Protein AF-0000000068152324 (afdb_homodimer)

Sequence (1354 aa):
MNEPTRIRWGILGPGNIAKDFFAGALQSANGKVVAIGARNPAKSGLAEDFPGARIVDGYDALIDDPGIDAVYIATVHPLHAEWAIKAAEKGKHVLCEKPMGLSTAEADAMFEAARKAGTFMAEAYMYRLHPLTARIVELVKNGMVGDVRKIQSSFGFAKLPFDEGHRLFSNEMAGGGILDVGGYTTSMARLIAGIGTSSGVMEPAEVTALGHLGRTGVDEWTSALLSFPNGIIAELSCSVSLEQENVLRILGTKGRIEVDQFWFAGGKPGGTSIIRIVHADGRQEEVPLVEPRHLYSFEVEAAGDAIRAGRTEFAYPGMSRADTLGNLRVMDKWRAAIGLEYEGEKHTTRTRTVRGDKLARKTSLVRSGRIDGLQKEISHAALGLMEFSTFSSAAIVLDAFFEAGGNLVDTAFLYGNGVQDRLVGEWMRSRGVRQETVVIAKGAHSPLCYPDVIGKQLTTSLERMGTDYVDIYFMHRDNPDIPVGEFVDAMDAEVAAGRIRGPIGGSNWTRERFEEAIAYAERAGKTKPSVLSNNFSLAEMVQPVWAGCISSSDDAWMRWLEENDVTNFAWSSQARGFFTDRAGRGKLDDLELARSWYSEGNFARRDRAIALGRKLGKDPIQIALAYVLAQKGRVIPLIGPRLLAELNHSLDAFAVTLSPGDVQWLRDGDPGESSAAMNEPTRIRWGILGPGNIAKDFFAGALQSANGKVVAIGARNPAKSGLAEDFPGARIVDGYDALIDDPGIDAVYIATVHPLHAEWAIKAAEKGKHVLCEKPMGLSTAEADAMFEAARKAGTFMAEAYMYRLHPLTARIVELVKNGMVGDVRKIQSSFGFAKLPFDEGHRLFSNEMAGGGILDVGGYTTSMARLIAGIGTSSGVMEPAEVTALGHLGRTGVDEWTSALLSFPNGIIAELSCSVSLEQENVLRILGTKGRIEVDQFWFAGGKPGGTSIIRIVHADGRQEEVPLVEPRHLYSFEVEAAGDAIRAGRTEFAYPGMSRADTLGNLRVMDKWRAAIGLEYEGEKHTTRTRTVRGDKLARKTSLVRSGRIDGLQKEISHAALGLMEFSTFSSAAIVLDAFFEAGGNLVDTAFLYGNGVQDRLVGEWMRSRGVRQETVVIAKGAHSPLCYPDVIGKQLTTSLERMGTDYVDIYFMHRDNPDIPVGEFVDAMDAEVAAGRIRGPIGGSNWTRERFEEAIAYAERAGKTKPSVLSNNFSLAEMVQPVWAGCISSSDDAWMRWLEENDVTNFAWSSQARGFFTDRAGRGKLDDLELARSWYSEGNFARRDRAIALGRKLGKDPIQIALAYVLAQKGRVIPLIGPRLLAELNHSLDAFAVTLSPGDVQWLRDGDPGESSAA

Radius of gyration: 35.81 Å; Cα contacts (8 Å, |Δi|>4): 3080; chains: 2; bounding box: 88×94×96 Å

Organism: Rhizobium meliloti (strain 1021) (NCBI:txid266834)

Solvent-accessible surface area (backbone atoms only — not comparable to full-atom values): 67807 Å² total; per-residue (Å²): 127,84,70,75,82,51,43,28,26,28,37,36,32,85,44,73,67,35,45,48,45,51,57,4,24,73,70,25,92,34,31,39,66,49,31,36,14,22,92,58,66,78,51,84,60,52,62,75,68,39,71,89,32,43,78,30,74,23,58,67,58,45,53,68,35,85,83,42,49,30,35,37,43,41,57,63,48,78,50,34,36,27,51,50,29,54,28,12,71,59,57,23,25,37,43,28,39,62,44,46,29,92,36,36,48,43,38,40,45,31,51,47,34,16,57,76,49,70,28,29,47,34,51,49,56,37,51,41,50,31,68,67,43,53,50,52,54,48,43,53,70,71,41,67,22,43,60,66,43,36,36,40,27,34,35,28,36,54,61,75,74,85,45,69,83,37,59,59,39,16,25,74,42,56,25,17,9,57,59,70,36,27,53,59,41,48,43,50,50,24,33,61,69,7,57,89,48,94,78,39,48,44,74,59,76,42,76,48,39,48,57,36,62,46,97,56,50,19,40,31,39,36,39,35,42,36,35,32,85,86,58,31,37,34,43,35,35,20,15,40,58,35,62,52,82,22,33,42,34,42,31,18,70,36,17,31,41,39,26,71,46,45,81,46,51,34,32,59,69,25,29,62,28,57,40,34,36,35,37,69,85,65,53,73,45,79,47,76,46,79,44,71,57,36,45,34,14,38,43,40,33,48,50,35,52,23,51,74,69,70,36,47,42,43,60,86,72,28,43,29,68,69,51,48,41,51,38,30,44,52,49,48,49,44,32,56,53,53,69,51,68,44,54,60,46,33,47,92,60,40,50,47,44,72,70,65,39,75,85,57,72,75,45,66,65,39,47,66,44,78,54,87,61,43,91,59,70,36,26,56,40,28,43,34,41,76,76,49,89,46,51,52,48,41,44,53,40,51,50,52,40,31,21,29,34,33,32,28,39,37,44,30,46,68,33,73,78,33,47,32,28,29,44,54,21,40,47,29,61,37,65,68,40,58,90,70,44,41,38,34,40,26,32,25,41,80,90,51,41,44,45,75,39,40,59,58,47,47,52,51,38,29,59,46,23,70,46,76,56,35,38,30,42,29,38,50,32,72,46,88,91,48,65,57,54,52,45,45,51,40,53,31,51,35,37,75,70,50,38,36,65,31,40,33,29,37,17,31,60,52,71,67,59,49,50,51,32,34,52,41,16,63,73,70,74,46,64,56,58,42,38,36,38,29,31,31,28,70,51,58,74,69,33,67,89,48,93,71,60,38,76,50,62,50,68,69,44,47,50,48,28,52,75,65,64,30,36,32,42,11,42,56,17,53,46,82,47,54,46,41,89,77,37,52,92,92,49,65,90,44,54,66,55,39,57,19,44,65,46,72,57,32,49,50,30,45,52,42,24,42,55,51,11,62,74,69,74,45,53,26,45,30,43,32,40,27,48,45,64,59,45,88,44,54,46,28,37,36,44,68,54,78,39,46,59,48,40,54,52,56,54,55,15,65,74,53,83,75,48,74,66,50,50,46,35,44,72,57,43,59,96,82,53,74,69,75,120,129,82,70,75,83,51,44,28,28,28,36,34,31,85,43,72,66,36,46,47,44,51,57,4,23,74,68,26,91,33,29,39,65,48,34,36,14,23,92,58,64,80,50,83,59,51,64,74,69,38,70,89,34,45,78,29,75,22,57,68,56,45,53,68,34,85,81,42,50,28,35,36,43,41,58,62,49,78,50,35,35,26,52,50,28,54,28,12,72,59,59,24,24,37,43,27,40,62,44,47,28,91,35,37,48,43,38,40,45,30,50,46,33,16,58,76,50,69,30,28,47,35,50,49,57,36,52,42,51,32,67,67,44,54,50,52,52,50,42,52,70,71,41,67,22,43,62,66,43,36,36,42,27,34,35,28,36,55,60,75,74,83,46,70,83,37,58,58,39,16,26,72,42,56,26,20,9,57,59,70,38,28,52,59,43,48,43,50,51,24,35,63,69,7,58,90,48,94,79,38,48,43,74,59,75,43,77,47,38,48,58,35,63,46,96,55,49,19,39,31,40,36,40,36,42,35,34,32,85,87,59,30,37,34,42,35,34,20,14,42,58,34,64,52,82,22,33,42,35,43,30,16,69,38,18,31,40,39,25,70,46,46,80,47,52,35,32,59,70,25,29,63,27,58,41,36,35,37,37,68,87,64,55,73,46,79,47,76,45,79,43,69,58,37,44,36,15,38,42,40,34,48,50,34,52,22,52,75,70,69,37,48,39,43,59,87,72,29,42,28,69,69,50,49,40,51,40,29,45,52,49,48,50,44,31,56,52,53,68,50,69,43,55,60,46,34,47,91,60,40,50,48,45,71,71,65,40,76,85,56,70,74,45,65,65,39,47,64,43,78,52,86,61,42,92,58,72,36,25,54,40,29,43,34,41,77,76,50,88,47,52,54,49,40,44,53,38,50,49,52,42,30,20,31,34,32,32,27,38,36,44,31,46,70,34,74,78,34,47,32,28,28,43,53,21,40,47,28,61,37,64,69,40,58,90,69,45,41,38,35,39,27,31,24,42,80,90,51,43,46,45,74,39,40,60,57,46,47,51,51,39,28,59,48,25,71,44,76,55,36,38,29,43,30,36,50,32,72,44,88,90,48,67,56,54,51,44,44,51,40,52,31,52,36,37,75,70,49,38,34,66,31,41,35,30,38,17,31,59,51,70,68,58,49,50,50,34,35,52,42,15,64,74,71,73,45,64,55,58,42,38,35,37,29,32,31,28,71,53,58,76,70,33,66,90,49,93,70,60,38,75,50,60,51,68,68,45,47,50,49,29,52,76,65,66,31,37,32,41,10,42,58,18,54,46,81,47,55,46,40,88,76,37,51,92,90,50,65,90,43,55,67,56,39,57,18,44,64,45,72,57,33,49,51,31,45,52,44,24,42,53,50,10,62,74,70,73,44,52,27,45,30,42,32,40,28,48,45,63,60,43,86,44,52,46,26,38,37,42,68,57,77,39,44,59,48,40,54,53,55,55,54,16,65,75,53,83,75,49,74,66,50,50,47,34,42,70,58,44,59,97,81,55,71,70,77,121

Structure (mmCIF, N/CA/C/O backbone):
data_AF-0000000068152324-model_v1
#
loop_
_entity.id
_entity.type
_entity.pdbx_description
1 polymer Oxidoreductase
#
loop_
_atom_site.group_PDB
_atom_site.id
_atom_site.type_symbol
_atom_site.label_atom_id
_atom_site.label_alt_id
_atom_site.label_comp_id
_atom_site.label_asym_id
_atom_site.label_entity_id
_atom_site.label_seq_id
_atom_site.pdbx_PDB_ins_code
_atom_site.Cartn_x
_atom_site.Cartn_y
_atom_site.Cartn_z
_atom_site.occupancy
_atom_site.B_iso_or_equiv
_atom_site.auth_seq_id
_atom_site.auth_comp_id
_atom_site.auth_asym_id
_atom_site.auth_atom_id
_atom_site.pdbx_PDB_model_num
ATOM 1 N N . MET A 1 1 ? -35.188 38.156 35.625 1 27.56 1 MET A N 1
ATOM 2 C CA . MET A 1 1 ? -34.312 37.062 35.219 1 27.56 1 MET A CA 1
ATOM 3 C C . MET A 1 1 ? -33.438 37.5 34.031 1 27.56 1 MET A C 1
ATOM 5 O O . MET A 1 1 ? -33.969 38 33.031 1 27.56 1 MET A O 1
ATOM 9 N N . ASN A 1 2 ? -32.219 37.938 34.188 1 36.69 2 ASN A N 1
ATOM 10 C CA . ASN A 1 2 ? -31.266 38.438 33.188 1 36.69 2 ASN A CA 1
ATOM 11 C C . ASN A 1 2 ? -31.234 37.562 31.938 1 36.69 2 ASN A C 1
ATOM 13 O O . ASN A 1 2 ? -31.031 36.344 32.031 1 36.69 2 ASN A O 1
ATOM 17 N N . GLU A 1 3 ? -32.062 37.719 30.984 1 45.44 3 GLU A N 1
ATOM 18 C CA . GLU A 1 3 ? -32.094 36.938 29.734 1 45.44 3 GLU A CA 1
ATOM 19 C C . GLU A 1 3 ? -30.688 36.531 29.312 1 45.44 3 GLU A C 1
ATOM 21 O O . GLU A 1 3 ? -29.781 37.375 29.203 1 45.44 3 GLU A O 1
ATOM 26 N N . PRO A 1 4 ? -30.328 35.375 29.656 1 55.62 4 PRO A N 1
ATOM 27 C CA . PRO A 1 4 ? -28.969 34.969 29.281 1 55.62 4 PRO A CA 1
ATOM 28 C C . PRO A 1 4 ? -28.531 35.5 27.922 1 55.62 4 PRO A C 1
ATOM 30 O O . PRO A 1 4 ? -29.328 35.5 26.984 1 55.62 4 PRO A O 1
ATOM 33 N N . THR A 1 5 ? -27.641 36.5 27.797 1 75.69 5 THR A N 1
ATOM 34 C CA . THR A 1 5 ? -27.172 37.188 26.578 1 75.69 5 THR A CA 1
ATOM 35 C C . THR A 1 5 ? -26.844 36.156 25.484 1 75.69 5 THR A C 1
ATOM 37 O O . THR A 1 5 ? -26.016 35.281 25.672 1 75.69 5 THR A O 1
ATOM 40 N N . ARG A 1 6 ? -27.75 36 24.484 1 91.94 6 ARG A N 1
ATOM 41 C CA . ARG A 1 6 ? -27.578 35.125 23.328 1 91.94 6 ARG A CA 1
ATOM 42 C C . ARG A 1 6 ? -26.328 35.5 22.531 1 91.94 6 ARG A C 1
ATOM 44 O O . ARG A 1 6 ? -25.984 36.656 22.422 1 91.94 6 ARG A O 1
ATOM 51 N N . ILE A 1 7 ? -25.641 34.469 22.141 1 97.62 7 ILE A N 1
ATOM 52 C CA . ILE A 1 7 ? -24.531 34.688 21.234 1 97.62 7 ILE A CA 1
ATOM 53 C C . ILE A 1 7 ? -25.031 35.25 19.906 1 97.62 7 ILE A C 1
ATOM 55 O O . ILE A 1 7 ? -25.969 34.688 19.312 1 97.62 7 ILE A O 1
ATOM 59 N N . ARG A 1 8 ? -24.562 36.344 19.469 1 97.69 8 ARG A N 1
ATOM 60 C CA . ARG A 1 8 ? -24.906 36.969 18.188 1 97.69 8 ARG A CA 1
ATOM 61 C C . ARG A 1 8 ? -24.062 36.375 17.062 1 97.69 8 ARG A C 1
ATOM 63 O O . ARG A 1 8 ? -22.891 36.75 16.922 1 97.69 8 ARG A O 1
ATOM 70 N N . TRP A 1 9 ? -24.703 35.594 16.172 1 98.56 9 TRP A N 1
ATOM 71 C CA . TRP A 1 9 ? -24.016 34.875 15.117 1 98.56 9 TRP A CA 1
ATOM 72 C C . TRP A 1 9 ? -24.062 35.656 13.805 1 98.56 9 TRP A C 1
ATOM 74 O O . TRP A 1 9 ? -25.078 36.25 13.469 1 98.56 9 TRP A O 1
ATOM 84 N N . GLY A 1 10 ? -22.938 35.719 13.102 1 98.56 10 GLY A N 1
ATOM 85 C CA . GLY A 1 10 ? -22.891 36.031 11.68 1 98.56 10 GLY A CA 1
ATOM 86 C C . GLY A 1 10 ? -22.625 34.812 10.82 1 98.56 10 GLY A C 1
ATOM 87 O O . GLY A 1 10 ? -21.953 33.875 11.25 1 98.56 10 GLY A O 1
ATOM 88 N N . ILE A 1 11 ? -23.172 34.781 9.562 1 98.56 11 ILE A N 1
ATOM 89 C CA . ILE A 1 11 ? -22.922 33.656 8.641 1 98.56 11 ILE A CA 1
ATOM 90 C C . ILE A 1 11 ? -22.141 34.156 7.426 1 98.56 11 ILE A C 1
ATOM 92 O O . ILE A 1 11 ? -22.531 35.156 6.812 1 98.56 11 ILE A O 1
ATOM 96 N N . LEU A 1 12 ? -21.016 33.531 7.117 1 97.88 12 LEU A N 1
ATOM 97 C CA . LEU A 1 12 ? -20.297 33.781 5.875 1 97.88 12 LEU A CA 1
ATOM 98 C C . LEU A 1 12 ? -20.734 32.812 4.781 1 97.88 12 LEU A C 1
ATOM 100 O O . LEU A 1 12 ? -20.547 31.609 4.898 1 97.88 12 LEU A O 1
ATOM 104 N N . GLY A 1 13 ? -21.328 33.312 3.674 1 94.56 13 GLY A N 1
ATOM 105 C CA . GLY A 1 13 ? -21.75 32.5 2.559 1 94.56 13 GLY A CA 1
ATOM 106 C C . GLY A 1 13 ? -23.203 32.031 2.664 1 94.56 13 GLY A C 1
ATOM 107 O O . GLY A 1 13 ? -23.484 31.016 3.297 1 94.56 13 GLY A O 1
ATOM 108 N N . PRO A 1 14 ? -24.094 32.625 1.986 1 92.81 14 PRO A N 1
ATOM 109 C CA . PRO A 1 14 ? -25.531 32.344 2.131 1 92.81 14 PRO A CA 1
ATOM 110 C C . PRO A 1 14 ? -26 31.219 1.221 1 92.81 14 PRO A C 1
ATOM 112 O O . PRO A 1 14 ? -27 31.375 0.51 1 92.81 14 PRO A O 1
ATOM 115 N N . GLY A 1 15 ? -25.359 30.062 1.323 1 91 15 GLY A N 1
ATOM 116 C CA . GLY A 1 15 ? -25.781 28.891 0.578 1 91 15 GLY A CA 1
ATOM 117 C C . GLY A 1 15 ? -26.797 28.047 1.316 1 91 15 GLY A C 1
ATOM 118 O O . GLY A 1 15 ? -27.375 28.5 2.311 1 91 15 GLY A O 1
ATOM 119 N N . ASN A 1 16 ? -27.062 26.875 0.84 1 92.31 16 ASN A N 1
ATOM 120 C CA . ASN A 1 16 ? -28.094 26.016 1.396 1 92.31 16 ASN A CA 1
ATOM 121 C C . ASN A 1 16 ? -27.781 25.609 2.834 1 92.31 16 ASN A C 1
ATOM 123 O O . ASN A 1 16 ? -28.672 25.562 3.682 1 92.31 16 ASN A O 1
ATOM 127 N N . ILE A 1 17 ? -26.547 25.328 3.086 1 95.5 17 ILE A N 1
ATOM 128 C CA . ILE A 1 17 ? -26.188 24.906 4.43 1 95.5 17 ILE A CA 1
ATOM 129 C C . ILE A 1 17 ? -26.375 26.062 5.41 1 95.5 17 ILE A C 1
ATOM 131 O O . ILE A 1 17 ? -26.672 25.844 6.59 1 95.5 17 ILE A O 1
ATOM 135 N N . ALA A 1 18 ? -26.172 27.281 4.965 1 97 18 ALA A N 1
ATOM 136 C CA . ALA A 1 18 ? -26.422 28.453 5.777 1 97 18 ALA A CA 1
ATOM 137 C C . ALA A 1 18 ? -27.891 28.516 6.207 1 97 18 ALA A C 1
ATOM 139 O O . ALA A 1 18 ? -28.203 28.906 7.34 1 97 18 ALA A O 1
ATOM 140 N N . LYS A 1 19 ? -28.781 28.125 5.301 1 97.06 19 LYS A N 1
ATOM 141 C CA . LYS A 1 19 ? -30.203 28.094 5.617 1 97.06 19 LYS A CA 1
ATOM 142 C C . LYS A 1 19 ? -30.484 27.062 6.711 1 97.06 19 LYS A C 1
ATOM 144 O O . LYS A 1 19 ? -31.312 27.297 7.594 1 97.06 19 LYS A O 1
ATOM 149 N N . ASP A 1 20 ? -29.828 25.953 6.629 1 97.31 20 ASP A N 1
ATOM 150 C CA . ASP A 1 20 ? -30 24.922 7.645 1 97.31 20 ASP A CA 1
ATOM 151 C C . ASP A 1 20 ? -29.531 25.422 9.008 1 97.31 20 ASP A C 1
ATOM 153 O O . ASP A 1 20 ? -30.219 25.219 10.016 1 97.31 20 ASP A O 1
ATOM 157 N N . PHE A 1 21 ? -28.375 26.031 9.039 1 98 21 PHE A N 1
ATOM 158 C CA . PHE A 1 21 ? -27.844 26.594 10.281 1 98 21 PHE A CA 1
ATOM 159 C C . PHE A 1 21 ? -28.797 27.641 10.852 1 98 21 PHE A C 1
ATOM 161 O O . PHE A 1 21 ? -29.062 27.656 12.055 1 98 21 PHE A O 1
ATOM 168 N N . PHE A 1 22 ? -29.297 28.531 10 1 98.12 22 PHE A N 1
ATOM 169 C CA . PHE A 1 22 ? -30.25 29.578 10.398 1 98.12 22 PHE A CA 1
ATOM 170 C C . PHE A 1 22 ? -31.5 28.969 11.023 1 98.12 22 PHE A C 1
ATOM 172 O O . PHE A 1 22 ? -31.953 29.406 12.07 1 98.12 22 PHE A O 1
ATOM 179 N N . ALA A 1 23 ? -32 27.938 10.359 1 97.5 23 ALA A N 1
ATOM 180 C CA . ALA A 1 23 ? -33.188 27.234 10.875 1 97.5 23 ALA A CA 1
ATOM 181 C C . ALA A 1 23 ? -32.906 26.641 12.25 1 97.5 23 ALA A C 1
ATOM 183 O O . ALA A 1 23 ? -33.781 26.672 13.133 1 97.5 23 ALA A O 1
ATOM 184 N N . GLY A 1 24 ? -31.734 26.125 12.445 1 97.56 24 GLY A N 1
ATOM 185 C CA . GLY A 1 24 ? -31.344 25.609 13.742 1 97.56 24 GLY A CA 1
ATOM 186 C C . GLY A 1 24 ? -31.234 26.688 14.805 1 97.56 24 GLY A C 1
ATOM 187 O O . GLY A 1 24 ? -31.672 26.484 15.945 1 97.56 24 GLY A O 1
ATOM 188 N N . ALA A 1 25 ? -30.688 27.828 14.414 1 97.56 25 ALA A N 1
ATOM 189 C CA . ALA A 1 25 ? -30.516 28.938 15.352 1 97.56 25 ALA A CA 1
ATOM 190 C C . ALA A 1 25 ? -31.859 29.453 15.844 1 97.56 25 ALA A C 1
ATOM 192 O O . ALA A 1 25 ? -31.984 29.891 16.984 1 97.56 25 ALA A O 1
ATOM 193 N N . LEU A 1 26 ? -32.844 29.344 15 1 96.44 26 LEU A N 1
ATOM 194 C CA . LEU A 1 26 ? -34.188 29.781 15.367 1 96.44 26 LEU A CA 1
ATOM 195 C C . LEU A 1 26 ? -34.75 28.938 16.516 1 96.44 26 LEU A C 1
ATOM 197 O O . LEU A 1 26 ? -35.594 29.391 17.266 1 96.44 26 LEU A O 1
ATOM 201 N N . GLN A 1 27 ? -34.219 27.781 16.641 1 96.25 27 GLN A N 1
ATOM 202 C CA . GLN A 1 27 ? -34.719 26.875 17.672 1 96.25 27 GLN A CA 1
ATOM 203 C C . GLN A 1 27 ? -33.688 26.703 18.781 1 96.25 27 GLN A C 1
ATOM 205 O O . GLN A 1 27 ? -33.844 25.812 19.641 1 96.25 27 GLN A O 1
ATOM 210 N N . SER A 1 28 ? -32.719 27.484 18.734 1 94.81 28 SER A N 1
ATOM 211 C CA . SER A 1 28 ? -31.688 27.453 19.781 1 94.81 28 SER A CA 1
ATOM 212 C C . SER A 1 28 ? -32.062 28.406 20.922 1 94.81 28 SER A C 1
ATOM 214 O O . SER A 1 28 ? -32.562 29.5 20.672 1 94.81 28 SER A O 1
ATOM 216 N N . ALA A 1 29 ? -31.672 28.047 22.125 1 93.69 29 ALA A N 1
ATOM 217 C CA . ALA A 1 29 ? -31.969 28.859 23.297 1 93.69 29 ALA A CA 1
ATOM 218 C C . ALA A 1 29 ? -30.906 29.922 23.5 1 93.69 29 ALA A C 1
ATOM 220 O O . ALA A 1 29 ? -31.141 30.938 24.172 1 93.69 29 ALA A O 1
ATOM 221 N N . ASN A 1 30 ? -29.766 29.75 22.859 1 95.69 30 ASN A N 1
ATOM 222 C CA . ASN A 1 30 ? -28.672 30.609 23.25 1 95.69 30 ASN A CA 1
ATOM 223 C C . ASN A 1 30 ? -27.969 31.219 22.047 1 95.69 30 ASN A C 1
ATOM 225 O O . ASN A 1 30 ? -26.875 31.797 22.172 1 95.69 30 ASN A O 1
ATOM 229 N N . GLY A 1 31 ? -28.5 31.094 20.875 1 96.38 31 GLY A N 1
ATOM 230 C CA . GLY A 1 31 ? -27.906 31.672 19.688 1 96.38 31 GLY A CA 1
ATOM 231 C C . GLY A 1 31 ? -28.906 32.375 18.797 1 96.38 31 GLY A C 1
ATOM 232 O O . GLY A 1 31 ? -30.047 31.938 18.672 1 96.38 31 GLY A O 1
ATOM 233 N N . LYS A 1 32 ? -28.438 33.438 18.219 1 96.88 32 LYS A N 1
ATOM 234 C CA . LYS A 1 32 ? -29.266 34.188 17.266 1 96.88 32 LYS A CA 1
ATOM 235 C C . LYS A 1 32 ? -28.422 34.719 16.109 1 96.88 32 LYS A C 1
ATOM 237 O O . LYS A 1 32 ? -27.375 35.344 16.328 1 96.88 32 LYS A O 1
ATOM 242 N N . VAL A 1 33 ? -28.938 34.469 14.898 1 98.12 33 VAL A N 1
ATOM 243 C CA . VAL A 1 33 ? -28.25 35 13.734 1 98.12 33 VAL A CA 1
ATOM 244 C C . VAL A 1 33 ? -28.656 36.469 13.508 1 98.12 33 VAL A C 1
ATOM 246 O O . VAL A 1 33 ? -29.828 36.75 13.336 1 98.12 33 VAL A O 1
ATOM 249 N N . VAL A 1 34 ? -27.641 37.312 13.398 1 97.69 34 VAL A N 1
ATOM 250 C CA . VAL A 1 34 ? -27.984 38.719 13.352 1 97.69 34 VAL A CA 1
ATOM 251 C C . VAL A 1 34 ? -27.5 39.344 12.023 1 97.69 34 VAL A C 1
ATOM 253 O O . VAL A 1 34 ? -27.938 40.406 11.633 1 97.69 34 VAL A O 1
ATOM 256 N N . ALA A 1 35 ? -26.609 38.594 11.32 1 97.75 35 ALA A N 1
ATOM 257 C CA . ALA A 1 35 ? -26.094 39.156 10.078 1 97.75 35 ALA A CA 1
ATOM 258 C C . ALA A 1 35 ? -25.641 38.062 9.117 1 97.75 35 ALA A C 1
ATOM 260 O O . ALA A 1 35 ? -25.219 37 9.555 1 97.75 35 ALA A O 1
ATOM 261 N N . ILE A 1 36 ? -25.719 38.375 7.805 1 97.5 36 ILE A N 1
ATOM 262 C CA . ILE A 1 36 ? -25.281 37.5 6.73 1 97.5 36 ILE A CA 1
ATOM 263 C C . ILE A 1 36 ? -24.281 38.25 5.844 1 97.5 36 ILE A C 1
ATOM 265 O O . ILE A 1 36 ? -24.594 39.312 5.301 1 97.5 36 ILE A O 1
ATOM 269 N N . GLY A 1 37 ? -23.062 37.688 5.75 1 96.56 37 GLY A N 1
ATOM 270 C CA . GLY A 1 37 ? -22.094 38.219 4.805 1 96.56 37 GLY A CA 1
ATOM 271 C C . GLY A 1 37 ? -22.203 37.594 3.428 1 96.56 37 GLY A C 1
ATOM 272 O O . GLY A 1 37 ? -22.094 36.375 3.285 1 96.56 37 GLY A O 1
ATOM 273 N N . ALA A 1 38 ? -22.391 38.375 2.408 1 94.12 38 ALA A N 1
ATOM 274 C CA . ALA A 1 38 ? -22.516 37.875 1.036 1 94.12 38 ALA A CA 1
ATOM 275 C C . ALA A 1 38 ? -21.562 38.625 0.102 1 94.12 38 ALA A C 1
ATOM 277 O O . ALA A 1 38 ? -21.359 39.844 0.253 1 94.12 38 ALA A O 1
ATOM 278 N N . ARG A 1 39 ? -21.031 37.875 -0.807 1 89.5 39 ARG A N 1
ATOM 279 C CA . ARG A 1 39 ? -20.203 38.531 -1.831 1 89.5 39 ARG A CA 1
ATOM 280 C C . ARG A 1 39 ? -21.062 39.375 -2.76 1 89.5 39 ARG A C 1
ATOM 282 O O . ARG A 1 39 ? -20.594 40.406 -3.27 1 89.5 39 ARG A O 1
ATOM 289 N N . ASN A 1 40 ? -22.359 38.875 -2.945 1 89.5 40 ASN A N 1
ATOM 290 C CA . ASN A 1 40 ? -23.359 39.625 -3.697 1 89.5 40 ASN A CA 1
ATOM 291 C C . ASN A 1 40 ? -24.594 39.938 -2.852 1 89.5 40 ASN A C 1
ATOM 293 O O . ASN A 1 40 ? -25.609 39.25 -2.982 1 89.5 40 ASN A O 1
ATOM 297 N N . PRO A 1 41 ? -24.578 40.969 -2.16 1 87.88 41 PRO A N 1
ATOM 298 C CA . PRO A 1 41 ? -25.672 41.281 -1.23 1 87.88 41 PRO A CA 1
ATOM 299 C C . PRO A 1 41 ? -26.984 41.562 -1.941 1 87.88 41 PRO A C 1
ATOM 301 O O . PRO A 1 41 ? -28.062 41.531 -1.319 1 87.88 41 PRO A O 1
ATOM 304 N N . ALA A 1 42 ? -26.859 41.844 -3.258 1 86.25 42 ALA A N 1
ATOM 305 C CA . ALA A 1 42 ? -28.047 42.188 -4.016 1 86.25 42 ALA A CA 1
ATOM 306 C C . ALA A 1 42 ? -28.75 40.938 -4.555 1 86.25 42 ALA A C 1
ATOM 308 O O . ALA A 1 42 ? -29.828 41.031 -5.152 1 86.25 42 ALA A O 1
ATOM 309 N N . LYS A 1 43 ? -28.125 39.812 -4.305 1 86.5 43 LYS A N 1
ATOM 310 C CA . LYS A 1 43 ? -28.75 38.594 -4.785 1 86.5 43 LYS A CA 1
ATOM 311 C C . LYS A 1 43 ? -30.172 38.438 -4.254 1 86.5 43 LYS A C 1
ATOM 313 O O . LYS A 1 43 ? -30.438 38.719 -3.084 1 86.5 43 LYS A O 1
ATOM 318 N N . SER A 1 44 ? -31.094 38.125 -5.07 1 84.06 44 SER A N 1
ATOM 319 C CA . SER A 1 44 ? -32.5 38.031 -4.723 1 84.06 44 SER A CA 1
ATOM 320 C C . SER A 1 44 ? -32.75 36.875 -3.742 1 84.06 44 SER A C 1
ATOM 322 O O . SER A 1 44 ? -32.094 35.844 -3.811 1 84.06 44 SER A O 1
ATOM 324 N N . GLY A 1 45 ? -33.594 37.062 -2.779 1 89.75 45 GLY A N 1
ATOM 325 C CA . GLY A 1 45 ? -34.031 36 -1.927 1 89.75 45 GLY A CA 1
ATOM 326 C C . GLY A 1 45 ? -33.312 35.938 -0.591 1 89.75 45 GLY A C 1
ATOM 327 O O . GLY A 1 45 ? -33.719 35.188 0.3 1 89.75 45 GLY A O 1
ATOM 328 N N . LEU A 1 46 ? -32.312 36.781 -0.4 1 91.81 46 LEU A N 1
ATOM 329 C CA . LEU A 1 46 ? -31.531 36.719 0.829 1 91.81 46 LEU A CA 1
ATOM 330 C C . LEU A 1 46 ? -32.375 37.125 2.033 1 91.81 46 LEU A C 1
ATOM 332 O O . LEU A 1 46 ? -32.344 36.469 3.074 1 91.81 46 LEU A O 1
ATOM 336 N N . ALA A 1 47 ? -33.094 38.188 1.914 1 90.62 47 ALA A N 1
ATOM 337 C CA . ALA A 1 47 ? -33.906 38.656 3.018 1 90.62 47 ALA A CA 1
ATOM 338 C C . ALA A 1 47 ? -35 37.625 3.35 1 90.62 47 ALA A C 1
ATOM 340 O O . ALA A 1 47 ? -35.406 37.5 4.512 1 90.62 47 ALA A O 1
ATOM 341 N N . GLU A 1 48 ? -35.469 36.969 2.334 1 93.25 48 GLU A N 1
ATOM 342 C CA . GLU A 1 48 ? -36.5 35.938 2.521 1 93.25 48 GLU A CA 1
ATOM 343 C C . GLU A 1 48 ? -35.906 34.688 3.16 1 93.25 48 GLU A C 1
ATOM 345 O O . GLU A 1 48 ? -36.562 34.062 3.996 1 93.25 48 GLU A O 1
ATOM 350 N N . ASP A 1 49 ? -34.75 34.406 2.76 1 94.88 49 ASP A N 1
ATOM 351 C CA . ASP A 1 49 ? -34.094 33.188 3.232 1 94.88 49 ASP A CA 1
ATOM 352 C C . ASP A 1 49 ? -33.625 33.344 4.68 1 94.88 49 ASP A C 1
ATOM 354 O O . ASP A 1 49 ? -33.531 32.344 5.414 1 94.88 49 ASP A O 1
ATOM 358 N N . PHE A 1 50 ? -33.375 34.594 5.066 1 96.69 50 PHE A N 1
ATOM 359 C CA . PHE A 1 50 ? -32.844 34.844 6.395 1 96.69 50 PHE A CA 1
ATOM 360 C C . PHE A 1 50 ? -33.562 36.031 7.051 1 96.69 50 PHE A C 1
ATOM 362 O O . PHE A 1 50 ? -32.969 37.062 7.355 1 96.69 50 PHE A O 1
ATOM 369 N N . PRO A 1 51 ? -34.781 35.812 7.422 1 95.38 51 PRO A N 1
ATOM 370 C CA . PRO A 1 51 ? -35.562 36.938 7.977 1 95.38 51 PRO A CA 1
ATOM 371 C C . PRO A 1 51 ? -35 37.438 9.297 1 95.38 51 PRO A C 1
ATOM 373 O O . PRO A 1 51 ? -34.688 36.656 10.18 1 95.38 51 PRO A O 1
ATOM 376 N N . GLY A 1 52 ? -34.906 38.781 9.383 1 94.88 52 GLY A N 1
ATOM 377 C CA . GLY A 1 52 ? -34.469 39.406 10.625 1 94.88 52 GLY A CA 1
ATOM 378 C C . GLY A 1 52 ? -32.969 39.656 10.695 1 94.88 52 GLY A C 1
ATOM 379 O O . GLY A 1 52 ? -32.5 40.438 11.516 1 94.88 52 GLY A O 1
ATOM 380 N N . ALA A 1 53 ? -32.188 39 9.852 1 96.31 53 ALA A N 1
ATOM 381 C CA . ALA A 1 53 ? -30.734 39.188 9.836 1 96.31 53 ALA A CA 1
ATOM 382 C C . ALA A 1 53 ? -30.344 40.312 8.867 1 96.31 53 ALA A C 1
ATOM 384 O O . ALA A 1 53 ? -30.922 40.438 7.793 1 96.31 53 ALA A O 1
ATOM 385 N N . ARG A 1 54 ? -29.359 41.062 9.203 1 96.06 54 ARG A N 1
ATOM 386 C CA . ARG A 1 54 ? -28.828 42.094 8.32 1 96.06 54 ARG A CA 1
ATOM 387 C C . ARG A 1 54 ? -27.969 41.469 7.223 1 96.06 54 ARG A C 1
ATOM 389 O O . ARG A 1 54 ? -27.203 40.531 7.48 1 96.06 54 ARG A O 1
ATOM 396 N N . ILE A 1 55 ? -28.109 42 6.023 1 95.75 55 ILE A N 1
ATOM 397 C CA . ILE A 1 55 ? -27.25 41.562 4.934 1 95.75 55 ILE A CA 1
ATOM 398 C C . ILE A 1 55 ? -26.062 42.531 4.816 1 95.75 55 ILE A C 1
ATOM 400 O O . ILE A 1 55 ? -26.234 43.719 4.617 1 95.75 55 ILE A O 1
ATOM 404 N N . VAL A 1 56 ? -24.922 41.969 4.98 1 95.12 56 VAL A N 1
ATOM 405 C CA . VAL A 1 56 ? -23.703 42.75 4.988 1 95.12 56 VAL A CA 1
ATOM 406 C C . VAL A 1 56 ? -22.922 42.5 3.697 1 95.12 56 VAL A C 1
ATOM 408 O O . VAL A 1 56 ? -22.875 41.375 3.201 1 95.12 56 VAL A O 1
ATOM 411 N N . ASP A 1 57 ? -22.266 43.594 3.203 1 94.88 57 ASP A N 1
ATOM 412 C CA . ASP A 1 57 ? -21.516 43.531 1.956 1 94.88 57 ASP A CA 1
ATOM 413 C C . ASP A 1 57 ? -20.094 43 2.203 1 94.88 57 ASP A C 1
ATOM 415 O O . ASP A 1 57 ? -19.188 43.781 2.488 1 94.88 57 ASP A O 1
ATOM 419 N N . GLY A 1 58 ? -20.031 41.75 1.996 1 95.06 58 GLY A N 1
ATOM 420 C CA . GLY A 1 58 ? -18.719 41.125 2.072 1 95.06 58 GLY A CA 1
ATOM 421 C C . GLY A 1 58 ? -18.438 40.469 3.408 1 95.06 58 GLY A C 1
ATOM 422 O O . GLY A 1 58 ? -19.109 40.75 4.398 1 95.06 58 GLY A O 1
ATOM 423 N N . TYR A 1 59 ? -17.359 39.656 3.418 1 97.31 59 TYR A N 1
ATOM 424 C CA . TYR A 1 59 ? -17 38.875 4.605 1 97.31 59 TYR A CA 1
ATOM 425 C C . TYR A 1 59 ? -16.156 39.719 5.562 1 97.31 59 TYR A C 1
ATOM 427 O O . TYR A 1 59 ? -16.281 39.594 6.781 1 97.31 59 TYR A O 1
ATOM 435 N N . ASP A 1 60 ? -15.336 40.625 5.008 1 96.94 60 ASP A N 1
ATOM 436 C CA . ASP A 1 60 ? -14.539 41.5 5.844 1 96.94 60 ASP A CA 1
ATOM 437 C C . ASP A 1 60 ? -15.422 42.406 6.727 1 96.94 60 ASP A C 1
ATOM 439 O O . ASP A 1 60 ? -15.172 42.531 7.922 1 96.94 60 ASP A O 1
ATOM 443 N N . ALA A 1 61 ? -16.438 42.938 6.082 1 96.94 61 ALA A N 1
ATOM 444 C CA . ALA A 1 61 ? -17.359 43.812 6.816 1 96.94 61 ALA A CA 1
ATOM 445 C C . ALA A 1 61 ? -18.031 43.031 7.949 1 96.94 61 ALA A C 1
ATOM 447 O O . ALA A 1 61 ? -18.266 43.594 9.031 1 96.94 61 ALA A O 1
ATOM 448 N N . LEU A 1 62 ? -18.359 41.812 7.727 1 97.56 62 LEU A N 1
ATOM 449 C CA . LEU A 1 62 ? -19.031 41 8.719 1 97.56 62 LEU A CA 1
ATOM 450 C C . LEU A 1 62 ? -18.125 40.719 9.914 1 97.56 62 LEU A C 1
ATOM 452 O O . LEU A 1 62 ? -18.547 40.875 11.062 1 97.56 62 LEU A O 1
ATOM 456 N N . ILE A 1 63 ? -16.891 40.375 9.703 1 97.94 63 ILE A N 1
ATOM 457 C CA . ILE A 1 63 ? -16.016 39.969 10.805 1 97.94 63 ILE A CA 1
ATOM 458 C C . ILE A 1 63 ? -15.508 41.188 11.547 1 97.94 63 ILE A C 1
ATOM 460 O O . ILE A 1 63 ? -14.992 41.094 12.656 1 97.94 63 ILE A O 1
ATOM 464 N N . ASP A 1 64 ? -15.633 42.406 10.945 1 97.69 64 ASP A N 1
ATOM 465 C CA . ASP A 1 64 ? -15.25 43.656 11.594 1 97.69 64 ASP A CA 1
ATOM 466 C C . ASP A 1 64 ? -16.391 44.188 12.453 1 97.69 64 ASP A C 1
ATOM 468 O O . ASP A 1 64 ? -16.188 45.125 13.25 1 97.69 64 ASP A O 1
ATOM 472 N N . ASP A 1 65 ? -17.578 43.656 12.352 1 97.25 65 ASP A N 1
ATOM 473 C CA . ASP A 1 65 ? -18.781 44.156 13.016 1 97.25 65 ASP A CA 1
ATOM 474 C C . ASP A 1 65 ? -18.734 43.844 14.516 1 97.25 65 ASP A C 1
ATOM 476 O O . ASP A 1 65 ? -18.766 42.688 14.922 1 97.25 65 ASP A O 1
ATOM 480 N N . PRO A 1 66 ? -18.75 44.844 15.344 1 96.38 66 PRO A N 1
ATOM 481 C CA . PRO A 1 66 ? -18.688 44.594 16.781 1 96.38 66 PRO A CA 1
ATOM 482 C C . PRO A 1 66 ? -19.953 43.969 17.344 1 96.38 66 PRO A C 1
ATOM 484 O O . PRO A 1 66 ? -19.953 43.469 18.484 1 96.38 66 PRO A O 1
ATOM 487 N N . GLY A 1 67 ? -21.016 44 16.609 1 96.31 67 GLY A N 1
ATOM 488 C CA . GLY A 1 67 ? -22.266 43.406 17.031 1 96.31 67 GLY A CA 1
ATOM 489 C C . GLY A 1 67 ? -22.328 41.906 16.828 1 96.31 67 GLY A C 1
ATOM 490 O O . GLY A 1 67 ? -23.344 41.25 17.125 1 96.31 67 GLY A O 1
ATOM 491 N N . ILE A 1 68 ? -21.25 41.344 16.359 1 97.81 68 ILE A N 1
ATOM 492 C CA . ILE A 1 68 ? -21.172 39.906 16.094 1 97.81 68 ILE A CA 1
ATOM 493 C C . ILE A 1 68 ? -20.172 39.281 17.047 1 97.81 68 ILE A C 1
ATOM 495 O O . ILE A 1 68 ? -19.031 39.719 17.156 1 97.81 68 ILE A O 1
ATOM 499 N N . ASP A 1 69 ? -20.578 38.219 17.75 1 98.12 69 ASP A N 1
ATOM 500 C CA . ASP A 1 69 ? -19.719 37.5 18.688 1 98.12 69 ASP A CA 1
ATOM 501 C C . ASP A 1 69 ? -19.031 36.312 18.016 1 98.12 69 ASP A C 1
ATOM 503 O O . ASP A 1 69 ? -17.859 36.031 18.281 1 98.12 69 ASP A O 1
ATOM 507 N N . ALA A 1 70 ? -19.766 35.625 17.234 1 98.75 70 ALA A N 1
ATOM 508 C CA . ALA A 1 70 ? -19.328 34.375 16.609 1 98.75 70 ALA A CA 1
ATOM 509 C C . ALA A 1 70 ? -19.766 34.312 15.148 1 98.75 70 ALA A C 1
ATOM 511 O O . ALA A 1 70 ? -20.766 34.906 14.766 1 98.75 70 ALA A O 1
ATOM 512 N N . VAL A 1 71 ? -19 33.594 14.367 1 98.81 71 VAL A N 1
ATOM 513 C CA . VAL A 1 71 ? -19.359 33.469 12.953 1 98.81 71 VAL A CA 1
ATOM 514 C C . VAL A 1 71 ? -19.453 31.984 12.586 1 98.81 71 VAL A C 1
ATOM 516 O O . VAL A 1 71 ? -18.703 31.156 13.094 1 98.81 71 VAL A O 1
ATOM 519 N N . TYR A 1 72 ? -20.422 31.609 11.75 1 98.75 72 TYR A N 1
ATOM 520 C CA . TYR A 1 72 ? -20.547 30.328 11.055 1 98.75 72 TYR A CA 1
ATOM 521 C C . TYR A 1 72 ? -20.016 30.438 9.625 1 98.75 72 TYR A C 1
ATOM 523 O O . TYR A 1 72 ? -20.516 31.234 8.836 1 98.75 72 TYR A O 1
ATOM 531 N N . ILE A 1 73 ? -19.016 29.656 9.305 1 98.69 73 ILE A N 1
ATOM 532 C CA . ILE A 1 73 ? -18.438 29.688 7.973 1 98.69 73 ILE A CA 1
ATOM 533 C C . ILE A 1 73 ? -19.109 28.641 7.09 1 98.69 73 ILE A C 1
ATOM 535 O O . ILE A 1 73 ? -18.875 27.438 7.262 1 98.69 73 ILE A O 1
ATOM 539 N N . ALA A 1 74 ? -19.844 29.078 6.133 1 97.88 74 ALA A N 1
ATOM 540 C CA . ALA A 1 74 ? -20.625 28.219 5.242 1 97.88 74 ALA A CA 1
ATOM 541 C C . ALA A 1 74 ? -20.219 28.422 3.787 1 97.88 74 ALA A C 1
ATOM 543 O O . ALA A 1 74 ? -21.031 28.25 2.877 1 97.88 74 ALA A O 1
ATOM 544 N N . THR A 1 75 ? -19.016 28.859 3.541 1 96.19 75 THR A N 1
ATOM 545 C CA . THR A 1 75 ? -18.484 29.047 2.197 1 96.19 75 THR A CA 1
ATOM 546 C C . THR A 1 75 ? -18.062 27.719 1.576 1 96.19 75 THR A C 1
ATOM 548 O O . THR A 1 75 ? -18.219 26.672 2.197 1 96.19 75 THR A O 1
ATOM 551 N N . VAL A 1 76 ? -17.594 27.797 0.314 1 95.06 76 VAL A N 1
ATOM 552 C CA . VAL A 1 76 ? -17.031 26.609 -0.317 1 95.06 76 VAL A CA 1
ATOM 553 C C . VAL A 1 76 ? -15.727 26.219 0.372 1 95.06 76 VAL A C 1
ATOM 555 O O . VAL A 1 76 ? -15.086 27.062 1.015 1 95.06 76 VAL A O 1
ATOM 558 N N . HIS A 1 77 ? -15.258 25.047 0.167 1 96.94 77 HIS A N 1
ATOM 559 C CA . HIS A 1 77 ? -14.227 24.391 0.969 1 96.94 77 HIS A CA 1
ATOM 560 C C . HIS A 1 77 ? -12.922 25.188 0.943 1 96.94 77 HIS A C 1
ATOM 562 O O . HIS A 1 77 ? -12.328 25.438 1.991 1 96.94 77 HIS A O 1
ATOM 568 N N . PRO A 1 78 ? -12.477 25.703 -0.218 1 97.25 78 PRO A N 1
ATOM 569 C CA . PRO A 1 78 ? -11.148 26.328 -0.28 1 97.25 78 PRO A CA 1
ATOM 570 C C . PRO A 1 78 ? -11.078 27.656 0.482 1 97.25 78 PRO A C 1
ATOM 572 O O . PRO A 1 78 ? -9.992 28.172 0.716 1 97.25 78 PRO A O 1
ATOM 575 N N . LEU A 1 79 ? -12.25 28.172 0.934 1 97 79 LEU A N 1
ATOM 576 C CA . LEU A 1 79 ? -12.273 29.484 1.571 1 97 79 LEU A CA 1
ATOM 577 C C . LEU A 1 79 ? -12.297 29.344 3.09 1 97 79 LEU A C 1
ATOM 579 O O . LEU A 1 79 ? -12.148 30.344 3.807 1 97 79 LEU A O 1
ATOM 583 N N . HIS A 1 80 ? -12.445 28.172 3.588 1 98.5 80 HIS A N 1
ATOM 584 C CA . HIS A 1 80 ? -12.641 27.969 5.02 1 98.5 80 HIS A CA 1
ATOM 585 C C . HIS A 1 80 ? -11.453 28.5 5.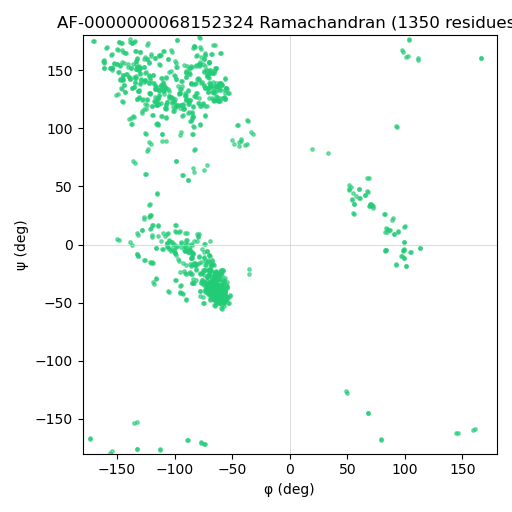816 1 98.5 80 HIS A C 1
ATOM 587 O O . HIS A 1 80 ? -11.625 29.312 6.73 1 98.5 80 HIS A O 1
ATOM 593 N N . ALA A 1 81 ? -10.258 28.125 5.441 1 98.56 81 ALA A N 1
ATOM 594 C CA . ALA A 1 81 ? -9.078 28.406 6.254 1 98.56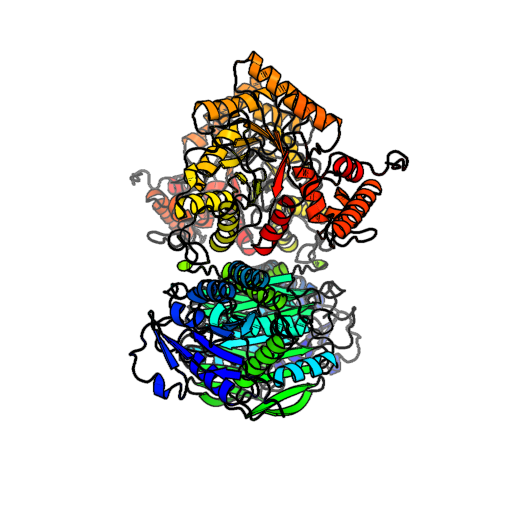 81 ALA A CA 1
ATOM 595 C C . ALA A 1 81 ? -8.82 29.906 6.336 1 98.56 81 ALA A C 1
ATOM 597 O O . ALA A 1 81 ? -8.656 30.453 7.426 1 98.56 81 ALA A O 1
ATOM 598 N N . GLU A 1 82 ? -8.859 30.562 5.199 1 98.12 82 GLU A N 1
ATOM 599 C CA . GLU A 1 82 ? -8.594 31.984 5.145 1 98.12 82 GLU A CA 1
ATOM 600 C C . GLU A 1 82 ? -9.547 32.75 6.055 1 98.12 82 GLU A C 1
ATOM 602 O O . GLU A 1 82 ? -9.109 33.562 6.887 1 98.12 82 GLU A O 1
ATOM 607 N N . TRP A 1 83 ? -10.773 32.438 5.973 1 98.44 83 TRP A N 1
ATOM 608 C CA . TRP A 1 83 ? -11.766 33.281 6.652 1 98.44 83 TRP A CA 1
ATOM 609 C C . TRP A 1 83 ? -11.883 32.875 8.117 1 98.44 83 TRP A C 1
ATOM 611 O O . TRP A 1 83 ? -12.203 33.719 8.969 1 98.44 83 TRP A O 1
ATOM 621 N N . ALA A 1 84 ? -11.641 31.641 8.406 1 98.81 84 ALA A N 1
ATOM 622 C CA . ALA A 1 84 ? -11.586 31.25 9.812 1 98.81 84 ALA A CA 1
ATOM 623 C C . ALA A 1 84 ? -10.43 31.938 10.531 1 98.81 84 ALA A C 1
ATOM 625 O O . ALA A 1 84 ? -10.586 32.438 11.648 1 98.81 84 ALA A O 1
ATOM 626 N N . ILE A 1 85 ? -9.273 32 9.898 1 98.69 85 ILE A N 1
ATOM 627 C CA . ILE A 1 85 ? -8.086 32.625 10.469 1 98.69 85 ILE A CA 1
ATOM 628 C C . ILE A 1 85 ? -8.328 34.125 10.656 1 98.69 85 ILE A C 1
ATOM 630 O O . ILE A 1 85 ? -8.117 34.656 11.742 1 98.69 85 ILE A O 1
ATOM 634 N N . LYS A 1 86 ? -8.867 34.781 9.656 1 98.62 86 LYS A N 1
ATOM 635 C CA . LYS A 1 86 ? -9.148 36.219 9.727 1 98.62 86 LYS A CA 1
ATOM 636 C C . LYS A 1 86 ? -10.172 36.531 10.828 1 98.62 86 LYS A C 1
ATOM 638 O O . LYS A 1 86 ? -10.016 37.5 11.57 1 98.62 86 LYS A O 1
ATOM 643 N N . ALA A 1 87 ? -11.195 35.688 10.922 1 98.81 87 ALA A N 1
ATOM 644 C CA . ALA A 1 87 ? -12.219 35.906 11.938 1 98.81 87 ALA A CA 1
ATOM 645 C C . ALA A 1 87 ? -11.633 35.75 13.344 1 98.81 87 ALA A C 1
ATOM 647 O O . ALA A 1 87 ? -11.914 36.594 14.219 1 98.81 87 ALA A O 1
ATOM 648 N N . ALA A 1 88 ? -10.875 34.75 13.547 1 98.62 88 ALA A N 1
ATOM 649 C CA . ALA A 1 88 ? -10.242 34.531 14.844 1 98.62 88 ALA A CA 1
ATOM 650 C C . ALA A 1 88 ? -9.359 35.719 15.211 1 98.62 88 ALA A C 1
ATOM 652 O O . ALA A 1 88 ? -9.391 36.219 16.344 1 98.62 88 ALA A O 1
ATOM 653 N N . GLU A 1 89 ? -8.602 36.219 14.273 1 97.81 89 GLU A N 1
ATOM 654 C CA . GLU A 1 89 ? -7.695 37.344 14.5 1 97.81 89 GLU A CA 1
ATOM 655 C C . GLU A 1 89 ? -8.461 38.594 14.898 1 97.81 89 GLU A C 1
ATOM 657 O O . GLU A 1 89 ? -7.918 39.469 15.578 1 97.81 89 GLU A O 1
ATOM 662 N N . LYS A 1 90 ? -9.719 38.656 14.484 1 98.25 90 LYS A N 1
ATOM 663 C CA . LYS A 1 90 ? -10.586 39.781 14.828 1 98.25 90 LYS A CA 1
ATOM 664 C C . LYS A 1 90 ? -11.328 39.531 16.141 1 98.25 90 LYS A C 1
ATOM 666 O O . LYS A 1 90 ? -12.227 40.281 16.5 1 98.25 90 LYS A O 1
ATOM 671 N N . GLY A 1 91 ? -11.008 38.406 16.766 1 98.12 91 GLY A N 1
ATOM 672 C CA . GLY A 1 91 ? -11.555 38.094 18.062 1 98.12 91 GLY A CA 1
ATOM 673 C C . GLY A 1 91 ? -12.898 37.406 18 1 98.12 91 GLY A C 1
ATOM 674 O O . GLY A 1 91 ? -13.609 37.281 19 1 98.12 91 GLY A O 1
ATOM 675 N N . LYS A 1 92 ? -13.312 36.938 16.844 1 98.75 92 LYS A N 1
ATOM 676 C CA . LYS A 1 92 ? -14.586 36.25 16.703 1 98.75 92 LYS A CA 1
ATOM 677 C C . LYS A 1 92 ? -14.445 34.75 17.031 1 98.75 92 LYS A C 1
ATOM 679 O O . LYS A 1 92 ? -13.438 34.125 16.703 1 98.75 92 LYS A O 1
ATOM 684 N N . HIS A 1 93 ? -15.461 34.219 17.75 1 98.81 93 HIS A N 1
ATOM 685 C CA . HIS A 1 93 ? -15.594 32.781 17.828 1 98.81 93 HIS A CA 1
ATOM 686 C C . HIS A 1 93 ? -16.016 32.188 16.469 1 98.81 93 HIS A C 1
ATOM 688 O O . HIS A 1 93 ? -16.703 32.844 15.695 1 98.81 93 HIS A O 1
ATOM 694 N N . VAL A 1 94 ? -15.539 30.922 16.188 1 98.88 94 VAL A N 1
ATOM 695 C CA . VAL A 1 94 ? -15.797 30.406 14.852 1 98.88 94 VAL A CA 1
ATOM 696 C C . VAL A 1 94 ? -16.375 29 14.938 1 98.88 94 VAL A C 1
ATOM 698 O O . VAL A 1 94 ? -15.82 28.141 15.641 1 98.88 94 VAL A O 1
ATOM 701 N N . LEU A 1 95 ? -17.453 28.719 14.352 1 98.88 95 LEU A N 1
ATOM 702 C CA . LEU A 1 95 ? -17.938 27.406 13.969 1 98.88 95 LEU A CA 1
ATOM 703 C C . LEU A 1 95 ? -17.844 27.203 12.461 1 98.88 95 LEU A C 1
ATOM 705 O O . LEU A 1 95 ? -18.578 27.828 11.695 1 98.88 95 LEU A O 1
ATOM 709 N N . CYS A 1 96 ? -16.922 26.344 12.016 1 98.81 96 CYS A N 1
ATOM 710 C CA . CYS A 1 96 ? -16.656 26.156 10.594 1 98.81 96 CYS A CA 1
ATOM 711 C C . CYS A 1 96 ? -17.328 24.891 10.07 1 98.81 96 CYS A C 1
ATOM 713 O O . CYS A 1 96 ? -17.141 23.812 10.625 1 98.81 96 CYS A O 1
ATOM 715 N N . GLU A 1 97 ? -18.078 25.047 9.055 1 98.38 97 GLU A N 1
ATOM 716 C CA . GLU A 1 97 ? -18.703 23.891 8.398 1 98.38 97 GLU A CA 1
ATOM 717 C C . GLU A 1 97 ? -17.641 22.875 7.961 1 98.38 97 GLU A C 1
ATOM 719 O O . GLU A 1 97 ? -16.531 23.25 7.598 1 98.38 97 GLU A O 1
ATOM 724 N N . LYS A 1 98 ? -17.953 21.641 8.07 1 98.31 98 LYS A N 1
ATOM 725 C CA . LYS A 1 98 ? -17.062 20.578 7.605 1 98.31 98 LYS A CA 1
ATOM 726 C C . LYS A 1 98 ? -16.891 20.625 6.09 1 98.31 98 LYS A C 1
ATOM 728 O O . LYS A 1 98 ? -17.797 21.031 5.371 1 98.31 98 LYS A O 1
ATOM 733 N N . PRO A 1 99 ? -15.867 20.25 5.508 1 98.19 99 PRO A N 1
ATOM 734 C CA . PRO A 1 99 ? -14.648 20.016 6.281 1 98.19 99 PRO A CA 1
ATOM 735 C C . PRO A 1 99 ? -14.008 21.312 6.77 1 98.19 99 PRO A C 1
ATOM 737 O O . PRO A 1 99 ? -14.102 22.344 6.102 1 98.19 99 PRO A O 1
ATOM 740 N N . MET A 1 100 ? -13.438 21.281 7.922 1 97.81 100 MET A N 1
ATOM 741 C CA . MET A 1 100 ? -12.891 22.5 8.508 1 97.81 100 MET A CA 1
ATOM 742 C C . MET A 1 100 ? -11.859 23.125 7.574 1 97.81 100 MET A C 1
ATOM 744 O O . MET A 1 100 ? -11.867 24.344 7.363 1 97.81 100 MET A O 1
ATOM 748 N N . GLY A 1 101 ? -10.953 22.359 7.086 1 97.38 101 GLY A N 1
ATOM 749 C CA . GLY A 1 101 ? -9.945 22.688 6.09 1 97.38 101 GLY A CA 1
ATOM 750 C C . GLY A 1 101 ? -9.758 21.609 5.047 1 97.38 101 GLY A C 1
ATOM 751 O O . GLY A 1 101 ? -10.336 20.531 5.156 1 97.38 101 GLY A O 1
ATOM 752 N N . LEU A 1 102 ? -8.953 21.953 4.074 1 97.81 102 LEU A N 1
ATOM 753 C CA . LEU A 1 102 ? -8.719 20.969 3.027 1 97.81 102 LEU A CA 1
ATOM 754 C C . LEU A 1 102 ? -7.805 19.844 3.529 1 97.81 102 LEU A C 1
ATOM 756 O O . LEU A 1 102 ? -7.754 18.766 2.936 1 97.81 102 LEU A O 1
ATOM 760 N N . SER A 1 103 ? -7.059 20.156 4.555 1 97.81 103 SER A N 1
ATOM 761 C CA . SER A 1 103 ? -6.082 19.203 5.082 1 97.81 103 SER A CA 1
ATOM 762 C C . SER A 1 103 ? -5.883 19.391 6.582 1 97.81 103 SER A C 1
ATOM 764 O O . SER A 1 103 ? -6.355 20.375 7.16 1 97.81 103 SER A O 1
ATOM 766 N N . THR A 1 104 ? -5.219 18.422 7.164 1 98.25 104 THR A N 1
ATOM 767 C CA . THR A 1 104 ? -4.832 18.5 8.562 1 98.25 104 THR A CA 1
ATOM 768 C C . THR A 1 104 ? -4.008 19.766 8.82 1 98.25 104 THR A C 1
ATOM 770 O O . THR A 1 104 ? -4.188 20.438 9.836 1 98.25 104 THR A O 1
ATOM 773 N N . ALA A 1 105 ? -3.127 20.125 7.922 1 98 105 ALA A N 1
ATOM 774 C CA . ALA A 1 105 ? -2.25 21.281 8.07 1 98 105 ALA A CA 1
ATOM 775 C C . ALA A 1 105 ? -3.055 22.578 8.094 1 98 105 ALA A C 1
ATOM 777 O O . ALA A 1 105 ? -2.785 23.469 8.906 1 98 105 ALA A O 1
ATOM 778 N N . GLU A 1 106 ? -4.059 22.672 7.254 1 98.38 106 GLU A N 1
ATOM 779 C CA . GLU A 1 106 ? -4.895 23.875 7.246 1 98.38 106 GLU A CA 1
ATOM 780 C C . GLU A 1 106 ? -5.68 24 8.547 1 98.38 106 GLU A C 1
ATOM 782 O O . GLU A 1 106 ? -5.734 25.094 9.141 1 98.38 106 GLU A O 1
ATOM 787 N N . ALA A 1 107 ? -6.273 22.891 8.922 1 98.75 107 ALA A N 1
ATOM 788 C CA . ALA A 1 107 ? -7.039 22.922 10.164 1 98.75 107 ALA A CA 1
ATOM 789 C C . ALA A 1 107 ? -6.152 23.297 11.352 1 98.75 107 ALA A C 1
ATOM 791 O O . ALA A 1 107 ? -6.574 24.031 12.242 1 98.75 107 ALA A O 1
ATOM 792 N N . ASP A 1 108 ? -4.98 22.734 11.336 1 98.44 108 ASP A N 1
ATOM 793 C CA . ASP A 1 108 ? -4.031 23.062 12.398 1 98.44 108 ASP A CA 1
ATOM 794 C C . ASP A 1 108 ? -3.725 24.547 12.422 1 98.44 108 ASP A C 1
ATOM 796 O O . ASP A 1 108 ? -3.674 25.156 13.492 1 98.44 108 ASP A O 1
ATOM 800 N N . ALA A 1 109 ? -3.518 25.156 11.297 1 98.56 109 ALA A N 1
ATOM 801 C CA . ALA A 1 109 ? -3.275 26.594 11.211 1 98.56 109 ALA A CA 1
ATOM 802 C C . ALA A 1 109 ? -4.473 27.391 11.719 1 98.56 109 ALA A C 1
ATOM 804 O O . ALA A 1 109 ? -4.309 28.406 12.391 1 98.56 109 ALA A O 1
ATOM 805 N N . MET A 1 110 ? -5.645 26.922 11.375 1 98.75 110 MET A N 1
ATOM 806 C CA . MET A 1 110 ? -6.871 27.562 11.852 1 98.75 110 MET A CA 1
ATOM 807 C C . MET A 1 110 ? -6.938 27.531 13.375 1 98.75 110 MET A C 1
ATOM 809 O O . MET A 1 110 ? -7.172 28.562 14.008 1 98.75 110 MET A O 1
ATOM 813 N N . PHE A 1 111 ? -6.719 26.391 13.938 1 98.62 111 PHE A N 1
ATOM 814 C CA . PHE A 1 111 ? -6.77 26.234 15.383 1 98.62 111 PHE A CA 1
ATOM 815 C C . PHE A 1 111 ? -5.699 27.078 16.062 1 98.62 111 PHE A C 1
ATOM 817 O O . PHE A 1 111 ? -5.91 27.594 17.156 1 98.62 111 PHE A O 1
ATOM 824 N N . GLU A 1 112 ? -4.516 27.219 15.43 1 97.75 112 GLU A N 1
ATOM 825 C CA . GLU A 1 112 ? -3.457 28.047 15.992 1 97.75 112 GLU A CA 1
ATOM 826 C C . GLU A 1 112 ? -3.875 29.516 16.047 1 97.75 112 GLU A C 1
ATOM 828 O O . GLU A 1 112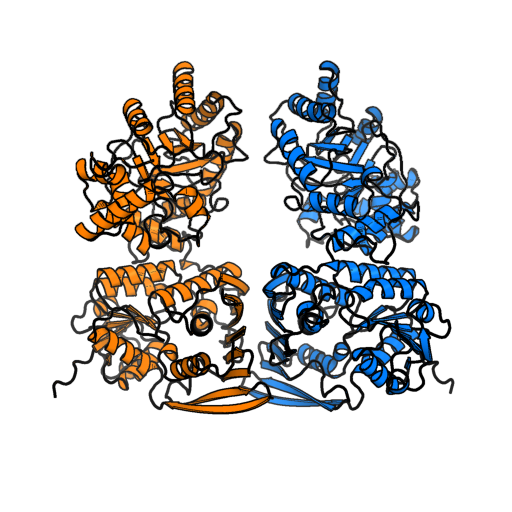 ? -3.566 30.219 17.016 1 97.75 112 GLU A O 1
ATOM 833 N N . ALA A 1 113 ? -4.578 29.984 15.031 1 98.25 113 ALA A N 1
ATOM 834 C CA . ALA A 1 113 ? -5.094 31.344 15.047 1 98.25 113 ALA A CA 1
ATOM 835 C C . ALA A 1 113 ? -6.074 31.547 16.203 1 98.25 113 ALA A C 1
ATOM 837 O O . ALA A 1 113 ? -6.02 32.562 16.891 1 98.25 113 ALA A O 1
ATOM 838 N N . ALA A 1 114 ? -6.961 30.625 16.391 1 98.56 114 ALA A N 1
ATOM 839 C CA . ALA A 1 114 ? -7.938 30.703 17.484 1 98.56 114 ALA A CA 1
ATOM 840 C C . ALA A 1 114 ? -7.25 30.672 18.844 1 98.56 114 ALA A C 1
ATOM 842 O O . ALA A 1 114 ? -7.645 31.391 19.766 1 98.56 114 ALA A O 1
ATOM 843 N N . ARG A 1 115 ? -6.312 29.797 18.953 1 97.31 115 ARG A N 1
ATOM 844 C CA . ARG A 1 115 ? -5.562 29.688 20.203 1 97.31 115 ARG A CA 1
ATOM 845 C C . ARG A 1 115 ? -4.914 31.016 20.562 1 97.31 115 ARG A C 1
ATOM 847 O O . ARG A 1 115 ? -5.016 31.484 21.703 1 97.31 115 ARG A O 1
ATOM 854 N N . LYS A 1 116 ? -4.246 31.656 19.641 1 95.69 116 LYS A N 1
ATOM 855 C CA . LYS A 1 116 ? -3.586 32.938 19.875 1 95.69 116 LYS A CA 1
ATOM 856 C C . LYS A 1 116 ? -4.598 34.031 20.25 1 95.69 116 LYS A C 1
ATOM 858 O O . LYS A 1 116 ? -4.312 34.875 21.094 1 95.69 116 LYS A O 1
ATOM 863 N N . ALA A 1 117 ? -5.785 33.906 19.625 1 97.44 117 ALA A N 1
ATOM 864 C CA . ALA A 1 117 ? -6.824 34.906 19.859 1 97.44 117 ALA A CA 1
ATOM 865 C C . ALA A 1 117 ? -7.594 34.625 21.141 1 97.44 117 ALA A C 1
ATOM 867 O O . ALA A 1 117 ? -8.297 35.5 21.672 1 97.44 117 ALA A O 1
ATOM 868 N N . GLY A 1 118 ? -7.465 33.375 21.625 1 97.25 118 GLY A N 1
ATOM 869 C CA . GLY A 1 118 ? -8.219 32.969 22.797 1 97.25 118 GLY A CA 1
ATOM 870 C C . GLY A 1 118 ? -9.695 32.781 22.516 1 97.25 118 GLY A C 1
ATOM 871 O O . GLY A 1 118 ? -10.531 33.094 23.375 1 97.25 118 GLY A O 1
ATOM 872 N N . THR A 1 119 ? -10.07 32.375 21.328 1 98.31 119 THR A N 1
ATOM 873 C CA . THR A 1 119 ? -11.469 32.219 20.938 1 98.31 119 THR A CA 1
ATOM 874 C C . THR A 1 119 ? -11.828 30.766 20.719 1 98.31 119 THR A C 1
ATOM 876 O O . THR A 1 119 ? -10.953 29.922 20.578 1 98.31 119 THR A O 1
ATOM 879 N N . PHE A 1 120 ? -13.164 30.5 20.719 1 98.44 120 PHE A N 1
ATOM 880 C CA . PHE A 1 120 ? -13.727 29.203 20.375 1 98.44 120 PHE A CA 1
ATOM 881 C C . PHE A 1 120 ? -13.594 28.938 18.875 1 98.44 120 PHE A C 1
ATOM 883 O O . PHE A 1 120 ? -13.828 29.828 18.062 1 98.44 120 PHE A O 1
ATOM 890 N N . MET A 1 121 ? -13.164 27.734 18.562 1 98.81 121 MET A N 1
ATOM 891 C CA . MET A 1 121 ? -13.227 27.281 17.188 1 98.81 121 MET A CA 1
ATOM 892 C C . MET A 1 121 ? -13.508 25.781 17.109 1 98.81 121 MET A C 1
ATOM 894 O O . MET A 1 121 ? -12.859 25 17.797 1 98.81 121 MET A O 1
ATOM 898 N N . ALA A 1 122 ? -14.422 25.391 16.25 1 98.81 122 ALA A N 1
ATOM 899 C CA . ALA A 1 122 ? -14.758 23.969 16.109 1 98.81 122 ALA A CA 1
ATOM 900 C C . ALA A 1 122 ? -15.273 23.672 14.703 1 98.81 122 ALA A C 1
ATOM 902 O O . ALA A 1 122 ? -15.664 24.578 13.969 1 98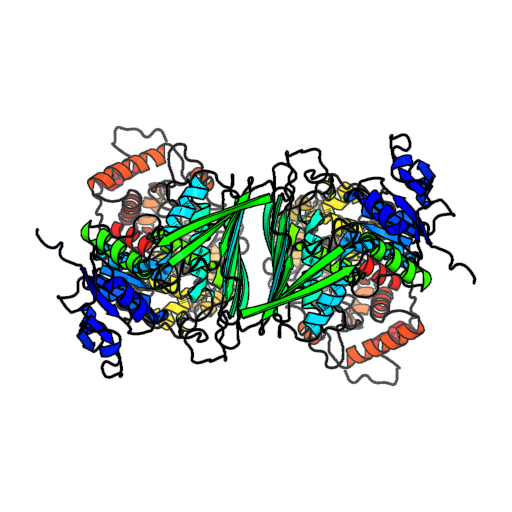.81 122 ALA A O 1
ATOM 903 N N . GLU A 1 123 ? -15.109 22.391 14.344 1 98.81 123 GLU A N 1
ATOM 904 C CA . GLU A 1 123 ? -15.664 21.875 13.102 1 98.81 123 GLU A CA 1
ATOM 905 C C . GLU A 1 123 ? -17.109 21.438 13.289 1 98.81 123 GLU A C 1
ATOM 907 O O . GLU A 1 123 ? -17.453 20.797 14.281 1 98.81 123 GLU A O 1
ATOM 912 N N . ALA A 1 124 ? -17.922 21.766 12.32 1 98.44 124 ALA A N 1
ATOM 913 C CA . ALA A 1 124 ? -19.359 21.547 12.461 1 98.44 124 ALA A CA 1
ATOM 914 C C . ALA A 1 124 ? -19.766 20.203 11.859 1 98.44 124 ALA A C 1
ATOM 916 O O . ALA A 1 124 ? -19.984 20.094 10.648 1 98.44 124 ALA A O 1
ATOM 917 N N . TYR A 1 125 ? -19.891 19.203 12.633 1 98.06 125 TYR A N 1
ATOM 918 C CA . TYR A 1 125 ? -20.594 17.953 12.391 1 98.06 125 TYR A CA 1
ATOM 919 C C . TYR A 1 125 ? -21.844 17.859 13.281 1 98.06 125 TYR A C 1
ATOM 921 O O . TYR A 1 125 ? -21.797 17.266 14.359 1 98.06 125 TYR A O 1
ATOM 929 N N . MET A 1 126 ? -22.906 18.359 12.773 1 97.44 126 MET A N 1
ATOM 930 C CA . MET A 1 126 ? -24.109 18.578 13.586 1 97.44 126 MET A CA 1
ATOM 931 C C . MET A 1 126 ? -24.578 17.266 14.203 1 97.44 126 MET A C 1
ATOM 933 O O . MET A 1 126 ? -25.062 17.266 15.344 1 97.44 126 MET A O 1
ATOM 937 N N . TYR A 1 127 ? -24.438 16.125 13.531 1 97.31 127 TYR A N 1
ATOM 938 C CA . TYR A 1 127 ? -24.984 14.844 14.008 1 97.31 127 TYR A CA 1
ATOM 939 C C . TYR A 1 127 ? -24.203 14.359 15.227 1 97.31 127 TYR A C 1
ATOM 941 O O . TYR A 1 127 ? -24.75 13.602 16.047 1 97.31 127 TYR A O 1
ATOM 949 N N . ARG A 1 128 ? -22.938 14.758 15.375 1 98.12 128 ARG A N 1
ATOM 950 C CA . ARG A 1 128 ? -22.125 14.375 16.531 1 98.12 128 ARG A CA 1
ATOM 951 C C . ARG A 1 128 ? -22.719 14.914 17.828 1 98.12 128 ARG A C 1
ATOM 953 O O . ARG A 1 128 ? -22.531 14.328 18.891 1 98.12 128 ARG A O 1
ATOM 960 N N . LEU A 1 129 ? -23.484 16.016 17.703 1 98 129 LEU A N 1
ATOM 961 C CA . LEU A 1 129 ? -24.031 16.688 18.859 1 98 129 LEU A CA 1
ATOM 962 C C . LEU A 1 129 ? -25.484 16.312 19.094 1 98 129 LEU A C 1
ATOM 964 O O . LEU A 1 129 ? -26.094 16.688 20.094 1 98 129 LEU A O 1
ATOM 968 N N . HIS A 1 130 ? -26.047 15.57 18.141 1 97.81 130 HIS A N 1
ATOM 969 C CA . HIS A 1 130 ? -27.422 15.094 18.25 1 97.81 130 HIS A CA 1
ATOM 970 C C . HIS A 1 130 ? -27.531 14.008 19.312 1 97.81 130 HIS A C 1
ATOM 972 O O . HIS A 1 130 ? -26.641 13.172 19.453 1 97.81 130 HIS A O 1
ATOM 978 N N . PRO A 1 131 ? -28.656 13.883 20.031 1 97.44 131 PRO A N 1
ATOM 979 C CA . PRO A 1 131 ? -28.844 12.859 21.062 1 97.44 131 PRO A CA 1
ATOM 980 C C . PRO A 1 131 ? -28.688 11.438 20.516 1 97.44 131 PRO A C 1
ATOM 982 O O . PRO A 1 131 ? -28.344 10.523 21.266 1 97.44 131 PRO A O 1
ATOM 985 N N . LEU A 1 132 ? -28.953 11.25 19.266 1 97.75 132 LEU A N 1
ATOM 986 C CA . LEU A 1 132 ? -28.797 9.945 18.641 1 97.75 132 LEU A CA 1
ATOM 987 C C . LEU A 1 132 ? -27.359 9.438 18.797 1 97.75 132 LEU A C 1
ATOM 989 O O . LEU A 1 132 ? -27.141 8.266 19.109 1 97.75 132 LEU A O 1
ATOM 993 N N . THR A 1 133 ? -26.375 10.281 18.594 1 98.19 133 THR A N 1
ATOM 994 C CA . THR A 1 133 ? -24.969 9.914 18.734 1 98.19 133 THR A CA 1
ATOM 995 C C . THR A 1 133 ? -24.656 9.523 20.172 1 98.19 133 THR A C 1
ATOM 997 O O . THR A 1 133 ? -24 8.508 20.422 1 98.19 133 THR A O 1
ATOM 1000 N N . ALA A 1 134 ? -25.156 10.312 21.094 1 97.5 134 ALA A N 1
ATOM 1001 C CA . ALA A 1 134 ? -24.938 10.008 22.516 1 97.5 134 ALA A CA 1
ATOM 1002 C C . ALA A 1 134 ? -25.531 8.656 22.875 1 97.5 134 ALA A C 1
ATOM 1004 O O . ALA A 1 134 ? -24.953 7.891 23.641 1 97.5 134 ALA A O 1
ATOM 1005 N N . ARG A 1 135 ? -26.703 8.414 22.359 1 97.88 135 ARG A N 1
ATOM 1006 C CA . ARG A 1 135 ? -27.375 7.152 22.641 1 97.88 135 ARG A CA 1
ATOM 1007 C C . ARG A 1 135 ? -26.578 5.969 22.109 1 97.88 135 ARG A C 1
ATOM 1009 O O . ARG A 1 135 ? -26.484 4.93 22.766 1 97.88 135 ARG A O 1
ATOM 1016 N N . ILE A 1 136 ? -26.078 6.035 20.906 1 98.12 136 ILE A N 1
ATOM 1017 C CA . ILE A 1 136 ? -25.25 4.988 20.312 1 98.12 136 ILE A CA 1
ATOM 1018 C C . ILE A 1 136 ? -24.031 4.738 21.172 1 98.12 136 ILE A C 1
ATOM 1020 O O . ILE A 1 136 ? -23.688 3.586 21.469 1 98.12 136 ILE A O 1
ATOM 1024 N N . VAL A 1 137 ? -23.344 5.828 21.609 1 98.38 137 VAL A N 1
ATOM 1025 C CA . VAL A 1 137 ? -22.156 5.715 22.453 1 98.38 137 VAL A CA 1
ATOM 1026 C C . VAL A 1 137 ? -22.516 4.961 23.734 1 98.38 137 VAL A C 1
ATOM 1028 O O . VAL A 1 137 ? -21.766 4.078 24.172 1 98.38 137 VAL A O 1
ATOM 1031 N N . GLU A 1 138 ? -23.672 5.281 24.281 1 97.94 138 GLU A N 1
ATOM 1032 C CA . GLU A 1 138 ? -24.125 4.645 25.516 1 97.94 138 GLU A CA 1
ATOM 1033 C C . GLU A 1 138 ? -24.344 3.148 25.312 1 97.94 138 GLU A C 1
ATOM 1035 O O . GLU A 1 138 ? -23.938 2.334 26.141 1 97.94 138 GLU A O 1
ATOM 1040 N N . LEU A 1 139 ? -25 2.816 24.25 1 97.94 139 LEU A N 1
ATOM 1041 C CA . LEU A 1 139 ? -25.297 1.42 23.953 1 97.94 139 LEU A CA 1
ATOM 1042 C C . LEU A 1 139 ? -24.031 0.608 23.781 1 97.94 139 LEU A C 1
ATOM 1044 O O . LEU A 1 139 ? -23.906 -0.491 24.328 1 97.94 139 LEU A O 1
ATOM 1048 N N . VAL A 1 140 ? -23.047 1.13 23.062 1 98.25 140 VAL A N 1
ATOM 1049 C CA . VAL A 1 140 ? -21.797 0.433 22.812 1 98.25 140 VAL A CA 1
ATOM 1050 C C . VAL A 1 140 ? -21 0.334 24.125 1 98.25 140 VAL A C 1
ATOM 1052 O O . VAL A 1 140 ? -20.469 -0.728 24.453 1 98.25 140 VAL A O 1
ATOM 1055 N N . LYS A 1 141 ? -20.938 1.438 24.875 1 97.56 141 LYS A N 1
ATOM 1056 C CA . LYS A 1 141 ? -20.188 1.502 26.141 1 97.56 141 LYS A CA 1
ATOM 1057 C C . LYS A 1 141 ? -20.734 0.496 27.141 1 97.56 141 LYS A C 1
ATOM 1059 O O . LYS A 1 141 ? -19.969 -0.094 27.906 1 97.56 141 LYS A O 1
ATOM 1064 N N . ASN A 1 142 ? -22.062 0.272 27.109 1 97.19 142 ASN A N 1
ATOM 1065 C CA . ASN A 1 142 ? -22.703 -0.616 28.062 1 97.19 142 ASN A CA 1
ATOM 1066 C C . ASN A 1 142 ? -22.641 -2.072 27.609 1 97.19 142 ASN A C 1
ATOM 1068 O O . ASN A 1 142 ? -23.266 -2.945 28.234 1 97.19 142 ASN A O 1
ATOM 1072 N N . GLY A 1 143 ? -22.062 -2.334 26.5 1 96.75 143 GLY A N 1
ATOM 1073 C CA . GLY A 1 143 ? -21.766 -3.697 26.094 1 96.75 143 GLY A CA 1
ATOM 1074 C C . GLY A 1 143 ? -22.891 -4.34 25.312 1 96.75 143 GLY A C 1
ATOM 1075 O O . GLY A 1 143 ? -23 -5.566 25.266 1 96.75 143 GLY A O 1
ATOM 1076 N N . MET A 1 144 ? -23.75 -3.531 24.703 1 96.06 144 MET A N 1
ATOM 1077 C CA . MET A 1 144 ? -24.922 -4.043 23.984 1 96.06 144 MET A CA 1
ATOM 1078 C C . MET A 1 144 ? -24.5 -5.023 22.906 1 96.06 144 MET A C 1
ATOM 1080 O O . MET A 1 144 ? -25.203 -6.008 22.641 1 96.06 144 MET A O 1
ATOM 1084 N N . VAL A 1 145 ? -23.328 -4.805 22.312 1 97.25 145 VAL A N 1
ATOM 1085 C CA . VAL A 1 145 ? -22.906 -5.672 21.219 1 97.25 145 VAL A CA 1
ATOM 1086 C C . VAL A 1 145 ? -21.609 -6.387 21.609 1 97.25 145 VAL A C 1
ATOM 1088 O O . VAL A 1 145 ? -20.906 -6.91 20.734 1 97.25 145 VAL A O 1
ATOM 1091 N N . GLY A 1 146 ? -21.266 -6.418 22.844 1 97.12 146 GLY A N 1
ATOM 1092 C CA . GLY A 1 146 ? -20 -7.012 23.25 1 97.12 146 GLY A CA 1
ATOM 1093 C C . GLY A 1 146 ? -18.781 -6.234 22.781 1 97.12 146 GLY A C 1
ATOM 1094 O O . GLY A 1 146 ? -18.797 -5.004 22.781 1 97.12 146 GLY A O 1
ATOM 1095 N N . ASP A 1 147 ? -17.688 -6.973 22.438 1 96.75 147 ASP A N 1
ATOM 1096 C CA . ASP A 1 147 ? -16.5 -6.328 21.891 1 96.75 147 ASP A CA 1
ATOM 1097 C C . ASP A 1 147 ? -16.688 -5.969 20.422 1 96.75 147 ASP A C 1
ATOM 1099 O O . ASP A 1 147 ? -16.922 -6.852 19.578 1 96.75 147 ASP A O 1
ATOM 1103 N N . VAL A 1 148 ? -16.609 -4.715 20.125 1 98.38 148 VAL A N 1
ATOM 1104 C CA . VAL A 1 148 ? -16.734 -4.273 18.75 1 98.38 148 VAL A CA 1
ATOM 1105 C C . VAL A 1 148 ? -15.547 -4.785 17.922 1 98.38 148 VAL A C 1
ATOM 1107 O O . VAL A 1 148 ? -14.398 -4.656 18.344 1 98.38 148 VAL A O 1
ATOM 1110 N N . ARG A 1 149 ? -15.883 -5.402 16.75 1 98.25 149 ARG A N 1
ATOM 1111 C CA . ARG A 1 149 ? -14.836 -5.934 15.883 1 98.25 149 ARG A CA 1
ATOM 1112 C C . ARG A 1 149 ? -14.812 -5.211 14.539 1 98.25 149 ARG A C 1
ATOM 1114 O O . ARG A 1 149 ? -13.758 -5.113 13.898 1 98.25 149 ARG A O 1
ATOM 1121 N N . LYS A 1 150 ? -15.945 -4.754 14.156 1 98.56 150 LYS A N 1
ATOM 1122 C CA . LYS A 1 150 ? -16.062 -4.156 12.828 1 98.56 150 LYS A CA 1
ATOM 1123 C C . LYS A 1 150 ? -17.047 -2.992 12.836 1 98.56 150 LYS A C 1
ATOM 1125 O O . LYS A 1 150 ? -18.062 -3.031 13.539 1 98.56 150 LYS A O 1
ATOM 1130 N N . ILE A 1 151 ? -16.703 -1.972 12.102 1 98.75 151 ILE A N 1
ATOM 1131 C CA . ILE A 1 151 ? -17.594 -0.845 11.82 1 98.75 151 ILE A CA 1
ATOM 1132 C C . ILE A 1 151 ? -17.766 -0.693 10.312 1 98.75 151 ILE A C 1
ATOM 1134 O O . ILE A 1 151 ? -16.797 -0.749 9.555 1 98.75 151 ILE A O 1
ATOM 1138 N N . GLN A 1 152 ? -18.969 -0.589 9.859 1 98 152 GLN A N 1
ATOM 1139 C CA . GLN A 1 152 ? -19.281 -0.345 8.453 1 98 152 GLN A CA 1
ATOM 1140 C C . GLN A 1 152 ? -20.156 0.891 8.281 1 98 152 GLN A C 1
ATOM 1142 O O . GLN A 1 152 ? -21.203 1.002 8.922 1 98 152 GLN A O 1
ATOM 1147 N N . SER A 1 153 ? -19.672 1.783 7.473 1 97.38 153 SER A N 1
ATOM 1148 C CA . SER A 1 153 ? -20.469 2.994 7.277 1 97.38 153 SER A CA 1
ATOM 1149 C C . SER A 1 153 ? -20.281 3.551 5.867 1 97.38 153 SER A C 1
ATOM 1151 O O . SER A 1 153 ? -19.234 3.348 5.242 1 97.38 153 SER A O 1
ATOM 1153 N N . SER A 1 154 ? -21.359 4.18 5.359 1 97.88 154 SER A N 1
ATOM 1154 C CA . SER A 1 154 ? -21.328 4.777 4.027 1 97.88 154 SER A CA 1
ATOM 1155 C C . SER A 1 154 ? -22.156 6.055 3.982 1 97.88 154 SER A C 1
ATOM 1157 O O . SER A 1 154 ? -23.109 6.211 4.75 1 97.88 154 SER A O 1
ATOM 1159 N N . PHE A 1 155 ? -21.766 6.98 3.242 1 98.12 155 PHE A N 1
ATOM 1160 C CA . PHE A 1 155 ? -22.484 8.188 2.863 1 98.12 155 PHE A CA 1
ATOM 1161 C C . PHE A 1 155 ? -22.297 8.484 1.381 1 98.12 155 PHE A C 1
ATOM 1163 O O . PHE A 1 155 ? -21.25 8.977 0.966 1 98.12 155 PHE A O 1
ATOM 1170 N N . GLY A 1 156 ? -23.344 8.188 0.615 1 96.5 156 GLY A N 1
ATOM 1171 C CA . GLY A 1 156 ? -23.266 8.414 -0.821 1 96.5 156 GLY A CA 1
ATOM 1172 C C . GLY A 1 156 ? -24.594 8.844 -1.428 1 96.5 156 GLY A C 1
ATOM 1173 O O . GLY A 1 156 ? -25.656 8.406 -0.988 1 96.5 156 GLY A O 1
ATOM 1174 N N . PHE A 1 157 ? -24.516 9.703 -2.373 1 95.81 157 PHE A N 1
ATOM 1175 C CA . PHE A 1 157 ? -25.641 10.164 -3.174 1 95.81 157 PHE A CA 1
ATOM 1176 C C . PHE A 1 157 ? -25.219 10.383 -4.621 1 95.81 157 PHE A C 1
ATOM 1178 O O . PHE A 1 157 ? -24.031 10.336 -4.945 1 95.81 157 PHE A O 1
ATOM 1185 N N . ALA A 1 158 ? -26.219 10.508 -5.516 1 95.25 158 ALA A N 1
ATOM 1186 C CA . ALA A 1 158 ? -25.922 10.773 -6.922 1 95.25 158 ALA A CA 1
ATOM 1187 C C . ALA A 1 158 ? -26.438 12.148 -7.336 1 95.25 158 ALA A C 1
ATOM 1189 O O . ALA A 1 158 ? -27.641 12.336 -7.523 1 95.25 158 ALA A O 1
ATOM 1190 N N . LYS A 1 159 ? -25.453 13.031 -7.426 1 94.12 159 LYS A N 1
ATOM 1191 C CA . LYS A 1 159 ? -25.797 14.32 -8.023 1 94.12 159 LYS A CA 1
ATOM 1192 C C . LYS A 1 159 ? -25.875 14.211 -9.547 1 94.12 159 LYS A C 1
ATOM 1194 O O . LYS A 1 159 ? -24.844 14.141 -10.227 1 94.12 159 LYS A O 1
ATOM 1199 N N . LEU A 1 160 ? -27.125 14.18 -10.086 1 88 160 LEU A N 1
ATOM 1200 C CA . LEU A 1 160 ? -27.359 14.031 -11.516 1 88 160 LEU A CA 1
ATOM 1201 C C . LEU A 1 160 ? -28.156 15.211 -12.062 1 88 160 LEU A C 1
ATOM 1203 O O . LEU A 1 160 ? -29.016 15.758 -11.367 1 88 160 LEU A O 1
ATOM 1207 N N . PRO A 1 161 ? -27.922 15.742 -13.289 1 90.81 161 PRO A N 1
ATOM 1208 C CA . PRO A 1 161 ? -26.859 15.219 -14.148 1 90.81 161 PRO A CA 1
ATOM 1209 C C . PRO A 1 161 ? -25.484 15.766 -13.758 1 90.81 161 PRO A C 1
ATOM 1211 O O . PRO A 1 161 ? -25.391 16.75 -13.031 1 90.81 161 PRO A O 1
ATOM 1214 N N . PHE A 1 162 ? -24.531 15.07 -14.25 1 92.5 162 PHE A N 1
ATOM 1215 C CA . PHE A 1 162 ? -23.156 15.547 -14.062 1 92.5 162 PHE A CA 1
ATOM 1216 C C . PHE A 1 162 ? -23.016 16.984 -14.547 1 92.5 162 PHE A C 1
ATOM 1218 O O . PHE A 1 162 ? -23.5 17.328 -15.625 1 92.5 162 PHE A O 1
ATOM 1225 N N . ASP A 1 163 ? -22.422 17.797 -13.656 1 94.06 163 ASP A N 1
ATOM 1226 C CA . ASP A 1 163 ? -22.141 19.188 -13.938 1 94.06 163 ASP A CA 1
ATOM 1227 C C . ASP A 1 163 ? -20.734 19.578 -13.492 1 94.06 163 ASP A C 1
ATOM 1229 O O . ASP A 1 163 ? -20.469 19.719 -12.297 1 94.06 163 ASP A O 1
ATOM 1233 N N . GLU A 1 164 ? -19.906 19.812 -14.461 1 92.06 164 GLU A N 1
ATOM 1234 C CA . GLU A 1 164 ? -18.5 20.078 -14.195 1 92.06 164 GLU A CA 1
ATOM 1235 C C . GLU A 1 164 ? -18.312 21.328 -13.359 1 92.06 164 GLU A C 1
ATOM 1237 O O . GLU A 1 164 ? -17.344 21.438 -12.602 1 92.06 164 GLU A O 1
ATOM 1242 N N . GLY A 1 165 ? -19.172 22.234 -13.477 1 92.69 165 GLY A N 1
ATOM 1243 C CA . GLY A 1 165 ? -19.062 23.5 -12.773 1 92.69 165 GLY A CA 1
ATOM 1244 C C . GLY A 1 165 ? -19.625 23.453 -11.367 1 92.69 165 GLY A C 1
ATOM 1245 O O . GLY A 1 165 ? -19.375 24.359 -10.562 1 92.69 165 GLY A O 1
ATOM 1246 N N . HIS A 1 166 ? -20.312 22.359 -11.078 1 95.12 166 HIS A N 1
ATOM 1247 C CA . HIS A 1 166 ? -20.875 22.234 -9.734 1 95.12 166 HIS A CA 1
ATOM 1248 C C . HIS A 1 166 ? -19.781 21.969 -8.703 1 95.12 166 HIS A C 1
ATOM 1250 O O . HIS A 1 166 ? -18.812 21.234 -8.984 1 95.12 166 HIS A O 1
ATOM 1256 N N . ARG A 1 167 ? -19.953 22.484 -7.48 1 95.06 167 ARG A N 1
ATOM 1257 C CA . ARG A 1 167 ? -18.938 22.438 -6.441 1 95.06 167 ARG A CA 1
ATOM 1258 C C . ARG A 1 167 ? -18.547 21 -6.105 1 95.06 167 ARG A C 1
ATOM 1260 O O . ARG A 1 167 ? -17.422 20.734 -5.711 1 95.06 167 ARG A O 1
ATOM 1267 N N . LEU A 1 168 ? -19.438 20.031 -6.367 1 96.88 168 LEU A N 1
ATOM 1268 C CA . LEU A 1 168 ? -19.203 18.641 -6.016 1 96.88 168 LEU A CA 1
ATOM 1269 C C . LEU A 1 168 ? -18.25 17.969 -7.004 1 96.88 168 LEU A C 1
ATOM 1271 O O . LEU A 1 168 ? -17.578 17 -6.668 1 96.88 168 LEU A O 1
ATOM 1275 N N . PHE A 1 169 ? -18.25 18.547 -8.195 1 97.56 169 PHE A N 1
ATOM 1276 C CA . PHE A 1 169 ? -17.469 17.906 -9.242 1 97.56 169 PHE A CA 1
ATOM 1277 C C . PHE A 1 169 ? -16.266 18.766 -9.609 1 97.56 169 PHE A C 1
ATOM 1279 O O . PHE A 1 169 ? -15.375 18.312 -10.336 1 97.56 169 PHE A O 1
ATOM 1286 N N . SER A 1 170 ? -16.141 19.938 -9.031 1 97.56 170 SER A N 1
ATOM 1287 C CA . SER A 1 170 ? -15.07 20.875 -9.375 1 97.56 170 SER A CA 1
ATOM 1288 C C . SER A 1 170 ? -13.82 20.609 -8.539 1 97.56 170 SER A C 1
ATOM 1290 O O . SER A 1 170 ? -13.852 20.719 -7.312 1 97.56 170 SER A O 1
ATOM 1292 N N . ASN A 1 171 ? -12.734 20.328 -9.219 1 98 171 ASN A N 1
ATOM 1293 C CA . ASN A 1 171 ? -11.469 20.156 -8.523 1 98 171 ASN A CA 1
ATOM 1294 C C . ASN A 1 171 ? -10.992 21.469 -7.891 1 98 171 ASN A C 1
ATOM 1296 O O . ASN A 1 171 ? -10.5 21.484 -6.766 1 98 171 ASN A O 1
ATOM 1300 N N . GLU A 1 172 ? -11.258 22.547 -8.508 1 96.56 172 GLU A N 1
ATOM 1301 C CA . GLU A 1 172 ? -10.875 23.875 -8.023 1 96.56 172 GLU A CA 1
ATOM 1302 C C . GLU A 1 172 ? -11.578 24.203 -6.715 1 96.56 172 GLU A C 1
ATOM 1304 O O . GLU A 1 172 ? -11.016 24.891 -5.859 1 96.56 172 GLU A O 1
ATOM 1309 N N . MET A 1 173 ? -12.766 23.688 -6.586 1 97.31 173 MET A N 1
ATOM 1310 C CA . MET A 1 173 ? -13.547 23.969 -5.383 1 97.31 173 MET A CA 1
ATOM 1311 C C . MET A 1 173 ? -13.398 22.859 -4.359 1 97.31 173 MET A C 1
ATOM 1313 O O . MET A 1 173 ? -14.148 22.797 -3.383 1 97.31 173 MET A O 1
ATOM 1317 N N . ALA A 1 174 ? -12.43 21.969 -4.625 1 98.12 174 ALA A N 1
ATOM 1318 C CA . ALA A 1 174 ? -12.133 20.859 -3.732 1 98.12 174 ALA A CA 1
ATOM 1319 C C . ALA A 1 174 ? -13.352 19.953 -3.555 1 98.12 174 ALA A C 1
ATOM 1321 O O . ALA A 1 174 ? -13.727 19.625 -2.428 1 98.12 174 ALA A O 1
ATOM 1322 N N . GLY A 1 175 ? -13.953 19.609 -4.684 1 98.12 175 GLY A N 1
ATOM 1323 C CA . GLY A 1 175 ? -15.109 18.734 -4.68 1 98.12 175 GLY A CA 1
ATOM 1324 C C . GLY A 1 175 ? -14.742 17.266 -4.477 1 98.12 175 GLY A C 1
ATOM 1325 O O . GLY A 1 175 ? -13.609 16.953 -4.113 1 98.12 175 GLY A O 1
ATOM 1326 N N . GLY A 1 176 ? -15.805 16.359 -4.68 1 98.12 176 GLY A N 1
ATOM 1327 C CA . GLY A 1 176 ? -15.625 14.93 -4.473 1 98.12 176 GLY A CA 1
ATOM 1328 C C . GLY A 1 176 ? -16.234 14.43 -3.174 1 98.12 176 GLY A C 1
ATOM 1329 O O . GLY A 1 176 ? -16.75 15.227 -2.383 1 98.12 176 GLY A O 1
ATOM 1330 N N . GLY A 1 177 ? -16.172 13.18 -2.992 1 98.62 177 GLY A N 1
ATOM 1331 C CA . GLY A 1 177 ? -16.875 12.539 -1.894 1 98.62 177 GLY A CA 1
ATOM 1332 C C . GLY A 1 177 ? -16.109 12.594 -0.583 1 98.62 177 GLY A C 1
ATOM 1333 O O . GLY A 1 177 ? -16.719 12.773 0.481 1 98.62 177 GLY A O 1
ATOM 1334 N N . ILE A 1 178 ? -14.828 12.555 -0.543 1 98.81 178 ILE A N 1
ATOM 1335 C CA . ILE A 1 178 ? -14.039 12.398 0.675 1 98.81 178 ILE A CA 1
ATOM 1336 C C . ILE A 1 178 ? -14.211 13.625 1.563 1 98.81 178 ILE A C 1
ATOM 1338 O O . ILE A 1 178 ? -14.586 13.508 2.732 1 98.81 178 ILE A O 1
ATOM 1342 N N . LEU A 1 179 ? -14.008 14.797 1.039 1 98.62 179 LEU A N 1
ATOM 1343 C CA . LEU A 1 179 ? -14.133 16 1.858 1 98.62 179 LEU A CA 1
ATOM 1344 C C . LEU A 1 179 ? -15.594 16.344 2.102 1 98.62 179 LEU A C 1
ATOM 1346 O O . LEU A 1 179 ? -15.945 16.875 3.16 1 98.62 179 LEU A O 1
ATOM 1350 N N . ASP A 1 180 ? -16.438 16.016 1.162 1 98.12 180 ASP A N 1
ATOM 1351 C CA . ASP A 1 180 ? -17.844 16.391 1.281 1 98.12 180 ASP A CA 1
ATOM 1352 C C . ASP A 1 180 ? -18.562 15.508 2.295 1 98.12 180 ASP A C 1
ATOM 1354 O O . ASP A 1 180 ? -19.281 16 3.162 1 98.12 180 ASP A O 1
ATOM 1358 N N . VAL A 1 181 ? -18.406 14.188 2.135 1 98.31 181 VAL A N 1
ATOM 1359 C CA . VAL A 1 181 ? -19.234 13.352 2.99 1 98.31 181 VAL A CA 1
ATOM 1360 C C . VAL A 1 181 ? -18.391 12.25 3.625 1 98.31 181 VAL A C 1
ATOM 1362 O O . VAL A 1 181 ? -18.812 11.586 4.57 1 98.31 181 VAL A O 1
ATOM 1365 N N . GLY A 1 182 ? -17.156 12.07 3.236 1 98.56 182 GLY A N 1
ATOM 1366 C CA . GLY A 1 182 ? -16.281 11.047 3.803 1 98.56 182 GLY A CA 1
ATOM 1367 C C . GLY A 1 182 ? -15.961 11.289 5.266 1 98.56 182 GLY A C 1
ATOM 1368 O O . GLY A 1 182 ? -15.75 10.336 6.02 1 98.56 182 GLY A O 1
ATOM 1369 N N . GLY A 1 183 ? -15.898 12.539 5.617 1 98.62 183 GLY A N 1
ATOM 1370 C CA . GLY A 1 183 ? -15.602 12.891 6.996 1 98.62 183 GLY A CA 1
ATOM 1371 C C . GLY A 1 183 ? -16.656 12.406 7.977 1 98.62 183 GLY A C 1
ATOM 1372 O O . GLY A 1 183 ? -16.359 12.203 9.156 1 98.62 183 GLY A O 1
ATOM 1373 N N . TYR A 1 184 ? -17.922 12.195 7.516 1 98.56 184 TYR A N 1
ATOM 1374 C CA . TYR A 1 184 ? -18.984 11.68 8.367 1 98.56 184 TYR A CA 1
ATOM 1375 C C . TYR A 1 184 ? -18.656 10.258 8.828 1 98.56 184 TYR A C 1
ATOM 1377 O O . TYR A 1 184 ? -18.625 9.984 10.031 1 98.56 184 TYR A O 1
ATOM 1385 N N . THR A 1 185 ? -18.328 9.43 7.863 1 98.62 185 THR A N 1
ATOM 1386 C CA . THR A 1 185 ? -18.062 8.031 8.156 1 98.62 185 THR A CA 1
ATOM 1387 C C . THR A 1 185 ? -16.766 7.879 8.953 1 98.62 185 THR A C 1
ATOM 1389 O O . THR A 1 185 ? -16.703 7.086 9.898 1 98.62 185 THR A O 1
ATOM 1392 N N . THR A 1 186 ? -15.797 8.703 8.633 1 98.81 186 THR A N 1
ATOM 1393 C CA . THR A 1 186 ? -14.508 8.672 9.32 1 98.81 186 THR A CA 1
ATOM 1394 C C . THR A 1 186 ? -14.672 9.055 10.789 1 98.81 186 THR A C 1
ATOM 1396 O O . THR A 1 186 ? -14.156 8.367 11.672 1 98.81 186 THR A O 1
ATOM 1399 N N . SER A 1 187 ? -15.375 10.109 11.016 1 98.62 187 SER A N 1
ATOM 1400 C CA . SER A 1 187 ? -15.531 10.625 12.375 1 98.62 187 SER A CA 1
ATOM 1401 C C . SER A 1 187 ? -16.25 9.617 13.266 1 98.62 187 SER A C 1
ATOM 1403 O O . SER A 1 187 ? -15.859 9.414 14.414 1 98.62 187 SER A O 1
ATOM 1405 N N . MET A 1 188 ? -17.25 8.961 12.773 1 98.69 188 MET A N 1
ATOM 1406 C CA . MET A 1 188 ? -17.984 7.988 13.586 1 98.69 188 MET A CA 1
ATOM 1407 C C . MET A 1 188 ? -17.141 6.742 13.836 1 98.69 188 MET A C 1
ATOM 1409 O O . MET A 1 188 ? -17.188 6.164 14.922 1 98.69 188 MET A O 1
ATOM 1413 N N . ALA A 1 189 ? -16.422 6.305 12.828 1 98.81 189 ALA A N 1
ATOM 1414 C CA . ALA A 1 189 ? -15.539 5.152 13.023 1 98.81 189 ALA A CA 1
ATOM 1415 C C . ALA A 1 189 ? -14.539 5.41 14.148 1 98.81 189 ALA A C 1
ATOM 1417 O O . ALA A 1 189 ? -14.352 4.559 15.023 1 98.81 189 ALA A O 1
ATOM 1418 N N . ARG A 1 190 ? -13.93 6.57 14.141 1 98.81 190 ARG A N 1
ATOM 1419 C CA . ARG A 1 190 ? -12.945 6.934 15.156 1 98.81 190 ARG A CA 1
ATOM 1420 C C . ARG A 1 190 ? -13.602 7.07 16.531 1 98.81 190 ARG A C 1
ATOM 1422 O O . ARG A 1 190 ? -13.023 6.668 17.547 1 98.81 190 ARG A O 1
ATOM 1429 N N . LEU A 1 191 ? -14.797 7.672 16.547 1 98.88 191 LEU A N 1
ATOM 1430 C CA . LEU A 1 191 ? -15.539 7.828 17.797 1 98.88 191 LEU A CA 1
ATOM 1431 C C . LEU A 1 191 ? -15.867 6.469 18.406 1 98.88 191 LEU A C 1
ATOM 1433 O O . LEU A 1 191 ? -15.586 6.227 19.578 1 98.88 191 LEU A O 1
ATOM 1437 N N . ILE A 1 192 ? -16.406 5.543 17.609 1 98.81 192 ILE A N 1
ATOM 1438 C CA . ILE A 1 192 ? -16.828 4.238 18.094 1 98.81 192 ILE A CA 1
ATOM 1439 C C . ILE A 1 192 ? -15.617 3.426 18.531 1 98.81 192 ILE A C 1
ATOM 1441 O O . ILE A 1 192 ? -15.641 2.797 19.594 1 98.81 192 ILE A O 1
ATOM 1445 N N . ALA A 1 193 ? -14.562 3.486 17.766 1 98.69 193 ALA A N 1
ATOM 1446 C CA . ALA A 1 193 ? -13.344 2.762 18.125 1 98.69 193 ALA A CA 1
ATOM 1447 C C . ALA A 1 193 ? -12.758 3.27 19.438 1 98.69 193 ALA A C 1
ATOM 1449 O O . ALA A 1 193 ? -12.109 2.518 20.172 1 98.69 193 ALA A O 1
ATOM 1450 N N . GLY A 1 194 ? -13.016 4.543 19.734 1 98.38 194 GLY A N 1
ATOM 1451 C CA . GLY A 1 194 ? -12.406 5.168 20.891 1 98.38 194 GLY A CA 1
ATOM 1452 C C . GLY A 1 194 ? -13.242 5.051 22.141 1 98.38 194 GLY A C 1
ATOM 1453 O O . GLY A 1 194 ? -12.812 5.465 23.234 1 98.38 194 GLY A O 1
ATOM 1454 N N . ILE A 1 195 ? -14.445 4.523 22.094 1 98.19 195 ILE A N 1
ATOM 1455 C CA . ILE A 1 195 ? -15.305 4.391 23.266 1 98.19 195 ILE A CA 1
ATOM 1456 C C . ILE A 1 195 ? -14.586 3.584 24.344 1 98.19 195 ILE A C 1
ATOM 1458 O O . ILE A 1 195 ? -14.07 2.496 24.062 1 98.19 195 ILE A O 1
ATOM 1462 N N . GLY A 1 196 ? -14.523 4.184 25.531 1 94.69 196 GLY A N 1
ATOM 1463 C CA . GLY A 1 196 ? -13.859 3.533 26.641 1 94.69 196 GLY A CA 1
ATOM 1464 C C . GLY A 1 196 ? -12.461 4.062 26.891 1 94.69 196 GLY A C 1
ATOM 1465 O O . GLY A 1 196 ? -11.867 3.809 27.938 1 94.69 196 GLY A O 1
ATOM 1466 N N . THR A 1 197 ? -11.906 4.715 25.906 1 95 197 THR A N 1
ATOM 1467 C CA . THR A 1 197 ? -10.602 5.348 26.109 1 95 197 THR A CA 1
ATOM 1468 C C . THR A 1 197 ? -10.766 6.711 26.766 1 95 197 THR A C 1
ATOM 1470 O O . THR A 1 197 ? -11.875 7.242 26.844 1 95 197 THR A O 1
ATOM 1473 N N . SER A 1 198 ? -9.695 7.324 27.188 1 93.44 198 SER A N 1
ATOM 1474 C CA . SER A 1 198 ? -9.727 8.609 27.891 1 93.44 198 SER A CA 1
ATOM 1475 C C . SER A 1 198 ? -10.133 9.734 26.938 1 93.44 198 SER A C 1
ATOM 1477 O O . SER A 1 198 ? -10.852 10.656 27.328 1 93.44 198 SER A O 1
ATOM 1479 N N . SER A 1 199 ? -9.766 9.641 25.703 1 92.88 199 SER A N 1
ATOM 1480 C CA . SER A 1 199 ? -10.039 10.703 24.75 1 92.88 199 SER A CA 1
ATOM 1481 C C . SER A 1 199 ? -11.422 10.531 24.109 1 92.88 199 SER A C 1
ATOM 1483 O O . SER A 1 199 ? -11.961 11.469 23.531 1 92.88 199 SER A O 1
ATOM 1485 N N . GLY A 1 200 ? -11.906 9.344 24.094 1 96.56 200 GLY A N 1
ATOM 1486 C CA . GLY A 1 200 ? -13.195 9.047 23.5 1 96.56 200 GLY A CA 1
ATOM 1487 C C . GLY A 1 200 ? -13.117 8.836 22 1 96.56 200 GLY A C 1
ATOM 1488 O O . GLY A 1 200 ? -14.133 8.578 21.344 1 96.56 200 GLY A O 1
ATOM 1489 N N . VAL A 1 201 ? -11.969 9.016 21.359 1 97.81 201 VAL A N 1
ATOM 1490 C CA . VAL A 1 201 ? -11.727 8.766 19.938 1 97.81 201 VAL A CA 1
ATOM 1491 C C . VAL A 1 201 ? -10.438 7.969 19.781 1 97.81 201 VAL A C 1
ATOM 1493 O O . VAL A 1 201 ? -9.602 7.922 20.688 1 97.81 201 VAL A O 1
ATOM 1496 N N . MET A 1 202 ? -10.266 7.312 18.641 1 98.06 202 MET A N 1
ATOM 1497 C CA . MET A 1 202 ? -9.062 6.523 18.406 1 98.06 202 MET A CA 1
ATOM 1498 C C . MET A 1 202 ? -8.508 6.766 17 1 98.06 202 MET A C 1
ATOM 1500 O O . MET A 1 202 ? -9.273 6.879 16.047 1 98.06 202 MET A O 1
ATOM 1504 N N . GLU A 1 203 ? -7.211 6.938 16.969 1 98.06 203 GLU A N 1
ATOM 1505 C CA . GLU A 1 203 ? -6.539 7.043 15.68 1 98.06 203 GLU A CA 1
ATOM 1506 C C . GLU A 1 203 ? -6.293 5.668 15.07 1 98.06 203 GLU A C 1
ATOM 1508 O O . GLU A 1 203 ? -5.836 4.75 15.758 1 98.06 203 GLU A O 1
ATOM 1513 N N . PRO A 1 204 ? -6.664 5.496 13.82 1 98.62 204 PRO A N 1
ATOM 1514 C CA . PRO A 1 204 ? -6.328 4.211 13.203 1 98.62 204 PRO A CA 1
ATOM 1515 C C . PRO A 1 204 ? -4.82 4.023 13.023 1 98.62 204 PRO A C 1
ATOM 1517 O O . PRO A 1 204 ? -4.098 5 12.805 1 98.62 204 PRO A O 1
ATOM 1520 N N . ALA A 1 205 ? -4.402 2.812 13.117 1 97.69 205 ALA A N 1
ATOM 1521 C CA . ALA A 1 205 ? -3.012 2.447 12.867 1 97.69 205 ALA A CA 1
ATOM 1522 C C . ALA A 1 205 ? -2.719 2.406 11.367 1 97.69 205 ALA A C 1
ATOM 1524 O O . ALA A 1 205 ? -1.599 2.691 10.938 1 97.69 205 ALA A O 1
ATOM 1525 N N . GLU A 1 206 ? -3.68 2.039 10.594 1 97.94 206 GLU A N 1
ATOM 1526 C CA . GLU A 1 206 ? -3.523 1.933 9.148 1 97.94 206 GLU A CA 1
ATOM 1527 C C . GLU A 1 206 ? -4.762 2.453 8.422 1 97.94 206 GLU A C 1
ATOM 1529 O O . GLU A 1 206 ? -5.883 2.281 8.898 1 97.94 206 GLU A O 1
ATOM 1534 N N . VAL A 1 207 ? -4.516 3.076 7.289 1 98.62 207 VAL A N 1
ATOM 1535 C CA . VAL A 1 207 ? -5.551 3.533 6.367 1 98.62 207 VAL A CA 1
ATOM 1536 C C . VAL A 1 207 ? -5.195 3.123 4.941 1 98.62 207 VAL A C 1
ATOM 1538 O O . VAL A 1 207 ? -4.082 3.387 4.473 1 98.62 207 VAL A O 1
ATOM 1541 N N . THR A 1 208 ? -6.02 2.457 4.27 1 98.5 208 THR A N 1
ATOM 1542 C CA . THR A 1 208 ? -5.875 2.176 2.846 1 98.5 208 THR A CA 1
ATOM 1543 C C . THR A 1 208 ? -7.188 2.428 2.109 1 98.5 208 THR A C 1
ATOM 1545 O O . THR A 1 208 ? -8.25 2.508 2.729 1 98.5 208 THR A O 1
ATOM 1548 N N . ALA A 1 209 ? -7.09 2.648 0.812 1 98.81 209 ALA A N 1
ATOM 1549 C CA . ALA A 1 209 ? -8.305 3.016 0.092 1 98.81 209 ALA A CA 1
ATOM 1550 C C . ALA A 1 209 ? -8.148 2.783 -1.407 1 98.81 209 ALA A C 1
ATOM 1552 O O . ALA A 1 209 ? -7.027 2.65 -1.907 1 98.81 209 ALA A O 1
ATOM 1553 N N . LEU A 1 210 ? -9.25 2.623 -2.07 1 98.69 210 LEU A N 1
ATOM 1554 C CA . LEU A 1 210 ? -9.383 2.619 -3.521 1 98.69 210 LEU A CA 1
ATOM 1555 C C . LEU A 1 210 ? -10.555 3.486 -3.963 1 98.69 210 LEU A C 1
ATOM 1557 O O . LEU A 1 210 ? -11.5 3.699 -3.195 1 98.69 210 LEU A O 1
ATOM 1561 N N . GLY A 1 211 ? -10.43 4.027 -5.133 1 98.25 211 GLY A N 1
ATOM 1562 C CA . GLY A 1 211 ? -11.516 4.887 -5.586 1 98.25 211 GLY A CA 1
ATOM 1563 C C . GLY A 1 211 ? -11.398 5.281 -7.043 1 98.25 211 GLY A C 1
ATOM 1564 O O . GLY A 1 211 ? -10.453 4.879 -7.727 1 98.25 211 GLY A O 1
ATOM 1565 N N . HIS A 1 212 ? -12.438 5.977 -7.492 1 98.06 212 HIS A N 1
ATOM 1566 C CA . HIS A 1 212 ? -12.516 6.449 -8.867 1 98.06 212 HIS A CA 1
ATOM 1567 C C . HIS A 1 212 ? -12.508 7.973 -8.93 1 98.06 212 HIS A C 1
ATOM 1569 O O . HIS A 1 212 ? -13.406 8.625 -8.383 1 98.06 212 HIS A O 1
ATOM 1575 N N . LEU A 1 213 ? -11.516 8.477 -9.602 1 98 213 LEU A N 1
ATOM 1576 C CA . LEU A 1 213 ? -11.477 9.906 -9.914 1 98 213 LEU A CA 1
ATOM 1577 C C . LEU A 1 213 ? -12.156 10.188 -11.25 1 98 213 LEU A C 1
ATOM 1579 O O . LEU A 1 213 ? -11.789 9.594 -12.273 1 98 213 LEU A O 1
ATOM 1583 N N . GLY A 1 214 ? -13.078 11.023 -11.234 1 96.94 214 GLY A N 1
ATOM 1584 C CA . GLY A 1 214 ? -13.789 11.367 -12.453 1 96.94 214 GLY A CA 1
ATOM 1585 C C . GLY A 1 214 ? -12.969 12.25 -13.383 1 96.94 214 GLY A C 1
ATOM 1586 O O . GLY A 1 214 ? -11.781 12.477 -13.148 1 96.94 214 GLY A O 1
ATOM 1587 N N . ARG A 1 215 ? -13.602 12.75 -14.422 1 95.62 215 ARG A N 1
ATOM 1588 C CA . ARG A 1 215 ? -12.914 13.469 -15.492 1 95.62 215 ARG A CA 1
ATOM 1589 C C . ARG A 1 215 ? -12.406 14.82 -14.992 1 95.62 215 ARG A C 1
ATOM 1591 O O . ARG A 1 215 ? -11.469 15.383 -15.57 1 95.62 215 ARG A O 1
ATOM 1598 N N . THR A 1 216 ? -13.031 15.328 -13.867 1 97.38 216 THR A N 1
ATOM 1599 C CA . THR A 1 216 ? -12.586 16.609 -13.336 1 97.38 216 THR A CA 1
ATOM 1600 C C . THR A 1 216 ? -11.484 16.422 -12.297 1 97.38 216 THR A C 1
ATOM 1602 O O . THR A 1 216 ? -11 17.391 -11.711 1 97.38 216 THR A O 1
ATOM 1605 N N . GLY A 1 217 ? -11.156 15.195 -12.031 1 97.5 217 GLY A N 1
ATOM 1606 C CA . GLY A 1 217 ? -10.055 14.898 -11.141 1 97.5 217 GLY A CA 1
ATOM 1607 C C . GLY A 1 217 ? -10.477 14.758 -9.688 1 97.5 217 GLY A C 1
ATOM 1608 O O . GLY A 1 217 ? -9.633 14.703 -8.789 1 97.5 217 GLY A O 1
ATOM 1609 N N . VAL A 1 218 ? -11.789 14.727 -9.406 1 98.31 218 VAL A N 1
ATOM 1610 C CA . VAL A 1 218 ? -12.234 14.547 -8.023 1 98.31 218 VAL A CA 1
ATOM 1611 C C . VAL A 1 218 ? -12.773 13.133 -7.832 1 98.31 218 VAL A C 1
ATOM 1613 O O . VAL A 1 218 ? -13.078 12.438 -8.805 1 98.31 218 VAL A O 1
ATOM 1616 N N . ASP A 1 219 ? -12.828 12.688 -6.617 1 98.5 219 ASP A N 1
ATOM 1617 C CA . ASP A 1 219 ? -13.32 11.352 -6.309 1 98.5 219 ASP A CA 1
ATOM 1618 C C . ASP A 1 219 ? -14.844 11.289 -6.414 1 98.5 219 ASP A C 1
ATOM 1620 O O . ASP A 1 219 ? -15.547 11.938 -5.645 1 98.5 219 ASP A O 1
ATOM 1624 N N . GLU A 1 220 ? -15.32 10.469 -7.219 1 98.31 220 GLU A N 1
ATOM 1625 C CA . GLU A 1 220 ? -16.766 10.328 -7.406 1 98.31 220 GLU A CA 1
ATOM 1626 C C . GLU A 1 220 ? -17.328 9.203 -6.543 1 98.31 220 GLU A C 1
ATOM 1628 O O . GLU A 1 220 ? -18.422 9.32 -6.004 1 98.31 220 GLU A O 1
ATOM 1633 N N . TRP A 1 221 ? -16.641 8.078 -6.449 1 98.38 221 TRP A N 1
ATOM 1634 C CA . TRP A 1 221 ? -16.938 7.031 -5.48 1 98.38 221 TRP A CA 1
ATOM 1635 C C . TRP A 1 221 ? -15.656 6.367 -4.984 1 98.38 221 TRP A C 1
ATOM 1637 O O . TRP A 1 221 ? -14.711 6.176 -5.75 1 98.38 221 TRP A O 1
ATOM 1647 N N . THR A 1 222 ? -15.547 6.117 -3.713 1 98.62 222 THR A N 1
ATOM 1648 C CA . THR A 1 222 ? -14.336 5.59 -3.1 1 98.62 222 THR A CA 1
ATOM 1649 C C . THR A 1 222 ? -14.656 4.867 -1.796 1 98.62 222 THR A C 1
ATOM 1651 O O . THR A 1 222 ? -15.695 5.129 -1.175 1 98.62 222 THR A O 1
ATOM 1654 N N . SER A 1 223 ? -13.812 3.885 -1.463 1 98.75 223 SER A N 1
ATOM 1655 C CA . SER A 1 223 ? -13.906 3.129 -0.219 1 98.75 223 SER A CA 1
ATOM 1656 C C . SER A 1 223 ? -12.562 3.064 0.492 1 98.75 223 SER A C 1
ATOM 1658 O O . SER A 1 223 ? -11.508 3.064 -0.156 1 98.75 223 SER A O 1
ATOM 1660 N N . ALA A 1 224 ? -12.633 3.041 1.79 1 98.88 224 ALA A N 1
ATOM 1661 C CA . ALA A 1 224 ? -11.43 2.963 2.607 1 98.88 224 ALA A CA 1
ATOM 1662 C C . ALA A 1 224 ? -11.57 1.9 3.693 1 98.88 224 ALA A C 1
ATOM 1664 O O . ALA A 1 224 ? -12.68 1.572 4.109 1 98.88 224 ALA A O 1
ATOM 1665 N N . LEU A 1 225 ? -10.453 1.373 4.082 1 98.88 225 LEU A N 1
ATOM 1666 C CA . LEU A 1 225 ? -10.344 0.494 5.242 1 98.88 225 LEU A CA 1
ATOM 1667 C C . LEU A 1 225 ? -9.445 1.108 6.309 1 98.88 225 LEU A C 1
ATOM 1669 O O . LEU A 1 225 ? -8.391 1.666 5.988 1 98.88 225 LEU A O 1
ATOM 1673 N N . LEU A 1 226 ? -9.93 1.043 7.531 1 98.88 226 LEU A N 1
ATOM 1674 C CA . LEU A 1 226 ? -9.141 1.465 8.688 1 98.88 226 LEU A CA 1
ATOM 1675 C C . LEU A 1 226 ? -8.914 0.299 9.641 1 98.88 226 LEU A C 1
ATOM 1677 O O . LEU A 1 226 ? -9.82 -0.503 9.875 1 98.88 226 LEU A O 1
ATOM 1681 N N . SER A 1 227 ? -7.715 0.193 10.172 1 98.69 227 SER A N 1
ATOM 1682 C CA . SER A 1 227 ? -7.422 -0.714 11.273 1 98.69 227 SER A CA 1
ATOM 1683 C C . SER A 1 227 ? -7.047 0.055 12.539 1 98.69 227 SER A C 1
ATOM 1685 O O . SER A 1 227 ? -6.156 0.905 12.508 1 98.69 227 SER A O 1
ATOM 1687 N N . PHE A 1 228 ? -7.742 -0.234 13.555 1 98.44 228 PHE A N 1
ATOM 1688 C CA . PHE A 1 228 ? -7.469 0.433 14.828 1 98.44 228 PHE A CA 1
ATOM 1689 C C . PHE A 1 228 ? -6.605 -0.444 15.727 1 98.44 228 PHE A C 1
ATOM 1691 O O . PHE A 1 228 ? -6.645 -1.672 15.625 1 98.44 228 PHE A O 1
ATOM 1698 N N . PRO A 1 229 ? -5.789 0.119 16.672 1 96.5 229 PRO A N 1
ATOM 1699 C CA . PRO A 1 229 ? -4.871 -0.631 17.531 1 96.5 229 PRO A CA 1
ATOM 1700 C C . PRO A 1 229 ? -5.594 -1.661 18.406 1 96.5 229 PRO A C 1
ATOM 1702 O O . PRO A 1 229 ? -4.992 -2.656 18.812 1 96.5 229 PRO A O 1
ATOM 1705 N N . ASN A 1 230 ? -6.855 -1.399 18.625 1 96.69 230 ASN A N 1
ATOM 1706 C CA . ASN A 1 230 ? -7.59 -2.32 19.5 1 96.69 230 ASN A CA 1
ATOM 1707 C C . ASN A 1 230 ? -8.242 -3.443 18.688 1 96.69 230 ASN A C 1
ATOM 1709 O O . ASN A 1 230 ? -9.117 -4.148 19.203 1 96.69 230 ASN A O 1
ATOM 1713 N N . GLY A 1 231 ? -7.926 -3.574 17.438 1 96.56 231 GLY A N 1
ATOM 1714 C CA . GLY A 1 231 ? -8.336 -4.723 16.641 1 96.56 231 GLY A CA 1
ATOM 1715 C C . GLY A 1 231 ? -9.562 -4.457 15.797 1 96.56 231 GLY A C 1
ATOM 1716 O O . GLY A 1 231 ? -9.945 -5.289 14.977 1 96.56 231 GLY A O 1
ATOM 1717 N N . ILE A 1 232 ? -10.219 -3.336 15.891 1 98.44 232 ILE A N 1
ATOM 1718 C CA . ILE A 1 232 ? -11.414 -2.99 15.125 1 98.44 232 ILE A CA 1
ATOM 1719 C C . ILE A 1 232 ? -11.023 -2.686 13.68 1 98.44 232 ILE A C 1
ATOM 1721 O O . ILE A 1 232 ? -10.023 -2.012 13.43 1 98.44 232 ILE A O 1
ATOM 1725 N N . ILE A 1 233 ? -11.758 -3.213 12.742 1 98.62 233 ILE A N 1
ATOM 1726 C CA . ILE A 1 233 ? -11.633 -2.869 11.328 1 98.62 233 ILE A CA 1
ATOM 1727 C C . ILE A 1 233 ? -12.844 -2.062 10.883 1 98.62 233 ILE A C 1
ATOM 1729 O O . ILE A 1 233 ? -13.984 -2.436 11.172 1 98.62 233 ILE A O 1
ATOM 1733 N N . ALA A 1 234 ? -12.586 -0.971 10.195 1 98.81 234 ALA A N 1
ATOM 1734 C CA . ALA A 1 234 ? -13.688 -0.163 9.695 1 98.81 234 ALA A CA 1
ATOM 1735 C C . ALA A 1 234 ? -13.695 -0.136 8.164 1 98.81 234 ALA A C 1
ATOM 1737 O O . ALA A 1 234 ? -12.641 -0.045 7.535 1 98.81 234 ALA A O 1
ATOM 1738 N N . GLU A 1 235 ? -14.883 -0.288 7.602 1 98.62 235 GLU A N 1
ATOM 1739 C CA . GLU A 1 235 ? -15.148 -0.109 6.176 1 98.62 235 GLU A CA 1
ATOM 1740 C C . GLU A 1 235 ? -15.922 1.177 5.914 1 98.62 235 GLU A C 1
ATOM 1742 O O . GLU A 1 235 ? -17.078 1.312 6.344 1 98.62 235 GLU A O 1
ATOM 1747 N N . LEU A 1 236 ? -15.266 2.027 5.195 1 98.75 236 LEU A N 1
ATOM 1748 C CA . LEU A 1 236 ? -15.891 3.312 4.91 1 98.75 236 LEU A CA 1
ATOM 1749 C C . LEU A 1 236 ? -16.094 3.5 3.408 1 98.75 236 LEU A C 1
ATOM 1751 O O . LEU A 1 236 ? -15.273 3.043 2.607 1 98.75 236 LEU A O 1
ATOM 1755 N N . SER A 1 237 ? -17.219 4.199 3.047 1 98.56 237 SER A N 1
ATOM 1756 C CA . SER A 1 237 ? -17.469 4.492 1.638 1 98.56 237 SER A CA 1
ATOM 1757 C C . SER A 1 237 ? -18.188 5.824 1.467 1 98.56 237 SER A C 1
ATOM 1759 O O . SER A 1 237 ? -19 6.203 2.303 1 98.56 237 SER A O 1
ATOM 1761 N N . CYS A 1 238 ? -17.797 6.539 0.441 1 98.56 238 CYS A N 1
ATOM 1762 C CA . CYS A 1 238 ? -18.5 7.77 0.099 1 98.56 238 CYS A CA 1
ATOM 1763 C C . CYS A 1 238 ? -18.562 7.965 -1.412 1 98.56 238 CYS A C 1
ATOM 1765 O O . CYS A 1 238 ? -17.766 7.367 -2.146 1 98.56 238 CYS A O 1
ATOM 1767 N N . SER A 1 239 ? -19.547 8.742 -1.877 1 98.31 239 SER A N 1
ATOM 1768 C CA . SER A 1 239 ? -19.703 9.008 -3.303 1 98.31 239 SER A CA 1
ATOM 1769 C C . SER A 1 239 ? -20.562 10.242 -3.545 1 98.31 239 SER A C 1
ATOM 1771 O O . SER A 1 239 ? -21.422 10.578 -2.729 1 98.31 239 SER A O 1
ATOM 1773 N N . VAL A 1 240 ? -20.297 10.891 -4.668 1 97.88 240 VAL A N 1
ATOM 1774 C CA . VAL A 1 240 ? -21.125 12.031 -5.055 1 97.88 240 VAL A CA 1
ATOM 1775 C C . VAL A 1 240 ? -21.859 11.711 -6.355 1 97.88 240 VAL A C 1
ATOM 1777 O O . VAL A 1 240 ? -22.688 12.508 -6.816 1 97.88 240 VAL A O 1
ATOM 1780 N N . SER A 1 241 ? -21.594 10.539 -6.945 1 96.31 241 SER A N 1
ATOM 1781 C CA . SER A 1 241 ? -22.203 10.164 -8.219 1 96.31 241 SER A CA 1
ATOM 1782 C C . SER A 1 241 ? -22.844 8.789 -8.141 1 96.31 241 SER A C 1
ATOM 1784 O O . SER A 1 241 ? -23.141 8.172 -9.164 1 96.31 241 SER A O 1
ATOM 1786 N N . LEU A 1 242 ? -22.984 8.289 -6.953 1 96.38 242 LEU A N 1
ATOM 1787 C CA . LEU A 1 242 ? -23.531 6.961 -6.73 1 96.38 242 LEU A CA 1
ATOM 1788 C C . LEU A 1 242 ? -24.359 6.918 -5.445 1 96.38 242 LEU A C 1
ATOM 1790 O O . LEU A 1 242 ? -23.828 7.203 -4.363 1 96.38 242 LEU A O 1
ATOM 1794 N N . GLU A 1 243 ? -25.594 6.535 -5.586 1 95.69 243 GLU A N 1
ATOM 1795 C CA . GLU A 1 243 ? -26.438 6.367 -4.402 1 95.69 243 GLU A CA 1
ATOM 1796 C C . GLU A 1 243 ? -26 5.148 -3.592 1 95.69 243 GLU A C 1
ATOM 1798 O O . GLU A 1 243 ? -25.812 4.062 -4.145 1 95.69 243 GLU A O 1
ATOM 1803 N N . GLN A 1 244 ? -25.859 5.371 -2.293 1 94.44 244 GLN A N 1
ATOM 1804 C CA . GLN A 1 244 ? -25.5 4.273 -1.398 1 94.44 244 GLN A CA 1
ATOM 1805 C C . GLN A 1 244 ? -26.531 4.133 -0.273 1 94.44 244 GLN A C 1
ATOM 1807 O O . GLN A 1 244 ? -27.5 4.887 -0.215 1 94.44 244 GLN A O 1
ATOM 1812 N N . GLU A 1 245 ? -26.531 3.057 0.634 1 86.62 245 GLU A N 1
ATOM 1813 C CA . GLU A 1 245 ? -27.453 2.814 1.734 1 86.62 245 GLU A CA 1
ATOM 1814 C C . GLU A 1 245 ? -27.25 3.832 2.855 1 86.62 245 GLU A C 1
ATOM 1816 O O . GLU A 1 245 ? -28.188 4.109 3.617 1 86.62 245 GLU A O 1
ATOM 1821 N N . ASN A 1 246 ? -26.484 4.801 2.908 1 94 246 ASN A N 1
ATOM 1822 C CA . ASN A 1 246 ? -26.078 5.734 3.955 1 94 246 ASN A CA 1
ATOM 1823 C C . ASN A 1 246 ? -26.375 5.18 5.344 1 94 246 ASN A C 1
ATOM 1825 O O . ASN A 1 246 ? -27.359 5.562 5.973 1 94 246 ASN A O 1
ATOM 1829 N N . VAL A 1 247 ? -25.531 4.34 5.902 1 94.81 247 VAL A N 1
ATOM 1830 C CA . VAL A 1 247 ? -25.812 3.512 7.07 1 94.81 247 VAL A CA 1
ATOM 1831 C C . VAL A 1 247 ? -24.625 3.557 8.031 1 94.81 247 VAL A C 1
ATOM 1833 O O . VAL A 1 247 ? -23.516 3.916 7.637 1 94.81 247 VAL A O 1
ATOM 1836 N N . LEU A 1 248 ? -24.891 3.305 9.281 1 98.06 248 LEU A N 1
ATOM 1837 C CA . LEU A 1 248 ? -23.906 2.984 10.305 1 98.06 248 LEU A CA 1
ATOM 1838 C C . LEU A 1 248 ? -24.172 1.604 10.898 1 98.06 248 LEU A C 1
ATOM 1840 O O . LEU A 1 248 ? -25.25 1.343 11.414 1 98.06 248 LEU A O 1
ATOM 1844 N N . ARG A 1 249 ? -23.219 0.712 10.766 1 98.12 249 ARG A N 1
ATOM 1845 C CA . ARG A 1 249 ? -23.297 -0.617 11.367 1 98.12 249 ARG A CA 1
ATOM 1846 C C . ARG A 1 249 ? -22.125 -0.86 12.305 1 98.12 249 ARG A C 1
ATOM 1848 O O . ARG A 1 249 ? -20.969 -0.58 11.953 1 98.12 249 ARG A O 1
ATOM 1855 N N . ILE A 1 250 ? -22.406 -1.308 13.477 1 98.75 250 ILE A N 1
ATOM 1856 C CA . ILE A 1 250 ? -21.422 -1.664 14.484 1 98.75 250 ILE A CA 1
ATOM 1857 C C . ILE A 1 250 ? -21.562 -3.143 14.844 1 98.75 250 ILE A C 1
ATOM 1859 O O . ILE A 1 250 ? -22.562 -3.555 15.445 1 98.75 250 ILE A O 1
ATOM 1863 N N . LEU A 1 251 ? -20.562 -3.932 14.469 1 98.44 251 LEU A N 1
ATOM 1864 C CA . LEU A 1 251 ? -20.625 -5.371 14.688 1 98.44 251 LEU A CA 1
ATOM 1865 C C . LEU A 1 251 ? -19.719 -5.785 15.844 1 98.44 251 LEU A C 1
ATOM 1867 O O . LEU A 1 251 ? -18.531 -5.449 15.852 1 98.44 251 LEU A O 1
ATOM 1871 N N . GLY A 1 252 ? -20.312 -6.508 16.781 1 97.81 252 GLY A N 1
ATOM 1872 C CA . GLY A 1 252 ? -19.562 -7.004 17.922 1 97.81 252 GLY A CA 1
ATOM 1873 C C . GLY A 1 252 ? -19.812 -8.469 18.219 1 97.81 252 GLY A C 1
ATOM 1874 O O . GLY A 1 252 ? -20.5 -9.148 17.453 1 97.81 252 GLY A O 1
ATOM 1875 N N . THR A 1 253 ? -19.25 -8.992 19.266 1 96.31 253 THR A N 1
ATOM 1876 C CA . THR A 1 253 ? -19.234 -10.406 19.594 1 96.31 253 THR A CA 1
ATOM 1877 C C . THR A 1 253 ? -20.609 -10.867 20.078 1 96.31 253 THR A C 1
ATOM 1879 O O . THR A 1 253 ? -20.891 -12.07 20.109 1 96.31 253 THR A O 1
ATOM 1882 N N . LYS A 1 254 ? -21.547 -9.961 20.422 1 96.38 254 LYS A N 1
ATOM 1883 C CA . LYS A 1 254 ? -22.844 -10.344 20.953 1 96.38 254 LYS A CA 1
ATOM 1884 C C . LYS A 1 254 ? -23.984 -9.852 20.062 1 96.38 254 LYS A C 1
ATOM 1886 O O . LYS A 1 254 ? -25.141 -9.906 20.453 1 96.38 254 LYS A O 1
ATOM 1891 N N . GLY A 1 255 ? -23.609 -9.328 18.922 1 96.25 255 GLY A N 1
ATOM 1892 C CA . GLY A 1 255 ? -24.625 -8.812 18.016 1 96.25 255 GLY A CA 1
ATOM 1893 C C . GLY A 1 255 ? -24.172 -7.578 17.266 1 96.25 255 GLY A C 1
ATOM 1894 O O . GLY A 1 255 ? -22.969 -7.352 17.078 1 96.25 255 GLY A O 1
ATOM 1895 N N . ARG A 1 256 ? -25.156 -6.812 16.688 1 97.44 256 ARG A N 1
ATOM 1896 C CA . ARG A 1 256 ? -24.781 -5.613 15.938 1 97.44 256 ARG A CA 1
ATOM 1897 C C . ARG A 1 256 ? -25.859 -4.535 16.078 1 97.44 256 ARG A C 1
ATOM 1899 O O . ARG A 1 256 ? -27 -4.836 16.406 1 97.44 256 ARG A O 1
ATOM 1906 N N . ILE A 1 257 ? -25.422 -3.344 15.922 1 98.25 257 ILE A N 1
ATOM 1907 C CA . ILE A 1 257 ? -26.281 -2.16 15.859 1 98.25 257 ILE A CA 1
ATOM 1908 C C . ILE A 1 257 ? -26.312 -1.625 14.43 1 98.25 257 ILE A C 1
ATOM 1910 O O . ILE A 1 257 ? -25.266 -1.559 13.766 1 98.25 257 ILE A O 1
ATOM 1914 N N . GLU A 1 258 ? -27.5 -1.292 13.977 1 97.25 258 GLU A N 1
ATOM 1915 C CA . GLU A 1 258 ? -27.672 -0.708 12.648 1 97.25 258 GLU A CA 1
ATOM 1916 C C . GLU A 1 258 ? -28.562 0.529 12.703 1 97.25 258 GLU A C 1
ATOM 1918 O O . GLU A 1 258 ? -29.625 0.508 13.328 1 97.25 258 GLU A O 1
ATOM 1923 N N . VAL A 1 259 ? -28.109 1.551 12.078 1 97.69 259 VAL A N 1
ATOM 1924 C CA . VAL A 1 259 ? -28.906 2.764 11.945 1 97.69 259 VAL A CA 1
ATOM 1925 C C . VAL A 1 259 ? -28.969 3.188 10.477 1 97.69 259 VAL A C 1
ATOM 1927 O O . VAL A 1 259 ? -27.953 3.637 9.922 1 97.69 259 VAL A O 1
ATOM 1930 N N . ASP A 1 260 ? -30.125 3.127 9.891 1 94.19 260 ASP A N 1
ATOM 1931 C CA . ASP A 1 260 ? -30.344 3.57 8.516 1 94.19 260 ASP A CA 1
ATOM 1932 C C . ASP A 1 260 ? -30.469 5.09 8.445 1 94.19 260 ASP A C 1
ATOM 1934 O O . ASP A 1 260 ? -31.062 5.715 9.336 1 94.19 260 ASP A O 1
ATOM 1938 N N . GLN A 1 261 ? -29.938 5.656 7.41 1 92.12 261 GLN A N 1
ATOM 1939 C CA . GLN A 1 261 ? -29.984 7.098 7.188 1 92.12 261 GLN A CA 1
ATOM 1940 C C . GLN A 1 261 ? -29.5 7.867 8.406 1 92.12 261 GLN A C 1
ATOM 1942 O O . GLN A 1 261 ? -30.156 8.797 8.875 1 92.12 261 GLN A O 1
ATOM 1947 N N . PHE A 1 262 ? -28.422 7.512 8.844 1 91.56 262 PHE A N 1
ATOM 1948 C CA . PHE A 1 262 ? -27.875 7.941 10.125 1 91.56 262 PHE A CA 1
ATOM 1949 C C . PHE A 1 262 ? -27.562 9.43 10.109 1 91.56 262 PHE A C 1
ATOM 1951 O O . PHE A 1 262 ? -27.75 10.125 11.109 1 91.56 262 PHE A O 1
ATOM 1958 N N . TRP A 1 263 ? -27.125 9.984 9.055 1 94.44 263 TRP A N 1
ATOM 1959 C CA . TRP A 1 263 ? -26.406 11.258 9.039 1 94.44 263 TRP A CA 1
ATOM 1960 C C . TRP A 1 263 ? -27.359 12.422 9.305 1 94.44 263 TRP A C 1
ATOM 1962 O O . TRP A 1 263 ? -26.938 13.5 9.711 1 94.44 263 TRP A O 1
ATOM 1972 N N . PHE A 1 264 ? -28.688 12.188 9.141 1 93.88 264 PHE A N 1
ATOM 1973 C CA . PHE A 1 264 ? -29.656 13.258 9.375 1 93.88 264 PHE A CA 1
ATOM 1974 C C . PHE A 1 264 ? -30.656 12.859 10.461 1 93.88 264 PHE A C 1
ATOM 1976 O O . PHE A 1 264 ? -31.719 13.461 10.586 1 93.88 264 PHE A O 1
ATOM 1983 N N . ALA A 1 265 ? -30.312 11.82 11.148 1 94 265 ALA A N 1
ATOM 1984 C CA . ALA A 1 265 ? -31.156 11.328 12.234 1 94 265 ALA A CA 1
ATOM 1985 C C . ALA A 1 265 ? -32.594 11.188 11.781 1 94 265 ALA A C 1
ATOM 1987 O O . ALA A 1 265 ? -32.875 10.57 10.75 1 94 265 ALA A O 1
ATOM 1988 N N . GLY A 1 266 ? -33.531 11.758 12.5 1 92.75 266 GLY A N 1
ATOM 1989 C CA . GLY A 1 266 ? -34.938 11.688 12.125 1 92.75 266 GLY A CA 1
ATOM 1990 C C . GLY A 1 266 ? -35.312 12.656 11.031 1 92.75 266 GLY A C 1
ATOM 1991 O O . GLY A 1 266 ? -36.5 12.844 10.734 1 92.75 266 GLY A O 1
ATOM 1992 N N . GLY A 1 267 ? -34.344 13.297 10.438 1 94.44 267 GLY A N 1
ATOM 1993 C CA . GLY A 1 267 ? -34.531 14.344 9.453 1 94.44 267 GLY A CA 1
ATOM 1994 C C . GLY A 1 267 ? -34.125 15.719 9.945 1 94.44 267 GLY A C 1
ATOM 1995 O O . GLY A 1 267 ? -34.125 15.977 11.156 1 94.44 267 GLY A O 1
ATOM 1996 N N . LYS A 1 268 ? -33.875 16.656 9.047 1 95 268 LYS A N 1
ATOM 1997 C CA . LYS A 1 268 ? -33.406 17.984 9.406 1 95 268 LYS A CA 1
ATOM 1998 C C . LYS A 1 268 ? -34.438 18.703 10.273 1 95 268 LYS A C 1
ATOM 2000 O O . LYS A 1 268 ? -34.094 19.328 11.289 1 95 268 LYS A O 1
ATOM 2005 N N . PRO A 1 269 ? -35.75 18.562 9.969 1 95.62 269 PRO A N 1
ATOM 2006 C CA . PRO A 1 269 ? -36.719 19.266 10.781 1 95.62 269 PRO A CA 1
ATOM 2007 C C . PRO A 1 269 ? -36.938 18.609 12.141 1 95.62 269 PRO A C 1
ATOM 2009 O O . PRO A 1 269 ? -37.719 19.109 12.953 1 95.62 269 PRO A O 1
ATOM 2012 N N . GLY A 1 270 ? -36.344 17.562 12.344 1 94.94 270 GLY A N 1
ATOM 2013 C CA . GLY A 1 270 ? -36.594 16.75 13.531 1 94.94 270 GLY A CA 1
ATOM 2014 C C . GLY A 1 270 ? -37.5 15.555 13.258 1 94.94 270 GLY A C 1
ATOM 2015 O O . GLY A 1 270 ? -38.125 15.461 12.203 1 94.94 270 GLY A O 1
ATOM 2016 N N . GLY A 1 271 ? -37.438 14.594 14.172 1 95.81 271 GLY A N 1
ATOM 2017 C CA . GLY A 1 271 ? -38.25 13.406 14 1 95.81 271 GLY A CA 1
ATOM 2018 C C . GLY A 1 271 ? -37.75 12.227 14.82 1 95.81 271 GLY A C 1
ATOM 2019 O O . GLY A 1 271 ? -37.156 12.406 15.875 1 95.81 271 GLY A O 1
ATOM 2020 N N . THR A 1 272 ? -38.188 11.109 14.336 1 96.88 272 THR A N 1
ATOM 2021 C CA . THR A 1 272 ? -37.875 9.891 15.055 1 96.88 272 THR A CA 1
ATOM 2022 C C . THR A 1 272 ? -36.781 9.117 14.328 1 96.88 272 THR A C 1
ATOM 2024 O O . THR A 1 272 ? -36.875 8.859 13.125 1 96.88 272 THR A O 1
ATOM 2027 N N . SER A 1 273 ? -35.719 8.797 15.023 1 96.38 273 SER A N 1
ATOM 2028 C CA . SER A 1 273 ? -34.688 7.887 14.547 1 96.38 273 SER A CA 1
ATOM 2029 C C . SER A 1 273 ? -34.844 6.492 15.141 1 96.38 273 SER A C 1
ATOM 2031 O O . SER A 1 273 ? -35.344 6.34 16.25 1 96.38 273 SER A O 1
ATOM 2033 N N . ILE A 1 274 ? -34.5 5.488 14.367 1 97.44 274 ILE A N 1
ATOM 2034 C CA . ILE A 1 274 ? -34.625 4.113 14.844 1 97.44 274 ILE A CA 1
ATOM 2035 C C . ILE A 1 274 ? -33.219 3.469 14.906 1 97.44 274 ILE A C 1
ATOM 2037 O O . ILE A 1 274 ? -32.5 3.414 13.906 1 97.44 274 ILE A O 1
ATOM 2041 N N . ILE A 1 275 ? -32.844 3.012 16.047 1 98.12 275 ILE A N 1
ATOM 2042 C CA . ILE A 1 275 ? -31.656 2.152 16.219 1 98.12 275 ILE A CA 1
ATOM 2043 C C . ILE A 1 275 ? -32.094 0.688 16.219 1 98.12 275 ILE A C 1
ATOM 2045 O O . ILE A 1 275 ? -32.875 0.256 17.078 1 98.12 275 ILE A O 1
ATOM 2049 N N . ARG A 1 276 ? -31.625 -0.055 15.266 1 97.94 276 ARG A N 1
ATOM 2050 C CA . ARG A 1 276 ? -31.922 -1.483 15.211 1 97.94 276 ARG A CA 1
ATOM 2051 C C . ARG A 1 276 ? -30.797 -2.299 15.859 1 97.94 276 ARG A C 1
ATOM 2053 O O . ARG A 1 276 ? -29.625 -2.113 15.547 1 97.94 276 ARG A O 1
ATOM 2060 N N . ILE A 1 277 ? -31.188 -3.176 16.734 1 98 277 ILE A N 1
ATOM 2061 C CA . ILE A 1 277 ? -30.25 -4.07 17.406 1 98 277 ILE A CA 1
ATOM 2062 C C . ILE A 1 277 ? -30.547 -5.516 17 1 98 277 ILE A C 1
ATOM 2064 O O . ILE A 1 277 ? -31.688 -5.977 17.109 1 98 277 ILE A O 1
ATOM 2068 N N . VAL A 1 278 ? -29.594 -6.184 16.469 1 96.62 278 VAL A N 1
ATOM 2069 C CA . VAL A 1 278 ? -29.672 -7.609 16.172 1 96.62 278 VAL A CA 1
ATOM 2070 C C . VAL A 1 278 ? -28.797 -8.398 17.141 1 96.62 278 VAL A C 1
ATOM 2072 O O . VAL A 1 278 ? -27.578 -8.258 17.125 1 96.62 278 VAL A O 1
ATOM 2075 N N . HIS A 1 279 ? -29.375 -9.227 17.891 1 94.44 279 HIS A N 1
ATOM 2076 C CA . HIS A 1 279 ? -28.656 -9.992 18.906 1 94.44 279 HIS A CA 1
ATOM 2077 C C . HIS A 1 279 ? -28.016 -11.234 18.297 1 94.44 279 HIS A C 1
ATOM 2079 O O . HIS A 1 279 ? -28.328 -11.617 17.172 1 94.44 279 HIS A O 1
ATOM 2085 N N . ALA A 1 280 ? -27.188 -11.859 19.062 1 88.44 280 ALA A N 1
ATOM 2086 C CA . ALA A 1 280 ? -26.438 -13.023 18.594 1 88.44 280 ALA A CA 1
ATOM 2087 C C . ALA A 1 280 ? -27.359 -14.18 18.25 1 88.44 280 ALA A C 1
ATOM 2089 O O . ALA A 1 280 ? -27.062 -14.977 17.359 1 88.44 280 ALA A O 1
ATOM 2090 N N . ASP A 1 281 ? -28.422 -14.188 18.859 1 87.75 281 ASP A N 1
ATOM 2091 C CA . ASP A 1 281 ? -29.344 -15.297 18.641 1 87.75 281 ASP A CA 1
ATOM 2092 C C . ASP A 1 281 ? -30.312 -14.977 17.516 1 87.75 281 ASP A C 1
ATOM 2094 O O . ASP A 1 281 ? -31.25 -15.742 17.25 1 87.75 281 ASP A O 1
ATOM 2098 N N . GLY A 1 282 ? -30.156 -13.797 16.922 1 87.62 282 GLY A N 1
ATOM 2099 C CA . GLY A 1 282 ? -30.969 -13.438 15.766 1 87.62 282 GLY A CA 1
ATOM 2100 C C . GLY A 1 282 ? -32.156 -12.547 16.109 1 87.62 282 GLY A C 1
ATOM 2101 O O . GLY A 1 282 ? -32.781 -11.969 15.227 1 87.62 282 GLY A O 1
ATOM 2102 N N . ARG A 1 283 ? -32.469 -12.398 17.484 1 93.31 283 ARG A N 1
ATOM 2103 C CA . ARG A 1 283 ? -33.531 -11.508 17.906 1 93.31 283 ARG A CA 1
ATOM 2104 C C . ARG A 1 283 ? -33.25 -10.062 17.516 1 93.31 283 ARG A C 1
ATOM 2106 O O . ARG A 1 283 ? -32.125 -9.586 17.672 1 93.31 283 ARG A O 1
ATOM 2113 N N . GLN A 1 284 ? -34.281 -9.375 16.969 1 95.44 284 GLN A N 1
ATOM 2114 C CA . GLN A 1 284 ? -34.156 -7.984 16.562 1 95.44 284 GLN A CA 1
ATOM 2115 C C . GLN A 1 284 ? -35 -7.07 17.469 1 95.44 284 GLN A C 1
ATOM 2117 O O . GLN A 1 284 ? -36.094 -7.43 17.875 1 95.44 284 GLN A O 1
ATOM 2122 N N . GLU A 1 285 ? -34.344 -5.984 17.781 1 95.88 285 GLU A N 1
ATOM 2123 C CA . GLU A 1 285 ? -35 -4.949 18.594 1 95.88 285 GLU A CA 1
ATOM 2124 C C . GLU A 1 285 ? -34.844 -3.574 17.953 1 95.88 285 GLU A C 1
ATOM 2126 O O . GLU A 1 285 ? -33.781 -3.264 17.375 1 95.88 285 GLU A O 1
ATOM 2131 N N . GLU A 1 286 ? -35.906 -2.805 18 1 97.12 286 GLU A N 1
ATOM 2132 C CA . GLU A 1 286 ? -35.875 -1.42 17.531 1 97.12 286 GLU A CA 1
ATOM 2133 C C . GLU A 1 286 ? -35.969 -0.448 18.703 1 97.12 286 GLU A C 1
ATOM 2135 O O . GLU A 1 286 ? -36.844 -0.594 19.562 1 97.12 286 GLU A O 1
ATOM 2140 N N . VAL A 1 287 ? -35.062 0.508 18.734 1 96.44 287 VAL A N 1
ATOM 2141 C CA . VAL A 1 287 ? -35.062 1.546 19.766 1 96.44 287 VAL A CA 1
ATOM 2142 C C . VAL A 1 287 ? -35.312 2.91 19.125 1 96.44 287 VAL A C 1
ATOM 2144 O O . VAL A 1 287 ? -34.375 3.527 18.594 1 96.44 287 VAL A O 1
ATOM 2147 N N . PRO A 1 288 ? -36.469 3.412 19.281 1 96.69 288 PRO A N 1
ATOM 2148 C CA . PRO A 1 288 ? -36.75 4.734 18.719 1 96.69 288 PRO A CA 1
ATOM 2149 C C . PRO A 1 288 ? -36.219 5.871 19.578 1 96.69 288 PRO A C 1
ATOM 2151 O O . PRO A 1 288 ? -36.188 5.777 20.812 1 96.69 288 PRO A O 1
ATOM 2154 N N . LEU A 1 289 ? -35.75 6.914 19 1 97.12 289 LEU A N 1
ATOM 2155 C CA . LEU A 1 289 ? -35.344 8.164 19.625 1 97.12 289 LEU A CA 1
ATOM 2156 C C . LEU A 1 289 ? -36.031 9.352 18.984 1 97.12 289 LEU A C 1
ATOM 2158 O O . LEU A 1 289 ? -35.812 9.664 17.812 1 97.12 289 LEU A O 1
ATOM 2162 N N . VAL A 1 290 ? -36.812 10.016 19.781 1 97 290 VAL A N 1
ATOM 2163 C CA . VAL A 1 290 ? -37.625 11.125 19.281 1 97 290 VAL A CA 1
ATOM 2164 C C . VAL A 1 290 ? -36.969 12.445 19.672 1 97 290 VAL A C 1
ATOM 2166 O O . VAL A 1 290 ? -36.75 12.711 20.859 1 97 290 VAL A O 1
ATOM 2169 N N . GLU A 1 291 ? -36.688 13.227 18.734 1 96 291 GLU A N 1
ATOM 2170 C CA . GLU A 1 291 ? -36.156 14.57 18.906 1 96 291 GLU A CA 1
ATOM 2171 C C . GLU A 1 291 ? -36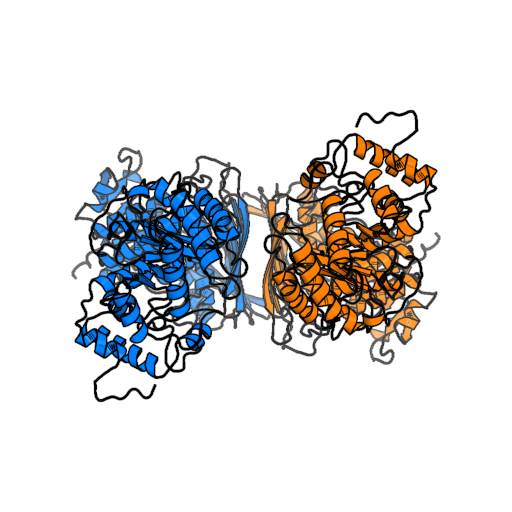.781 15.562 17.938 1 96 291 GLU A C 1
ATOM 2173 O O . GLU A 1 291 ? -36.469 15.562 16.75 1 96 291 GLU A O 1
ATOM 2178 N N . PRO A 1 292 ? -37.625 16.438 18.438 1 95.44 292 PRO A N 1
ATOM 2179 C CA . PRO A 1 292 ? -38.406 17.297 17.547 1 95.44 292 PRO A CA 1
ATOM 2180 C C . PRO A 1 292 ? -37.625 18.516 17.062 1 95.44 292 PRO A C 1
ATOM 2182 O O . PRO A 1 292 ? -38.062 19.203 16.141 1 95.44 292 PRO A O 1
ATOM 2185 N N . ARG A 1 293 ? -36.594 18.812 17.672 1 95.69 293 ARG A N 1
ATOM 2186 C CA . ARG A 1 293 ? -35.875 20.031 17.328 1 95.69 293 ARG A CA 1
ATOM 2187 C C . ARG A 1 293 ? -35.094 19.859 16.016 1 95.69 293 ARG A C 1
ATOM 2189 O O . ARG A 1 293 ? -34.719 18.734 15.656 1 95.69 293 ARG A O 1
ATOM 2196 N N . HIS A 1 294 ? -34.844 20.984 15.352 1 97.38 294 HIS A N 1
ATOM 2197 C CA . HIS A 1 294 ? -34.094 20.984 14.117 1 97.38 294 HIS A CA 1
ATOM 2198 C C . HIS A 1 294 ? -32.688 20.453 14.352 1 97.38 294 HIS A C 1
ATOM 2200 O O . HIS A 1 294 ? -32.031 20.781 15.352 1 97.38 294 HIS A O 1
ATOM 2206 N N . LEU A 1 295 ? -32.219 19.672 13.461 1 97.56 295 LEU A N 1
ATOM 2207 C CA . LEU A 1 295 ? -30.953 18.953 13.578 1 97.56 295 LEU A CA 1
ATOM 2208 C C . LEU A 1 295 ? -29.797 19.922 13.867 1 97.56 295 LEU A C 1
ATOM 2210 O O . LEU A 1 295 ? -28.922 19.609 14.672 1 97.56 295 LEU A O 1
ATOM 2214 N N . TYR A 1 296 ? -29.797 21.141 13.289 1 98.19 296 TYR A N 1
ATOM 2215 C CA . TYR A 1 296 ? -28.688 22.078 13.398 1 98.19 296 TYR A CA 1
ATOM 2216 C C . TYR A 1 296 ? -28.797 22.906 14.672 1 98.19 296 TYR A C 1
ATOM 2218 O O . TYR A 1 296 ? -27.891 23.672 15 1 98.19 296 TYR A O 1
ATOM 2226 N N . SER A 1 297 ? -29.875 22.797 15.414 1 98.06 297 SER A N 1
ATOM 2227 C CA . SER A 1 297 ? -30.016 23.516 16.672 1 98.06 297 SER A CA 1
ATOM 2228 C C . SER A 1 297 ? -28.984 23.031 17.703 1 98.06 297 SER A C 1
ATOM 2230 O O . SER A 1 297 ? -28.516 23.812 18.531 1 98.06 297 SER A O 1
ATOM 2232 N N . PHE A 1 298 ? -28.594 21.812 17.547 1 97.81 298 PHE A N 1
ATOM 2233 C CA . PHE A 1 298 ? -27.719 21.203 18.531 1 97.81 298 PHE A CA 1
ATOM 2234 C C . PHE A 1 298 ? -26.312 21.766 18.438 1 97.81 298 PHE A C 1
ATOM 2236 O O . PHE A 1 298 ? -25.641 21.969 19.453 1 97.81 298 PHE A O 1
ATOM 2243 N N . GLU A 1 299 ? -25.844 22 17.203 1 98.06 299 GLU A N 1
ATOM 2244 C CA . GLU A 1 299 ? -24.5 22.562 17.094 1 98.06 299 GLU A CA 1
ATOM 2245 C C . GLU A 1 299 ? -24.5 24.047 17.484 1 98.06 299 GLU A C 1
ATOM 2247 O O . GLU A 1 299 ? -23.516 24.531 18.062 1 98.06 299 GLU A O 1
ATOM 2252 N N . VAL A 1 300 ? -25.578 24.781 17.234 1 98.06 300 VAL A N 1
ATOM 2253 C CA . VAL A 1 300 ? -25.688 26.172 17.672 1 98.06 300 VAL A CA 1
ATOM 2254 C C . VAL A 1 300 ? -25.625 26.25 19.203 1 98.06 300 VAL A C 1
ATOM 2256 O O . VAL A 1 300 ? -24.875 27.031 19.766 1 98.06 300 VAL A O 1
ATOM 2259 N N . GLU A 1 301 ? -26.375 25.422 19.797 1 97.31 301 GLU A N 1
ATOM 2260 C CA . GLU A 1 301 ? -26.469 25.406 21.266 1 97.31 301 GLU A CA 1
ATOM 2261 C C . GLU A 1 301 ? -25.156 24.969 21.906 1 97.31 301 GLU A C 1
ATOM 2263 O O . GLU A 1 301 ? -24.703 25.562 22.875 1 97.31 301 GLU A O 1
ATOM 2268 N N . ALA A 1 302 ? -24.609 23.938 21.375 1 98.19 302 ALA A N 1
ATOM 2269 C CA . ALA A 1 302 ? -23.375 23.422 21.938 1 98.19 302 ALA A CA 1
ATOM 2270 C C . ALA A 1 302 ? -22.25 24.453 21.812 1 98.19 302 ALA A C 1
ATOM 2272 O O . ALA A 1 302 ? -21.453 24.609 22.75 1 98.19 302 ALA A O 1
ATOM 2273 N N . ALA A 1 303 ? -22.156 25.094 20.703 1 98.5 303 ALA A N 1
ATOM 2274 C CA . ALA A 1 303 ? -21.156 26.141 20.531 1 98.5 303 ALA A CA 1
ATOM 2275 C C . ALA A 1 303 ? -21.406 27.297 21.484 1 98.5 303 ALA A C 1
ATOM 2277 O O . ALA A 1 303 ? -20.484 27.797 22.125 1 98.5 303 ALA A O 1
ATOM 2278 N N . GLY A 1 304 ? -22.641 27.703 21.562 1 97.62 304 GLY A N 1
ATOM 2279 C CA . GLY A 1 304 ? -23 28.766 22.5 1 97.62 304 GLY A CA 1
ATOM 2280 C C . GLY A 1 304 ? -22.641 28.422 23.938 1 97.62 304 GLY A C 1
ATOM 2281 O O . GLY A 1 304 ? -22.109 29.266 24.672 1 97.62 304 GLY A O 1
ATOM 2282 N N . ASP A 1 305 ? -22.938 27.234 24.312 1 97.38 305 ASP A N 1
ATOM 2283 C CA . ASP A 1 305 ? -22.609 26.781 25.672 1 97.38 305 ASP A CA 1
ATOM 2284 C C . ASP A 1 305 ? -21.109 26.812 25.922 1 97.38 305 ASP A C 1
ATOM 2286 O O . ASP A 1 305 ? -20.656 27.234 26.984 1 97.38 305 ASP A O 1
ATOM 2290 N N . ALA A 1 306 ? -20.359 26.375 24.969 1 97.88 306 ALA A N 1
ATOM 2291 C CA . ALA A 1 306 ? -18.906 26.359 25.094 1 97.88 306 ALA A CA 1
ATOM 2292 C C . ALA A 1 306 ? -18.375 27.781 25.234 1 97.88 306 ALA A C 1
ATOM 2294 O O . ALA A 1 306 ? -17.578 28.062 26.156 1 97.88 306 ALA A O 1
ATOM 2295 N N . ILE A 1 307 ? -18.859 28.641 24.359 1 97.81 307 ILE A N 1
ATOM 2296 C CA . ILE A 1 307 ? -18.406 30.031 24.344 1 97.81 307 ILE A CA 1
ATOM 2297 C C . ILE A 1 307 ? -18.734 30.688 25.688 1 97.81 307 ILE A C 1
ATOM 2299 O O . ILE A 1 307 ? -17.891 31.328 26.297 1 97.81 307 ILE A O 1
ATOM 2303 N N . ARG A 1 308 ? -19.891 30.5 26.172 1 96.38 308 ARG A N 1
ATOM 2304 C CA . ARG A 1 308 ? -20.328 31.094 27.422 1 96.38 308 ARG A CA 1
ATOM 2305 C C . ARG A 1 308 ? -19.547 30.547 28.609 1 96.38 308 ARG A C 1
ATOM 2307 O O . ARG A 1 308 ? -19.297 31.266 29.578 1 96.38 308 ARG A O 1
ATOM 2314 N N . ALA A 1 309 ? -19.172 29.359 28.484 1 96.44 309 ALA A N 1
ATOM 2315 C CA . ALA A 1 309 ? -18.422 28.703 29.562 1 96.44 309 ALA A CA 1
ATOM 2316 C C . ALA A 1 309 ? -16.938 29.016 29.469 1 96.44 309 ALA A C 1
ATOM 2318 O O . ALA A 1 309 ? -16.141 28.594 30.312 1 96.44 309 ALA A O 1
ATOM 2319 N N . GLY A 1 310 ? -16.531 29.656 28.406 1 96.19 310 GLY A N 1
ATOM 2320 C CA . GLY A 1 310 ? -15.133 30.016 28.219 1 96.19 310 GLY A CA 1
ATOM 2321 C C . GLY A 1 310 ? -14.297 28.891 27.641 1 96.19 310 GLY A C 1
ATOM 2322 O O . GLY A 1 310 ? -13.062 28.938 27.688 1 96.19 310 GLY A O 1
ATOM 2323 N N . ARG A 1 311 ? -14.984 27.891 27.125 1 96.81 311 ARG A N 1
ATOM 2324 C CA . ARG A 1 311 ? -14.273 26.797 26.469 1 96.81 311 ARG A CA 1
ATOM 2325 C C . ARG A 1 311 ? -13.906 27.172 25.031 1 96.81 311 ARG A C 1
ATOM 2327 O O . ARG A 1 311 ? -14.617 27.922 24.375 1 96.81 311 ARG A O 1
ATOM 2334 N N . THR A 1 312 ? -12.867 26.547 24.531 1 97.25 312 THR A N 1
ATOM 2335 C CA . THR A 1 312 ? -12.375 26.906 23.203 1 97.25 312 THR A CA 1
ATOM 2336 C C . THR A 1 312 ? -12.727 25.828 22.188 1 97.25 312 THR A C 1
ATOM 2338 O O . THR A 1 312 ? -12.367 25.938 21.016 1 97.25 312 THR A O 1
ATOM 2341 N N . GLU A 1 313 ? -13.344 24.75 22.609 1 97.38 313 GLU A N 1
ATOM 2342 C CA . GLU A 1 313 ? -13.75 23.656 21.734 1 97.38 313 GLU A CA 1
ATOM 2343 C C . GLU A 1 313 ? -15.016 22.984 22.25 1 97.38 313 GLU A C 1
ATOM 2345 O O . GLU A 1 313 ? -15.492 23.297 23.344 1 97.38 313 GLU A O 1
ATOM 2350 N N . PHE A 1 314 ? -15.578 22.047 21.5 1 98 314 PHE A N 1
ATOM 2351 C CA . PHE A 1 314 ? -16.766 21.312 21.891 1 98 314 PHE A CA 1
ATOM 2352 C C . PHE A 1 314 ? -16.438 20.312 23 1 98 314 PHE A C 1
ATOM 2354 O O . PHE A 1 314 ? -15.297 19.844 23.094 1 98 314 PHE A O 1
ATOM 2361 N N . ALA A 1 315 ? -17.406 20.062 23.797 1 96.19 315 ALA A N 1
ATOM 2362 C CA . ALA A 1 315 ? -17.344 18.891 24.672 1 96.19 315 ALA A CA 1
ATOM 2363 C C . ALA A 1 315 ? -17.672 17.609 23.922 1 96.19 315 ALA A C 1
ATOM 2365 O O . ALA A 1 315 ? -18.375 17.656 22.891 1 96.19 315 ALA A O 1
ATOM 2366 N N . TYR A 1 316 ? -17.219 16.531 24.422 1 96.19 316 TYR A N 1
ATOM 2367 C CA . TYR A 1 316 ? -17.547 15.211 23.875 1 96.19 316 TYR A CA 1
ATOM 2368 C C . TYR A 1 316 ? -19.047 14.953 23.953 1 96.19 316 TYR A C 1
ATOM 2370 O O . TYR A 1 316 ? -19.688 15.242 24.969 1 96.19 316 TYR A O 1
ATOM 2378 N N . PRO A 1 317 ? -19.641 14.461 22.828 1 97.19 317 PRO A N 1
ATOM 2379 C CA . PRO A 1 317 ? -19.047 13.812 21.656 1 97.19 317 PRO A CA 1
ATOM 2380 C C . PRO A 1 317 ? -18.875 14.766 20.469 1 97.19 317 PRO A C 1
ATOM 2382 O O . PRO A 1 317 ? -18.656 14.32 19.344 1 97.19 317 PRO A O 1
ATOM 2385 N N . GLY A 1 318 ? -19.062 16.109 20.734 1 98 318 GLY A N 1
ATOM 2386 C CA . GLY A 1 318 ? -18.719 17.062 19.703 1 98 318 GLY A CA 1
ATOM 2387 C C . GLY A 1 318 ? -17.25 17.016 19.297 1 98 318 GLY A C 1
ATOM 2388 O O . GLY A 1 318 ? -16.422 16.453 20 1 98 318 GLY A O 1
ATOM 2389 N N . MET A 1 319 ? -16.953 17.625 18.156 1 98 319 MET A N 1
ATOM 2390 C CA . MET A 1 319 ? -15.602 17.547 17.594 1 98 319 MET A CA 1
ATOM 2391 C C . MET A 1 319 ? -14.625 18.406 18.391 1 98 319 MET A C 1
ATOM 2393 O O . MET A 1 319 ? -14.688 19.625 18.344 1 98 319 MET A O 1
ATOM 2397 N N . SER A 1 320 ? -13.711 17.797 19.094 1 97.5 320 SER A N 1
ATOM 2398 C CA . SER A 1 320 ? -12.602 18.531 19.688 1 97.5 320 SER A CA 1
ATOM 2399 C C . SER A 1 320 ? -11.531 18.859 18.656 1 97.5 320 SER A C 1
ATOM 2401 O O . SER A 1 320 ? -11.602 18.391 17.516 1 97.5 320 SER A O 1
ATOM 2403 N N . ARG A 1 321 ? -10.602 19.688 19.031 1 97.38 321 ARG A N 1
ATOM 2404 C CA . ARG A 1 321 ? -9.469 19.984 18.172 1 97.38 321 ARG A CA 1
ATOM 2405 C C . ARG A 1 321 ? -8.766 18.703 17.734 1 97.38 321 ARG A C 1
ATOM 2407 O O . ARG A 1 321 ? -8.539 18.484 16.547 1 97.38 321 ARG A O 1
ATOM 2414 N N . ALA A 1 322 ? -8.453 17.859 18.688 1 97.12 322 ALA A N 1
ATOM 2415 C CA . ALA A 1 322 ? -7.762 16.594 18.406 1 97.12 322 ALA A CA 1
ATOM 2416 C C . ALA A 1 322 ? -8.586 15.711 17.484 1 97.12 322 ALA A C 1
ATOM 2418 O O . ALA A 1 322 ? -8.039 15.039 16.609 1 97.12 322 ALA A O 1
ATOM 2419 N N . ASP A 1 323 ? -9.883 15.711 17.703 1 98.25 323 ASP A N 1
ATOM 2420 C CA . ASP A 1 323 ? -10.781 14.898 16.891 1 98.25 323 ASP A CA 1
ATOM 2421 C C . ASP A 1 323 ? -10.812 15.398 15.445 1 98.25 323 ASP A C 1
ATOM 2423 O O . ASP A 1 323 ? -10.75 14.602 14.508 1 98.25 323 ASP A O 1
ATOM 2427 N N . THR A 1 324 ? -10.922 16.703 15.305 1 98.62 324 THR A N 1
ATOM 2428 C CA . THR A 1 324 ? -10.938 17.312 13.969 1 98.62 324 THR A CA 1
ATOM 2429 C C . THR A 1 324 ? -9.633 17.016 13.234 1 98.62 324 THR A C 1
ATOM 2431 O O . THR A 1 324 ? -9.656 16.609 12.07 1 98.62 324 THR A O 1
ATOM 2434 N N . LEU A 1 325 ? -8.547 17.172 13.883 1 98.5 325 LEU A N 1
ATOM 2435 C CA . LEU A 1 325 ? -7.25 16.906 13.258 1 98.5 325 LEU A CA 1
ATOM 2436 C C . LEU A 1 325 ? -7.105 15.438 12.891 1 98.5 325 LEU A C 1
ATOM 2438 O O . LEU A 1 325 ? -6.625 15.109 11.805 1 98.5 325 LEU A O 1
ATOM 2442 N N . GLY A 1 326 ? -7.504 14.57 13.812 1 98.56 326 GLY A N 1
ATOM 2443 C CA . GLY A 1 326 ? -7.469 13.148 13.516 1 98.56 326 GLY A CA 1
ATOM 2444 C C . GLY A 1 326 ? -8.336 12.758 12.336 1 98.56 326 GLY A C 1
ATOM 2445 O O . GLY A 1 326 ? -7.934 11.945 11.5 1 98.56 326 GLY A O 1
ATOM 2446 N N . ASN A 1 327 ? -9.531 13.328 12.32 1 98.75 327 ASN A N 1
ATOM 2447 C CA . ASN A 1 327 ? -10.453 13.07 11.227 1 98.75 327 ASN A CA 1
ATOM 2448 C C . ASN A 1 327 ? -9.852 13.469 9.883 1 98.75 327 ASN A C 1
ATOM 2450 O O . ASN A 1 327 ? -9.914 12.703 8.922 1 98.75 327 ASN A O 1
ATOM 2454 N N . LEU A 1 328 ? -9.266 14.625 9.852 1 98.69 328 LEU A N 1
ATOM 2455 C CA . LEU A 1 328 ? -8.656 15.125 8.617 1 98.69 328 LEU A CA 1
ATOM 2456 C C . LEU A 1 328 ? -7.422 14.312 8.25 1 98.69 328 LEU A C 1
ATOM 2458 O O . LEU A 1 328 ? -7.133 14.117 7.07 1 98.69 328 LEU A O 1
ATOM 2462 N N . ARG A 1 329 ? -6.688 13.859 9.242 1 98.38 329 ARG A N 1
ATOM 2463 C CA . ARG A 1 329 ? -5.523 13.023 8.969 1 98.38 329 ARG A CA 1
ATOM 2464 C C . ARG A 1 329 ? -5.922 11.75 8.234 1 98.38 329 ARG A C 1
ATOM 2466 O O . ARG A 1 329 ? -5.238 11.32 7.301 1 98.38 329 ARG A O 1
ATOM 2473 N N . VAL A 1 330 ? -6.98 11.125 8.648 1 98.81 330 VAL A N 1
ATOM 2474 C CA . VAL A 1 330 ? -7.48 9.938 7.965 1 98.81 330 VAL A CA 1
ATOM 2475 C C . VAL A 1 330 ? -7.895 10.289 6.539 1 98.81 330 VAL A C 1
ATOM 2477 O O . VAL A 1 330 ? -7.562 9.57 5.594 1 98.81 330 VAL A O 1
ATOM 2480 N N . MET A 1 331 ? -8.547 11.375 6.398 1 98.75 331 MET A N 1
ATOM 2481 C CA . MET A 1 331 ? -9.008 11.781 5.074 1 98.75 331 MET A CA 1
ATOM 2482 C C . MET A 1 331 ? -7.828 12.148 4.176 1 98.75 331 MET A C 1
ATOM 2484 O O . MET A 1 331 ? -7.867 11.922 2.967 1 98.75 331 MET A O 1
ATOM 2488 N N . ASP A 1 332 ? -6.781 12.781 4.789 1 98.44 332 ASP A N 1
ATOM 2489 C CA . ASP A 1 332 ? -5.559 13.039 4.031 1 98.44 332 ASP A CA 1
ATOM 2490 C C . ASP A 1 332 ? -4.98 11.742 3.473 1 98.44 332 ASP A C 1
ATOM 2492 O O . ASP A 1 332 ? -4.609 11.68 2.297 1 98.44 332 ASP A O 1
ATOM 2496 N N . LYS A 1 333 ? -4.902 10.781 4.301 1 98.56 333 LYS A N 1
ATOM 2497 C CA . LYS A 1 333 ? -4.383 9.484 3.875 1 98.56 333 LYS A CA 1
ATOM 2498 C C . LYS A 1 333 ? -5.293 8.844 2.828 1 98.56 333 LYS A C 1
ATOM 2500 O O . LYS A 1 333 ? -4.812 8.211 1.89 1 98.56 333 LYS A O 1
ATOM 2505 N N . TRP A 1 334 ? -6.598 9 3.039 1 98.81 334 TRP A N 1
ATOM 2506 C CA . TRP A 1 334 ? -7.582 8.492 2.088 1 98.81 334 TRP A CA 1
ATOM 2507 C C . TRP A 1 334 ? -7.379 9.117 0.711 1 98.81 334 TRP A C 1
ATOM 2509 O O . TRP A 1 334 ? -7.293 8.398 -0.292 1 98.81 334 TRP A O 1
ATOM 2519 N N . ARG A 1 335 ? -7.242 10.375 0.632 1 98.62 335 ARG A N 1
ATOM 2520 C CA . ARG A 1 335 ? -7.004 11.086 -0.621 1 98.62 335 ARG A CA 1
ATOM 2521 C C . ARG A 1 335 ? -5.691 10.641 -1.257 1 98.62 335 ARG A C 1
ATOM 2523 O O . ARG A 1 335 ? -5.629 10.398 -2.465 1 98.62 335 ARG A O 1
ATOM 2530 N N . ALA A 1 336 ? -4.652 10.555 -0.425 1 97.94 336 ALA A N 1
ATOM 2531 C CA . ALA A 1 336 ? -3.348 10.141 -0.929 1 97.94 336 ALA A CA 1
ATOM 2532 C C . ALA A 1 336 ? -3.412 8.742 -1.542 1 97.94 336 ALA A C 1
ATOM 2534 O O . ALA A 1 336 ? -2.814 8.492 -2.592 1 97.94 336 ALA A O 1
ATOM 2535 N N . ALA A 1 337 ? -4.152 7.902 -0.946 1 98.31 337 ALA A N 1
ATOM 2536 C CA . ALA A 1 337 ? -4.234 6.512 -1.382 1 98.31 337 ALA A CA 1
ATOM 2537 C C . ALA A 1 337 ? -4.855 6.406 -2.773 1 98.31 337 ALA A C 1
ATOM 2539 O O . ALA A 1 337 ? -4.52 5.504 -3.543 1 98.31 337 ALA A O 1
ATOM 2540 N N . ILE A 1 338 ? -5.699 7.301 -3.1 1 98.31 338 ILE A N 1
ATOM 2541 C CA . ILE A 1 338 ? -6.387 7.164 -4.379 1 98.31 338 ILE A CA 1
ATOM 2542 C C . ILE A 1 338 ? -5.836 8.18 -5.375 1 98.31 338 ILE A C 1
ATOM 2544 O O . ILE A 1 338 ? -6.375 8.336 -6.473 1 98.31 338 ILE A O 1
ATOM 2548 N N . GLY A 1 339 ? -4.836 9 -4.969 1 97.31 339 GLY A N 1
ATOM 2549 C CA . GLY A 1 339 ? -4.148 9.922 -5.859 1 97.31 339 GLY A CA 1
ATOM 2550 C C . GLY A 1 339 ? -4.902 11.227 -6.066 1 97.31 339 GLY A C 1
ATOM 2551 O O . GLY A 1 339 ? -4.766 11.867 -7.113 1 97.31 339 GLY A O 1
ATOM 2552 N N . LEU A 1 340 ? -5.711 11.562 -5.062 1 98.25 340 LEU A N 1
ATOM 2553 C CA . LEU A 1 340 ? -6.492 12.789 -5.188 1 98.25 340 LEU A CA 1
ATOM 2554 C C . LEU A 1 340 ? -5.691 13.992 -4.703 1 98.25 340 LEU A C 1
ATOM 2556 O O . LEU A 1 340 ? -5.238 14.023 -3.557 1 98.25 340 LEU A O 1
ATOM 2560 N N . GLU A 1 341 ? -5.512 15 -5.504 1 96.62 341 GLU A N 1
ATOM 2561 C CA . GLU A 1 341 ? -4.898 16.281 -5.191 1 96.62 341 GLU A CA 1
ATOM 2562 C C . GLU A 1 341 ? -5.688 17.438 -5.812 1 96.62 341 GLU A C 1
ATOM 2564 O O . GLU A 1 341 ? -6.117 17.344 -6.965 1 96.62 341 GLU A O 1
ATOM 2569 N N . TYR A 1 342 ? -5.922 18.422 -5.102 1 97.94 342 TYR A N 1
ATOM 2570 C CA . TYR A 1 342 ? -6.676 19.562 -5.602 1 97.94 342 TYR A CA 1
ATOM 2571 C C . TYR A 1 342 ? -5.75 20.594 -6.234 1 97.94 342 TYR A C 1
ATOM 2573 O O . TYR A 1 342 ? -4.641 20.812 -5.75 1 97.94 342 TYR A O 1
ATOM 2581 N N . GLU A 1 343 ? -6.277 21.297 -7.227 1 95.81 343 GLU A N 1
ATOM 2582 C CA . GLU A 1 343 ? -5.52 22.328 -7.926 1 95.81 343 GLU A CA 1
ATOM 2583 C C . GLU A 1 343 ? -5.086 23.438 -6.969 1 95.81 343 GLU A C 1
ATOM 2585 O O . GLU A 1 343 ? -3.971 23.953 -7.07 1 95.81 343 GLU A O 1
ATOM 2590 N N . GLY A 1 344 ? -5.918 23.703 -6.082 1 96.25 344 GLY A N 1
ATOM 2591 C CA . GLY A 1 344 ? -5.648 24.781 -5.137 1 96.25 344 GLY A CA 1
ATOM 2592 C C . GLY A 1 344 ? -4.559 24.438 -4.137 1 96.25 344 GLY A C 1
ATOM 2593 O O . GLY A 1 344 ? -4.074 25.312 -3.414 1 96.25 344 GLY A O 1
ATOM 2594 N N . GLU A 1 345 ? -4.102 23.234 -4.172 1 96.94 345 GLU A N 1
ATOM 2595 C CA . GLU A 1 345 ? -3.072 22.797 -3.232 1 96.94 345 GLU A CA 1
ATOM 2596 C C . GLU A 1 345 ? -1.704 22.734 -3.906 1 96.94 345 GLU A C 1
ATOM 2598 O O . GLU A 1 345 ? -0.685 22.562 -3.236 1 96.94 345 GLU A O 1
ATOM 2603 N N . LYS A 1 346 ? -1.639 22.953 -5.18 1 96.44 346 LYS A N 1
ATOM 2604 C CA . LYS A 1 346 ? -0.4 22.891 -5.949 1 96.44 346 LYS A CA 1
ATOM 2605 C C . LYS A 1 346 ? 0.364 24.203 -5.887 1 96.44 346 LYS A C 1
ATOM 2607 O O . LYS A 1 346 ? -0.241 25.281 -5.785 1 96.44 346 LYS A O 1
ATOM 2612 N N . HIS A 1 347 ? 1.67 24.109 -6.043 1 97.12 347 HIS A N 1
ATOM 2613 C CA . HIS A 1 347 ? 2.547 25.266 -5.887 1 97.12 347 HIS A CA 1
ATOM 2614 C C . HIS A 1 347 ? 2.283 26.312 -6.969 1 97.12 347 HIS A C 1
ATOM 2616 O O . HIS A 1 347 ? 2.537 27.5 -6.766 1 97.12 347 HIS A O 1
ATOM 2622 N N . THR A 1 348 ? 1.753 25.875 -8.164 1 96.81 348 THR A N 1
ATOM 2623 C CA . THR A 1 348 ? 1.506 26.781 -9.289 1 96.81 348 THR A CA 1
ATOM 2624 C C . THR A 1 348 ? 0.26 27.625 -9.039 1 96.81 348 THR A C 1
ATOM 2626 O O . THR A 1 348 ? 0.129 28.719 -9.586 1 96.81 348 THR A O 1
ATOM 2629 N N . THR A 1 349 ? -0.635 27.125 -8.203 1 96.31 349 THR A N 1
ATOM 2630 C CA . THR A 1 349 ? -1.895 27.812 -7.949 1 96.31 349 THR A CA 1
ATOM 2631 C C . THR A 1 349 ? -1.884 28.469 -6.57 1 96.31 349 THR A C 1
ATOM 2633 O O . THR A 1 349 ? -2.355 29.594 -6.406 1 96.31 349 THR A O 1
ATOM 2636 N N . ARG A 1 350 ? -1.331 27.766 -5.625 1 96.5 350 ARG A N 1
ATOM 2637 C CA . ARG A 1 350 ? -1.282 28.266 -4.262 1 96.5 350 ARG A CA 1
ATOM 2638 C C . ARG A 1 350 ? -0.101 29.219 -4.07 1 96.5 350 ARG A C 1
ATOM 2640 O O . ARG A 1 350 ? 0.866 28.875 -3.383 1 96.5 350 ARG A O 1
ATOM 2647 N N . THR A 1 351 ? -0.245 30.453 -4.449 1 97.38 351 THR A N 1
ATOM 2648 C CA . THR A 1 351 ? 0.881 31.375 -4.449 1 97.38 351 THR A CA 1
ATOM 2649 C C . THR A 1 351 ? 0.836 32.281 -3.227 1 97.38 351 THR A C 1
ATOM 2651 O O . THR A 1 351 ? 1.759 33.062 -2.994 1 97.38 351 THR A O 1
ATOM 2654 N N . ARG A 1 352 ? -0.246 32.156 -2.418 1 97.69 352 ARG A N 1
ATOM 2655 C CA . ARG A 1 352 ? -0.408 32.969 -1.209 1 97.69 352 ARG A CA 1
ATOM 2656 C C . ARG A 1 352 ? -0.329 32.094 0.04 1 97.69 352 ARG A C 1
ATOM 2658 O O . ARG A 1 352 ? -0.375 30.859 -0.051 1 97.69 352 ARG A O 1
ATOM 2665 N N . THR A 1 353 ? -0.098 32.75 1.191 1 98 353 THR A N 1
ATOM 2666 C CA . THR A 1 353 ? -0.12 32.031 2.459 1 98 353 THR A CA 1
ATOM 2667 C C . THR A 1 353 ? -1.521 31.5 2.76 1 98 353 THR A C 1
ATOM 2669 O O . THR A 1 353 ? -2.484 31.859 2.08 1 98 353 THR A O 1
ATOM 2672 N N . VAL A 1 354 ? -1.696 30.688 3.773 1 97.44 354 VAL A N 1
ATOM 2673 C CA . VAL A 1 354 ? -2.975 30.078 4.137 1 97.44 354 VAL A CA 1
ATOM 2674 C C . VAL A 1 354 ? -3.953 31.172 4.574 1 97.44 354 VAL A C 1
ATOM 2676 O O . VAL A 1 354 ? -5.168 31.031 4.41 1 97.44 354 VAL A O 1
ATOM 2679 N N . ARG A 1 355 ? -3.449 32.312 5.02 1 96.38 355 ARG A N 1
ATOM 2680 C CA . ARG A 1 355 ? -4.258 33.469 5.414 1 96.38 355 ARG A CA 1
ATOM 2681 C C . ARG A 1 355 ? -4.703 34.281 4.195 1 96.38 355 ARG A C 1
ATOM 2683 O O . ARG A 1 355 ? -5.633 35.062 4.281 1 96.38 355 ARG A O 1
ATOM 2690 N N . GLY A 1 356 ? -4.051 34.062 3.051 1 95.88 356 GLY A N 1
ATOM 2691 C CA . GLY A 1 356 ? -4.379 34.781 1.821 1 95.88 356 GLY A CA 1
ATOM 2692 C C . GLY A 1 356 ? -3.449 35.938 1.535 1 95.88 356 GLY A C 1
ATOM 2693 O O . GLY A 1 356 ? -3.699 36.719 0.624 1 95.88 356 GLY A O 1
ATOM 2694 N N . ASP A 1 357 ? -2.336 36 2.188 1 96.94 357 ASP A N 1
ATOM 2695 C CA . ASP A 1 357 ? -1.399 37.125 2.031 1 96.94 357 ASP A CA 1
ATOM 2696 C C . ASP A 1 357 ? -0.26 36.75 1.087 1 96.94 357 ASP A C 1
ATOM 2698 O O . ASP A 1 357 ? 0.022 35.562 0.881 1 96.94 357 ASP A O 1
ATOM 2702 N N . LYS A 1 358 ? 0.318 37.781 0.548 1 97.5 358 LYS A N 1
ATOM 2703 C CA . LYS A 1 358 ? 1.653 37.594 -0.009 1 97.5 358 LYS A CA 1
ATOM 2704 C C . LYS A 1 358 ? 2.678 37.344 1.095 1 97.5 358 LYS A C 1
ATOM 2706 O O . LYS A 1 358 ? 2.648 38 2.135 1 97.5 358 LYS A O 1
ATOM 2711 N N . LEU A 1 359 ? 3.572 36.438 0.868 1 98.06 359 LEU A N 1
ATOM 2712 C CA . LEU A 1 359 ? 4.551 36.094 1.896 1 98.06 359 LEU A CA 1
ATOM 2713 C C . LEU A 1 359 ? 5.492 37.281 2.162 1 98.06 359 LEU A C 1
ATOM 2715 O O . LEU A 1 359 ? 5.977 37.906 1.224 1 98.06 359 LEU A O 1
ATOM 2719 N N . ALA A 1 360 ? 5.668 37.594 3.393 1 97 360 ALA A N 1
ATOM 2720 C CA . ALA A 1 360 ? 6.602 38.625 3.838 1 97 360 ALA A CA 1
ATOM 2721 C C . ALA A 1 360 ? 7.059 38.344 5.273 1 97 360 ALA A C 1
ATOM 2723 O O . ALA A 1 360 ? 6.344 37.719 6.055 1 97 360 ALA A O 1
ATOM 2724 N N . ARG A 1 361 ? 8.266 38.812 5.547 1 95.81 361 ARG A N 1
ATOM 2725 C CA . ARG A 1 361 ? 8.711 38.75 6.934 1 95.81 361 ARG A CA 1
ATOM 2726 C C . ARG A 1 361 ? 7.855 39.656 7.816 1 95.81 361 ARG A C 1
ATOM 2728 O O . ARG A 1 361 ? 7.535 40.781 7.438 1 95.81 361 ARG A O 1
ATOM 2735 N N . LYS A 1 362 ? 7.512 39.125 8.938 1 94.31 362 LYS A N 1
ATOM 2736 C CA . LYS A 1 362 ? 6.609 39.875 9.805 1 94.31 362 LYS A CA 1
ATOM 2737 C C . LYS A 1 362 ? 7.273 40.219 11.141 1 94.31 362 LYS A C 1
ATOM 2739 O O . LYS A 1 362 ? 6.977 41.219 11.758 1 94.31 362 LYS A O 1
ATOM 2744 N N . THR A 1 363 ? 8.117 39.312 11.586 1 92.44 363 THR A N 1
ATOM 2745 C CA . THR A 1 363 ? 8.805 39.5 12.859 1 92.44 363 THR A CA 1
ATOM 2746 C C . THR A 1 363 ? 10.266 39.062 12.758 1 92.44 363 THR A C 1
ATOM 2748 O O . THR A 1 363 ? 10.711 38.594 11.703 1 92.44 363 THR A O 1
ATOM 2751 N N . SER A 1 364 ? 10.984 39.312 13.844 1 92.81 364 SER A N 1
ATOM 2752 C CA . SER A 1 364 ? 12.367 38.844 13.969 1 92.81 364 SER A CA 1
ATOM 2753 C C . SER A 1 364 ? 12.539 37.938 15.18 1 92.81 364 SER A C 1
ATOM 2755 O O . SER A 1 364 ? 13.562 38 15.859 1 92.81 364 SER A O 1
ATOM 2757 N N . LEU A 1 365 ? 11.422 37.219 15.352 1 94.31 365 LEU A N 1
ATOM 2758 C CA . LEU A 1 365 ? 11.445 36.281 16.469 1 94.31 365 LEU A CA 1
ATOM 2759 C C . LEU A 1 365 ? 12.633 35.344 16.359 1 94.31 365 LEU A C 1
ATOM 2761 O O . LEU A 1 365 ? 13.328 35.094 17.359 1 94.31 365 LEU A O 1
ATOM 2765 N N . VAL A 1 366 ? 12.867 34.844 15.211 1 95.12 366 VAL A N 1
ATOM 2766 C CA . VAL A 1 366 ? 14.039 34 14.961 1 95.12 366 VAL A CA 1
ATOM 2767 C C . VAL A 1 366 ? 15.242 34.875 14.648 1 95.12 366 VAL A C 1
ATOM 2769 O O . VAL A 1 366 ? 15.336 35.438 13.555 1 95.12 366 VAL A O 1
ATOM 2772 N N . ARG A 1 367 ? 16.094 34.875 15.562 1 92.31 367 ARG A N 1
ATOM 2773 C CA . ARG A 1 367 ? 17.281 35.719 15.391 1 92.31 367 ARG A CA 1
ATOM 2774 C C . ARG A 1 367 ? 18.188 35.156 14.289 1 92.31 367 ARG A C 1
ATOM 2776 O O . ARG A 1 367 ? 18.094 33.969 13.938 1 92.31 367 ARG A O 1
ATOM 2783 N N . SER A 1 368 ? 19 36.062 13.742 1 92.06 368 SER A N 1
ATOM 2784 C CA . SER A 1 368 ? 19.891 35.688 12.664 1 92.06 368 SER A CA 1
ATOM 2785 C C . SER A 1 368 ? 21.344 36.062 12.984 1 92.06 368 SER A C 1
ATOM 2787 O O . SER A 1 368 ? 21.594 36.812 13.922 1 92.06 368 SER A O 1
ATOM 2789 N N . GLY A 1 369 ? 22.234 35.469 12.305 1 91.19 369 GLY A N 1
ATOM 2790 C CA . GLY A 1 369 ? 23.656 35.75 12.406 1 91.19 369 GLY A CA 1
ATOM 2791 C C . GLY A 1 369 ? 24.438 35.375 11.156 1 91.19 369 GLY A C 1
ATOM 2792 O O . GLY A 1 369 ? 23.844 35 10.148 1 91.19 369 GLY A O 1
ATOM 2793 N N . ARG A 1 370 ? 25.766 35.625 11.281 1 91.88 370 ARG A N 1
ATOM 2794 C CA . ARG A 1 370 ? 26.641 35.375 10.141 1 91.88 370 ARG A CA 1
ATOM 2795 C C . ARG A 1 370 ? 27.562 34.188 10.398 1 91.88 370 ARG A C 1
ATOM 2797 O O . ARG A 1 370 ? 27.984 33.969 11.539 1 91.88 370 ARG A O 1
ATOM 2804 N N . ILE A 1 371 ? 27.781 33.469 9.359 1 88.56 371 ILE A N 1
ATOM 2805 C CA . ILE A 1 371 ? 28.844 32.469 9.406 1 88.56 371 ILE A CA 1
ATOM 2806 C C . ILE A 1 371 ? 29.797 32.656 8.234 1 88.56 371 ILE A C 1
ATOM 2808 O O . ILE A 1 371 ? 29.422 33.219 7.199 1 88.56 371 ILE A O 1
ATOM 2812 N N . ASP A 1 372 ? 31.016 32.25 8.445 1 86.56 372 ASP A N 1
ATOM 2813 C CA . ASP A 1 372 ? 32.031 32.438 7.418 1 86.56 372 ASP A CA 1
ATOM 2814 C C . ASP A 1 372 ? 31.688 31.656 6.156 1 86.56 372 ASP A C 1
ATOM 2816 O O . ASP A 1 372 ? 31.219 30.516 6.234 1 86.56 372 ASP A O 1
ATOM 2820 N N . GLY A 1 373 ? 31.844 32.312 5.039 1 87.69 373 GLY A N 1
ATOM 2821 C CA . GLY A 1 373 ? 31.656 31.656 3.766 1 87.69 373 GLY A CA 1
ATOM 2822 C C . GLY A 1 373 ? 30.281 31.891 3.162 1 87.69 373 GLY A C 1
ATOM 2823 O O . GLY A 1 373 ? 30.047 31.562 1.999 1 87.69 373 GLY A O 1
ATOM 2824 N N . LEU A 1 374 ? 29.438 32.469 3.977 1 91.75 374 LEU A N 1
ATOM 2825 C CA . LEU A 1 374 ? 28.094 32.75 3.467 1 91.75 374 LEU A CA 1
ATOM 2826 C C . LEU A 1 374 ? 27.859 34.25 3.367 1 91.75 374 LEU A C 1
ATOM 2828 O O . LEU A 1 374 ? 28.141 35 4.316 1 91.75 374 LEU A O 1
ATOM 2832 N N . GLN A 1 375 ? 27.375 34.625 2.271 1 88.94 375 GLN A N 1
ATOM 2833 C CA . GLN A 1 375 ? 27.094 36.062 2.068 1 88.94 375 GLN A CA 1
ATOM 2834 C C . GLN A 1 375 ? 25.844 36.469 2.84 1 88.94 375 GLN A C 1
ATOM 2836 O O . GLN A 1 375 ? 25.812 37.562 3.41 1 88.94 375 GLN A O 1
ATOM 2841 N N . LYS A 1 376 ? 24.906 35.625 2.949 1 91.62 376 LYS A N 1
ATOM 2842 C CA . LYS A 1 376 ? 23.656 35.938 3.631 1 91.62 376 LYS A CA 1
ATOM 2843 C C . LYS A 1 376 ? 23.75 35.656 5.125 1 91.62 376 LYS A C 1
ATOM 2845 O O . LYS A 1 376 ? 24.469 34.719 5.539 1 91.62 376 LYS A O 1
ATOM 2850 N N . GLU A 1 377 ? 23.031 36.438 5.848 1 93.69 377 GLU A N 1
ATOM 2851 C CA . GLU A 1 377 ? 22.797 36.031 7.234 1 93.69 377 GLU A CA 1
ATOM 2852 C C . GLU A 1 377 ? 21.891 34.812 7.316 1 93.69 377 GLU A C 1
ATOM 2854 O O . GLU A 1 377 ? 21.062 34.594 6.441 1 93.69 377 GLU A O 1
ATOM 2859 N N . ILE A 1 378 ? 22.125 34.062 8.352 1 94.94 378 ILE A N 1
ATOM 2860 C CA . ILE A 1 378 ? 21.297 32.875 8.492 1 94.94 378 ILE A CA 1
ATOM 2861 C C . ILE A 1 378 ? 20.562 32.906 9.828 1 94.94 378 ILE A C 1
ATOM 2863 O O . ILE A 1 378 ? 21.062 33.469 10.812 1 94.94 378 ILE A O 1
ATOM 2867 N N . SER A 1 379 ? 19.344 32.375 9.789 1 95.69 379 SER A N 1
ATOM 2868 C CA . SER A 1 379 ? 18.594 32.219 11.031 1 95.69 379 SER A CA 1
ATOM 2869 C C . SER A 1 379 ? 19.297 31.234 11.977 1 95.69 379 SER A C 1
ATOM 2871 O O . SER A 1 379 ? 19.984 30.312 11.539 1 95.69 379 SER A O 1
ATOM 2873 N N . HIS A 1 380 ? 19.109 31.406 13.25 1 95 380 HIS A N 1
ATOM 2874 C CA . HIS A 1 380 ? 19.797 30.625 14.281 1 95 380 HIS A CA 1
ATOM 2875 C C . HIS A 1 380 ? 19.156 29.266 14.453 1 95 380 HIS A C 1
ATOM 2877 O O . HIS A 1 380 ? 19.516 28.5 15.359 1 95 380 HIS A O 1
ATOM 2883 N N . ALA A 1 381 ? 18.234 28.938 13.617 1 95.88 381 ALA A N 1
ATOM 2884 C CA . ALA A 1 381 ? 17.656 27.594 13.5 1 95.88 381 ALA A CA 1
ATOM 2885 C C . ALA A 1 381 ? 17.391 27.25 12.039 1 95.88 381 ALA A C 1
ATOM 2887 O O . ALA A 1 381 ? 17.109 28.125 11.219 1 95.88 381 ALA A O 1
ATOM 2888 N N . ALA A 1 382 ? 17.547 26.016 11.766 1 96.88 382 ALA A N 1
ATOM 2889 C CA . ALA A 1 382 ? 17.219 25.516 10.438 1 96.88 382 ALA A CA 1
ATOM 2890 C C . ALA A 1 382 ? 15.961 24.656 10.469 1 96.88 382 ALA A C 1
ATOM 2892 O O . ALA A 1 382 ? 15.758 23.859 11.391 1 96.88 382 ALA A O 1
ATOM 2893 N N . LEU A 1 383 ? 15.133 24.859 9.508 1 97.56 383 LEU A N 1
ATOM 2894 C CA . LEU A 1 383 ? 13.93 24.047 9.375 1 97.56 383 LEU A CA 1
ATOM 2895 C C . LEU A 1 383 ? 14.211 22.797 8.547 1 97.56 383 LEU A C 1
ATOM 2897 O O . LEU A 1 383 ? 14.523 22.906 7.355 1 97.56 383 LEU A O 1
ATOM 2901 N N . GLY A 1 384 ? 14.133 21.641 9.195 1 95.31 384 GLY A N 1
ATOM 2902 C CA . GLY A 1 384 ? 14.266 20.391 8.484 1 95.31 384 GLY A CA 1
ATOM 2903 C C . GLY A 1 384 ? 12.984 19.938 7.809 1 95.31 384 GLY A C 1
ATOM 2904 O O . GLY A 1 384 ? 11.914 19.969 8.422 1 95.31 384 GLY A O 1
ATOM 2905 N N . LEU A 1 385 ? 13.008 19.438 6.605 1 90.94 385 LEU A N 1
ATOM 2906 C CA . LEU A 1 385 ? 11.805 19.203 5.82 1 90.94 385 LEU A CA 1
ATOM 2907 C C . LEU A 1 385 ? 11.484 17.703 5.754 1 90.94 385 LEU A C 1
ATOM 2909 O O . LEU A 1 385 ? 10.57 17.297 5.039 1 90.94 385 LEU A O 1
ATOM 2913 N N . MET A 1 386 ? 12.109 16.875 6.484 1 83.81 386 MET A N 1
ATOM 2914 C CA . MET A 1 386 ? 12.047 15.414 6.352 1 83.81 386 MET A CA 1
ATOM 2915 C C . MET A 1 386 ? 10.609 14.922 6.496 1 83.81 386 MET A C 1
ATOM 2917 O O . MET A 1 386 ? 10.234 13.906 5.91 1 83.81 386 MET A O 1
ATOM 2921 N N . GLU A 1 387 ? 9.742 15.633 7.094 1 82.19 387 GLU A N 1
ATOM 2922 C CA . GLU A 1 387 ? 8.445 15.102 7.516 1 82.19 387 GLU A CA 1
ATOM 2923 C C . GLU A 1 387 ? 7.34 15.523 6.555 1 82.19 387 GLU A C 1
ATOM 2925 O O . GLU A 1 387 ? 6.184 15.141 6.727 1 82.19 387 GLU A O 1
ATOM 2930 N N . PHE A 1 388 ? 7.629 16.266 5.516 1 91.69 388 PHE A N 1
ATOM 2931 C CA . PHE A 1 388 ? 6.578 16.812 4.656 1 91.69 388 PHE A CA 1
ATOM 2932 C C . PHE A 1 388 ? 6.41 15.953 3.404 1 91.69 388 PHE A C 1
ATOM 2934 O O . PHE A 1 388 ? 7.395 15.461 2.844 1 91.69 388 PHE A O 1
ATOM 2941 N N . SER A 1 389 ? 5.199 15.812 3.004 1 92.38 389 SER A N 1
ATOM 2942 C CA . SER A 1 389 ? 4.949 15.008 1.815 1 92.38 389 SER A CA 1
ATOM 2943 C C . SER A 1 389 ? 4.148 15.781 0.776 1 92.38 389 SER A C 1
ATOM 2945 O O . SER A 1 389 ? 4.059 15.375 -0.382 1 92.38 389 SER A O 1
ATOM 2947 N N . THR A 1 390 ? 3.557 16.906 1.127 1 95.5 390 THR A N 1
ATOM 2948 C CA . THR A 1 390 ? 2.773 17.703 0.185 1 95.5 390 THR A CA 1
ATOM 2949 C C . THR A 1 390 ? 3.189 19.172 0.233 1 95.5 390 THR A C 1
ATOM 2951 O O . THR A 1 390 ? 3.623 19.656 1.276 1 95.5 390 THR A O 1
ATOM 2954 N N . PHE A 1 391 ? 2.994 19.812 -0.834 1 96.81 391 PHE A N 1
ATOM 2955 C CA . PHE A 1 391 ? 3.324 21.234 -0.909 1 96.81 391 PHE A CA 1
ATOM 2956 C C . PHE A 1 391 ? 2.473 22.031 0.066 1 96.81 391 PHE A C 1
ATOM 2958 O O . PHE A 1 391 ? 2.984 22.906 0.765 1 96.81 391 PHE A O 1
ATOM 2965 N N . SER A 1 392 ? 1.219 21.75 0.069 1 94.31 392 SER A N 1
ATOM 2966 C CA . SER A 1 392 ? 0.299 22.547 0.879 1 94.31 392 SER A CA 1
ATOM 2967 C C . SER A 1 392 ? 0.68 22.5 2.354 1 94.31 392 SER A C 1
ATOM 2969 O O . SER A 1 392 ? 0.656 23.516 3.041 1 94.31 392 SER A O 1
ATOM 2971 N N . SER A 1 393 ? 1.035 21.344 2.848 1 96.06 393 SER A N 1
ATOM 2972 C CA . SER A 1 393 ? 1.431 21.219 4.246 1 96.06 393 SER A CA 1
ATOM 2973 C C . SER A 1 393 ? 2.787 21.859 4.504 1 96.06 393 SER A C 1
ATOM 2975 O O . SER A 1 393 ? 2.967 22.562 5.496 1 96.06 393 SER A O 1
ATOM 2977 N N . ALA A 1 394 ? 3.707 21.656 3.605 1 97.56 394 ALA A N 1
ATOM 2978 C CA . ALA A 1 394 ? 5.047 22.219 3.75 1 97.56 394 ALA A CA 1
ATOM 2979 C C . ALA A 1 394 ? 5 23.75 3.707 1 97.56 394 ALA A C 1
ATOM 2981 O O . ALA A 1 394 ? 5.652 24.406 4.516 1 97.56 394 ALA A O 1
ATOM 2982 N N . ALA A 1 395 ? 4.219 24.25 2.826 1 98.12 395 ALA A N 1
ATOM 2983 C CA . ALA A 1 395 ? 4.16 25.688 2.596 1 98.12 395 ALA A CA 1
ATOM 2984 C C . ALA A 1 395 ? 3.676 26.422 3.842 1 98.12 395 ALA A C 1
ATOM 2986 O O . ALA A 1 395 ? 4.164 27.516 4.156 1 98.12 395 ALA A O 1
ATOM 2987 N N . ILE A 1 396 ? 2.727 25.844 4.52 1 98.19 396 ILE A N 1
ATOM 2988 C CA . ILE A 1 396 ? 2.162 26.484 5.699 1 98.19 396 ILE A CA 1
ATOM 2989 C C . ILE A 1 396 ? 3.248 26.656 6.762 1 98.19 396 ILE A C 1
ATOM 2991 O O . ILE A 1 396 ? 3.398 27.734 7.332 1 98.19 396 ILE A O 1
ATOM 2995 N N . VAL A 1 397 ? 4.078 25.688 6.949 1 98.19 397 VAL A N 1
ATOM 2996 C CA . VAL A 1 397 ? 5.121 25.703 7.969 1 98.19 397 VAL A CA 1
ATOM 2997 C C . VAL A 1 397 ? 6.289 26.562 7.492 1 98.19 397 VAL A C 1
ATOM 2999 O O . VAL A 1 397 ? 6.824 27.375 8.258 1 98.19 397 VAL A O 1
ATOM 3002 N N . LEU A 1 398 ? 6.613 26.453 6.23 1 98.44 398 LEU A N 1
ATOM 3003 C CA . LEU A 1 398 ? 7.691 27.25 5.652 1 98.44 398 LEU A CA 1
ATOM 3004 C C . LEU A 1 398 ? 7.344 28.734 5.68 1 98.44 398 LEU A C 1
ATOM 3006 O O . LEU A 1 398 ? 8.188 29.562 6.012 1 98.44 398 LEU A O 1
ATOM 3010 N N . ASP A 1 399 ? 6.105 29.062 5.312 1 98.69 399 ASP A N 1
ATOM 3011 C CA . ASP A 1 399 ? 5.652 30.453 5.363 1 98.69 399 ASP A CA 1
ATOM 3012 C C . ASP A 1 399 ? 5.797 31.016 6.773 1 98.69 399 ASP A C 1
ATOM 3014 O O . ASP A 1 399 ? 6.355 32.094 6.949 1 98.69 399 ASP A O 1
ATOM 3018 N N . ALA A 1 400 ? 5.297 30.266 7.723 1 98.25 400 ALA A N 1
ATOM 3019 C CA . ALA A 1 400 ? 5.316 30.734 9.102 1 98.25 400 ALA A CA 1
ATOM 3020 C C . ALA A 1 400 ? 6.75 30.922 9.594 1 98.25 400 ALA A C 1
ATOM 3022 O O . ALA A 1 400 ? 7.047 31.891 10.305 1 98.25 400 ALA A O 1
ATOM 3023 N N . PHE A 1 401 ? 7.621 30 9.297 1 98.25 401 PHE A N 1
ATOM 3024 C CA . PHE A 1 401 ? 9.023 30.109 9.68 1 98.25 401 PHE A CA 1
ATOM 3025 C C . PHE A 1 401 ? 9.656 31.359 9.086 1 98.25 401 PHE A C 1
ATOM 3027 O O . PHE A 1 401 ? 10.352 32.094 9.781 1 98.25 401 PHE A O 1
ATOM 3034 N N . PHE A 1 402 ? 9.43 31.578 7.809 1 98.5 402 PHE A N 1
ATOM 3035 C CA . PHE A 1 402 ? 9.922 32.75 7.098 1 98.5 402 PHE A CA 1
ATOM 3036 C C . PHE A 1 402 ? 9.367 34.031 7.711 1 98.5 402 PHE A C 1
ATOM 3038 O O . PHE A 1 402 ? 10.117 34.969 7.945 1 98.5 402 PHE A O 1
ATOM 3045 N N . GLU A 1 403 ? 8.086 34.062 7.996 1 98.12 403 GLU A N 1
ATOM 3046 C CA . GLU A 1 403 ? 7.434 35.219 8.594 1 98.12 403 GLU A CA 1
ATOM 3047 C C . GLU A 1 403 ? 8.039 35.562 9.953 1 98.12 403 GLU A C 1
ATOM 3049 O O . GLU A 1 403 ? 8.109 36.719 10.344 1 98.12 403 GLU A O 1
ATOM 3054 N N . ALA A 1 404 ? 8.539 34.562 10.633 1 97.81 404 ALA A N 1
ATOM 3055 C CA . ALA A 1 404 ? 9.102 34.75 11.969 1 97.81 404 ALA A CA 1
ATOM 3056 C C . ALA A 1 404 ? 10.57 35.156 11.898 1 97.81 404 ALA A C 1
ATOM 3058 O O . ALA A 1 404 ? 11.211 35.344 12.93 1 97.81 404 ALA A O 1
ATOM 3059 N N . GLY A 1 405 ? 11.109 35.156 10.695 1 97.06 405 GLY A N 1
ATOM 3060 C CA . GLY A 1 405 ? 12.484 35.594 10.516 1 97.06 405 GLY A CA 1
ATOM 3061 C C . GLY A 1 405 ? 13.414 34.469 10.086 1 97.06 405 GLY A C 1
ATOM 3062 O O . GLY A 1 405 ? 14.602 34.719 9.844 1 97.06 405 GLY A O 1
ATOM 3063 N N . GLY A 1 406 ? 12.938 33.281 9.977 1 97.5 406 GLY A N 1
ATOM 3064 C CA . GLY A 1 406 ? 13.758 32.156 9.539 1 97.5 406 GLY A CA 1
ATOM 3065 C C . GLY A 1 406 ? 14.039 32.188 8.055 1 97.5 406 GLY A C 1
ATOM 3066 O O . GLY A 1 406 ? 13.211 32.625 7.262 1 97.5 406 GLY A O 1
ATOM 3067 N N . ASN A 1 407 ? 15.219 31.641 7.672 1 97.75 407 ASN A N 1
ATOM 3068 C CA . ASN A 1 407 ? 15.523 31.578 6.246 1 97.75 407 ASN A CA 1
ATOM 3069 C C . ASN A 1 407 ? 16.406 30.375 5.918 1 97.75 407 ASN A C 1
ATOM 3071 O O . ASN A 1 407 ? 16.906 30.25 4.797 1 97.75 407 ASN A O 1
ATOM 3075 N N . LEU A 1 408 ? 16.656 29.594 6.879 1 97.62 408 LEU A N 1
ATOM 3076 C CA . LEU A 1 408 ? 17.5 28.406 6.711 1 97.62 408 LEU A CA 1
ATOM 3077 C C . LEU A 1 408 ? 16.656 27.156 6.594 1 97.62 408 LEU A C 1
ATOM 3079 O O . LEU A 1 408 ? 15.914 26.812 7.512 1 97.62 408 LEU A O 1
ATOM 3083 N N . VAL A 1 409 ? 16.75 26.453 5.43 1 98.25 409 VAL A N 1
ATOM 3084 C CA . VAL A 1 409 ? 15.992 25.234 5.199 1 98.25 409 VAL A CA 1
ATOM 3085 C C . VAL A 1 409 ? 16.938 24.078 4.887 1 98.25 409 VAL A C 1
ATOM 3087 O O . VAL A 1 409 ? 17.938 24.266 4.188 1 98.25 409 VAL A O 1
ATOM 3090 N N . ASP A 1 410 ? 16.625 22.938 5.457 1 97.81 410 ASP A N 1
ATOM 3091 C CA . ASP A 1 410 ? 17.5 21.766 5.352 1 97.81 410 ASP A CA 1
ATOM 3092 C C . ASP A 1 410 ? 16.797 20.625 4.617 1 97.81 410 ASP A C 1
ATOM 3094 O O . ASP A 1 410 ? 15.703 20.219 5 1 97.81 410 ASP A O 1
ATOM 3098 N N . THR A 1 411 ? 17.375 20.109 3.533 1 97.56 411 THR A N 1
ATOM 3099 C CA . THR A 1 411 ? 16.875 18.969 2.777 1 97.56 411 THR A CA 1
ATOM 3100 C C . THR A 1 411 ? 18.031 18.016 2.439 1 97.56 411 THR A C 1
ATOM 3102 O O . THR A 1 411 ? 19.156 18.219 2.873 1 97.56 411 THR A O 1
ATOM 3105 N N . ALA A 1 412 ? 17.703 16.891 1.857 1 97.62 412 ALA A N 1
ATOM 3106 C CA . ALA A 1 412 ? 18.703 15.914 1.417 1 97.62 412 ALA A CA 1
ATOM 3107 C C . ALA A 1 412 ? 18.203 15.141 0.2 1 97.62 412 ALA A C 1
ATOM 3109 O O . ALA A 1 412 ? 17 14.969 0.013 1 97.62 412 ALA A O 1
ATOM 3110 N N . PHE A 1 413 ? 19.172 14.672 -0.515 1 96.94 413 PHE A N 1
ATOM 3111 C CA . PHE A 1 413 ? 18.906 13.906 -1.729 1 96.94 413 PHE A CA 1
ATOM 3112 C C . PHE A 1 413 ? 17.922 12.773 -1.452 1 96.94 413 PHE A C 1
ATOM 3114 O O . PHE A 1 413 ? 17 12.539 -2.234 1 96.94 413 PHE A O 1
ATOM 3121 N N . LEU A 1 414 ? 18.141 12.148 -0.408 1 95.12 414 LEU A N 1
ATOM 3122 C CA . LEU A 1 414 ? 17.469 10.891 -0.136 1 95.12 414 LEU A CA 1
ATOM 3123 C C . LEU A 1 414 ? 16.109 11.133 0.528 1 95.12 414 LEU A C 1
ATOM 3125 O O . LEU A 1 414 ? 15.281 10.227 0.605 1 95.12 414 LEU A O 1
ATOM 3129 N N . TYR A 1 415 ? 15.852 12.297 1.103 1 94.19 415 TYR A N 1
ATOM 3130 C CA . TYR A 1 415 ? 14.625 12.539 1.851 1 94.19 415 TYR A CA 1
ATOM 3131 C C . TYR A 1 415 ? 13.398 12.375 0.956 1 94.19 415 TYR A C 1
ATOM 3133 O O . TYR A 1 415 ? 13.305 13.008 -0.095 1 94.19 415 TYR A O 1
ATOM 3141 N N . GLY A 1 416 ? 12.539 11.477 1.412 1 94.06 416 GLY A N 1
ATOM 3142 C CA . GLY A 1 416 ? 11.297 11.242 0.68 1 94.06 416 GLY A CA 1
ATOM 3143 C C . GLY A 1 416 ? 11.531 10.867 -0.771 1 94.06 416 GLY A C 1
ATOM 3144 O O . GLY A 1 416 ? 10.734 11.227 -1.644 1 94.06 416 GLY A O 1
ATOM 3145 N N . ASN A 1 417 ? 12.68 10.281 -1.073 1 93.56 417 ASN A N 1
ATOM 3146 C CA . ASN A 1 417 ? 13.055 9.93 -2.439 1 93.56 417 ASN A CA 1
ATOM 3147 C C . ASN A 1 417 ? 13.016 11.148 -3.359 1 93.56 417 ASN A C 1
ATOM 3149 O O . ASN A 1 417 ? 12.508 11.07 -4.48 1 93.56 417 ASN A O 1
ATOM 3153 N N . GLY A 1 418 ? 13.367 12.25 -2.801 1 96.44 418 GLY A N 1
ATOM 3154 C CA . GLY A 1 418 ? 13.492 13.453 -3.604 1 96.44 418 GLY A CA 1
ATOM 3155 C C . GLY A 1 418 ? 12.336 14.422 -3.408 1 96.44 418 GLY A C 1
ATOM 3156 O O . GLY A 1 418 ? 12.398 15.57 -3.854 1 96.44 418 GLY A O 1
ATOM 3157 N N . VAL A 1 419 ? 11.375 14.039 -2.705 1 96.19 419 VAL A N 1
ATOM 3158 C CA . VAL A 1 419 ? 10.18 14.852 -2.516 1 96.19 419 VAL A CA 1
ATOM 3159 C C . VAL A 1 419 ? 10.539 16.141 -1.788 1 96.19 419 VAL A C 1
ATOM 3161 O O . VAL A 1 419 ? 10.039 17.219 -2.125 1 96.19 419 VAL A O 1
ATOM 3164 N N . GLN A 1 420 ? 11.383 16.094 -0.829 1 97.12 420 GLN A N 1
ATOM 3165 C CA . GLN A 1 420 ? 11.703 17.266 -0.031 1 97.12 420 GLN A CA 1
ATOM 3166 C C . GLN A 1 420 ? 12.484 18.281 -0.849 1 97.12 420 GLN A C 1
ATOM 3168 O O . GLN A 1 420 ? 12.281 19.5 -0.71 1 97.12 420 GLN A O 1
ATOM 3173 N N . ASP A 1 421 ? 13.383 17.75 -1.685 1 97.94 421 ASP A N 1
ATOM 3174 C CA . ASP A 1 421 ? 14.031 18.656 -2.625 1 97.94 421 ASP A CA 1
ATOM 3175 C C . ASP A 1 421 ? 13 19.406 -3.469 1 97.94 421 ASP A C 1
ATOM 3177 O O . ASP A 1 421 ? 13.078 20.625 -3.615 1 97.94 421 ASP A O 1
ATOM 3181 N N . ARG A 1 422 ? 12.109 18.703 -3.957 1 97.94 422 ARG A N 1
ATOM 3182 C CA . ARG A 1 422 ? 11.07 19.281 -4.812 1 97.94 422 ARG A CA 1
ATOM 3183 C C . ARG A 1 422 ? 10.242 20.297 -4.047 1 97.94 422 ARG A C 1
ATOM 3185 O O . ARG A 1 422 ? 9.953 21.391 -4.57 1 97.94 422 ARG A O 1
ATOM 3192 N N . LEU A 1 423 ? 9.852 19.984 -2.859 1 98 423 LEU A N 1
ATOM 3193 C CA . LEU A 1 423 ? 9.016 20.875 -2.053 1 98 423 LEU A CA 1
ATOM 3194 C C . LEU A 1 423 ? 9.734 22.188 -1.771 1 98 423 LEU A C 1
ATOM 3196 O O . LEU A 1 423 ? 9.117 23.266 -1.823 1 98 423 LEU A O 1
ATOM 3200 N N . VAL A 1 424 ? 11 22.109 -1.473 1 98.06 424 VAL A N 1
ATOM 3201 C CA . VAL A 1 424 ? 11.789 23.328 -1.244 1 98.06 424 VAL A CA 1
ATOM 3202 C C . VAL A 1 424 ? 11.781 24.188 -2.5 1 98.06 424 VAL A C 1
ATOM 3204 O O . VAL A 1 424 ? 11.508 25.391 -2.43 1 98.06 424 VAL A O 1
ATOM 3207 N N . GLY A 1 425 ? 12.07 23.531 -3.609 1 98.5 425 GLY A N 1
ATOM 3208 C CA . GLY A 1 425 ? 12.086 24.25 -4.871 1 98.5 425 GLY A CA 1
ATOM 3209 C C . GLY A 1 425 ? 10.742 24.859 -5.227 1 98.5 425 GLY A C 1
ATOM 3210 O O . GLY A 1 425 ? 10.68 26.031 -5.625 1 98.5 425 GLY A O 1
ATOM 3211 N N . GLU A 1 426 ? 9.727 24.141 -5.082 1 98.38 426 GLU A N 1
ATOM 3212 C CA . GLU A 1 426 ? 8.367 24.594 -5.375 1 98.38 426 GLU A CA 1
ATOM 3213 C C . GLU A 1 426 ? 7.992 25.781 -4.496 1 98.38 426 GLU A C 1
ATOM 3215 O O . GLU A 1 426 ? 7.395 26.75 -4.973 1 98.38 426 GLU A O 1
ATOM 3220 N N . TRP A 1 427 ? 8.328 25.688 -3.254 1 98.5 427 TRP A N 1
ATOM 3221 C CA . TRP A 1 427 ? 8.008 26.766 -2.328 1 98.5 427 TRP A CA 1
ATOM 3222 C C . TRP A 1 427 ? 8.742 28.047 -2.707 1 98.5 427 TRP A C 1
ATOM 3224 O O . TRP A 1 427 ? 8.133 29.125 -2.793 1 98.5 427 TRP A O 1
ATOM 3234 N N . MET A 1 428 ? 10.039 27.953 -2.99 1 98.38 428 MET A N 1
ATOM 3235 C CA . MET A 1 428 ? 10.844 29.109 -3.354 1 98.38 428 MET A CA 1
ATOM 3236 C C . MET A 1 428 ? 10.305 29.781 -4.613 1 98.38 428 MET A C 1
ATOM 3238 O O . MET A 1 428 ? 10.227 31.016 -4.691 1 98.38 428 MET A O 1
ATOM 3242 N N . ARG A 1 429 ? 9.938 28.984 -5.516 1 97.94 429 ARG A N 1
ATOM 3243 C CA . ARG A 1 429 ? 9.406 29.5 -6.77 1 97.94 429 ARG A CA 1
ATOM 3244 C C . ARG A 1 429 ? 8.039 30.141 -6.559 1 97.94 429 ARG A C 1
ATOM 3246 O O . ARG A 1 429 ? 7.773 31.234 -7.051 1 97.94 429 ARG A O 1
ATOM 3253 N N . SER A 1 430 ? 7.238 29.438 -5.875 1 98.06 430 SER A N 1
ATOM 3254 C CA . SER A 1 430 ? 5.875 29.891 -5.637 1 98.06 430 SER A CA 1
ATOM 3255 C C . SER A 1 430 ? 5.852 31.219 -4.906 1 98.06 430 SER A C 1
ATOM 3257 O O . SER A 1 430 ? 5.035 32.094 -5.215 1 98.06 430 SER A O 1
ATOM 3259 N N . ARG A 1 431 ? 6.75 31.391 -3.963 1 98.38 431 ARG A N 1
ATOM 3260 C CA . ARG A 1 431 ? 6.754 32.562 -3.115 1 98.38 431 ARG A CA 1
ATOM 3261 C C . ARG A 1 431 ? 7.73 33.625 -3.643 1 98.38 431 ARG A C 1
ATOM 3263 O O . ARG A 1 431 ? 7.688 34.781 -3.229 1 98.38 431 ARG A O 1
ATOM 3270 N N . GLY A 1 432 ? 8.602 33.281 -4.559 1 97.62 432 GLY A N 1
ATOM 3271 C CA . GLY A 1 432 ? 9.609 34.188 -5.082 1 97.62 432 GLY A CA 1
ATOM 3272 C C . GLY A 1 432 ? 10.656 34.562 -4.055 1 97.62 432 GLY A C 1
ATOM 3273 O O . GLY A 1 432 ? 11.031 35.719 -3.945 1 97.62 432 GLY A O 1
ATOM 3274 N N . VAL A 1 433 ? 11.188 33.531 -3.275 1 97.88 433 VAL A N 1
ATOM 3275 C CA . VAL A 1 433 ? 12.039 33.906 -2.152 1 97.88 433 VAL A CA 1
ATOM 3276 C C . VAL A 1 433 ? 13.375 33.156 -2.25 1 97.88 433 VAL A C 1
ATOM 3278 O O . VAL A 1 433 ? 14.031 32.906 -1.234 1 97.88 433 VAL A O 1
ATOM 3281 N N . ARG A 1 434 ? 13.781 32.719 -3.408 1 97.69 434 ARG A N 1
ATOM 3282 C CA . ARG A 1 434 ? 15.023 31.953 -3.559 1 97.69 434 ARG A CA 1
ATOM 3283 C C . ARG A 1 434 ? 16.219 32.75 -3.049 1 97.69 434 ARG A C 1
ATOM 3285 O O . ARG A 1 434 ? 17.078 32.219 -2.35 1 97.69 434 ARG A O 1
ATOM 3292 N N . GLN A 1 435 ? 16.281 34.031 -3.299 1 96.44 435 GLN A N 1
ATOM 3293 C CA . GLN A 1 435 ? 17.422 34.875 -2.961 1 96.44 435 GLN A CA 1
ATOM 3294 C C . GLN A 1 435 ? 17.516 35.094 -1.454 1 96.44 435 GLN A C 1
ATOM 3296 O O . GLN A 1 435 ? 18.609 35.281 -0.915 1 96.44 435 GLN A O 1
ATOM 3301 N N . GLU A 1 436 ? 16.391 35 -0.803 1 96.62 436 GLU A N 1
ATOM 3302 C CA . GLU A 1 436 ? 16.359 35.219 0.637 1 96.62 436 GLU A CA 1
ATOM 3303 C C . GLU A 1 436 ? 16.578 33.938 1.414 1 96.62 436 GLU A C 1
ATOM 3305 O O . GLU A 1 436 ? 16.906 33.969 2.602 1 96.62 436 GLU A O 1
ATOM 3310 N N . THR A 1 437 ? 16.406 32.844 0.744 1 97.81 437 THR A N 1
ATOM 3311 C CA . THR A 1 437 ? 16.438 31.547 1.42 1 97.81 437 THR A CA 1
ATOM 3312 C C . THR A 1 437 ? 17.828 30.922 1.359 1 97.81 437 THR A C 1
ATOM 3314 O O . THR A 1 437 ? 18.5 30.984 0.324 1 97.81 437 THR A O 1
ATOM 3317 N N . VAL A 1 438 ? 18.281 30.438 2.467 1 98.12 438 VAL A N 1
ATOM 3318 C CA . VAL A 1 438 ? 19.516 29.672 2.531 1 98.12 438 VAL A CA 1
ATOM 3319 C C . VAL A 1 438 ? 19.203 28.188 2.557 1 98.12 438 VAL A C 1
ATOM 3321 O O . VAL A 1 438 ? 18.562 27.688 3.486 1 98.12 438 VAL A O 1
ATOM 3324 N N . VAL A 1 439 ? 19.688 27.438 1.542 1 98.5 439 VAL A N 1
ATOM 3325 C CA . VAL A 1 439 ? 19.344 26.031 1.391 1 98.5 439 VAL A CA 1
ATOM 3326 C C . VAL A 1 439 ? 20.547 25.156 1.78 1 98.5 439 VAL A C 1
ATOM 3328 O O . VAL A 1 439 ? 21.641 25.312 1.229 1 98.5 439 VAL A O 1
ATOM 3331 N N . ILE A 1 440 ? 20.328 24.297 2.738 1 98.38 440 ILE A N 1
ATOM 3332 C CA . ILE A 1 440 ? 21.281 23.234 3.086 1 98.38 440 ILE A CA 1
ATOM 3333 C C . ILE A 1 440 ? 20.922 21.969 2.324 1 98.38 440 ILE A C 1
ATOM 3335 O O . ILE A 1 440 ? 19.828 21.422 2.479 1 98.38 440 ILE A O 1
ATOM 3339 N N . ALA A 1 441 ? 21.828 21.469 1.531 1 98.19 441 ALA A N 1
ATOM 3340 C CA . ALA A 1 441 ? 21.641 20.203 0.831 1 98.19 441 ALA A CA 1
ATOM 3341 C C . ALA A 1 441 ? 22.625 19.141 1.332 1 98.19 441 ALA A C 1
ATOM 3343 O O . ALA A 1 441 ? 23.672 19.469 1.868 1 98.19 441 ALA A O 1
ATOM 3344 N N . LYS A 1 442 ? 22.219 17.922 1.158 1 97.81 442 LYS A N 1
ATOM 3345 C CA . LYS A 1 442 ? 23.062 16.781 1.53 1 97.81 442 LYS A CA 1
ATOM 3346 C C . LYS A 1 442 ? 22.984 15.68 0.476 1 97.81 442 LYS A C 1
ATOM 3348 O O . LYS A 1 442 ? 21.922 15.43 -0.097 1 97.81 442 LYS A O 1
ATOM 3353 N N . GLY A 1 443 ? 24.125 15.078 0.264 1 97.31 443 GLY A N 1
ATOM 3354 C CA . GLY A 1 443 ? 24.203 13.938 -0.63 1 97.31 443 GLY A CA 1
ATOM 3355 C C . GLY A 1 443 ? 25.25 12.914 -0.196 1 97.31 443 GLY A C 1
ATOM 3356 O O . GLY A 1 443 ? 25.891 13.078 0.842 1 97.31 443 GLY A O 1
ATOM 3357 N N . ALA A 1 444 ? 25.234 11.758 -0.944 1 96.62 444 ALA A N 1
ATOM 3358 C CA . ALA A 1 444 ? 26.188 10.688 -0.697 1 96.62 444 ALA A CA 1
ATOM 3359 C C . ALA A 1 444 ? 25.922 10.016 0.65 1 96.62 444 ALA A C 1
ATOM 3361 O O . ALA A 1 444 ? 26.828 9.914 1.483 1 96.62 444 ALA A O 1
ATOM 3362 N N . HIS A 1 445 ? 24.719 9.539 0.774 1 94.81 445 HIS A N 1
ATOM 3363 C CA . HIS A 1 445 ? 24.312 8.781 1.949 1 94.81 445 HIS A CA 1
ATOM 3364 C C . HIS A 1 445 ? 24.625 7.301 1.783 1 94.81 445 HIS A C 1
ATOM 3366 O O . HIS A 1 445 ? 24.688 6.793 0.66 1 94.81 445 HIS A O 1
ATOM 3372 N N . SER A 1 446 ? 24.859 6.629 2.896 1 91.5 446 SER A N 1
ATOM 3373 C CA . SER A 1 446 ? 25.031 5.184 2.848 1 91.5 446 SER A CA 1
ATOM 3374 C C . SER A 1 446 ? 23.859 4.504 2.164 1 91.5 446 SER A C 1
ATOM 3376 O O . SER A 1 446 ? 22.703 4.844 2.426 1 91.5 446 SER A O 1
ATOM 3378 N N . PRO A 1 447 ? 24.125 3.568 1.251 1 91.19 447 PRO A N 1
ATOM 3379 C CA . PRO A 1 447 ? 25.438 2.947 0.997 1 91.19 447 PRO A CA 1
ATOM 3380 C C . PRO A 1 447 ? 26.203 3.637 -0.123 1 91.19 447 PRO A C 1
ATOM 3382 O O . PRO A 1 447 ? 27.328 3.227 -0.45 1 91.19 447 PRO A O 1
ATOM 3385 N N . LEU A 1 448 ? 25.672 4.691 -0.698 1 93.38 448 LEU A N 1
ATOM 3386 C CA . LEU A 1 448 ? 26.328 5.359 -1.816 1 93.38 448 LEU A CA 1
ATOM 3387 C C . LEU A 1 448 ? 27.203 6.504 -1.325 1 93.38 448 LEU A C 1
ATOM 3389 O O . LEU A 1 448 ? 27.016 7.656 -1.73 1 93.38 448 LEU A O 1
ATOM 3393 N N . CYS A 1 449 ? 28.172 6.203 -0.505 1 94.81 449 CYS A N 1
ATOM 3394 C CA . CYS A 1 449 ? 29.109 7.18 0.035 1 94.81 449 CYS A CA 1
ATOM 3395 C C . CYS A 1 449 ? 30.422 7.164 -0.743 1 94.81 449 CYS A C 1
ATOM 3397 O O . CYS A 1 449 ? 31.453 6.785 -0.204 1 94.81 449 CYS A O 1
ATOM 3399 N N . TYR A 1 450 ? 30.391 7.66 -1.918 1 95.81 450 TYR A N 1
ATOM 3400 C CA . TYR A 1 450 ? 31.547 7.695 -2.803 1 95.81 450 TYR A CA 1
ATOM 3401 C C . TYR A 1 450 ? 31.734 9.086 -3.402 1 95.81 450 TYR A C 1
ATOM 3403 O O . TYR A 1 450 ? 30.766 9.812 -3.609 1 95.81 450 TYR A O 1
ATOM 3411 N N . PRO A 1 451 ? 33 9.508 -3.721 1 96.94 451 PRO A N 1
ATOM 3412 C CA . PRO A 1 451 ? 33.281 10.867 -4.184 1 96.94 451 PRO A CA 1
ATOM 3413 C C . PRO A 1 451 ? 32.562 11.219 -5.477 1 96.94 451 PRO A C 1
ATOM 3415 O O . PRO A 1 451 ? 32.031 12.336 -5.621 1 96.94 451 PRO A O 1
ATOM 3418 N N . ASP A 1 452 ? 32.469 10.266 -6.379 1 95.38 452 ASP A N 1
ATOM 3419 C CA . ASP A 1 452 ? 31.844 10.555 -7.672 1 95.38 452 ASP A CA 1
ATOM 3420 C C . ASP A 1 452 ? 30.344 10.758 -7.539 1 95.38 452 ASP A C 1
ATOM 3422 O O . ASP A 1 452 ? 29.703 11.352 -8.414 1 95.38 452 ASP A O 1
ATOM 3426 N N . VAL A 1 453 ? 29.734 10.227 -6.461 1 96.62 453 VAL A N 1
ATOM 3427 C CA . VAL A 1 453 ? 28.297 10.273 -6.227 1 96.62 453 VAL A CA 1
ATOM 3428 C C . VAL A 1 453 ? 27.875 11.695 -5.863 1 96.62 453 VAL A C 1
ATOM 3430 O O . VAL A 1 453 ? 26.75 12.117 -6.152 1 96.62 453 VAL A O 1
ATOM 3433 N N . ILE A 1 454 ? 28.734 12.453 -5.297 1 98.25 454 ILE A N 1
ATOM 3434 C CA . ILE A 1 454 ? 28.438 13.797 -4.809 1 98.25 454 ILE A CA 1
ATOM 3435 C C . ILE A 1 454 ? 27.953 14.672 -5.957 1 98.25 454 ILE A C 1
ATOM 3437 O O . ILE A 1 454 ? 26.844 15.227 -5.895 1 98.25 454 ILE A O 1
ATOM 3441 N N . GLY A 1 455 ? 28.734 14.766 -7.051 1 98.12 455 GLY A N 1
ATOM 3442 C CA . GLY A 1 455 ? 28.328 15.586 -8.18 1 98.12 455 GLY A CA 1
ATOM 3443 C C . GLY A 1 455 ? 27.062 15.094 -8.852 1 98.12 455 GLY A C 1
ATOM 3444 O O . GLY A 1 455 ? 26.203 15.898 -9.227 1 98.12 455 GLY A O 1
ATOM 3445 N N . LYS A 1 456 ? 26.953 13.766 -9.008 1 96.81 456 LYS A N 1
ATOM 3446 C CA . LYS A 1 456 ? 25.797 13.156 -9.664 1 96.81 456 LYS A CA 1
ATOM 3447 C C . LYS A 1 456 ? 24.516 13.438 -8.891 1 96.81 456 LYS A C 1
ATOM 3449 O O . LYS A 1 456 ? 23.5 13.844 -9.477 1 96.81 456 LYS A O 1
ATOM 3454 N N . GLN A 1 457 ? 24.531 13.242 -7.578 1 97.94 457 GLN A N 1
ATOM 3455 C CA . GLN A 1 457 ? 23.344 13.445 -6.754 1 97.94 457 GLN A CA 1
ATOM 3456 C C . GLN A 1 457 ? 23.016 14.93 -6.629 1 97.94 457 GLN A C 1
ATOM 3458 O O . GLN A 1 457 ? 21.828 15.305 -6.574 1 97.94 457 GLN A O 1
ATOM 3463 N N . LEU A 1 458 ? 24.016 15.789 -6.559 1 98.69 458 LEU A N 1
ATOM 3464 C CA . LEU A 1 458 ? 23.75 17.219 -6.512 1 98.69 458 LEU A CA 1
ATOM 3465 C C . LEU A 1 458 ? 23.047 17.688 -7.781 1 98.69 458 LEU A C 1
ATOM 3467 O O . LEU A 1 458 ? 22.156 18.547 -7.723 1 98.69 458 LEU A O 1
ATOM 3471 N N . THR A 1 459 ? 23.469 17.109 -8.953 1 98.5 459 THR A N 1
ATOM 3472 C CA . THR A 1 459 ? 22.797 17.438 -10.203 1 98.5 459 THR A CA 1
ATOM 3473 C C . THR A 1 459 ? 21.297 17.156 -10.094 1 98.5 459 THR A C 1
ATOM 3475 O O . THR A 1 459 ? 20.469 18.016 -10.43 1 98.5 459 THR A O 1
ATOM 3478 N N . THR A 1 460 ? 20.984 16.031 -9.586 1 98.19 460 THR A N 1
ATOM 3479 C CA . THR A 1 460 ? 19.578 15.625 -9.445 1 98.19 460 THR A CA 1
ATOM 3480 C C . THR A 1 460 ? 18.859 16.516 -8.445 1 98.19 460 THR A C 1
ATOM 3482 O O . THR A 1 460 ? 17.719 16.938 -8.688 1 98.19 460 THR A O 1
ATOM 3485 N N . SER A 1 461 ? 19.453 16.766 -7.297 1 98.56 461 SER A N 1
ATOM 3486 C CA . SER A 1 461 ? 18.844 17.625 -6.281 1 98.56 461 SER A CA 1
ATOM 3487 C C . SER A 1 461 ? 18.547 19.016 -6.832 1 98.56 461 SER A C 1
ATOM 3489 O O . SER A 1 461 ? 17.469 19.547 -6.594 1 98.56 461 SER A O 1
ATOM 3491 N N . LEU A 1 462 ? 19.5 19.594 -7.559 1 98.81 462 LEU A N 1
ATOM 3492 C CA . LEU A 1 462 ? 19.312 20.922 -8.125 1 98.81 462 LEU A CA 1
ATOM 3493 C C . LEU A 1 462 ? 18.188 20.938 -9.148 1 98.81 462 LEU A C 1
ATOM 3495 O O . LEU A 1 462 ? 17.406 21.875 -9.219 1 98.81 462 LEU A O 1
ATOM 3499 N N . GLU A 1 463 ? 18.141 19.859 -9.898 1 98.5 463 GLU A N 1
ATOM 3500 C CA . GLU A 1 463 ? 17.047 19.719 -10.852 1 98.5 463 GLU A CA 1
ATOM 3501 C C . GLU A 1 463 ? 15.695 19.656 -10.148 1 98.5 463 GLU A C 1
ATOM 3503 O O . GLU A 1 463 ? 14.75 20.344 -10.547 1 98.5 463 GLU A O 1
ATOM 3508 N N . ARG A 1 464 ? 15.625 18.891 -9.141 1 98.25 464 ARG A N 1
ATOM 3509 C CA . ARG A 1 464 ? 14.398 18.75 -8.359 1 98.25 464 ARG A CA 1
ATOM 3510 C C . ARG A 1 464 ? 13.977 20.078 -7.762 1 98.25 464 ARG A C 1
ATOM 3512 O O . ARG A 1 464 ? 12.797 20.422 -7.754 1 98.25 464 ARG A O 1
ATOM 3519 N N . MET A 1 465 ? 14.906 20.859 -7.316 1 98.31 465 MET A N 1
ATOM 3520 C CA . MET A 1 465 ? 14.633 22.141 -6.66 1 98.31 465 MET A CA 1
ATOM 3521 C C . MET A 1 465 ? 14.367 23.234 -7.688 1 98.31 465 MET A C 1
ATOM 3523 O O . MET A 1 465 ? 13.773 24.266 -7.363 1 98.31 465 MET A O 1
ATOM 3527 N N . GLY A 1 466 ? 14.828 23.031 -8.922 1 97.94 466 GLY A N 1
ATOM 3528 C CA . GLY A 1 466 ? 14.703 24.078 -9.938 1 97.94 466 GLY A CA 1
ATOM 3529 C C . GLY A 1 466 ? 15.594 25.266 -9.688 1 97.94 466 GLY A C 1
ATOM 3530 O O . GLY A 1 466 ? 15.172 26.422 -9.875 1 97.94 466 GLY A O 1
ATOM 3531 N N . THR A 1 467 ? 16.719 25.047 -9.141 1 98.06 467 THR A N 1
ATOM 3532 C CA . THR A 1 467 ? 17.734 26.078 -8.898 1 98.06 467 THR A CA 1
ATOM 3533 C C . THR A 1 467 ? 19.109 25.609 -9.336 1 98.06 467 THR A C 1
ATOM 3535 O O . THR A 1 467 ? 19.312 24.406 -9.562 1 98.06 467 THR A O 1
ATOM 3538 N N . ASP A 1 468 ? 20.047 26.5 -9.438 1 98.06 468 ASP A N 1
ATOM 3539 C CA . ASP A 1 468 ? 21.344 26.141 -10 1 98.06 468 ASP A CA 1
ATOM 3540 C C . ASP A 1 468 ? 22.406 26.031 -8.906 1 98.06 468 ASP A C 1
ATOM 3542 O O . ASP A 1 468 ? 23.562 25.688 -9.18 1 98.06 468 ASP A O 1
ATOM 3546 N N . TYR A 1 469 ? 22 26.312 -7.648 1 98.25 469 TYR A N 1
ATOM 3547 C CA . TYR A 1 469 ? 22.984 26.219 -6.578 1 98.25 469 TYR A CA 1
ATOM 3548 C C . TYR A 1 469 ? 22.312 25.938 -5.242 1 98.25 469 TYR A C 1
ATOM 3550 O O . TYR A 1 469 ? 21.094 26.094 -5.098 1 98.25 469 TYR A O 1
ATOM 3558 N N . VAL A 1 470 ? 23.094 25.516 -4.309 1 98.56 470 VAL A N 1
ATOM 3559 C CA . VAL A 1 470 ? 22.766 25.469 -2.891 1 98.56 470 VAL A CA 1
ATOM 3560 C C . VAL A 1 470 ? 23.75 26.328 -2.098 1 98.56 470 VAL A C 1
ATOM 3562 O O . VAL A 1 470 ? 24.797 26.703 -2.611 1 98.56 470 VAL A O 1
ATOM 3565 N N . ASP A 1 471 ? 23.328 26.641 -0.886 1 98.44 471 ASP A N 1
ATOM 3566 C CA . ASP A 1 471 ? 24.109 27.594 -0.111 1 98.44 471 ASP A CA 1
ATOM 3567 C C . ASP A 1 471 ? 25.094 26.875 0.818 1 98.44 471 ASP A C 1
ATOM 3569 O O . ASP A 1 471 ? 26.172 27.406 1.113 1 98.44 471 ASP A O 1
ATOM 3573 N N . ILE A 1 472 ? 24.719 25.766 1.337 1 98.19 472 ILE A N 1
ATOM 3574 C CA . ILE A 1 472 ? 25.547 24.922 2.197 1 98.19 472 ILE A CA 1
ATOM 3575 C C . ILE A 1 472 ? 25.422 23.469 1.763 1 98.19 472 ILE A C 1
ATOM 3577 O O . ILE A 1 472 ? 24.328 23.016 1.4 1 98.19 472 ILE A O 1
ATOM 3581 N N . TYR A 1 473 ? 26.531 22.75 1.768 1 98.56 473 TYR A N 1
ATOM 3582 C CA . TYR A 1 473 ? 26.469 21.344 1.376 1 98.56 473 TYR A CA 1
ATOM 3583 C C . TYR A 1 473 ? 27.188 20.453 2.389 1 98.56 473 TYR A C 1
ATOM 3585 O O . TYR A 1 473 ? 28.312 20.766 2.807 1 98.56 473 TYR A O 1
ATOM 3593 N N . PHE A 1 474 ? 26.531 19.422 2.748 1 98.06 474 PHE A N 1
ATOM 3594 C CA . PHE A 1 474 ? 27.109 18.391 3.596 1 98.06 474 PHE A CA 1
ATOM 3595 C C . PHE A 1 474 ? 27.203 17.062 2.854 1 98.06 474 PHE A C 1
ATOM 3597 O O . PHE A 1 474 ? 26.234 16.641 2.207 1 98.06 474 PHE A O 1
ATOM 3604 N N . MET A 1 475 ? 28.359 16.406 2.959 1 97.31 475 MET A N 1
ATOM 3605 C CA . MET A 1 475 ? 28.328 14.961 2.713 1 97.31 475 MET A CA 1
ATOM 3606 C C . MET A 1 475 ? 27.516 14.242 3.783 1 97.31 475 MET A C 1
ATOM 3608 O O . MET A 1 475 ? 27.828 14.328 4.973 1 97.31 475 MET A O 1
ATOM 3612 N N . HIS A 1 476 ? 26.469 13.469 3.428 1 95.69 476 HIS A N 1
ATOM 3613 C CA . HIS A 1 476 ? 25.422 13.023 4.328 1 95.69 476 HIS A CA 1
ATOM 3614 C C . HIS A 1 476 ? 25.938 11.953 5.293 1 95.69 476 HIS A C 1
ATOM 3616 O O . HIS A 1 476 ? 25.469 11.875 6.434 1 95.69 476 HIS A O 1
ATOM 3622 N N . ARG A 1 477 ? 26.812 11.102 4.801 1 95.69 477 ARG A N 1
ATOM 3623 C CA . ARG A 1 477 ? 27.469 10.086 5.617 1 95.69 477 ARG A CA 1
ATOM 3624 C C . ARG A 1 477 ? 28.938 9.922 5.227 1 95.69 477 ARG A C 1
ATOM 3626 O O . ARG A 1 477 ? 29.312 10.227 4.094 1 95.69 477 ARG A O 1
ATOM 3633 N N . ASP A 1 478 ? 29.672 9.5 6.219 1 94.38 478 ASP A N 1
ATOM 3634 C CA . ASP A 1 478 ? 31.078 9.289 5.926 1 94.38 478 ASP A CA 1
ATOM 3635 C C . ASP A 1 478 ? 31.344 7.871 5.426 1 94.38 478 ASP A C 1
ATOM 3637 O O . ASP A 1 478 ? 30.484 6.996 5.566 1 94.38 478 ASP A O 1
ATOM 3641 N N . ASN A 1 479 ? 32.375 7.691 4.664 1 94.81 479 ASN A N 1
ATOM 3642 C CA . ASN A 1 479 ? 32.969 6.41 4.297 1 94.81 479 ASN A CA 1
ATOM 3643 C C . ASN A 1 479 ? 34.469 6.371 4.641 1 94.81 479 ASN A C 1
ATOM 3645 O O . ASN A 1 479 ? 35.312 6.754 3.824 1 94.81 479 ASN A O 1
ATOM 3649 N N . PRO A 1 480 ? 34.781 5.844 5.781 1 94.19 480 PRO A N 1
ATOM 3650 C CA . PRO A 1 480 ? 36.156 5.906 6.262 1 94.19 480 PRO A CA 1
ATOM 3651 C C . PRO A 1 480 ? 37.125 5.059 5.426 1 94.19 480 PRO A C 1
ATOM 3653 O O . PRO A 1 480 ? 38.344 5.176 5.562 1 94.19 480 PRO A O 1
ATOM 3656 N N . ASP A 1 481 ? 36.625 4.172 4.574 1 92.88 481 ASP A N 1
ATOM 3657 C CA . ASP A 1 481 ? 37.469 3.332 3.732 1 92.88 481 ASP A CA 1
ATOM 3658 C C . ASP A 1 481 ? 38.062 4.137 2.582 1 92.88 481 ASP A C 1
ATOM 3660 O O . ASP A 1 481 ? 39 3.682 1.923 1 92.88 481 ASP A O 1
ATOM 3664 N N . ILE A 1 482 ? 37.625 5.312 2.348 1 95.38 482 ILE A N 1
ATOM 3665 C CA . ILE A 1 482 ? 38.094 6.188 1.284 1 95.38 482 ILE A CA 1
ATOM 3666 C C . ILE A 1 482 ? 38.844 7.387 1.892 1 95.38 482 ILE A C 1
ATOM 3668 O O . ILE A 1 482 ? 38.344 8.008 2.838 1 95.38 482 ILE A O 1
ATOM 3672 N N . PRO A 1 483 ? 40 7.758 1.384 1 97.12 483 PRO A N 1
ATOM 3673 C CA . PRO A 1 483 ? 40.688 8.961 1.885 1 97.12 483 PRO A CA 1
ATOM 3674 C C . PRO A 1 483 ? 39.812 10.203 1.805 1 97.12 483 PRO A C 1
ATOM 3676 O O . PRO A 1 483 ? 39.188 10.461 0.772 1 97.12 483 PRO A O 1
ATOM 3679 N N . VAL A 1 484 ? 39.812 10.945 2.859 1 97.88 484 VAL A N 1
ATOM 3680 C CA . VAL A 1 484 ? 38.875 12.055 2.98 1 97.88 484 VAL A CA 1
ATOM 3681 C C . VAL A 1 484 ? 39.188 13.102 1.906 1 97.88 484 VAL A C 1
ATOM 3683 O O . VAL A 1 484 ? 38.281 13.812 1.455 1 97.88 484 VAL A O 1
ATOM 3686 N N . GLY A 1 485 ? 40.469 13.156 1.484 1 98.31 485 GLY A N 1
ATOM 3687 C CA . GLY A 1 485 ? 40.844 14.102 0.452 1 98.31 485 GLY A CA 1
ATOM 3688 C C . GLY A 1 485 ? 40.062 13.945 -0.832 1 98.31 485 GLY A C 1
ATOM 3689 O O . GLY A 1 485 ? 39.781 14.938 -1.519 1 98.31 485 GLY A O 1
ATOM 3690 N N . GLU A 1 486 ? 39.625 12.703 -1.143 1 97.81 486 GLU A N 1
ATOM 3691 C CA . GLU A 1 486 ? 38.844 12.461 -2.352 1 97.81 486 GLU A CA 1
ATOM 3692 C C . GLU A 1 486 ? 37.469 13.094 -2.252 1 97.81 486 GLU A C 1
ATOM 3694 O O . GLU A 1 486 ? 36.906 13.562 -3.254 1 97.81 486 GLU A O 1
ATOM 3699 N N . PHE A 1 487 ? 36.906 13.148 -1.083 1 98.38 487 PHE A N 1
ATOM 3700 C CA . PHE A 1 487 ? 35.625 13.805 -0.867 1 98.38 487 PHE A CA 1
ATOM 3701 C C . PHE A 1 487 ? 35.781 15.32 -0.926 1 98.38 487 PHE A C 1
ATOM 3703 O O . PHE A 1 487 ? 34.938 16.016 -1.48 1 98.38 487 PHE A O 1
ATOM 3710 N N . VAL A 1 488 ? 36.844 15.836 -0.357 1 98.56 488 VAL A N 1
ATOM 3711 C CA . VAL A 1 488 ? 37.156 17.266 -0.418 1 98.56 488 VAL A CA 1
ATOM 3712 C C . VAL A 1 488 ? 37.281 17.703 -1.874 1 98.56 488 VAL A C 1
ATOM 3714 O O . VAL A 1 488 ? 36.719 18.734 -2.275 1 98.56 488 VAL A O 1
ATOM 3717 N N . ASP A 1 489 ? 38 16.875 -2.631 1 98.62 489 ASP A N 1
ATOM 3718 C CA . ASP A 1 489 ? 38.156 17.172 -4.051 1 98.62 489 ASP A CA 1
ATOM 3719 C C . ASP A 1 489 ? 36.812 17.25 -4.758 1 98.62 489 ASP A C 1
ATOM 3721 O O . ASP A 1 489 ? 36.562 18.141 -5.57 1 98.62 489 ASP A O 1
ATOM 3725 N N . ALA A 1 490 ? 35.938 16.281 -4.504 1 98.44 490 ALA A N 1
ATOM 3726 C CA . ALA A 1 490 ? 34.625 16.219 -5.141 1 98.44 490 ALA A CA 1
ATOM 3727 C C . ALA A 1 490 ? 33.781 17.438 -4.781 1 98.44 490 ALA A C 1
ATOM 3729 O O . ALA A 1 490 ? 33.125 18.047 -5.652 1 98.44 490 ALA A O 1
ATOM 3730 N N . MET A 1 491 ? 33.75 17.859 -3.549 1 98.69 491 MET A N 1
ATOM 3731 C CA . MET A 1 491 ? 32.969 19.031 -3.121 1 98.69 491 MET A CA 1
ATOM 3732 C C . MET A 1 491 ? 33.594 20.312 -3.662 1 98.69 491 MET A C 1
ATOM 3734 O O . MET A 1 491 ? 32.844 21.219 -4.07 1 98.69 491 MET A O 1
ATOM 3738 N N . ASP A 1 492 ? 34.906 20.375 -3.637 1 98.62 492 ASP A N 1
ATOM 3739 C CA . ASP A 1 492 ? 35.625 21.547 -4.168 1 98.62 492 ASP A CA 1
ATOM 3740 C C . ASP A 1 492 ? 35.281 21.766 -5.641 1 98.62 492 ASP A C 1
ATOM 3742 O O . ASP A 1 492 ? 35.125 22.906 -6.082 1 98.62 492 ASP A O 1
ATOM 3746 N N . ALA A 1 493 ? 35.188 20.688 -6.352 1 98.69 493 ALA A N 1
ATOM 3747 C CA . ALA A 1 493 ? 34.812 20.781 -7.762 1 98.69 493 ALA A CA 1
ATOM 3748 C C . ALA A 1 493 ? 33.469 21.438 -7.941 1 98.69 493 ALA A C 1
ATOM 3750 O O . ALA A 1 493 ? 33.25 22.219 -8.875 1 98.69 493 ALA A O 1
ATOM 3751 N N . GLU A 1 494 ? 32.5 21.125 -7.074 1 98.69 494 GLU A N 1
ATOM 3752 C CA . GLU A 1 494 ? 31.156 21.703 -7.141 1 98.69 494 GLU A CA 1
ATOM 3753 C C . GLU A 1 494 ? 31.156 23.172 -6.723 1 98.69 494 GLU A C 1
ATOM 3755 O O . GLU A 1 494 ? 30.375 23.969 -7.234 1 98.69 494 GLU A O 1
ATOM 3760 N N . VAL A 1 495 ? 32 23.578 -5.789 1 98.5 495 VAL A N 1
ATOM 3761 C CA . VAL A 1 495 ? 32.188 24.984 -5.414 1 98.5 495 VAL A CA 1
ATOM 3762 C C . VAL A 1 495 ? 32.75 25.766 -6.598 1 98.5 495 VAL A C 1
ATOM 3764 O O . VAL A 1 495 ? 32.219 26.828 -6.941 1 98.5 495 VAL A O 1
ATOM 3767 N N . ALA A 1 496 ? 33.75 25.203 -7.172 1 98.44 496 ALA A N 1
ATOM 3768 C CA . ALA A 1 496 ? 34.375 25.844 -8.312 1 98.44 496 ALA A CA 1
ATOM 3769 C C . ALA A 1 496 ? 33.375 26.031 -9.461 1 98.44 496 ALA A C 1
ATOM 3771 O O . ALA A 1 496 ? 33.438 27.047 -10.172 1 98.44 496 ALA A O 1
ATOM 3772 N N . ALA A 1 497 ? 32.5 25.125 -9.602 1 98.5 497 ALA A N 1
ATOM 3773 C CA . ALA A 1 497 ? 31.5 25.172 -10.664 1 98.5 497 ALA A CA 1
ATOM 3774 C C . ALA A 1 497 ? 30.359 26.125 -10.305 1 98.5 497 ALA A C 1
ATOM 3776 O O . ALA A 1 497 ? 29.484 26.391 -11.133 1 98.5 497 ALA A O 1
ATOM 3777 N N . GLY A 1 498 ? 30.266 26.609 -9.078 1 98.25 498 GLY A N 1
ATOM 3778 C CA . GLY A 1 498 ? 29.25 27.547 -8.633 1 98.25 498 GLY A CA 1
ATOM 3779 C C . GLY A 1 498 ? 27.953 26.875 -8.219 1 98.25 498 GLY A C 1
ATOM 3780 O O . GLY A 1 498 ? 26.938 27.547 -8.047 1 98.25 498 GLY A O 1
ATOM 3781 N N . ARG A 1 499 ? 28 25.531 -8.102 1 98.69 499 ARG A N 1
ATOM 3782 C CA . ARG A 1 499 ? 26.797 24.781 -7.738 1 98.69 499 ARG A CA 1
ATOM 3783 C C . ARG A 1 499 ? 26.625 24.734 -6.227 1 98.69 499 ARG A C 1
ATOM 3785 O O . ARG A 1 499 ? 25.516 24.516 -5.734 1 98.69 499 ARG A O 1
ATOM 3792 N N . ILE A 1 500 ? 27.734 24.859 -5.52 1 98.56 500 ILE A N 1
ATOM 3793 C CA . ILE A 1 500 ? 27.766 25.188 -4.098 1 98.56 500 ILE A CA 1
ATOM 3794 C C . ILE A 1 500 ? 28.359 26.578 -3.889 1 98.56 500 ILE A C 1
ATOM 3796 O O . ILE A 1 500 ? 29.516 26.828 -4.266 1 98.56 500 ILE A O 1
ATOM 3800 N N . ARG A 1 501 ? 27.641 27.469 -3.273 1 97.75 501 ARG A N 1
ATOM 3801 C CA . ARG A 1 501 ? 28.109 28.844 -3.234 1 97.75 501 ARG A CA 1
ATOM 3802 C C . ARG A 1 501 ? 28.453 29.266 -1.811 1 97.75 501 ARG A C 1
ATOM 3804 O O . ARG A 1 501 ? 28.766 30.438 -1.558 1 97.75 501 ARG A O 1
ATOM 3811 N N . GLY A 1 502 ? 28.438 28.359 -0.86 1 96.56 502 GLY A N 1
ATOM 3812 C CA . GLY A 1 502 ? 28.812 28.594 0.524 1 96.56 502 GLY A CA 1
ATOM 3813 C C . GLY A 1 502 ? 29.703 27.5 1.092 1 96.56 502 GLY A C 1
ATOM 3814 O O . GLY A 1 502 ? 30.547 26.953 0.384 1 96.56 502 GLY A O 1
ATOM 3815 N N . PRO A 1 503 ? 29.625 27.344 2.389 1 97.12 503 PRO A N 1
ATOM 3816 C CA . PRO A 1 503 ? 30.516 26.375 3.033 1 97.12 503 PRO A CA 1
ATOM 3817 C C . PRO A 1 503 ? 30.172 24.922 2.717 1 97.12 503 PRO A C 1
ATOM 3819 O O . PRO A 1 503 ? 29.031 24.641 2.35 1 97.12 503 PRO A O 1
ATOM 3822 N N . ILE A 1 504 ? 31.188 24.078 2.852 1 98.38 504 ILE A N 1
ATOM 3823 C CA . ILE A 1 504 ? 31.031 22.625 2.701 1 98.38 504 ILE A CA 1
ATOM 3824 C C . ILE A 1 504 ? 31.484 21.922 3.975 1 98.38 504 ILE A C 1
ATOM 3826 O O . ILE A 1 504 ? 32.219 22.5 4.773 1 98.38 504 ILE A O 1
ATOM 3830 N N . GLY A 1 505 ? 31 20.797 4.152 1 97.62 505 GLY A N 1
ATOM 3831 C CA . GLY A 1 505 ? 31.422 20 5.293 1 97.62 505 GLY A CA 1
ATOM 3832 C C . GLY A 1 505 ? 30.844 18.594 5.27 1 97.62 505 GLY A C 1
ATOM 3833 O O . GLY A 1 505 ? 30.484 18.078 4.207 1 97.62 505 GLY A O 1
ATOM 3834 N N . GLY A 1 506 ? 30.969 17.906 6.414 1 97.06 506 GLY A N 1
ATOM 3835 C CA . GLY A 1 506 ? 30.5 16.531 6.543 1 97.06 506 GLY A CA 1
ATOM 3836 C C . GLY A 1 506 ? 29.531 16.344 7.691 1 97.06 506 GLY A C 1
ATOM 3837 O O . GLY A 1 506 ? 29.578 17.062 8.68 1 97.06 506 GLY A O 1
ATOM 3838 N N . SER A 1 507 ? 28.625 15.414 7.473 1 96.62 507 SER A N 1
ATOM 3839 C CA . SER A 1 507 ? 27.734 14.969 8.547 1 96.62 507 SER A CA 1
ATOM 3840 C C . SER A 1 507 ? 28.281 13.711 9.219 1 96.62 507 SER A C 1
ATOM 3842 O O . SER A 1 507 ? 28.719 12.773 8.547 1 96.62 507 SER A O 1
ATOM 3844 N N . ASN A 1 508 ? 28.344 13.758 10.531 1 96.44 508 ASN A N 1
ATOM 3845 C CA . ASN A 1 508 ? 28.797 12.641 11.344 1 96.44 508 ASN A CA 1
ATOM 3846 C C . ASN A 1 508 ? 30.266 12.328 11.086 1 96.44 508 ASN A C 1
ATOM 3848 O O . ASN A 1 508 ? 30.641 11.172 10.859 1 96.44 508 ASN A O 1
ATOM 3852 N N . TRP A 1 509 ? 31.047 13.375 10.992 1 97 509 TRP A N 1
ATOM 3853 C CA . TRP A 1 509 ? 32.5 13.25 10.922 1 97 509 TRP A CA 1
ATOM 3854 C C . TRP A 1 509 ? 33.125 13.375 12.312 1 97 509 TRP A C 1
ATOM 3856 O O . TRP A 1 509 ? 32.688 14.188 13.125 1 97 509 TRP A O 1
ATOM 3866 N N . THR A 1 510 ? 34.125 12.609 12.609 1 96.12 510 THR A N 1
ATOM 3867 C CA . THR A 1 510 ? 34.906 12.773 13.828 1 96.12 510 THR A CA 1
ATOM 3868 C C . THR A 1 510 ? 35.812 14.008 13.734 1 96.12 510 THR A C 1
ATOM 3870 O O . THR A 1 510 ? 35.969 14.578 12.656 1 96.12 510 THR A O 1
ATOM 3873 N N . ARG A 1 511 ? 36.281 14.422 14.883 1 96.5 511 ARG A N 1
ATOM 3874 C CA . ARG A 1 511 ? 37.219 15.547 14.883 1 96.5 511 ARG A CA 1
ATOM 3875 C C . ARG A 1 511 ? 38.438 15.234 14.047 1 96.5 511 ARG A C 1
ATOM 3877 O O . ARG A 1 511 ? 38.906 16.078 13.266 1 96.5 511 ARG A O 1
ATOM 3884 N N . GLU A 1 512 ? 38.906 13.992 14.18 1 97 512 GLU A N 1
ATOM 3885 C CA . GLU A 1 512 ? 40.094 13.57 13.445 1 97 512 GLU A CA 1
ATOM 3886 C C . GLU A 1 512 ? 39.844 13.602 11.938 1 97 512 GLU A C 1
ATOM 3888 O O . GLU A 1 512 ? 40.688 14.078 11.172 1 97 512 GLU A O 1
ATOM 3893 N N . ARG A 1 513 ? 38.719 13.07 11.531 1 97.5 513 ARG A N 1
ATOM 3894 C CA . ARG A 1 513 ? 38.344 13.047 10.125 1 97.5 513 ARG A CA 1
ATOM 3895 C C . ARG A 1 513 ? 38.25 14.453 9.555 1 97.5 513 ARG A C 1
ATOM 3897 O O . ARG A 1 513 ? 38.719 14.711 8.445 1 97.5 513 ARG A O 1
ATOM 3904 N N . PHE A 1 514 ? 37.688 15.391 10.328 1 97.81 514 PHE A N 1
ATOM 3905 C CA . PHE A 1 514 ? 37.5 16.781 9.914 1 97.81 514 PHE A CA 1
ATOM 3906 C C . PHE A 1 514 ? 38.844 17.484 9.836 1 97.81 514 PHE A C 1
ATOM 3908 O O . PHE A 1 514 ? 39.094 18.25 8.891 1 97.81 514 PHE A O 1
ATOM 3915 N N . GLU A 1 515 ? 39.688 17.234 10.805 1 97.81 515 GLU A N 1
ATOM 3916 C CA . GLU A 1 515 ? 41.031 17.812 10.805 1 97.81 515 GLU A CA 1
ATOM 3917 C C . GLU A 1 515 ? 41.844 17.344 9.602 1 97.81 515 GLU A C 1
ATOM 3919 O O . GLU A 1 515 ? 42.562 18.141 8.992 1 97.81 515 GLU A O 1
ATOM 3924 N N . GLU A 1 516 ? 41.719 16.094 9.328 1 98.25 516 GLU A N 1
ATOM 3925 C CA . GLU A 1 516 ? 42.375 15.555 8.148 1 98.25 516 GLU A CA 1
ATOM 3926 C C . GLU A 1 516 ? 41.875 16.234 6.875 1 98.25 516 GLU A C 1
ATOM 3928 O O . GLU A 1 516 ? 42.656 16.531 5.973 1 98.25 516 GLU A O 1
ATOM 3933 N N . ALA A 1 517 ? 40.656 16.484 6.777 1 98.44 517 ALA A N 1
ATOM 3934 C CA . ALA A 1 517 ? 40.062 17.156 5.625 1 98.44 517 ALA A CA 1
ATOM 3935 C C . ALA A 1 517 ? 40.594 18.578 5.488 1 98.44 517 ALA A C 1
ATOM 3937 O O . ALA A 1 517 ? 40.906 19.031 4.387 1 98.44 517 ALA A O 1
ATOM 3938 N N . ILE A 1 518 ? 40.625 19.312 6.57 1 97.69 518 ILE A N 1
ATOM 3939 C CA . ILE A 1 518 ? 41.156 20.672 6.586 1 97.69 518 ILE A CA 1
ATOM 3940 C C . ILE A 1 518 ? 42.625 20.672 6.133 1 97.69 518 ILE A C 1
ATOM 3942 O O . ILE A 1 518 ? 43 21.469 5.273 1 97.69 518 ILE A O 1
ATOM 3946 N N . ALA A 1 519 ? 43.375 19.734 6.695 1 98.19 519 ALA A N 1
ATOM 3947 C CA . ALA A 1 519 ? 44.781 19.656 6.359 1 98.19 519 ALA A CA 1
ATOM 3948 C C . ALA A 1 519 ? 45 19.375 4.871 1 98.19 519 ALA A C 1
ATOM 3950 O O . ALA A 1 519 ? 45.844 19.984 4.234 1 98.19 519 ALA A O 1
ATOM 3951 N N . TYR A 1 520 ? 44.281 18.484 4.406 1 98.5 520 TYR A N 1
ATOM 3952 C CA . TYR A 1 520 ? 44.375 18.156 2.986 1 98.5 520 TYR A CA 1
ATOM 3953 C C . TYR A 1 520 ? 44.031 19.375 2.131 1 98.5 520 TYR A C 1
ATOM 3955 O O . TYR A 1 520 ? 44.719 19.688 1.164 1 98.5 520 TYR A O 1
ATOM 3963 N N . ALA A 1 521 ? 42.906 20.047 2.406 1 98.31 521 ALA A N 1
ATOM 3964 C CA . ALA A 1 521 ? 42.469 21.188 1.635 1 98.31 521 ALA A CA 1
ATOM 3965 C C . ALA A 1 521 ? 43.531 22.281 1.593 1 98.31 521 ALA A C 1
ATOM 3967 O O . ALA A 1 521 ? 43.781 22.875 0.542 1 98.31 521 ALA A O 1
ATOM 3968 N N . GLU A 1 522 ? 44.125 22.516 2.709 1 97.5 522 GLU A N 1
ATOM 3969 C CA . GLU A 1 522 ? 45.188 23.531 2.795 1 97.5 522 GLU A CA 1
ATOM 3970 C C . GLU A 1 522 ? 46.375 23.156 1.931 1 97.5 522 GLU A C 1
ATOM 3972 O O . GLU A 1 522 ? 46.906 23.984 1.195 1 97.5 522 GLU A O 1
ATOM 3977 N N . ARG A 1 523 ? 46.719 21.938 2.037 1 98.12 523 ARG A N 1
ATOM 3978 C CA . ARG A 1 523 ? 47.875 21.469 1.286 1 98.12 523 ARG A CA 1
ATOM 3979 C C . ARG A 1 523 ? 47.625 21.484 -0.213 1 98.12 523 ARG A C 1
ATOM 3981 O O . ARG A 1 523 ? 48.469 21.844 -1.006 1 98.12 523 ARG A O 1
ATOM 3988 N N . ALA A 1 524 ? 46.469 21.109 -0.564 1 98.06 524 ALA A N 1
ATOM 3989 C CA . ALA A 1 524 ? 46.156 20.906 -1.972 1 98.06 524 ALA A CA 1
ATOM 3990 C C . ALA A 1 524 ? 45.531 22.172 -2.584 1 98.06 524 ALA A C 1
ATOM 3992 O O . ALA A 1 524 ? 45.281 22.203 -3.785 1 98.06 524 ALA A O 1
ATOM 3993 N N . GLY A 1 525 ? 45.312 23.25 -1.814 1 97.81 525 GLY A N 1
ATOM 3994 C CA . GLY A 1 525 ? 44.719 24.484 -2.295 1 97.81 525 GLY A CA 1
ATOM 3995 C C . GLY A 1 525 ? 43.25 24.359 -2.648 1 97.81 525 GLY A C 1
ATOM 3996 O O . GLY A 1 525 ? 42.812 24.844 -3.686 1 97.81 525 GLY A O 1
ATOM 3997 N N . LYS A 1 526 ? 42.531 23.516 -1.86 1 98.12 526 LYS A N 1
ATOM 3998 C CA . LYS A 1 526 ? 41.094 23.266 -2.068 1 98.12 526 LYS A CA 1
ATOM 3999 C C . LYS A 1 526 ? 40.25 24.016 -1.048 1 98.12 526 LYS A C 1
ATOM 4001 O O . LYS A 1 526 ? 40.781 24.609 -0.113 1 98.12 526 LYS A O 1
ATOM 4006 N N . THR A 1 527 ? 39 24.047 -1.342 1 97.25 527 THR A N 1
ATOM 4007 C CA . THR A 1 527 ? 38.062 24.641 -0.389 1 97.25 527 THR A CA 1
ATOM 4008 C C . THR A 1 527 ? 38.125 23.922 0.952 1 97.25 527 THR A C 1
ATOM 4010 O O . THR A 1 527 ? 37.938 22.703 1.016 1 97.25 527 THR A O 1
ATOM 4013 N N . LYS A 1 528 ? 38.344 24.672 1.977 1 96.62 528 LYS A N 1
ATOM 4014 C CA . LYS A 1 528 ? 38.406 24.125 3.326 1 96.62 528 LYS A CA 1
ATOM 4015 C C . LYS A 1 528 ? 37.031 23.859 3.908 1 96.62 528 LYS A C 1
ATOM 4017 O O . LYS A 1 528 ? 36.188 24.75 3.902 1 96.62 528 LYS A O 1
ATOM 4022 N N . PRO A 1 529 ? 36.75 22.594 4.406 1 97.81 529 PRO A N 1
ATOM 4023 C CA . PRO A 1 529 ? 35.5 22.406 5.141 1 97.81 529 PRO A CA 1
ATOM 4024 C C . PRO A 1 529 ? 35.406 23.281 6.391 1 97.81 529 PRO A C 1
ATOM 4026 O O . PRO A 1 529 ? 36.406 23.453 7.094 1 97.81 529 PRO A O 1
ATOM 4029 N N . SER A 1 530 ? 34.188 23.875 6.598 1 96.5 530 SER A N 1
ATOM 4030 C CA . SER A 1 530 ? 34.062 24.797 7.727 1 96.5 530 SER A CA 1
ATOM 4031 C C . SER A 1 530 ? 32.781 24.594 8.477 1 96.5 530 SER A C 1
ATOM 4033 O O . SER A 1 530 ? 32.469 25.281 9.445 1 96.5 530 SER A O 1
ATOM 4035 N N . VAL A 1 531 ? 31.922 23.641 8.055 1 96.75 531 VAL A N 1
ATOM 4036 C CA . VAL A 1 531 ? 30.656 23.359 8.727 1 96.75 531 VAL A CA 1
ATOM 4037 C C . VAL A 1 531 ? 30.531 21.859 8.977 1 96.75 531 VAL A C 1
ATOM 4039 O O . VAL A 1 531 ? 31.109 21.047 8.258 1 96.75 531 VAL A O 1
ATOM 4042 N N . LEU A 1 532 ? 29.828 21.531 9.992 1 96.88 532 LEU A N 1
ATOM 4043 C CA . LEU A 1 532 ? 29.609 20.156 10.469 1 96.88 532 LEU A CA 1
ATOM 4044 C C . LEU A 1 532 ? 28.141 19.922 10.773 1 96.88 532 LEU A C 1
ATOM 4046 O O . LEU A 1 532 ? 27.422 20.844 11.18 1 96.88 532 LEU A O 1
ATOM 4050 N N . SER A 1 533 ? 27.641 18.734 10.5 1 97.31 533 SER A N 1
ATOM 4051 C CA . SER A 1 533 ? 26.297 18.359 10.922 1 97.31 533 SER A CA 1
ATOM 4052 C C . SER A 1 533 ? 26.312 17.078 11.773 1 97.31 533 SER A C 1
ATOM 4054 O O . SER A 1 533 ? 26.047 15.992 11.273 1 97.31 533 SER A O 1
ATOM 4056 N N . ASN A 1 534 ? 26.625 17.203 13.031 1 97.44 534 ASN A N 1
ATOM 4057 C CA . ASN A 1 534 ? 26.578 16.141 14.023 1 97.44 534 ASN A CA 1
ATOM 4058 C C . ASN A 1 534 ? 25.438 16.344 15.008 1 97.44 534 ASN A C 1
ATOM 4060 O O . ASN A 1 534 ? 24.828 17.406 15.055 1 97.44 534 ASN A O 1
ATOM 4064 N N . ASN A 1 535 ? 25.172 15.305 15.727 1 97.12 535 ASN A N 1
ATOM 4065 C CA . ASN A 1 535 ? 24.156 15.438 16.766 1 97.12 535 ASN A CA 1
ATOM 4066 C C . ASN A 1 535 ? 24.625 16.344 17.906 1 97.12 535 ASN A C 1
ATOM 4068 O O . ASN A 1 535 ? 25.781 16.281 18.312 1 97.12 535 ASN A O 1
ATOM 4072 N N . PHE A 1 536 ? 23.781 17.188 18.344 1 96.44 536 PHE A N 1
ATOM 4073 C CA . PHE A 1 536 ? 23.984 17.969 19.547 1 96.44 536 PHE A CA 1
ATOM 4074 C C . PHE A 1 536 ? 22.641 18.281 20.219 1 96.44 536 PHE A C 1
ATOM 4076 O O . PHE A 1 536 ? 21.703 18.75 19.578 1 96.44 536 PHE A O 1
ATOM 4083 N N . SER A 1 537 ? 22.5 18.031 21.516 1 96.5 537 SER A N 1
ATOM 4084 C CA . SER A 1 537 ? 21.328 18.328 22.328 1 96.5 537 SER A CA 1
ATOM 4085 C C . SER A 1 537 ? 21.672 18.375 23.812 1 96.5 537 SER A C 1
ATOM 4087 O O . SER A 1 537 ? 22.797 18.062 24.188 1 96.5 537 SER A O 1
ATOM 4089 N N . LEU A 1 538 ? 20.734 18.844 24.547 1 96.56 538 LEU A N 1
ATOM 4090 C CA . LEU A 1 538 ? 20.922 18.812 26 1 96.56 538 LEU A CA 1
ATOM 4091 C C . LEU A 1 538 ? 21.094 17.375 26.484 1 96.56 538 LEU A C 1
ATOM 4093 O O . LEU A 1 538 ? 21.969 17.094 27.312 1 96.56 538 LEU A O 1
ATOM 4097 N N . ALA A 1 539 ? 20.203 16.531 26 1 96.62 539 ALA A N 1
ATOM 4098 C CA . ALA A 1 539 ? 20.406 15.125 26.297 1 96.62 539 ALA A CA 1
ATOM 4099 C C . ALA A 1 539 ? 21.547 14.539 25.469 1 96.62 539 ALA A C 1
ATOM 4101 O O . ALA A 1 539 ? 21.672 14.852 24.281 1 96.62 539 ALA A O 1
ATOM 4102 N N . GLU A 1 540 ? 22.359 13.758 26.109 1 93.88 540 GLU A N 1
ATOM 4103 C CA . GLU A 1 540 ? 23.469 13.125 25.406 1 93.88 540 GLU A CA 1
ATOM 4104 C C . GLU A 1 540 ? 23.062 11.789 24.797 1 93.88 540 GLU A C 1
ATOM 4106 O O . GLU A 1 540 ? 22.422 10.969 25.469 1 93.88 540 GLU A O 1
ATOM 4111 N N . MET A 1 541 ? 23.391 11.57 23.578 1 95.31 541 MET A N 1
ATOM 4112 C CA . MET A 1 541 ? 23.078 10.305 22.906 1 95.31 541 MET A CA 1
ATOM 4113 C C . MET A 1 541 ? 23.859 9.156 23.547 1 95.31 541 MET A C 1
ATOM 4115 O O . MET A 1 541 ? 25.094 9.203 23.609 1 95.31 541 MET A O 1
ATOM 4119 N N . VAL A 1 542 ? 23.219 8.109 24.016 1 94.19 542 VAL A N 1
ATOM 4120 C CA . VAL A 1 542 ? 23.812 6.977 24.703 1 94.19 542 VAL A CA 1
ATOM 4121 C C . VAL A 1 542 ? 24.203 5.902 23.703 1 94.19 542 VAL A C 1
ATOM 4123 O O . VAL A 1 542 ? 25.312 5.359 23.766 1 94.19 542 VAL A O 1
ATOM 4126 N N . GLN A 1 543 ? 23.375 5.605 22.875 1 94.56 543 GLN A N 1
ATOM 4127 C CA . GLN A 1 543 ? 23.625 4.707 21.75 1 94.56 543 GLN A CA 1
ATOM 4128 C C . GLN A 1 543 ? 23.266 5.371 20.422 1 94.56 543 GLN A C 1
ATOM 4130 O O . GLN A 1 543 ? 22.25 6.078 20.328 1 94.56 543 GLN A O 1
ATOM 4135 N N . PRO A 1 544 ? 24.125 5.082 19.484 1 93.19 544 PRO A N 1
ATOM 4136 C CA . PRO A 1 544 ? 23.859 5.723 18.188 1 93.19 544 PRO A CA 1
ATOM 4137 C C . PRO A 1 544 ? 22.5 5.344 17.609 1 93.19 544 PRO A C 1
ATOM 4139 O O . PRO A 1 544 ? 22.109 4.176 17.656 1 93.19 544 PRO A O 1
ATOM 4142 N N . VAL A 1 545 ? 21.75 6.281 17.047 1 90.5 545 VAL A N 1
ATOM 4143 C CA . VAL A 1 545 ? 20.453 6.082 16.422 1 90.5 545 VAL A CA 1
ATOM 4144 C C . VAL A 1 545 ? 20.609 5.191 15.188 1 90.5 545 VAL A C 1
ATOM 4146 O O . VAL A 1 545 ? 19.766 4.332 14.922 1 90.5 545 VAL A O 1
ATOM 4149 N N . TRP A 1 546 ? 21.734 5.363 14.406 1 88.5 546 TRP A N 1
ATOM 4150 C CA . TRP A 1 546 ? 22.125 4.512 13.289 1 88.5 546 TRP A CA 1
ATOM 4151 C C . TRP A 1 546 ? 23.641 4.391 13.211 1 88.5 546 TRP A C 1
ATOM 4153 O O . TRP A 1 546 ? 24.375 5.184 13.812 1 88.5 546 TRP A O 1
ATOM 4163 N N . ALA A 1 547 ? 24.031 3.48 12.484 1 87.88 547 ALA A N 1
ATOM 4164 C CA . ALA A 1 547 ? 25.469 3.215 12.391 1 87.88 547 ALA A CA 1
ATOM 4165 C C . ALA A 1 547 ? 26.219 4.422 11.828 1 87.88 547 ALA A C 1
ATOM 4167 O O . ALA A 1 547 ? 25.797 5.02 10.836 1 87.88 547 ALA A O 1
ATOM 4168 N N . GLY A 1 548 ? 27.234 4.883 12.555 1 89.38 548 GLY A N 1
ATOM 4169 C CA . GLY A 1 548 ? 28.094 5.949 12.07 1 89.38 548 GLY A CA 1
ATOM 4170 C C . GLY A 1 548 ? 27.734 7.312 12.633 1 89.38 548 GLY A C 1
ATOM 4171 O O . GLY A 1 548 ? 28.422 8.297 12.383 1 89.38 548 GLY A O 1
ATOM 4172 N N . CYS A 1 549 ? 26.75 7.375 13.492 1 92.06 549 CYS A N 1
ATOM 4173 C CA . CYS A 1 549 ? 26.344 8.641 14.102 1 92.06 549 CYS A CA 1
ATOM 4174 C C . CYS A 1 549 ? 27.391 9.125 15.086 1 92.06 549 CYS A C 1
ATOM 4176 O O . CYS A 1 549 ? 28 8.328 15.805 1 92.06 549 CYS A O 1
ATOM 4178 N N . ILE A 1 550 ? 27.547 10.406 15.125 1 93.19 550 ILE A N 1
ATOM 4179 C CA . ILE A 1 550 ? 28.5 11.016 16.047 1 93.19 550 ILE A CA 1
ATOM 4180 C C . ILE A 1 550 ? 27.812 12.109 16.859 1 93.19 550 ILE A C 1
ATOM 4182 O O . ILE A 1 550 ? 27.172 13 16.297 1 93.19 550 ILE A O 1
ATOM 4186 N N . SER A 1 551 ? 27.875 12 18.141 1 93 551 SER A N 1
ATOM 4187 C CA . SER A 1 551 ? 27.406 13.055 19.031 1 93 551 SER A CA 1
ATOM 4188 C C . SER A 1 551 ? 28.531 14.039 19.375 1 93 551 SER A C 1
ATOM 4190 O O . SER A 1 551 ? 29.625 13.633 19.75 1 93 551 SER A O 1
ATOM 4192 N N . SER A 1 552 ? 28.203 15.328 19.203 1 91.75 552 SER A N 1
ATOM 4193 C CA . SER A 1 552 ? 29.172 16.375 19.469 1 91.75 552 SER A CA 1
ATOM 4194 C C . SER A 1 552 ? 28.734 17.266 20.625 1 91.75 552 SER A C 1
ATOM 4196 O O . SER A 1 552 ? 28.828 18.484 20.547 1 91.75 552 SER A O 1
ATOM 4198 N N . SER A 1 553 ? 28.25 16.703 21.672 1 86.31 553 SER A N 1
ATOM 4199 C CA . SER A 1 553 ? 27.547 17.469 22.703 1 86.31 553 SER A CA 1
ATOM 4200 C C . SER A 1 553 ? 28.438 17.656 23.938 1 86.31 553 SER A C 1
ATOM 4202 O O . SER A 1 553 ? 28.047 18.328 24.891 1 86.31 553 SER A O 1
ATOM 4204 N N . ASP A 1 554 ? 29.703 17.203 23.922 1 84.38 554 ASP A N 1
ATOM 4205 C CA . ASP A 1 554 ? 30.531 17.312 25.125 1 84.38 554 ASP A CA 1
ATOM 4206 C C . ASP A 1 554 ? 31.438 18.531 25.062 1 84.38 554 ASP A C 1
ATOM 4208 O O . ASP A 1 554 ? 31.5 19.203 24.031 1 84.38 554 ASP A O 1
ATOM 4212 N N . ASP A 1 555 ? 32.156 18.766 26.109 1 83.69 555 ASP A N 1
ATOM 4213 C CA . ASP A 1 555 ? 33 19.969 26.25 1 83.69 555 ASP A CA 1
ATOM 4214 C C . ASP A 1 555 ? 34.125 19.953 25.25 1 83.69 555 ASP A C 1
ATOM 4216 O O . ASP A 1 555 ? 34.531 21.016 24.75 1 83.69 555 ASP A O 1
ATOM 4220 N N . ALA A 1 556 ? 34.625 18.828 25.078 1 89 556 ALA A N 1
ATOM 4221 C CA . ALA A 1 556 ? 35.75 18.719 24.156 1 89 556 ALA A CA 1
ATOM 4222 C C . ALA A 1 556 ? 35.312 19.141 22.75 1 89 556 ALA A C 1
ATOM 4224 O O . ALA A 1 556 ? 36.062 19.844 22.062 1 89 556 ALA A O 1
ATOM 4225 N N . TRP A 1 557 ? 34.219 18.719 22.344 1 91.69 557 TRP A N 1
ATOM 4226 C CA . TRP A 1 557 ? 33.688 19.094 21.047 1 91.69 557 TRP A CA 1
ATOM 4227 C C . TRP A 1 557 ? 33.406 20.594 20.969 1 91.69 557 TRP A C 1
ATOM 4229 O O . TRP A 1 557 ? 33.75 21.234 19.969 1 91.69 557 TRP A O 1
ATOM 4239 N N . MET A 1 558 ? 32.844 21.141 22.031 1 88.5 558 MET A N 1
ATOM 4240 C CA . MET A 1 558 ? 32.5 22.562 22.016 1 88.5 558 MET A CA 1
ATOM 4241 C C . MET A 1 558 ? 33.75 23.422 21.922 1 88.5 558 MET A C 1
ATOM 4243 O O . MET A 1 558 ? 33.781 24.406 21.188 1 88.5 558 MET A O 1
ATOM 4247 N N . ARG A 1 559 ? 34.719 23 22.625 1 89.69 559 ARG A N 1
ATOM 4248 C CA . ARG A 1 559 ? 36 23.703 22.547 1 89.69 559 ARG A CA 1
ATOM 4249 C C . ARG A 1 559 ? 36.594 23.594 21.156 1 89.69 559 ARG A C 1
ATOM 4251 O O . ARG A 1 559 ? 37.125 24.578 20.609 1 89.69 559 ARG A O 1
ATOM 4258 N N . TRP A 1 560 ? 36.5 22.422 20.688 1 93.19 560 TRP A N 1
ATOM 4259 C CA . TRP A 1 560 ? 37.062 22.188 19.359 1 93.19 560 TRP A CA 1
ATOM 4260 C C . TRP A 1 560 ? 36.344 23.016 18.297 1 93.19 560 TRP A C 1
ATOM 4262 O O . TRP A 1 560 ? 37 23.578 17.422 1 93.19 560 TRP A O 1
ATOM 4272 N N . LEU A 1 561 ? 35.062 23.109 18.312 1 92.75 561 LEU A N 1
ATOM 4273 C CA . LEU A 1 561 ? 34.281 23.891 17.375 1 92.75 561 LEU A CA 1
ATOM 4274 C C . LEU A 1 561 ? 34.656 25.375 17.422 1 92.75 561 LEU A C 1
ATOM 4276 O O . LEU A 1 561 ? 34.812 26.016 16.391 1 92.75 561 LEU A O 1
ATOM 4280 N N . GLU A 1 562 ? 34.812 25.844 18.609 1 89.19 562 GLU A N 1
ATOM 4281 C CA . GLU A 1 562 ? 35.219 27.25 18.797 1 89.19 562 GLU A CA 1
ATOM 4282 C C . GLU A 1 562 ? 36.625 27.516 18.281 1 89.19 562 GLU A C 1
ATOM 4284 O O . GLU A 1 562 ? 36.844 28.469 17.547 1 89.19 562 GLU A O 1
ATOM 4289 N N . GLU A 1 563 ? 37.5 26.641 18.641 1 91.19 563 GLU A N 1
ATOM 4290 C CA . GLU A 1 563 ? 38.906 26.812 18.281 1 91.19 563 GLU A CA 1
ATOM 4291 C C . GLU A 1 563 ? 39.094 26.75 16.781 1 91.19 563 GLU A C 1
ATOM 4293 O O . GLU A 1 563 ? 40 27.406 16.234 1 91.19 563 GLU A O 1
ATOM 4298 N N . ASN A 1 564 ? 38.344 26 16.094 1 91.44 564 ASN A N 1
ATOM 4299 C CA . ASN A 1 564 ? 38.531 25.781 14.672 1 91.44 564 ASN A CA 1
ATOM 4300 C C . ASN A 1 564 ? 37.531 26.578 13.836 1 91.44 564 ASN A C 1
ATOM 4302 O O . ASN A 1 564 ? 37.469 26.453 12.617 1 91.44 564 ASN A O 1
ATOM 4306 N N . ASP A 1 565 ? 36.688 27.375 14.492 1 90.19 565 ASP A N 1
ATOM 4307 C CA . ASP A 1 565 ? 35.719 28.203 13.828 1 90.19 565 ASP A CA 1
ATOM 4308 C C . ASP A 1 565 ? 34.781 27.375 12.938 1 90.19 565 ASP A C 1
ATOM 4310 O O . ASP A 1 565 ? 34.625 27.672 11.75 1 90.19 565 ASP A O 1
ATOM 4314 N N . VAL A 1 566 ? 34.375 26.266 13.461 1 93.81 566 VAL A N 1
ATOM 4315 C CA . VAL A 1 566 ? 33.469 25.359 12.766 1 93.81 566 VAL A CA 1
ATOM 4316 C C . VAL A 1 566 ? 32.062 25.5 13.328 1 93.81 566 VAL A C 1
ATOM 4318 O O . VAL A 1 566 ? 31.859 25.516 14.547 1 93.81 566 VAL A O 1
ATOM 4321 N N . THR A 1 567 ? 31.047 25.734 12.477 1 94.62 567 THR A N 1
ATOM 4322 C CA . THR A 1 567 ? 29.656 25.781 12.883 1 94.62 567 THR A CA 1
ATOM 4323 C C . THR A 1 567 ? 29.016 24.406 12.773 1 94.62 567 THR A C 1
ATOM 4325 O O . THR A 1 567 ? 29.125 23.734 11.742 1 94.62 567 THR A O 1
ATOM 4328 N N . ASN A 1 568 ? 28.359 23.922 13.852 1 96.62 568 ASN A N 1
ATOM 4329 C CA . ASN A 1 568 ? 27.688 22.625 13.859 1 96.62 568 ASN A CA 1
ATOM 4330 C C . ASN A 1 568 ? 26.172 22.797 13.672 1 96.62 568 ASN A C 1
ATOM 4332 O O . ASN A 1 568 ? 25.516 23.453 14.477 1 96.62 568 ASN A O 1
ATOM 4336 N N . PHE A 1 569 ? 25.672 22.312 12.594 1 96.88 569 PHE A N 1
ATOM 4337 C CA . PHE A 1 569 ? 24.234 22.219 12.383 1 96.88 569 PHE A CA 1
ATOM 4338 C C . PHE A 1 569 ? 23.672 20.953 13.023 1 96.88 569 PHE A C 1
ATOM 4340 O O . PHE A 1 569 ? 23.781 19.859 12.453 1 96.88 569 PHE A O 1
ATOM 4347 N N . ALA A 1 570 ? 23.062 21.062 14.148 1 97.12 570 ALA A N 1
ATOM 4348 C CA . ALA A 1 570 ? 22.797 19.969 15.078 1 97.12 570 ALA A CA 1
ATOM 4349 C C . ALA A 1 570 ? 21.5 19.25 14.719 1 97.12 570 ALA A C 1
ATOM 4351 O O . ALA A 1 570 ? 20.406 19.781 14.914 1 97.12 570 ALA A O 1
ATOM 4352 N N . TRP A 1 571 ? 21.656 18.031 14.148 1 96.12 571 TRP A N 1
ATOM 4353 C CA . TRP A 1 571 ? 20.453 17.219 13.953 1 96.12 571 TRP A CA 1
ATOM 4354 C C . TRP A 1 571 ? 20.031 16.578 15.266 1 96.12 571 TRP A C 1
ATOM 4356 O O . TRP A 1 571 ? 20.828 16.438 16.188 1 96.12 571 TRP A O 1
ATOM 4366 N N . SER A 1 572 ? 18.688 16.234 15.438 1 95.94 572 SER A N 1
ATOM 4367 C CA . SER A 1 572 ? 18.094 15.758 16.672 1 95.94 572 SER A CA 1
ATOM 4368 C C . SER A 1 572 ? 18.422 16.672 17.844 1 95.94 572 SER A C 1
ATOM 4370 O O . SER A 1 572 ? 18.844 16.203 18.906 1 95.94 572 SER A O 1
ATOM 4372 N N . SER A 1 573 ? 18.25 17.938 17.609 1 96.06 573 SER A N 1
ATOM 4373 C CA . SER A 1 573 ? 18.641 18.969 18.562 1 96.06 573 SER A CA 1
ATOM 4374 C C . SER A 1 573 ? 17.781 18.938 19.812 1 96.06 573 SER A C 1
ATOM 4376 O O . SER A 1 573 ? 18.156 19.5 20.844 1 96.06 573 SER A O 1
ATOM 4378 N N . GLN A 1 574 ? 16.625 18.281 19.734 1 94.88 574 GLN A N 1
ATOM 4379 C CA . GLN A 1 574 ? 15.766 18.156 20.906 1 94.88 574 GLN A CA 1
ATOM 4380 C C . GLN A 1 574 ? 15.664 16.688 21.344 1 94.88 574 GLN A C 1
ATOM 4382 O O . GLN A 1 574 ? 14.711 16.312 22.031 1 94.88 574 GLN A O 1
ATOM 4387 N N . ALA A 1 575 ? 16.5 15.922 20.906 1 96.25 575 ALA A N 1
ATOM 4388 C CA . ALA A 1 575 ? 16.672 14.523 21.312 1 96.25 575 ALA A CA 1
ATOM 4389 C C . ALA A 1 575 ? 15.406 13.719 21 1 96.25 575 ALA A C 1
ATOM 4391 O O . ALA A 1 575 ? 14.945 12.938 21.844 1 96.25 575 ALA A O 1
ATOM 4392 N N . ARG A 1 576 ? 14.812 13.969 19.906 1 93.25 576 ARG A N 1
ATOM 4393 C CA . ARG A 1 576 ? 13.727 13.195 19.312 1 93.25 576 ARG A CA 1
ATOM 4394 C C . ARG A 1 576 ? 12.578 13.016 20.312 1 93.25 576 ARG A C 1
ATOM 4396 O O . ARG A 1 576 ? 12.055 11.914 20.453 1 93.25 576 ARG A O 1
ATOM 4403 N N . GLY A 1 577 ? 12.297 14.055 21.078 1 92.44 577 GLY A N 1
ATOM 4404 C CA . GLY A 1 577 ? 11.125 14.047 21.938 1 92.44 577 GLY A CA 1
ATOM 4405 C C . GLY A 1 577 ? 11.422 13.57 23.359 1 92.44 577 GLY A C 1
ATOM 4406 O O . GLY A 1 577 ? 10.508 13.391 24.156 1 92.44 577 GLY A O 1
ATOM 4407 N N . PHE A 1 578 ? 12.664 13.453 23.719 1 97.12 578 PHE A N 1
ATOM 4408 C CA . PHE A 1 578 ? 13.07 12.984 25.031 1 97.12 578 PHE A CA 1
ATOM 4409 C C . PHE A 1 578 ? 12.57 13.922 26.125 1 97.12 578 PHE A C 1
ATOM 4411 O O . PHE A 1 578 ? 12.281 13.492 27.234 1 97.12 578 PHE A O 1
ATOM 4418 N N . PHE A 1 579 ? 12.336 15.156 25.875 1 97.62 579 PHE A N 1
ATOM 4419 C CA . PHE A 1 579 ? 11.938 16.156 26.859 1 97.62 579 PHE A CA 1
ATOM 4420 C C . PHE A 1 579 ? 10.43 16.375 26.812 1 97.62 579 PHE A C 1
ATOM 4422 O O . PHE A 1 579 ? 9.938 17.422 27.25 1 97.62 579 PHE A O 1
ATOM 4429 N N . THR A 1 580 ? 9.703 15.461 26.203 1 95.56 580 THR A N 1
ATOM 4430 C CA . THR A 1 580 ? 8.242 15.461 26.172 1 95.56 580 THR A CA 1
ATOM 4431 C C . THR A 1 580 ? 7.691 14.281 26.969 1 95.56 580 THR A C 1
ATOM 4433 O O . THR A 1 580 ? 8.453 13.508 27.562 1 95.56 580 THR A O 1
ATOM 4436 N N . ASP A 1 581 ? 6.363 14.156 26.938 1 92.38 581 ASP A N 1
ATOM 4437 C CA . ASP A 1 581 ? 5.711 13.078 27.672 1 92.38 581 ASP A CA 1
ATOM 4438 C C . ASP A 1 581 ? 5.914 11.734 26.984 1 92.38 581 ASP A C 1
ATOM 4440 O O . ASP A 1 581 ? 5.59 10.688 27.547 1 92.38 581 ASP A O 1
ATOM 4444 N N . ARG A 1 582 ? 6.586 11.711 25.922 1 91.88 582 ARG A N 1
ATOM 4445 C CA . ARG A 1 582 ? 6.887 10.469 25.219 1 91.88 582 ARG A CA 1
ATOM 4446 C C . ARG A 1 582 ? 7.969 9.672 25.938 1 91.88 582 ARG A C 1
ATOM 4448 O O . ARG A 1 582 ? 8.086 8.461 25.75 1 91.88 582 ARG A O 1
ATOM 4455 N N . ALA A 1 583 ? 8.734 10.406 26.734 1 94.81 583 ALA A N 1
ATOM 4456 C CA . ALA A 1 583 ? 9.836 9.766 27.438 1 94.81 583 ALA A CA 1
ATOM 4457 C C . ALA A 1 583 ? 9.633 9.844 28.953 1 94.81 583 ALA A C 1
ATOM 4459 O O . ALA A 1 583 ? 8.781 10.594 29.422 1 94.81 583 ALA A O 1
ATOM 4460 N N . GLY A 1 584 ? 10.312 8.992 29.641 1 94.56 584 GLY A N 1
ATOM 4461 C CA . GLY A 1 584 ? 10.305 8.938 31.094 1 94.56 584 GLY A CA 1
ATOM 4462 C C . GLY A 1 584 ? 10.914 7.664 31.656 1 94.56 584 GLY A C 1
ATOM 4463 O O . GLY A 1 584 ? 10.984 6.648 30.953 1 94.56 584 GLY A O 1
ATOM 4464 N N . ARG A 1 585 ? 11.266 7.859 32.969 1 94.19 585 ARG A N 1
ATOM 4465 C CA . ARG A 1 585 ? 11.812 6.672 33.625 1 94.19 585 ARG A CA 1
ATOM 4466 C C . ARG A 1 585 ? 10.828 5.508 33.531 1 94.19 585 ARG A C 1
ATOM 4468 O O . ARG A 1 585 ? 9.656 5.652 33.906 1 94.19 585 ARG A O 1
ATOM 4475 N N . GLY A 1 586 ? 11.219 4.395 33.031 1 92.38 586 GLY A N 1
ATOM 4476 C CA . GLY A 1 586 ? 10.398 3.195 32.969 1 92.38 586 GLY A CA 1
ATOM 4477 C C . GLY A 1 586 ? 9.461 3.182 31.781 1 92.38 586 GLY A C 1
ATOM 4478 O O . GLY A 1 586 ? 8.781 2.182 31.531 1 92.38 586 GLY A O 1
ATOM 4479 N N . LYS A 1 587 ? 9.352 4.211 31 1 94.25 587 LYS A N 1
ATOM 4480 C CA . LYS A 1 587 ? 8.508 4.254 29.812 1 94.25 587 LYS A CA 1
ATOM 4481 C C . LYS A 1 587 ? 9.227 3.664 28.594 1 94.25 587 LYS A C 1
ATOM 4483 O O . LYS A 1 587 ? 10.195 4.246 28.094 1 94.25 587 LYS A O 1
ATOM 4488 N N . LEU A 1 588 ? 8.75 2.537 28.078 1 93.31 588 LEU A N 1
ATOM 4489 C CA . LEU A 1 588 ? 9.492 1.831 27.031 1 93.31 588 LEU A CA 1
ATOM 4490 C C . LEU A 1 588 ? 8.648 1.68 25.781 1 93.31 588 LEU A C 1
ATOM 4492 O O . LEU A 1 588 ? 8.898 0.783 24.969 1 93.31 588 LEU A O 1
ATOM 4496 N N . ASP A 1 589 ? 7.652 2.527 25.547 1 89.19 589 ASP A N 1
ATOM 4497 C CA . ASP A 1 589 ? 6.789 2.488 24.375 1 89.19 589 ASP A CA 1
ATOM 4498 C C . ASP A 1 589 ? 7.578 2.814 23.109 1 89.19 589 ASP A C 1
ATOM 4500 O O . ASP A 1 589 ? 7.242 2.336 22.016 1 89.19 589 ASP A O 1
ATOM 4504 N N . ASP A 1 590 ? 8.555 3.67 23.25 1 92.56 590 ASP A N 1
ATOM 4505 C CA . ASP A 1 590 ? 9.469 4.012 22.156 1 92.56 590 ASP A CA 1
ATOM 4506 C C . ASP A 1 590 ? 10.867 3.465 22.422 1 92.56 590 ASP A C 1
ATOM 4508 O O . ASP A 1 590 ? 11.727 4.172 22.969 1 92.56 590 ASP A O 1
ATOM 4512 N N . LEU A 1 591 ? 11.086 2.352 21.891 1 92.69 591 LEU A N 1
ATOM 4513 C CA . LEU A 1 591 ? 12.305 1.622 22.219 1 92.69 591 LEU A CA 1
ATOM 4514 C C . LEU A 1 591 ? 13.523 2.301 21.609 1 92.69 591 LEU A C 1
ATOM 4516 O O . LEU A 1 591 ? 14.617 2.25 22.172 1 92.69 591 LEU A O 1
ATOM 4520 N N . GLU A 1 592 ? 13.344 2.891 20.484 1 92.94 592 GLU A N 1
ATOM 4521 C CA . GLU A 1 592 ? 14.453 3.594 19.844 1 92.94 592 GLU A CA 1
ATOM 4522 C C . GLU A 1 592 ? 14.875 4.812 20.656 1 92.94 592 GLU A C 1
ATOM 4524 O O . GLU A 1 592 ? 16.062 5.074 20.828 1 92.94 592 GLU A O 1
ATOM 4529 N N . LEU A 1 593 ? 13.812 5.527 21.094 1 95.31 593 LEU A N 1
ATOM 4530 C CA . LEU A 1 593 ? 14.086 6.676 21.953 1 95.31 593 LEU A CA 1
ATOM 4531 C C . LEU A 1 593 ? 14.789 6.238 23.234 1 95.31 593 LEU A C 1
ATOM 4533 O O . LEU A 1 593 ? 15.773 6.855 23.641 1 95.31 593 LEU A O 1
ATOM 4537 N N . ALA A 1 594 ? 14.281 5.125 23.812 1 96.06 594 ALA A N 1
ATOM 4538 C CA . ALA A 1 594 ? 14.875 4.598 25.031 1 96.06 594 ALA A CA 1
ATOM 4539 C C . ALA A 1 594 ? 16.312 4.156 24.797 1 96.06 594 ALA A C 1
ATOM 4541 O O . ALA A 1 594 ? 17.203 4.492 25.594 1 96.06 594 ALA A O 1
ATOM 4542 N N . ARG A 1 595 ? 16.531 3.521 23.719 1 95.75 595 ARG A N 1
ATOM 4543 C CA . ARG A 1 595 ? 17.859 3.008 23.391 1 95.75 595 ARG A CA 1
ATOM 4544 C C . ARG A 1 595 ? 18.859 4.145 23.234 1 95.75 595 ARG A C 1
ATOM 4546 O O . ARG A 1 595 ? 19.984 4.062 23.734 1 95.75 595 ARG A O 1
ATOM 4553 N N . SER A 1 596 ? 18.453 5.191 22.656 1 96.44 596 SER A N 1
ATOM 4554 C CA . SER A 1 596 ? 19.391 6.223 22.234 1 96.44 596 SER A CA 1
ATOM 4555 C C . SER A 1 596 ? 19.594 7.262 23.328 1 96.44 596 SER A C 1
ATOM 4557 O O . SER A 1 596 ? 20.656 7.906 23.391 1 96.44 596 SER A O 1
ATOM 4559 N N . TRP A 1 597 ? 18.578 7.484 24.328 1 96.81 597 TRP A N 1
ATOM 4560 C CA . TRP A 1 597 ? 18.672 8.672 25.172 1 96.81 597 TRP A CA 1
ATOM 4561 C C . TRP A 1 597 ? 18.484 8.328 26.641 1 96.81 597 TRP A C 1
ATOM 4563 O O . TRP A 1 597 ? 18.703 9.164 27.516 1 96.81 597 TRP A O 1
ATOM 4573 N N . TYR A 1 598 ? 18.078 7.117 26.984 1 96.81 598 TYR A N 1
ATOM 4574 C CA . TYR A 1 598 ? 17.797 6.832 28.391 1 96.81 598 TYR A CA 1
ATOM 4575 C C . TYR A 1 598 ? 19.094 6.574 29.156 1 96.81 598 TYR A C 1
ATOM 4577 O O . TYR A 1 598 ? 19.859 5.676 28.797 1 96.81 598 TYR A O 1
ATOM 4585 N N . SER A 1 599 ? 19.406 7.258 30.125 1 96.19 599 SER A N 1
ATOM 4586 C CA . SER A 1 599 ? 20.453 7.156 31.141 1 96.19 599 SER A CA 1
ATOM 4587 C C . SER A 1 599 ? 20.125 8 32.375 1 96.19 599 SER A C 1
ATOM 4589 O O . SER A 1 599 ? 19.312 8.922 32.281 1 96.19 599 SER A O 1
ATOM 4591 N N . GLU A 1 600 ? 20.703 7.68 33.438 1 96.12 600 GLU A N 1
ATOM 4592 C CA . GLU A 1 600 ? 20.453 8.469 34.656 1 96.12 600 GLU A CA 1
ATOM 4593 C C . GLU A 1 600 ? 20.938 9.906 34.469 1 96.12 600 GLU A C 1
ATOM 4595 O O . GLU A 1 600 ? 20.312 10.844 35 1 96.12 600 GLU A O 1
ATOM 4600 N N . GLY A 1 601 ? 21.953 10.086 33.781 1 95.44 601 GLY A N 1
ATOM 4601 C CA . GLY A 1 601 ? 22.438 11.43 33.469 1 95.44 601 GLY A CA 1
ATOM 4602 C C . GLY A 1 601 ? 21.438 12.25 32.656 1 95.44 601 GLY A C 1
ATOM 4603 O O . GLY A 1 601 ? 21.203 13.422 32.969 1 95.44 601 GLY A O 1
ATOM 4604 N N . ASN A 1 602 ? 20.875 11.664 31.672 1 97.06 602 ASN A N 1
ATOM 4605 C CA . ASN A 1 602 ? 19.891 12.367 30.844 1 97.06 602 ASN A CA 1
ATOM 4606 C C . ASN A 1 602 ? 18.594 12.625 31.609 1 97.06 602 ASN A C 1
ATOM 4608 O O . ASN A 1 602 ? 17.953 13.656 31.422 1 97.06 602 ASN A O 1
ATOM 4612 N N . PHE A 1 603 ? 18.234 11.656 32.469 1 97.69 603 PHE A N 1
ATOM 4613 C CA . PHE A 1 603 ? 17.047 11.875 33.281 1 97.69 603 PHE A CA 1
ATOM 4614 C C . PHE A 1 603 ? 17.25 13.031 34.25 1 97.69 603 PHE A C 1
ATOM 4616 O O . PHE A 1 603 ? 16.328 13.797 34.5 1 97.69 603 PHE A O 1
ATOM 4623 N N . ALA A 1 604 ? 18.438 13.109 34.75 1 97.38 604 ALA A N 1
ATOM 4624 C CA . ALA A 1 604 ? 18.766 14.25 35.594 1 97.38 604 ALA A CA 1
ATOM 4625 C C . ALA A 1 604 ? 18.641 15.562 34.812 1 97.38 604 ALA A C 1
ATOM 4627 O O . ALA A 1 604 ? 18.109 16.547 35.344 1 97.38 604 ALA A O 1
ATOM 4628 N N . ARG A 1 605 ? 19.125 15.602 33.625 1 97.5 605 ARG A N 1
ATOM 4629 C CA . ARG A 1 605 ? 19 16.766 32.781 1 97.5 605 ARG A CA 1
ATOM 4630 C C . ARG A 1 605 ? 17.531 17.094 32.5 1 97.5 605 ARG A C 1
ATOM 4632 O O . ARG A 1 605 ? 17.141 18.25 32.469 1 97.5 605 ARG A O 1
ATOM 4639 N N . ARG A 1 606 ? 16.781 16.078 32.219 1 98 606 ARG A N 1
ATOM 4640 C CA . ARG A 1 606 ? 15.344 16.234 32 1 98 606 ARG A CA 1
ATOM 4641 C C . ARG A 1 606 ? 14.664 16.844 33.219 1 98 606 ARG A C 1
ATOM 4643 O O . ARG A 1 606 ? 13.812 17.734 33.094 1 98 606 ARG A O 1
ATOM 4650 N N . ASP A 1 607 ? 15.047 16.328 34.438 1 97.81 607 ASP A N 1
ATOM 4651 C CA . ASP A 1 607 ? 14.492 16.859 35.688 1 97.81 607 ASP A CA 1
ATOM 4652 C C . ASP A 1 607 ? 14.805 18.359 35.844 1 97.81 607 ASP A C 1
ATOM 4654 O O . ASP A 1 607 ? 13.953 19.141 36.25 1 97.81 607 ASP A O 1
ATOM 4658 N N . ARG A 1 608 ? 15.961 18.719 35.469 1 98.31 608 ARG A N 1
ATOM 4659 C CA . ARG A 1 608 ? 16.359 20.125 35.562 1 98.31 608 ARG A CA 1
ATOM 4660 C C . ARG A 1 608 ? 15.617 20.969 34.531 1 98.31 608 ARG A C 1
ATOM 4662 O O . ARG A 1 608 ? 15.227 22.109 34.812 1 98.31 608 ARG A O 1
ATOM 4669 N N . ALA A 1 609 ? 15.461 20.438 33.344 1 98.31 609 ALA A N 1
ATOM 4670 C CA . ALA A 1 609 ? 14.688 21.141 32.344 1 98.31 609 ALA A CA 1
ATOM 4671 C C . ALA A 1 609 ? 13.242 21.344 32.781 1 98.31 609 ALA A C 1
ATOM 4673 O O . ALA A 1 609 ? 12.648 22.391 32.531 1 98.31 609 ALA A O 1
ATOM 4674 N N . ILE A 1 610 ? 12.664 20.281 33.406 1 97.94 610 ILE A N 1
ATOM 4675 C CA . ILE A 1 610 ? 11.305 20.359 33.938 1 97.94 610 ILE A CA 1
ATOM 4676 C C . ILE A 1 610 ? 11.234 21.453 35 1 97.94 610 ILE A C 1
ATOM 4678 O O . ILE A 1 610 ? 10.32 22.281 35 1 97.94 610 ILE A O 1
ATOM 4682 N N . ALA A 1 611 ? 12.211 21.438 35.875 1 97.69 611 ALA A N 1
ATOM 4683 C CA . ALA A 1 611 ? 12.242 22.406 36.969 1 97.69 611 ALA A CA 1
ATOM 4684 C C . ALA A 1 611 ? 12.359 23.828 36.438 1 97.69 611 ALA A C 1
ATOM 4686 O O . ALA A 1 611 ? 11.617 24.719 36.875 1 97.69 611 ALA A O 1
ATOM 4687 N N . LEU A 1 612 ? 13.281 24.047 35.562 1 97.44 612 LEU A N 1
ATOM 4688 C CA . LEU A 1 612 ? 13.469 25.375 35 1 97.44 612 LEU A CA 1
ATOM 4689 C C . LEU A 1 612 ? 12.266 25.797 34.156 1 97.44 612 LEU A C 1
ATOM 4691 O O . LEU A 1 612 ? 11.883 26.969 34.156 1 97.44 612 LEU A O 1
ATOM 4695 N N . GLY A 1 613 ? 11.773 24.875 33.406 1 97.44 613 GLY A N 1
ATOM 4696 C CA . GLY A 1 613 ? 10.562 25.141 32.656 1 97.44 613 GLY A CA 1
ATOM 4697 C C . GLY A 1 613 ? 9.414 25.625 33.531 1 97.44 613 GLY A C 1
ATOM 4698 O O . GLY A 1 613 ? 8.719 26.578 33.156 1 97.44 613 GLY A O 1
ATOM 4699 N N . ARG A 1 614 ? 9.203 25 34.625 1 97 614 ARG A N 1
ATOM 4700 C CA . ARG A 1 614 ? 8.164 25.406 35.562 1 97 614 ARG A CA 1
ATOM 4701 C C . ARG A 1 614 ? 8.398 26.844 36.062 1 97 614 ARG A C 1
ATOM 4703 O O . ARG A 1 614 ? 7.461 27.641 36.156 1 97 614 ARG A O 1
ATOM 4710 N N . LYS A 1 615 ? 9.57 27.125 36.312 1 96.38 615 LYS A N 1
ATOM 4711 C CA . LYS A 1 615 ? 9.93 28.453 36.781 1 96.38 615 LYS A CA 1
ATOM 4712 C C . LYS A 1 615 ? 9.672 29.516 35.719 1 96.38 615 LYS A C 1
ATOM 4714 O O . LYS A 1 615 ? 9.219 30.625 36.031 1 96.38 615 LYS A O 1
ATOM 4719 N N . LEU A 1 616 ? 9.93 29.172 34.531 1 96.06 616 LEU A N 1
ATOM 4720 C CA . LEU A 1 616 ? 9.867 30.156 33.469 1 96.06 616 LEU A CA 1
ATOM 4721 C C . LEU A 1 616 ? 8.531 30.062 32.719 1 96.06 616 LEU A C 1
ATOM 4723 O O . LEU A 1 616 ? 8.266 30.859 31.812 1 96.06 616 LEU A O 1
ATOM 4727 N N . GLY A 1 617 ? 7.711 29.141 33.094 1 95.56 617 GLY A N 1
ATOM 4728 C CA . GLY A 1 617 ? 6.441 28.922 32.438 1 95.56 617 GLY A CA 1
ATOM 4729 C C . GLY A 1 617 ? 6.602 28.359 31.031 1 95.56 617 GLY A C 1
ATOM 4730 O O . GLY A 1 617 ? 5.91 28.781 30.109 1 95.56 617 GLY A O 1
ATOM 4731 N N . LYS A 1 618 ? 7.559 27.562 30.781 1 97.12 618 LYS A N 1
ATOM 4732 C CA . LYS A 1 618 ? 7.84 26.938 29.5 1 97.12 618 LYS A CA 1
ATOM 4733 C C . LYS A 1 618 ? 7.883 25.406 29.625 1 97.12 618 LYS A C 1
ATOM 4735 O O . LYS A 1 618 ? 8.016 24.891 30.734 1 97.12 618 LYS A O 1
ATOM 4740 N N . ASP A 1 619 ? 7.711 24.75 28.516 1 96.81 619 ASP A N 1
ATOM 4741 C CA . ASP A 1 619 ? 7.828 23.297 28.516 1 96.81 619 ASP A CA 1
ATOM 4742 C C . ASP A 1 619 ? 9.289 22.859 28.516 1 96.81 619 ASP A C 1
ATOM 4744 O O . ASP A 1 619 ? 10.156 23.578 28.016 1 96.81 619 ASP A O 1
ATOM 4748 N N . PRO A 1 620 ? 9.508 21.641 29.031 1 97.62 620 PRO A N 1
ATOM 4749 C CA . PRO A 1 620 ? 10.891 21.172 29.109 1 97.62 620 PRO A CA 1
ATOM 4750 C C . PRO A 1 620 ? 11.57 21.109 27.734 1 97.62 620 PRO A C 1
ATOM 4752 O O . PRO A 1 620 ? 12.773 21.359 27.625 1 97.62 620 PRO A O 1
ATOM 4755 N N . ILE A 1 621 ? 10.867 20.75 26.734 1 97.62 621 ILE A N 1
ATOM 4756 C CA . ILE A 1 621 ? 11.461 20.625 25.406 1 97.62 621 ILE A CA 1
ATOM 4757 C C . ILE A 1 621 ? 11.867 22 24.891 1 97.62 621 ILE A C 1
ATOM 4759 O O . ILE A 1 621 ? 12.844 22.125 24.141 1 97.62 621 ILE A O 1
ATOM 4763 N N . GLN A 1 622 ? 11.18 23.062 25.312 1 97.56 622 GLN A N 1
ATOM 4764 C CA . GLN A 1 622 ? 11.562 24.422 24.953 1 97.56 622 GLN A CA 1
ATOM 4765 C C . GLN A 1 622 ? 12.836 24.844 25.688 1 97.56 622 GLN A C 1
ATOM 4767 O O . GLN A 1 622 ? 13.68 25.547 25.125 1 97.56 622 GLN A O 1
ATOM 4772 N N . ILE A 1 623 ? 12.961 24.391 26.922 1 97.88 623 ILE A N 1
ATOM 4773 C CA . ILE A 1 623 ? 14.172 24.656 27.688 1 97.88 623 ILE A CA 1
ATOM 4774 C C . ILE A 1 623 ? 15.352 23.953 27.031 1 97.88 623 ILE A C 1
ATOM 4776 O O . ILE A 1 623 ? 16.438 24.516 26.906 1 97.88 623 ILE A O 1
ATOM 4780 N N . ALA A 1 624 ? 15.086 22.734 26.609 1 97.94 624 ALA A N 1
ATOM 4781 C CA . ALA A 1 624 ? 16.141 21.969 25.953 1 97.94 624 ALA A CA 1
ATOM 4782 C C . ALA A 1 624 ? 16.594 22.656 24.672 1 97.94 624 ALA A C 1
ATOM 4784 O O . ALA A 1 624 ? 17.797 22.703 24.375 1 97.94 624 ALA A O 1
ATOM 4785 N N . LEU A 1 625 ? 15.688 23.156 23.859 1 97.19 625 LEU A N 1
ATOM 4786 C CA . LEU A 1 625 ? 16.047 23.875 22.641 1 97.19 625 LEU A CA 1
ATOM 4787 C C . LEU A 1 625 ? 16.766 25.188 22.969 1 97.19 625 LEU A C 1
ATOM 4789 O O . LEU A 1 625 ? 17.734 25.547 22.297 1 97.19 625 LEU A O 1
ATOM 4793 N N . ALA A 1 626 ? 16.281 25.891 24 1 96.94 626 ALA A N 1
ATOM 4794 C CA . ALA A 1 626 ? 16.938 27.125 24.438 1 96.94 626 ALA A CA 1
ATOM 4795 C C . ALA A 1 626 ? 18.391 26.859 24.844 1 96.94 626 ALA A C 1
ATOM 4797 O O . ALA A 1 626 ? 19.266 27.688 24.609 1 96.94 626 ALA A O 1
ATOM 4798 N N . TYR A 1 627 ? 18.609 25.734 25.438 1 96.38 627 TYR A N 1
ATOM 4799 C CA . TYR A 1 627 ? 19.969 25.328 25.781 1 96.38 627 TYR A CA 1
ATOM 4800 C C . TYR A 1 627 ? 20.844 25.266 24.531 1 96.38 627 TYR A C 1
ATOM 4802 O O . TYR A 1 627 ? 21.969 25.766 24.547 1 96.38 627 TYR A O 1
ATOM 4810 N N . VAL A 1 628 ? 20.359 24.625 23.469 1 95.94 628 VAL A N 1
ATOM 4811 C CA . VAL A 1 628 ? 21.109 24.516 22.219 1 95.94 628 VAL A CA 1
ATOM 4812 C C . VAL A 1 628 ? 21.359 25.906 21.641 1 95.94 628 VAL A C 1
ATOM 4814 O O . VAL A 1 628 ? 22.469 26.203 21.203 1 95.94 628 VAL A O 1
ATOM 4817 N N . LEU A 1 629 ? 20.375 26.781 21.703 1 94.31 629 LEU A N 1
ATOM 4818 C CA . LEU A 1 629 ? 20.453 28.125 21.156 1 94.31 629 LEU A CA 1
ATOM 4819 C C . LEU A 1 629 ? 21.453 28.984 21.953 1 94.31 629 LEU A C 1
ATOM 4821 O O . LEU A 1 629 ? 22 29.953 21.422 1 94.31 629 LEU A O 1
ATOM 4825 N N . ALA A 1 630 ? 21.688 28.562 23.141 1 92.56 630 ALA A N 1
ATOM 4826 C CA . ALA A 1 630 ? 22.5 29.375 24.031 1 92.56 630 ALA A CA 1
ATOM 4827 C C . ALA A 1 630 ? 23.984 29.016 23.906 1 92.56 630 ALA A C 1
ATOM 4829 O O . ALA A 1 630 ? 24.844 29.672 24.5 1 92.56 630 ALA A O 1
ATOM 4830 N N . GLN A 1 631 ? 24.234 28.047 23.141 1 87.56 631 GLN A N 1
ATOM 4831 C CA . GLN A 1 631 ? 25.625 27.625 23.031 1 87.56 631 GLN A CA 1
ATOM 4832 C C . GLN A 1 631 ? 26.469 28.734 22.406 1 87.56 631 GLN A C 1
ATOM 4834 O O . GLN A 1 631 ? 26.047 29.391 21.453 1 87.56 631 GLN A O 1
ATOM 4839 N N . LYS A 1 632 ? 27.531 29.047 23.094 1 66 632 LYS A N 1
ATOM 4840 C CA . LYS A 1 632 ? 28.453 30.094 22.656 1 66 632 LYS A CA 1
ATOM 4841 C C . LYS A 1 632 ? 29.094 29.75 21.328 1 66 632 LYS A C 1
ATOM 4843 O O . LYS A 1 632 ? 29.469 30.641 20.547 1 66 632 LYS A O 1
ATOM 4848 N N . GLY A 1 633 ? 29.234 28.5 21.125 1 62.31 633 GLY A N 1
ATOM 4849 C CA . GLY A 1 633 ? 29.75 28.047 19.828 1 62.31 633 GLY A CA 1
ATOM 4850 C C . GLY A 1 633 ? 28.703 28.094 18.734 1 62.31 633 GLY A C 1
ATOM 4851 O O . GLY A 1 633 ? 27.562 28.469 18.969 1 62.31 633 GLY A O 1
ATOM 4852 N N . ARG A 1 634 ? 29.031 28.078 17.531 1 80 634 ARG A N 1
ATOM 4853 C CA . ARG A 1 634 ? 28.156 28.172 16.375 1 80 634 ARG A CA 1
ATOM 4854 C C . ARG A 1 634 ? 27.359 26.891 16.188 1 80 634 ARG A C 1
ATOM 4856 O O . ARG A 1 634 ? 27.75 26.016 15.406 1 80 634 ARG A O 1
ATOM 4863 N N . VAL A 1 635 ? 26.422 26.656 17.172 1 93.12 635 VAL A N 1
ATOM 4864 C CA . VAL A 1 635 ? 25.516 25.531 16.969 1 93.12 635 VAL A CA 1
ATOM 4865 C C . VAL A 1 635 ? 24.156 26.031 16.469 1 93.12 635 VAL A C 1
ATOM 4867 O O . VAL A 1 635 ? 23.547 26.906 17.078 1 93.12 635 VAL A O 1
ATOM 4870 N N . ILE A 1 636 ? 23.797 25.562 15.422 1 95.75 636 ILE A N 1
ATOM 4871 C CA . ILE A 1 636 ? 22.5 25.875 14.828 1 95.75 636 ILE A CA 1
ATOM 4872 C C . ILE A 1 636 ? 21.609 24.641 14.867 1 95.75 636 ILE A C 1
ATOM 4874 O O . ILE A 1 636 ? 21.875 23.641 14.188 1 95.75 636 ILE A O 1
ATOM 4878 N N . PRO A 1 637 ? 20.562 24.641 15.672 1 96.81 637 PRO A N 1
ATOM 4879 C CA . PRO A 1 637 ? 19.672 23.469 15.742 1 96.81 637 PRO A CA 1
ATOM 4880 C C . PRO A 1 637 ? 18.859 23.281 14.469 1 96.81 637 PRO A C 1
ATOM 4882 O O . PRO A 1 637 ? 18.375 24.25 13.883 1 96.81 637 PRO A O 1
ATOM 4885 N N . LEU A 1 638 ? 18.797 22.047 14 1 96.75 638 LEU A N 1
ATOM 4886 C CA . LEU A 1 638 ? 17.766 21.625 13.047 1 96.75 638 LEU A CA 1
ATOM 4887 C C . LEU A 1 638 ? 16.484 21.234 13.758 1 96.75 638 LEU A C 1
ATOM 4889 O O . LEU A 1 638 ? 16.484 20.359 14.617 1 96.75 638 LEU A O 1
ATOM 4893 N N . ILE A 1 639 ? 15.43 21.922 13.477 1 96.25 639 ILE A N 1
ATOM 4894 C CA . ILE A 1 639 ? 14.125 21.609 14.047 1 96.25 639 ILE A CA 1
ATOM 4895 C C . ILE A 1 639 ? 13.211 21.047 12.961 1 96.25 639 ILE A C 1
ATOM 4897 O O . ILE A 1 639 ? 13.289 21.453 11.805 1 96.25 639 ILE A O 1
ATOM 4901 N N . GLY A 1 640 ? 12.43 20.016 13.281 1 94.81 640 GLY A N 1
ATOM 4902 C CA . GLY A 1 640 ? 11.641 19.328 12.281 1 94.81 640 GLY A CA 1
ATOM 4903 C C . GLY A 1 640 ? 10.164 19.266 12.633 1 94.81 640 GLY A C 1
ATOM 4904 O O . GLY A 1 640 ? 9.609 18.172 12.797 1 94.81 640 GLY A O 1
ATOM 4905 N N . PRO A 1 641 ? 9.5 20.469 12.781 1 94.62 641 PRO A N 1
ATOM 4906 C CA . PRO A 1 641 ? 8.062 20.469 13.039 1 94.62 641 PRO A CA 1
ATOM 4907 C C . PRO A 1 641 ? 7.254 19.922 11.859 1 94.62 641 PRO A C 1
ATOM 4909 O O . PRO A 1 641 ? 7.617 20.141 10.703 1 94.62 641 PRO A O 1
ATOM 4912 N N . ARG A 1 642 ? 6.145 19.281 12.086 1 91.62 642 ARG A N 1
ATOM 4913 C CA . ARG A 1 642 ? 5.277 18.719 11.062 1 91.62 642 ARG A CA 1
ATOM 4914 C C . ARG A 1 642 ? 4.098 19.641 10.766 1 91.62 642 ARG A C 1
ATOM 4916 O O . ARG A 1 642 ? 3.488 19.547 9.695 1 91.62 642 ARG A O 1
ATOM 4923 N N . LEU A 1 643 ? 3.73 20.359 11.852 1 96.31 643 LEU A N 1
ATOM 4924 C CA . LEU A 1 643 ? 2.586 21.266 11.781 1 96.31 643 LEU A CA 1
ATOM 4925 C C . LEU A 1 643 ? 2.947 22.641 12.312 1 96.31 643 LEU A C 1
ATOM 4927 O O . LEU A 1 643 ? 3.992 22.812 12.945 1 96.31 643 LEU A O 1
ATOM 4931 N N . LEU A 1 644 ? 2.039 23.562 11.984 1 97.75 644 LEU A N 1
ATOM 4932 C CA . LEU A 1 644 ? 2.256 24.938 12.43 1 97.75 644 LEU A CA 1
ATOM 4933 C C . LEU A 1 644 ? 2.311 25.016 13.953 1 97.75 644 LEU A C 1
ATOM 4935 O O . LEU A 1 644 ? 3.146 25.734 14.516 1 97.75 644 LEU A O 1
ATOM 4939 N N . ALA A 1 645 ? 1.439 24.281 14.617 1 97.25 645 ALA A N 1
ATOM 4940 C CA . ALA A 1 645 ? 1.424 24.281 16.078 1 97.25 645 ALA A CA 1
ATOM 4941 C C . ALA A 1 645 ? 2.773 23.844 16.641 1 97.25 645 ALA A C 1
ATOM 4943 O O . ALA A 1 645 ? 3.254 24.406 17.625 1 97.25 645 ALA A O 1
ATOM 4944 N N . GLU A 1 646 ? 3.42 22.875 16.047 1 95.44 646 GLU A N 1
ATOM 4945 C CA . GLU A 1 646 ? 4.723 22.391 16.5 1 95.44 646 GLU A CA 1
ATOM 4946 C C . GLU A 1 646 ? 5.816 23.422 16.234 1 95.44 646 GLU A C 1
ATOM 4948 O O . GLU A 1 646 ? 6.719 23.609 17.047 1 95.44 646 GLU A O 1
ATOM 4953 N N . LEU A 1 647 ? 5.73 24.016 15.062 1 97 647 LEU A N 1
ATOM 4954 C CA . LEU A 1 647 ? 6.688 25.078 14.773 1 97 647 LEU A CA 1
ATOM 4955 C C . LEU A 1 647 ? 6.582 26.188 15.812 1 97 647 LEU A C 1
ATOM 4957 O O . LEU A 1 647 ? 7.59 26.609 16.391 1 97 647 LEU A O 1
ATOM 4961 N N . ASN A 1 648 ? 5.316 26.672 16.016 1 96.69 648 ASN A N 1
ATOM 4962 C CA . ASN A 1 648 ? 5.105 27.75 16.984 1 96.69 648 ASN A CA 1
ATOM 4963 C C . ASN A 1 648 ? 5.617 27.375 18.359 1 96.69 648 ASN A C 1
ATOM 4965 O O . ASN A 1 648 ? 6.23 28.203 19.047 1 96.69 648 ASN A O 1
ATOM 4969 N N . HIS A 1 649 ? 5.363 26.156 18.688 1 95.25 649 HIS A N 1
ATOM 4970 C CA . HIS A 1 649 ? 5.84 25.656 19.969 1 95.25 649 HIS A CA 1
ATOM 4971 C C . HIS A 1 649 ? 7.359 25.703 20.062 1 95.25 649 HIS A C 1
ATOM 4973 O O . HIS A 1 649 ? 7.922 26.141 21.062 1 95.25 649 HIS A O 1
ATOM 4979 N N . SER A 1 650 ? 8.062 25.297 19.031 1 96.06 650 SER A N 1
ATOM 4980 C CA . SER A 1 650 ? 9.523 25.344 18.969 1 96.06 650 SER A CA 1
ATOM 4981 C C . SER A 1 650 ? 10.031 26.781 19.016 1 96.06 650 SER A C 1
ATOM 4983 O O . SER A 1 650 ? 11.023 27.062 19.688 1 96.06 650 SER A O 1
ATOM 4985 N N . LEU A 1 651 ? 9.367 27.641 18.344 1 96.12 651 LEU A N 1
ATOM 4986 C CA . LEU A 1 651 ? 9.828 29.031 18.234 1 96.12 651 LEU A CA 1
ATOM 4987 C C . LEU A 1 651 ? 9.688 29.75 19.562 1 96.12 651 LEU A C 1
ATOM 4989 O O . LEU A 1 651 ? 10.367 30.75 19.812 1 96.12 651 LEU A O 1
ATOM 4993 N N . ASP A 1 652 ? 8.812 29.281 20.422 1 95.06 652 ASP A N 1
ATOM 4994 C CA . ASP A 1 652 ? 8.672 29.844 21.766 1 95.06 652 ASP A CA 1
ATOM 4995 C C . ASP A 1 652 ? 9.977 29.75 22.547 1 95.06 652 ASP A C 1
ATOM 4997 O O . ASP A 1 652 ? 10.203 30.516 23.484 1 95.06 652 ASP A O 1
ATOM 5001 N N . ALA A 1 653 ? 10.812 28.859 22.156 1 95.69 653 ALA A N 1
ATOM 5002 C CA . ALA A 1 653 ? 12.109 28.703 22.812 1 95.69 653 ALA A CA 1
ATOM 5003 C C . ALA A 1 653 ? 12.984 29.938 22.609 1 95.69 653 ALA A C 1
ATOM 5005 O O . ALA A 1 653 ? 13.859 30.219 23.422 1 95.69 653 ALA A O 1
ATOM 5006 N N . PHE A 1 654 ? 12.828 30.656 21.562 1 94.25 654 PHE A N 1
ATOM 5007 C CA . PHE A 1 654 ? 13.625 31.844 21.25 1 94.25 654 PHE A CA 1
ATOM 5008 C C . PHE A 1 654 ? 13.336 32.969 22.234 1 94.25 654 PHE A C 1
ATOM 5010 O O . PHE A 1 654 ? 14.109 33.906 22.328 1 94.25 654 PHE A O 1
ATOM 5017 N N . ALA A 1 655 ? 12.242 32.812 22.922 1 92.19 655 ALA A N 1
ATOM 5018 C CA . ALA A 1 655 ? 11.891 33.844 23.922 1 92.19 655 ALA A CA 1
ATOM 5019 C C . ALA A 1 655 ? 12.539 33.5 25.266 1 92.19 655 ALA A C 1
ATOM 5021 O O . ALA A 1 655 ? 12.492 34.312 26.203 1 92.19 655 ALA A O 1
ATOM 5022 N N . VAL A 1 656 ? 13.141 32.375 25.375 1 94.75 656 VAL A N 1
ATOM 5023 C CA . VAL A 1 656 ? 13.781 31.969 26.625 1 94.75 656 VAL A CA 1
ATOM 5024 C C . VAL A 1 656 ? 15.227 32.469 26.641 1 94.75 656 VAL A C 1
ATOM 5026 O O . VAL A 1 656 ? 16 32.188 25.719 1 94.75 656 VAL A O 1
ATOM 5029 N N . THR A 1 657 ? 15.625 33.156 27.578 1 92.31 657 THR A N 1
ATOM 5030 C CA . THR A 1 657 ? 17 33.562 27.781 1 92.31 657 THR A CA 1
ATOM 5031 C C . THR A 1 657 ? 17.641 32.812 28.938 1 92.31 657 THR A C 1
ATOM 5033 O O . THR A 1 657 ? 17.141 32.875 30.062 1 92.31 657 THR A O 1
ATOM 5036 N N . LEU A 1 658 ? 18.672 32.125 28.609 1 95.06 658 LEU A N 1
ATOM 5037 C CA . LEU A 1 658 ? 19.391 31.359 29.625 1 95.06 658 LEU A CA 1
ATOM 5038 C C . LEU A 1 658 ? 20.703 32.031 30 1 95.06 658 LEU A C 1
ATOM 5040 O O . LEU A 1 658 ? 21.469 32.438 29.125 1 95.06 658 LEU A O 1
ATOM 5044 N N . SER A 1 659 ? 20.953 32.156 31.281 1 93.94 659 SER A N 1
ATOM 5045 C CA . SER A 1 659 ? 22.25 32.625 31.75 1 93.94 659 SER A CA 1
ATOM 5046 C C . SER A 1 659 ? 23.312 31.547 31.609 1 93.94 659 SER A C 1
ATOM 5048 O O . SER A 1 659 ? 22.984 30.375 31.453 1 93.94 659 SER A O 1
ATOM 5050 N N . PRO A 1 660 ? 24.562 31.984 31.609 1 91.31 660 PRO A N 1
ATOM 5051 C CA . PRO A 1 660 ? 25.625 30.969 31.625 1 91.31 660 PRO A CA 1
ATOM 5052 C C . PRO A 1 660 ? 25.484 29.969 32.781 1 91.31 660 PRO A C 1
ATOM 5054 O O . PRO A 1 660 ? 25.797 28.781 32.625 1 91.31 660 PRO A O 1
ATOM 5057 N N . GLY A 1 661 ? 25.031 30.469 33.875 1 93.19 661 GLY A N 1
ATOM 5058 C CA . GLY A 1 661 ? 24.766 29.594 35 1 93.19 661 GLY A CA 1
ATOM 5059 C C . GLY A 1 661 ? 23.672 28.594 34.719 1 93.19 661 GLY A C 1
ATOM 5060 O O . GLY A 1 661 ? 23.766 27.422 35.125 1 93.19 661 GLY A O 1
ATOM 5061 N N . ASP A 1 662 ? 22.594 29.047 34.031 1 95.19 662 ASP A N 1
ATOM 5062 C CA . ASP A 1 662 ? 21.5 28.156 33.656 1 95.19 662 ASP A CA 1
ATOM 5063 C C . ASP A 1 662 ? 22 27.047 32.75 1 95.19 662 ASP A C 1
ATOM 5065 O O . ASP A 1 662 ? 21.641 25.875 32.906 1 95.19 662 ASP A O 1
ATOM 5069 N N . VAL A 1 663 ? 22.812 27.438 31.766 1 93.69 663 VAL A N 1
ATOM 5070 C CA . VAL A 1 663 ? 23.328 26.5 30.781 1 93.69 663 VAL A CA 1
ATOM 5071 C C . VAL A 1 663 ? 24.172 25.438 31.469 1 93.69 663 VAL A C 1
ATOM 5073 O O . VAL A 1 663 ? 24 24.25 31.203 1 93.69 663 VAL A O 1
ATOM 5076 N N . GLN A 1 664 ? 24.969 25.859 32.344 1 92.62 664 GLN A N 1
ATOM 5077 C CA . GLN A 1 664 ? 25.812 24.922 33.094 1 92.62 664 GLN A CA 1
ATOM 5078 C C . GLN A 1 664 ? 24.984 24.016 34 1 92.62 664 GLN A C 1
ATOM 5080 O O . GLN A 1 664 ? 25.234 22.828 34.094 1 92.62 664 GLN A O 1
ATOM 5085 N N . TRP A 1 665 ? 24.078 24.625 34.625 1 96 665 TRP A N 1
ATOM 5086 C CA . TRP A 1 665 ? 23.219 23.875 35.562 1 96 665 TRP A CA 1
ATOM 5087 C C . TRP A 1 665 ? 22.422 22.828 34.812 1 96 665 TRP A C 1
ATOM 5089 O O . TRP A 1 665 ? 22.25 21.703 35.312 1 96 665 TRP A O 1
ATOM 5099 N N . LEU A 1 666 ? 21.875 23.141 33.688 1 96.62 666 LEU A N 1
ATOM 5100 C CA . LEU A 1 666 ? 21.125 22.188 32.875 1 96.62 666 LEU A CA 1
ATOM 5101 C C . LEU A 1 666 ? 22 21 32.469 1 96.62 666 LEU A C 1
ATOM 5103 O O . LEU A 1 666 ? 21.547 19.859 32.469 1 96.62 666 LEU A O 1
ATOM 5107 N N . ARG A 1 667 ? 23.172 21.297 32.125 1 93.31 667 ARG A N 1
ATOM 5108 C CA . ARG A 1 667 ? 24.094 20.281 31.625 1 93.31 667 ARG A CA 1
ATOM 5109 C C . ARG A 1 667 ? 24.625 19.406 32.75 1 93.31 667 ARG A C 1
ATOM 5111 O O . ARG A 1 667 ? 24.625 18.172 32.625 1 93.31 667 ARG A O 1
ATOM 5118 N N . ASP A 1 668 ? 25.047 20.094 33.938 1 92.44 668 ASP A N 1
ATOM 5119 C CA . ASP A 1 668 ? 25.875 19.391 34.906 1 92.44 668 ASP A CA 1
ATOM 5120 C C . ASP A 1 668 ? 25.203 19.328 36.25 1 92.44 668 ASP A C 1
ATOM 5122 O O . ASP A 1 668 ? 25.594 18.531 37.125 1 92.44 668 ASP A O 1
ATOM 5126 N N . GLY A 1 669 ? 24.25 20.094 36.469 1 92.25 669 GLY A N 1
ATOM 5127 C CA . GLY A 1 669 ? 23.656 20.188 37.781 1 92.25 669 GLY A CA 1
ATOM 5128 C C . GLY A 1 669 ? 24.453 21.062 38.75 1 92.25 669 GLY A C 1
ATOM 5129 O O . GLY A 1 669 ? 25.297 21.859 38.312 1 92.25 669 GLY A O 1
ATOM 5130 N N . ASP A 1 670 ? 24.141 21.031 40.062 1 84.31 670 ASP A N 1
ATOM 5131 C CA . ASP A 1 670 ? 24.828 21.812 41.094 1 84.31 670 ASP A CA 1
ATOM 5132 C C . ASP A 1 670 ? 26.25 21.328 41.281 1 84.31 670 ASP A C 1
ATOM 5134 O O . ASP A 1 670 ? 26.531 20.125 41.188 1 84.31 670 ASP A O 1
ATOM 5138 N N . PRO A 1 671 ? 27.406 22.25 41.188 1 67.56 671 PRO A N 1
ATOM 5139 C CA . PRO A 1 671 ? 28.812 21.859 41.344 1 67.56 671 PRO A CA 1
ATOM 5140 C C . PRO A 1 671 ? 29.016 20.75 42.375 1 67.56 671 PRO A C 1
ATOM 5142 O O . PRO A 1 671 ? 29.891 19.906 42.219 1 67.56 671 PRO A O 1
ATOM 5145 N N . GLY A 1 672 ? 28.25 20.406 43.438 1 55.59 672 GLY A N 1
ATOM 5146 C CA . GLY A 1 672 ? 28.328 19.359 44.469 1 55.59 672 GLY A CA 1
ATOM 5147 C C . GLY A 1 672 ? 27.578 18.109 44.094 1 55.59 672 GLY A C 1
ATOM 5148 O O . GLY A 1 672 ? 27.672 17.094 44.781 1 55.59 672 GLY A O 1
ATOM 5149 N N . GLU A 1 673 ? 26.656 17.969 43.312 1 48.81 673 GLU A N 1
ATOM 5150 C CA . GLU A 1 673 ? 25.875 16.812 42.938 1 48.81 673 GLU A CA 1
ATOM 5151 C C . GLU A 1 673 ? 26.578 16 41.844 1 48.81 673 GLU A C 1
ATOM 5153 O O . GLU A 1 673 ? 26.766 16.469 40.719 1 48.81 673 GLU A O 1
ATOM 5158 N N . SER A 1 674 ? 27.719 15.414 42.156 1 42.31 674 SER A N 1
ATOM 5159 C CA . SER A 1 674 ? 28.5 14.539 41.281 1 42.31 674 SER A CA 1
ATOM 5160 C C . SER A 1 674 ? 27.594 13.578 40.531 1 42.31 674 SER A C 1
ATOM 5162 O O . SER A 1 674 ? 26.828 12.82 41.125 1 42.31 674 SER A O 1
ATOM 5164 N N . SER A 1 675 ? 27.172 13.953 39.406 1 40.94 675 SER A N 1
ATOM 5165 C CA . SER A 1 675 ? 26.469 13.055 38.5 1 40.94 675 SER A CA 1
ATOM 5166 C C . SER A 1 675 ? 27.219 11.734 38.344 1 40.94 675 SER A C 1
ATOM 5168 O O . SER A 1 675 ? 28.406 11.734 38.031 1 40.94 675 SER A O 1
ATOM 5170 N N . ALA A 1 676 ? 27.031 10.727 39.188 1 35.31 676 ALA A N 1
ATOM 5171 C CA . ALA A 1 676 ? 27.438 9.398 38.719 1 35.31 676 ALA A CA 1
ATOM 5172 C C . ALA A 1 676 ? 27.109 9.219 37.25 1 35.31 676 ALA A C 1
ATOM 5174 O O . ALA A 1 676 ? 25.938 9.242 36.844 1 35.31 676 ALA A O 1
ATOM 5175 N N . ALA A 1 677 ? 27.969 9.633 36.25 1 33.88 677 ALA A N 1
ATOM 5176 C CA . ALA A 1 677 ? 27.859 9.18 34.844 1 33.88 677 ALA A CA 1
ATOM 5177 C C . ALA A 1 677 ? 27.75 7.656 34.781 1 33.88 677 ALA A C 1
ATOM 5179 O O . ALA A 1 677 ? 28.531 6.949 35.438 1 33.88 677 ALA A O 1
ATOM 5180 N N . MET B 1 1 ? -34.688 -46.875 -24.016 1 27.42 1 MET B N 1
ATOM 5181 C CA . MET B 1 1 ? -34 -45.625 -23.812 1 27.42 1 MET B CA 1
ATOM 5182 C C . MET B 1 1 ? -32.719 -45.812 -22.969 1 27.42 1 MET B C 1
ATOM 5184 O O . MET B 1 1 ? -32.781 -46.406 -21.891 1 27.42 1 MET B O 1
ATOM 5188 N N . ASN B 1 2 ? -31.516 -46 -23.516 1 37.22 2 ASN B N 1
ATOM 5189 C CA . ASN B 1 2 ? -30.25 -46.281 -22.859 1 37.22 2 ASN B CA 1
ATOM 5190 C C . ASN B 1 2 ? -30.031 -45.406 -21.641 1 37.22 2 ASN B C 1
ATOM 5192 O O . ASN B 1 2 ? -30.141 -44.188 -21.734 1 37.22 2 ASN B O 1
ATOM 5196 N N . GLU B 1 3 ? -30.453 -45.75 -20.484 1 45.72 3 GLU B N 1
ATOM 5197 C CA . GLU B 1 3 ? -30.25 -45 -19.25 1 45.72 3 GLU B CA 1
ATOM 5198 C C . GLU B 1 3 ? -28.922 -44.25 -19.266 1 45.72 3 GLU B C 1
ATOM 5200 O O . GLU B 1 3 ? -27.859 -44.844 -19.484 1 45.72 3 GLU B O 1
ATOM 5205 N N . PRO B 1 4 ? -28.953 -43.062 -19.641 1 55.34 4 PRO B N 1
ATOM 5206 C CA . PRO B 1 4 ? -27.688 -42.344 -19.703 1 55.34 4 PRO B CA 1
ATOM 5207 C C . PRO B 1 4 ? -26.734 -42.719 -18.562 1 55.34 4 PRO B C 1
ATOM 5209 O O . PRO B 1 4 ? -27.172 -42.875 -17.422 1 55.34 4 PRO B O 1
ATOM 5212 N N . THR B 1 5 ? -25.641 -43.469 -18.766 1 75.5 5 THR B N 1
ATOM 5213 C CA . THR B 1 5 ? -24.672 -43.969 -17.797 1 75.5 5 THR B CA 1
ATOM 5214 C C . THR B 1 5 ? -24.266 -42.875 -16.812 1 75.5 5 THR B C 1
ATOM 5216 O O . THR B 1 5 ? -23.75 -41.844 -17.219 1 75.5 5 THR B O 1
ATOM 5219 N N . ARG B 1 6 ? -24.812 -42.906 -15.57 1 91.81 6 ARG B N 1
ATOM 5220 C CA . ARG B 1 6 ? -24.5 -41.969 -14.492 1 91.81 6 ARG B CA 1
ATOM 5221 C C . ARG B 1 6 ? -23.016 -42 -14.141 1 91.81 6 ARG B C 1
ATOM 5223 O O . ARG B 1 6 ? -22.391 -43.062 -14.172 1 91.81 6 ARG B O 1
ATOM 5230 N N . ILE B 1 7 ? -22.484 -40.844 -13.945 1 97.62 7 ILE B N 1
ATOM 5231 C CA . ILE B 1 7 ? -21.125 -40.75 -13.438 1 97.62 7 ILE B CA 1
ATOM 5232 C C . ILE B 1 7 ? -21.047 -41.375 -12.039 1 97.62 7 ILE B C 1
ATOM 5234 O O . ILE B 1 7 ? -21.844 -41.031 -11.164 1 97.62 7 ILE B O 1
ATOM 5238 N N . ARG B 1 8 ? -20.234 -42.312 -11.812 1 97.69 8 ARG B N 1
ATOM 5239 C CA . ARG B 1 8 ? -20.016 -42.938 -10.516 1 97.69 8 ARG B CA 1
ATOM 5240 C C . ARG B 1 8 ? -19 -42.156 -9.688 1 97.69 8 ARG B C 1
ATOM 5242 O O . ARG B 1 8 ? -17.797 -42.219 -9.938 1 97.69 8 ARG B O 1
ATOM 5249 N N . TRP B 1 9 ? -19.516 -41.469 -8.625 1 98.56 9 TRP B N 1
ATOM 5250 C CA . TRP B 1 9 ? -18.703 -40.594 -7.801 1 98.56 9 TRP B CA 1
ATOM 5251 C C . TRP B 1 9 ? -18.156 -41.312 -6.578 1 98.56 9 TRP B C 1
ATOM 5253 O O . TRP B 1 9 ? -18.859 -42.094 -5.953 1 98.56 9 TRP B O 1
ATOM 5263 N N . GLY B 1 10 ? -16.891 -41.094 -6.266 1 98.56 10 GLY B N 1
ATOM 5264 C CA . GLY B 1 10 ? -16.328 -41.312 -4.941 1 98.56 10 GLY B CA 1
ATOM 5265 C C . GLY B 1 10 ? -16.109 -40.031 -4.16 1 98.56 10 GLY B C 1
ATOM 5266 O O . GLY B 1 10 ? -15.844 -39 -4.746 1 98.56 10 GLY B O 1
ATOM 5267 N N . ILE B 1 11 ? -16.219 -40.094 -2.793 1 98.56 11 ILE B N 1
ATOM 5268 C CA . ILE B 1 11 ? -15.961 -38.906 -1.962 1 98.56 11 ILE B CA 1
ATOM 5269 C C . ILE B 1 11 ? -14.758 -39.188 -1.062 1 98.56 11 ILE B C 1
ATOM 5271 O O . ILE B 1 11 ? -14.688 -40.219 -0.397 1 98.56 11 ILE B O 1
ATOM 5275 N N . LEU B 1 12 ? -13.758 -38.281 -1.098 1 97.88 12 LEU B N 1
ATOM 5276 C CA . LEU B 1 12 ? -12.648 -38.312 -0.148 1 97.88 12 LEU B CA 1
ATOM 5277 C C . LEU B 1 12 ? -12.945 -37.438 1.068 1 97.88 12 LEU B C 1
ATOM 5279 O O . LEU B 1 12 ? -13.094 -36.219 0.942 1 97.88 12 LEU B O 1
ATOM 5283 N N . GLY B 1 13 ? -13.023 -38.031 2.279 1 94.56 13 GLY B N 1
ATOM 5284 C CA . GLY B 1 13 ? -13.25 -37.281 3.502 1 94.56 13 GLY B CA 1
ATOM 5285 C C . GLY B 1 13 ? -14.719 -37.188 3.871 1 94.56 13 GLY B C 1
ATOM 5286 O O . GLY B 1 13 ? -15.422 -36.281 3.389 1 94.56 13 GLY B O 1
ATOM 5287 N N . PRO B 1 14 ? -15.211 -37.938 4.77 1 92.88 14 PRO B N 1
ATOM 5288 C CA . PRO B 1 14 ? -16.641 -38 5.09 1 92.88 14 PRO B CA 1
ATOM 5289 C C . PRO B 1 14 ? -17.047 -36.969 6.145 1 92.88 14 PRO B C 1
ATOM 5291 O O . PRO B 1 14 ? -17.672 -37.312 7.145 1 92.88 14 PRO B O 1
ATOM 5294 N N . GLY B 1 15 ? -16.766 -35.719 5.891 1 91 15 GLY B N 1
ATOM 5295 C CA . GLY B 1 15 ? -17.188 -34.625 6.773 1 91 15 GLY B CA 1
ATOM 5296 C C . GLY B 1 15 ? -18.547 -34.094 6.426 1 91 15 GLY B C 1
ATOM 5297 O O . GLY B 1 15 ? -19.297 -34.688 5.656 1 91 15 GLY B O 1
ATOM 5298 N N . ASN B 1 16 ? -18.906 -32.969 7.004 1 92.38 16 ASN B N 1
ATOM 5299 C CA . ASN B 1 16 ? -20.234 -32.406 6.832 1 92.38 16 ASN B CA 1
ATOM 5300 C C . ASN B 1 16 ? -20.484 -31.984 5.383 1 92.38 16 ASN B C 1
ATOM 5302 O O . ASN B 1 16 ? -21.578 -32.188 4.855 1 92.38 16 ASN B O 1
ATOM 5306 N N . ILE B 1 17 ? -19.5 -31.453 4.77 1 95.56 17 ILE B N 1
ATOM 5307 C CA . ILE B 1 17 ? -19.672 -31 3.393 1 95.56 17 ILE B CA 1
ATOM 5308 C C . ILE B 1 17 ? -19.891 -32.188 2.479 1 95.56 17 ILE B C 1
ATOM 5310 O O . ILE B 1 17 ? -20.578 -32.094 1.459 1 95.56 17 ILE B O 1
ATOM 5314 N N . ALA B 1 18 ? -19.266 -33.312 2.795 1 97.06 18 ALA B N 1
ATOM 5315 C CA . ALA B 1 18 ? -19.5 -34.562 2.061 1 97.06 18 ALA B CA 1
ATOM 5316 C C . ALA B 1 18 ? -20.969 -34.969 2.105 1 97.06 18 ALA B C 1
ATOM 5318 O O . ALA B 1 18 ? -21.516 -35.469 1.111 1 97.06 18 ALA B O 1
ATOM 5319 N N . LYS B 1 19 ? -21.578 -34.75 3.254 1 97.12 19 LYS B N 1
ATOM 5320 C CA . LYS B 1 19 ? -23 -35.062 3.4 1 97.12 19 LYS B CA 1
ATOM 5321 C C . LYS B 1 19 ? -23.859 -34.188 2.494 1 97.12 19 LYS B C 1
ATOM 5323 O O . LYS B 1 19 ? -24.828 -34.625 1.905 1 97.12 19 LYS B O 1
ATOM 5328 N N . ASP B 1 20 ? -23.469 -32.938 2.408 1 97.31 20 ASP B N 1
ATOM 5329 C CA . ASP B 1 20 ? -24.188 -32.031 1.534 1 97.31 20 ASP B CA 1
ATOM 5330 C C . ASP B 1 20 ? -24.062 -32.438 0.071 1 97.31 20 ASP B C 1
ATOM 5332 O O . ASP B 1 20 ? -25.047 -32.438 -0.662 1 97.31 20 ASP B O 1
ATOM 5336 N N . PHE B 1 21 ? -22.859 -32.781 -0.344 1 98 21 PHE B N 1
ATOM 5337 C CA . PHE B 1 21 ? -22.641 -33.219 -1.709 1 98 21 PHE B CA 1
ATOM 5338 C C . PHE B 1 21 ? -23.453 -34.5 -1.988 1 98 21 PHE B C 1
ATOM 5340 O O . PHE B 1 21 ? -24.062 -34.625 -3.047 1 98 21 PHE B O 1
ATOM 5347 N N . PHE B 1 22 ? -23.453 -35.438 -1.065 1 98.12 22 PHE B N 1
ATOM 5348 C CA . PHE B 1 22 ? -24.203 -36.688 -1.186 1 98.12 22 PHE B CA 1
ATOM 5349 C C . PHE B 1 22 ? -25.688 -36.406 -1.358 1 98.12 22 PHE B C 1
ATOM 5351 O O . PHE B 1 22 ? -26.344 -37 -2.232 1 98.12 22 PHE B O 1
ATOM 5358 N N . ALA B 1 23 ? -26.188 -35.5 -0.53 1 97.5 23 ALA B N 1
ATOM 5359 C CA . ALA B 1 23 ? -27.594 -35.125 -0.622 1 97.5 23 ALA B CA 1
ATOM 5360 C C . ALA B 1 23 ? -27.922 -34.531 -1.99 1 97.5 23 ALA B C 1
ATOM 5362 O O . ALA B 1 23 ? -28.984 -34.781 -2.559 1 97.5 23 ALA B O 1
ATOM 5363 N N . GLY B 1 24 ? -27.016 -33.75 -2.525 1 97.5 24 GLY B N 1
ATOM 5364 C CA . GLY B 1 24 ? -27.156 -33.219 -3.865 1 97.5 24 GLY B CA 1
ATOM 5365 C C . GLY B 1 24 ? -27.156 -34.281 -4.949 1 97.5 24 GLY B C 1
ATOM 5366 O O . GLY B 1 24 ? -27.953 -34.219 -5.883 1 97.5 24 GLY B O 1
ATOM 5367 N N . ALA B 1 25 ? -26.266 -35.25 -4.789 1 97.56 25 ALA B N 1
ATOM 5368 C CA . ALA B 1 25 ? -26.141 -36.312 -5.77 1 97.56 25 ALA B CA 1
ATOM 5369 C C . ALA B 1 25 ? -27.422 -37.156 -5.836 1 97.56 25 ALA B C 1
ATOM 5371 O O . ALA B 1 25 ? -27.797 -37.656 -6.902 1 97.56 25 ALA B O 1
ATOM 5372 N N . LEU B 1 26 ? -28.094 -37.25 -4.723 1 96.38 26 LEU B N 1
ATOM 5373 C CA . LEU B 1 26 ? -29.344 -38 -4.668 1 96.38 26 LEU B CA 1
ATOM 5374 C C . LEU B 1 26 ? -30.406 -37.344 -5.555 1 96.38 26 LEU B C 1
ATOM 5376 O O . LEU B 1 26 ? -31.328 -38.031 -6.012 1 96.38 26 LEU B O 1
ATOM 5380 N N . GLN B 1 27 ? -30.234 -36.094 -5.785 1 96.25 27 GLN B N 1
ATOM 5381 C CA . GLN B 1 27 ? -31.219 -35.375 -6.57 1 96.25 27 GLN B CA 1
ATOM 5382 C C . GLN B 1 27 ? -30.672 -35.031 -7.949 1 96.25 27 GLN B C 1
ATOM 5384 O O . GLN B 1 27 ? -31.281 -34.25 -8.688 1 96.25 27 GLN B O 1
ATOM 5389 N N . SER B 1 28 ? -29.562 -35.531 -8.227 1 94.69 28 SER B N 1
ATOM 5390 C CA . SER B 1 28 ? -28.953 -35.312 -9.539 1 94.69 28 SER B CA 1
ATOM 5391 C C . SER B 1 28 ? -29.422 -36.375 -10.547 1 94.69 28 SER B C 1
ATOM 5393 O O . SER B 1 28 ? -29.594 -37.562 -10.188 1 94.69 28 SER B O 1
ATOM 5395 N N . ALA B 1 29 ? -29.547 -35.969 -11.797 1 93.56 29 ALA B N 1
ATOM 5396 C CA . ALA B 1 29 ? -29.984 -36.875 -12.852 1 93.56 29 ALA B CA 1
ATOM 5397 C C . ALA B 1 29 ? -28.812 -37.688 -13.422 1 93.56 29 ALA B C 1
ATOM 5399 O O . ALA B 1 29 ? -29.016 -38.75 -14.031 1 93.56 29 ALA B O 1
ATOM 5400 N N . ASN B 1 30 ? -27.609 -37.219 -13.156 1 95.62 30 ASN B N 1
ATOM 5401 C CA . ASN B 1 30 ? -26.516 -37.812 -13.914 1 95.62 30 ASN B CA 1
ATOM 5402 C C . ASN B 1 30 ? -25.359 -38.219 -13.016 1 95.62 30 ASN B C 1
ATOM 5404 O O . ASN B 1 30 ? -24.266 -38.531 -13.492 1 95.62 30 ASN B O 1
ATOM 5408 N N . GLY B 1 31 ? -25.516 -38.156 -11.734 1 96.31 31 GLY B N 1
ATOM 5409 C CA . GLY B 1 31 ? -24.453 -38.531 -10.812 1 96.31 31 GLY B CA 1
ATOM 5410 C C . GLY B 1 31 ? -24.938 -39.438 -9.688 1 96.31 31 GLY B C 1
ATOM 5411 O O . GLY B 1 31 ? -26.047 -39.25 -9.172 1 96.31 31 GLY B O 1
ATOM 5412 N N . LYS B 1 32 ? -24.094 -40.312 -9.305 1 96.81 32 LYS B N 1
ATOM 5413 C CA . LYS B 1 32 ? -24.375 -41.219 -8.18 1 96.81 32 LYS B CA 1
ATOM 5414 C C . LYS B 1 32 ? -23.109 -41.469 -7.359 1 96.81 32 LYS B C 1
ATOM 5416 O O . LYS B 1 32 ? -22.078 -41.844 -7.914 1 96.81 32 LYS B O 1
ATOM 5421 N N . VAL B 1 33 ? -23.266 -41.312 -6.047 1 98.12 33 VAL B N 1
ATOM 5422 C CA . VAL B 1 33 ? -22.141 -41.625 -5.176 1 98.12 33 VAL B CA 1
ATOM 5423 C C . VAL B 1 33 ? -22.109 -43.125 -4.895 1 98.12 33 VAL B C 1
ATOM 5425 O O . VAL B 1 33 ? -23.094 -43.688 -4.379 1 98.12 33 VAL B O 1
ATOM 5428 N N . VAL B 1 34 ? -20.953 -43.719 -5.133 1 97.69 34 VAL B N 1
ATOM 5429 C CA . VAL B 1 34 ? -20.922 -45.188 -5.031 1 97.69 34 VAL B CA 1
ATOM 5430 C C . VAL B 1 34 ? -19.938 -45.625 -3.945 1 97.69 34 VAL B C 1
ATOM 5432 O O . VAL B 1 34 ? -19.969 -46.75 -3.482 1 97.69 34 VAL B O 1
ATOM 5435 N N . ALA B 1 35 ? -19.062 -44.656 -3.533 1 97.75 35 ALA B N 1
ATOM 5436 C CA . ALA B 1 35 ? -18.062 -45.031 -2.531 1 97.75 35 ALA B CA 1
ATOM 5437 C C . ALA B 1 35 ? -17.594 -43.844 -1.727 1 97.75 35 ALA B C 1
ATOM 5439 O O . ALA B 1 35 ? -17.594 -42.719 -2.23 1 97.75 35 ALA B O 1
ATOM 5440 N N . ILE B 1 36 ? -17.203 -44.125 -0.467 1 97.5 36 ILE B N 1
ATOM 5441 C CA . ILE B 1 36 ? -16.656 -43.125 0.448 1 97.5 36 ILE B CA 1
ATOM 5442 C C . ILE B 1 36 ? -15.281 -43.562 0.951 1 97.5 36 ILE B C 1
ATOM 5444 O O . ILE B 1 36 ? -15.156 -44.656 1.527 1 97.5 36 ILE B O 1
ATOM 5448 N N . GLY B 1 37 ? -14.266 -42.75 0.684 1 96.56 37 GLY B N 1
ATOM 5449 C CA . GLY B 1 37 ? -12.953 -43 1.258 1 96.56 37 GLY B CA 1
ATOM 5450 C C . GLY B 1 37 ? -12.758 -42.375 2.621 1 96.56 37 GLY B C 1
ATOM 5451 O O . GLY B 1 37 ? -12.898 -41.156 2.77 1 96.56 37 GLY B O 1
ATOM 5452 N N . ALA B 1 38 ? -12.445 -43.125 3.619 1 94.19 38 ALA B N 1
ATOM 5453 C CA . ALA B 1 38 ? -12.242 -42.625 4.98 1 94.19 38 ALA B CA 1
ATOM 5454 C C . ALA B 1 38 ? -10.906 -43.125 5.539 1 94.19 38 ALA B C 1
ATOM 5456 O O . ALA B 1 38 ? -10.484 -44.25 5.285 1 94.19 38 ALA B O 1
ATOM 5457 N N . ARG B 1 39 ? -10.297 -42.219 6.262 1 89.56 39 ARG B N 1
ATOM 5458 C CA . ARG B 1 39 ? -9.07 -42.625 6.949 1 89.56 39 ARG B CA 1
ATOM 5459 C C . ARG B 1 39 ? -9.367 -43.625 8.062 1 89.56 39 ARG B C 1
ATOM 5461 O O . ARG B 1 39 ? -8.539 -44.5 8.359 1 89.56 39 ARG B O 1
ATOM 5468 N N . ASN B 1 40 ? -10.625 -43.438 8.664 1 89.62 40 ASN B N 1
ATOM 5469 C CA . ASN B 1 40 ? -11.133 -44.375 9.664 1 89.62 40 ASN B CA 1
ATOM 5470 C C . ASN B 1 40 ? -12.469 -44.969 9.227 1 89.62 40 ASN B C 1
ATOM 5472 O O . ASN B 1 40 ? -13.531 -44.531 9.68 1 89.62 40 ASN B O 1
ATOM 5476 N N . PRO B 1 41 ? -12.422 -46 8.523 1 88.06 41 PRO B N 1
ATOM 5477 C CA . PRO B 1 41 ? -13.656 -46.594 7.973 1 88.06 41 PRO B CA 1
ATOM 5478 C C . PRO B 1 41 ? -14.578 -47.156 9.055 1 88.06 41 PRO B C 1
ATOM 5480 O O . PRO B 1 41 ? -15.758 -47.375 8.797 1 88.06 41 PRO B O 1
ATOM 5483 N N . ALA B 1 42 ? -13.977 -47.344 10.25 1 86.5 42 ALA B N 1
ATOM 5484 C CA . ALA B 1 42 ? -14.766 -47.938 11.328 1 86.5 42 ALA B CA 1
ATOM 5485 C C . ALA B 1 42 ? -15.523 -46.844 12.109 1 86.5 42 ALA B C 1
ATOM 5487 O O . ALA B 1 42 ? -16.297 -47.156 13.008 1 86.5 42 ALA B O 1
ATOM 5488 N N . LYS B 1 43 ? -15.289 -45.625 11.719 1 86.62 43 LYS B N 1
ATOM 5489 C CA . LYS B 1 43 ? -15.992 -44.562 12.406 1 86.62 43 LYS B CA 1
ATOM 5490 C C . LYS B 1 43 ? -17.5 -44.75 12.359 1 86.62 43 LYS B C 1
ATOM 5492 O O . LYS B 1 43 ? -18.047 -45.156 11.32 1 86.62 43 LYS B O 1
ATOM 5497 N N . SER B 1 44 ? -18.172 -44.656 13.438 1 84.19 44 SER B N 1
ATOM 5498 C CA . SER B 1 44 ? -19.609 -44.875 13.555 1 84.19 44 SER B CA 1
ATOM 5499 C C . SER B 1 44 ? -20.406 -43.844 12.742 1 84.19 44 SER B C 1
ATOM 5501 O O . SER B 1 44 ? -20 -42.688 12.633 1 84.19 44 SER B O 1
ATOM 5503 N N . GLY B 1 45 ? -21.422 -44.281 12.086 1 89.75 45 GLY B N 1
ATOM 5504 C CA . GLY B 1 45 ? -22.375 -43.375 11.461 1 89.75 45 GLY B CA 1
ATOM 5505 C C . GLY B 1 45 ? -22.141 -43.188 9.969 1 89.75 45 GLY B C 1
ATOM 5506 O O . GLY B 1 45 ? -22.953 -42.562 9.281 1 89.75 45 GLY B O 1
ATOM 5507 N N . LEU B 1 46 ? -21.078 -43.781 9.445 1 91.94 46 LEU B N 1
ATOM 5508 C CA . LEU B 1 46 ? -20.766 -43.594 8.039 1 91.94 46 LEU B CA 1
ATOM 5509 C C . LEU B 1 46 ? -21.828 -44.219 7.141 1 91.94 46 LEU B C 1
ATOM 5511 O O . LEU B 1 46 ? -22.266 -43.594 6.172 1 91.94 46 LEU B O 1
ATOM 5515 N N . ALA B 1 47 ? -22.188 -45.406 7.438 1 90.69 47 ALA B N 1
ATOM 5516 C CA . ALA B 1 47 ? -23.188 -46.094 6.629 1 90.69 47 ALA B CA 1
ATOM 5517 C C . ALA B 1 47 ? -24.547 -45.375 6.699 1 90.69 47 ALA B C 1
ATOM 5519 O O . ALA B 1 47 ? -25.297 -45.344 5.723 1 90.69 47 ALA B O 1
ATOM 5520 N N . GLU B 1 48 ? -24.797 -44.781 7.836 1 93.25 48 GLU B N 1
ATOM 5521 C CA . GLU B 1 48 ? -26.031 -44.031 8.023 1 93.25 48 GLU B CA 1
ATOM 5522 C C . GLU B 1 48 ? -25.984 -42.719 7.277 1 93.25 48 GLU B C 1
ATOM 5524 O O . GLU B 1 48 ? -26.984 -42.281 6.707 1 93.25 48 GLU B O 1
ATOM 5529 N N . ASP B 1 49 ? -24.859 -42.125 7.309 1 94.94 49 ASP B N 1
ATOM 5530 C CA . ASP B 1 49 ? -24.672 -40.812 6.695 1 94.94 49 ASP B CA 1
ATOM 5531 C C . ASP B 1 49 ? -24.672 -40.938 5.172 1 94.94 49 ASP B C 1
ATOM 5533 O O . ASP B 1 49 ? -25.031 -39.969 4.48 1 94.94 49 ASP B O 1
ATOM 5537 N N . PHE B 1 50 ? -24.266 -42.094 4.676 1 96.69 50 PHE B N 1
ATOM 5538 C CA . PHE B 1 50 ? -24.125 -42.281 3.236 1 96.69 50 PHE B CA 1
ATOM 5539 C C . PHE B 1 50 ? -24.734 -43.594 2.801 1 96.69 50 PHE B C 1
ATOM 5541 O O . PHE B 1 50 ? -24.031 -44.469 2.289 1 96.69 50 PHE B O 1
ATOM 5548 N N . PRO B 1 51 ? -26.016 -43.719 2.838 1 95.44 51 PRO B N 1
ATOM 5549 C CA . PRO B 1 51 ? -26.656 -44.969 2.518 1 95.44 51 PRO B CA 1
ATOM 5550 C C . PRO B 1 51 ? -26.438 -45.406 1.066 1 95.44 51 PRO B C 1
ATOM 5552 O O . PRO B 1 51 ? -26.594 -44.594 0.152 1 95.44 51 PRO B O 1
ATOM 5555 N N . GLY B 1 52 ? -26.062 -46.688 0.897 1 94.88 52 GLY B N 1
ATOM 5556 C CA . GLY B 1 52 ? -25.922 -47.25 -0.436 1 94.88 52 GLY B CA 1
ATOM 5557 C C . GLY B 1 52 ? -24.5 -47.125 -0.978 1 94.88 52 GLY B C 1
ATOM 5558 O O . GLY B 1 52 ? -24.141 -47.844 -1.933 1 94.88 52 GLY B O 1
ATOM 5559 N N . ALA B 1 53 ? -23.641 -46.281 -0.415 1 96.31 53 ALA B N 1
ATOM 5560 C CA . ALA B 1 53 ? -22.266 -46.125 -0.857 1 96.31 53 ALA B CA 1
ATOM 5561 C C . ALA B 1 53 ? -21.344 -47.094 -0.105 1 96.31 53 ALA B C 1
ATOM 5563 O O . ALA B 1 53 ? -21.516 -47.312 1.096 1 96.31 53 ALA B O 1
ATOM 5564 N N . ARG B 1 54 ? -20.375 -47.594 -0.76 1 96.12 54 ARG B N 1
ATOM 5565 C CA . ARG B 1 54 ? -19.359 -48.438 -0.122 1 96.12 54 ARG B CA 1
ATOM 5566 C C . ARG B 1 54 ? -18.359 -47.625 0.669 1 96.12 54 ARG B C 1
ATOM 5568 O O . ARG B 1 54 ? -17.953 -46.531 0.22 1 96.12 54 ARG B O 1
ATOM 5575 N N . ILE B 1 55 ? -18 -48.125 1.836 1 95.81 55 ILE B N 1
ATOM 5576 C CA . ILE B 1 55 ? -16.969 -47.469 2.613 1 95.81 55 ILE B CA 1
ATOM 5577 C C . ILE B 1 55 ? -15.609 -48.125 2.316 1 95.81 55 ILE B C 1
ATOM 5579 O O . ILE B 1 55 ? -15.438 -49.312 2.51 1 95.81 55 ILE B O 1
ATOM 5583 N N . VAL B 1 56 ? -14.742 -47.312 1.827 1 95.12 56 VAL B N 1
ATOM 5584 C CA . VAL B 1 56 ? -13.43 -47.781 1.405 1 95.12 56 VAL B CA 1
ATOM 5585 C C . VAL B 1 56 ? -12.367 -47.312 2.396 1 95.12 56 VAL B C 1
ATOM 5587 O O . VAL B 1 56 ? -12.438 -46.188 2.904 1 95.12 56 VAL B O 1
ATOM 5590 N N . ASP B 1 57 ? -11.359 -48.219 2.623 1 94.88 57 ASP B N 1
ATOM 5591 C CA . ASP B 1 57 ? -10.297 -47.938 3.576 1 94.88 57 ASP B CA 1
ATOM 5592 C C . ASP B 1 57 ? -9.195 -47.094 2.924 1 94.88 57 ASP B C 1
ATOM 5594 O O . ASP B 1 57 ? -8.258 -47.656 2.34 1 94.88 57 ASP B O 1
ATOM 5598 N N . GLY B 1 58 ? -9.367 -45.844 3.15 1 95.12 58 GLY B N 1
ATOM 5599 C CA . GLY B 1 58 ? -8.312 -44.969 2.688 1 95.12 58 GLY B CA 1
ATOM 5600 C C . GLY B 1 58 ? -8.625 -44.312 1.356 1 95.12 58 GLY B C 1
ATOM 5601 O O . GLY B 1 58 ? -9.508 -44.781 0.624 1 95.12 58 GLY B O 1
ATOM 5602 N N . TYR B 1 59 ? -7.828 -43.281 1.042 1 97.31 59 TYR B N 1
ATOM 5603 C CA . TYR B 1 59 ? -8.047 -42.469 -0.167 1 97.31 59 TYR B CA 1
ATOM 5604 C C . TYR B 1 59 ? -7.379 -43.125 -1.371 1 97.31 59 TYR B C 1
ATOM 5606 O O . TYR B 1 59 ? -7.906 -43.094 -2.486 1 97.31 59 TYR B O 1
ATOM 5614 N N . ASP B 1 60 ? -6.234 -43.812 -1.139 1 96.94 60 ASP B N 1
ATOM 5615 C CA . ASP B 1 60 ? -5.551 -44.531 -2.219 1 96.94 60 ASP B CA 1
ATOM 5616 C C . ASP B 1 60 ? -6.441 -45.594 -2.811 1 96.94 60 ASP B C 1
ATOM 5618 O O . ASP B 1 60 ? -6.555 -45.719 -4.031 1 96.94 60 ASP B O 1
ATOM 5622 N N . ALA B 1 61 ? -7.051 -46.344 -1.907 1 97 61 ALA B N 1
ATOM 5623 C CA . ALA B 1 61 ? -7.926 -47.438 -2.352 1 97 61 ALA B CA 1
ATOM 5624 C C . ALA B 1 61 ? -9.086 -46.875 -3.182 1 97 61 ALA B C 1
ATOM 5626 O O . ALA B 1 61 ? -9.508 -47.5 -4.16 1 97 61 ALA B O 1
ATOM 5627 N N . LEU B 1 62 ? -9.586 -45.781 -2.812 1 97.62 62 LEU B N 1
ATOM 5628 C CA . LEU B 1 62 ? -10.719 -45.156 -3.512 1 97.62 62 LEU B CA 1
ATOM 5629 C C . LEU B 1 62 ? -10.312 -44.719 -4.914 1 97.62 62 LEU B C 1
ATOM 5631 O O . LEU B 1 62 ? -11.023 -45 -5.887 1 97.62 62 LEU B O 1
ATOM 5635 N N . ILE B 1 63 ? -9.195 -44.062 -5.098 1 97.94 63 ILE B N 1
ATOM 5636 C CA . ILE B 1 63 ? -8.828 -43.531 -6.398 1 97.94 63 ILE B CA 1
ATOM 5637 C C . ILE B 1 63 ? -8.305 -44.625 -7.309 1 97.94 63 ILE B C 1
ATOM 5639 O O . ILE B 1 63 ? -8.195 -44.438 -8.523 1 97.94 63 ILE B O 1
ATOM 5643 N N . ASP B 1 64 ? -7.953 -45.812 -6.75 1 97.69 64 ASP B N 1
ATOM 5644 C CA . ASP B 1 64 ? -7.516 -46.969 -7.539 1 97.69 64 ASP B CA 1
ATOM 5645 C C . ASP B 1 64 ? -8.711 -47.781 -8.016 1 97.69 64 ASP B C 1
ATOM 5647 O O . ASP B 1 64 ? -8.562 -48.656 -8.867 1 97.69 64 ASP B O 1
ATOM 5651 N N . ASP B 1 65 ? -9.891 -47.531 -7.516 1 97.25 65 ASP B N 1
ATOM 5652 C CA . ASP B 1 65 ? -11.094 -48.312 -7.797 1 97.25 65 ASP B CA 1
ATOM 5653 C C . ASP B 1 65 ? -11.586 -48.062 -9.219 1 97.25 65 ASP B C 1
ATOM 5655 O O . ASP B 1 65 ? -12.008 -46.969 -9.547 1 97.25 65 ASP B O 1
ATOM 5659 N N . PRO B 1 66 ? -11.641 -49.062 -10.047 1 96.38 66 PRO B N 1
ATOM 5660 C CA . PRO B 1 66 ? -12.078 -48.875 -11.43 1 96.38 66 PRO B CA 1
ATOM 5661 C C . PRO B 1 66 ? -13.578 -48.594 -11.539 1 96.38 66 PRO B C 1
ATOM 5663 O O . PRO B 1 66 ? -14.047 -48.156 -12.594 1 96.38 66 PRO B O 1
ATOM 5666 N N . GLY B 1 67 ? -14.305 -48.812 -10.492 1 96.25 67 GLY B N 1
ATOM 5667 C CA . GLY B 1 67 ? -15.734 -48.562 -10.492 1 96.25 67 GLY B CA 1
ATOM 5668 C C . GLY B 1 67 ? -16.062 -47.094 -10.211 1 96.25 67 GLY B C 1
ATOM 5669 O O . GLY B 1 67 ? -17.25 -46.719 -10.148 1 96.25 67 GLY B O 1
ATOM 5670 N N . ILE B 1 68 ? -15.055 -46.312 -10.086 1 97.81 68 ILE B N 1
ATOM 5671 C CA . ILE B 1 68 ? -15.242 -44.875 -9.805 1 97.81 68 ILE B CA 1
ATOM 5672 C C . ILE B 1 68 ? -14.758 -44.062 -11 1 97.81 68 ILE B C 1
ATOM 5674 O O . ILE B 1 68 ? -13.633 -44.25 -11.477 1 97.81 68 ILE B O 1
ATOM 5678 N N . ASP B 1 69 ? -15.594 -43.156 -11.492 1 98.12 69 ASP B N 1
ATOM 5679 C CA . ASP B 1 69 ? -15.258 -42.281 -12.633 1 98.12 69 ASP B CA 1
ATOM 5680 C C . ASP B 1 69 ? -14.688 -40.969 -12.164 1 98.12 69 ASP B C 1
ATOM 5682 O O . ASP B 1 69 ? -13.75 -40.438 -12.766 1 98.12 69 ASP B O 1
ATOM 5686 N N . ALA B 1 70 ? -15.281 -40.438 -11.164 1 98.75 70 ALA B N 1
ATOM 5687 C CA . ALA B 1 70 ? -14.969 -39.094 -10.672 1 98.75 70 ALA B CA 1
ATOM 5688 C C . ALA B 1 70 ? -14.922 -39.062 -9.148 1 98.75 70 ALA B C 1
ATOM 5690 O O . ALA B 1 70 ? -15.594 -39.875 -8.484 1 98.75 70 ALA B O 1
ATOM 5691 N N . VAL B 1 71 ? -14.141 -38.156 -8.609 1 98.81 71 VAL B N 1
ATOM 5692 C CA . VAL B 1 71 ? -14.07 -38.062 -7.156 1 98.81 71 VAL B CA 1
ATOM 5693 C C . VAL B 1 71 ? -14.383 -36.625 -6.719 1 98.81 71 VAL B C 1
ATOM 5695 O O . VAL B 1 71 ? -14.039 -35.656 -7.414 1 98.81 71 VAL B O 1
ATOM 5698 N N . TYR B 1 72 ? -15.102 -36.469 -5.609 1 98.75 72 TYR B N 1
ATOM 5699 C CA . TYR B 1 72 ? -15.297 -35.219 -4.863 1 98.75 72 TYR B CA 1
ATOM 5700 C C . TYR B 1 72 ? -14.344 -35.156 -3.676 1 98.75 72 TYR B C 1
ATOM 5702 O O . TYR B 1 72 ? -14.367 -36 -2.801 1 98.75 72 TYR B O 1
ATOM 5710 N N . ILE B 1 73 ? -13.5 -34.156 -3.652 1 98.69 73 ILE B N 1
ATOM 5711 C CA . ILE B 1 73 ? -12.531 -34 -2.57 1 98.69 73 ILE B CA 1
ATOM 5712 C C . ILE B 1 73 ? -13.109 -33.094 -1.485 1 98.69 73 ILE B C 1
ATOM 5714 O O . ILE B 1 73 ? -13.234 -31.875 -1.678 1 98.69 73 ILE B O 1
ATOM 5718 N N . ALA B 1 74 ? -13.398 -33.656 -0.354 1 97.88 74 ALA B N 1
ATOM 5719 C CA . ALA B 1 74 ? -14.039 -32.969 0.763 1 97.88 74 ALA B CA 1
ATOM 5720 C C . ALA B 1 74 ? -13.156 -33 2.01 1 97.88 74 ALA B C 1
ATOM 5722 O O . ALA B 1 74 ? -13.664 -33 3.133 1 97.88 74 ALA B O 1
ATOM 5723 N N . THR B 1 75 ? -11.867 -33.125 1.852 1 96.19 75 THR B N 1
ATOM 5724 C CA . THR B 1 75 ? -10.914 -33.156 2.955 1 96.19 75 THR B CA 1
ATOM 5725 C C . THR B 1 75 ? -10.648 -31.75 3.469 1 96.19 75 THR B C 1
ATOM 5727 O O . THR B 1 75 ? -11.219 -30.781 2.965 1 96.19 75 THR B O 1
ATOM 5730 N N . VAL B 1 76 ? -9.805 -31.672 4.52 1 95.06 76 VAL B N 1
ATOM 5731 C CA . VAL B 1 76 ? -9.367 -30.359 4.992 1 95.06 76 VAL B CA 1
ATOM 5732 C C . VAL B 1 76 ? -8.469 -29.719 3.945 1 95.06 76 VAL B C 1
ATOM 5734 O O . VAL B 1 76 ? -7.883 -30.406 3.104 1 95.06 76 VAL B O 1
ATOM 5737 N N . HIS B 1 77 ? -8.242 -28.453 4.031 1 97 77 HIS B N 1
ATOM 5738 C CA . HIS B 1 77 ? -7.691 -27.609 2.975 1 97 77 HIS B CA 1
ATOM 5739 C C . HIS B 1 77 ? -6.301 -28.078 2.561 1 97 77 HIS B C 1
ATOM 5741 O O . HIS B 1 77 ? -6.02 -28.234 1.369 1 97 77 HIS B O 1
ATOM 5747 N N . PRO B 1 78 ? -5.395 -28.438 3.5 1 97.25 78 PRO B N 1
ATOM 5748 C CA . PRO B 1 78 ? -4.012 -28.734 3.121 1 97.25 78 PRO B CA 1
ATOM 5749 C C . PRO B 1 78 ? -3.887 -30.031 2.326 1 97.25 78 PRO B C 1
ATOM 5751 O O . PRO B 1 78 ? -2.834 -30.297 1.742 1 97.25 78 PRO B O 1
ATOM 5754 N N . LEU B 1 79 ? -4.984 -30.828 2.24 1 97 79 LEU B N 1
ATOM 5755 C CA . LEU B 1 79 ? -4.902 -32.125 1.595 1 97 79 LEU B CA 1
ATOM 5756 C C . LEU B 1 79 ? -5.43 -32.062 0.165 1 97 79 LEU B C 1
ATOM 5758 O O . LEU B 1 79 ? -5.289 -33.031 -0.599 1 97 79 LEU B O 1
ATOM 5762 N N . HIS B 1 80 ? -5.996 -30.969 -0.223 1 98.5 80 HIS B N 1
ATOM 5763 C CA . HIS B 1 80 ? -6.668 -30.875 -1.515 1 98.5 80 HIS B CA 1
ATOM 5764 C C . HIS B 1 80 ? -5.699 -31.141 -2.66 1 98.5 80 HIS B C 1
ATOM 5766 O O . HIS B 1 80 ? -5.953 -32 -3.504 1 98.5 80 HIS B O 1
ATOM 5772 N N . ALA B 1 81 ? -4.574 -30.484 -2.658 1 98.56 81 ALA B N 1
ATOM 5773 C CA . ALA B 1 81 ? -3.672 -30.516 -3.807 1 98.56 81 ALA B CA 1
ATOM 5774 C C . ALA B 1 81 ? -3.115 -31.922 -4.023 1 98.56 81 ALA B C 1
ATOM 5776 O O . ALA B 1 81 ? -3.176 -32.469 -5.133 1 98.56 81 ALA B O 1
ATOM 5777 N N . GLU B 1 82 ? -2.641 -32.531 -2.957 1 98.19 82 GLU B N 1
ATOM 5778 C CA . GLU B 1 82 ? -2.049 -33.844 -3.047 1 98.19 82 GLU B CA 1
ATOM 5779 C C . GLU B 1 82 ? -3.033 -34.844 -3.639 1 98.19 82 GLU B C 1
ATOM 5781 O O . GLU B 1 82 ? -2.711 -35.562 -4.602 1 98.19 82 GLU B O 1
ATOM 5786 N N . TRP B 1 83 ? -4.203 -34.844 -3.17 1 98.44 83 TRP B N 1
ATOM 5787 C CA . TRP B 1 83 ? -5.141 -35.875 -3.535 1 98.44 83 TRP B CA 1
ATOM 5788 C C . TRP B 1 83 ? -5.805 -35.594 -4.875 1 98.44 83 TRP B C 1
ATOM 5790 O O . TRP B 1 83 ? -6.164 -36.5 -5.617 1 98.44 83 TRP B O 1
ATOM 5800 N N . ALA B 1 84 ? -5.961 -34.344 -5.176 1 98.81 84 ALA B N 1
ATOM 5801 C CA . ALA B 1 84 ? -6.438 -34 -6.516 1 98.81 84 ALA B CA 1
ATOM 5802 C C . ALA B 1 84 ? -5.434 -34.438 -7.582 1 98.81 84 ALA B C 1
ATOM 5804 O O . ALA B 1 84 ? -5.816 -35 -8.617 1 98.81 84 ALA B O 1
ATOM 5805 N N . ILE B 1 85 ? -4.156 -34.188 -7.344 1 98.69 85 ILE B N 1
ATOM 5806 C CA . ILE B 1 85 ? -3.096 -34.531 -8.281 1 98.69 85 ILE B CA 1
ATOM 5807 C C . ILE B 1 85 ? -3.035 -36.062 -8.438 1 98.69 85 ILE B C 1
ATOM 5809 O O . ILE B 1 85 ? -3.055 -36.562 -9.555 1 98.69 85 ILE B O 1
ATOM 5813 N N . LYS B 1 86 ? -3.07 -36.812 -7.344 1 98.62 86 LYS B N 1
ATOM 5814 C CA . LYS B 1 86 ? -3.023 -38.25 -7.383 1 98.62 86 LYS B CA 1
ATOM 5815 C C . LYS B 1 86 ? -4.234 -38.812 -8.117 1 98.62 86 LYS B C 1
ATOM 5817 O O . LYS B 1 86 ? -4.102 -39.75 -8.906 1 98.62 86 LYS B O 1
ATOM 5822 N N . ALA B 1 87 ? -5.395 -38.281 -7.852 1 98.81 87 ALA B N 1
ATOM 5823 C CA . ALA B 1 87 ? -6.617 -38.75 -8.508 1 98.81 87 ALA B CA 1
ATOM 5824 C C . ALA B 1 87 ? -6.543 -38.531 -10.016 1 98.81 87 ALA B C 1
ATOM 5826 O O . ALA B 1 87 ? -6.883 -39.406 -10.797 1 98.81 87 ALA B O 1
ATOM 5827 N N . ALA B 1 88 ? -6.141 -37.375 -10.414 1 98.62 88 ALA B N 1
ATOM 5828 C CA . ALA B 1 88 ? -6.008 -37.062 -11.844 1 98.62 88 ALA B CA 1
ATOM 5829 C C . ALA B 1 88 ? -5.035 -38.031 -12.508 1 98.62 88 ALA B C 1
ATOM 5831 O O . ALA B 1 88 ? -5.312 -38.562 -13.586 1 98.62 88 ALA B O 1
ATOM 5832 N N . GLU B 1 89 ? -3.93 -38.312 -11.859 1 97.81 89 GLU B N 1
ATOM 5833 C CA . GLU B 1 89 ? -2.906 -39.188 -12.398 1 97.81 89 GLU B CA 1
ATOM 5834 C C . GLU B 1 89 ? -3.449 -40.625 -12.594 1 97.81 89 GLU B C 1
ATOM 5836 O O . GLU B 1 89 ? -2.961 -41.375 -13.438 1 97.81 89 GLU B O 1
ATOM 5841 N N . LYS B 1 90 ? -4.469 -40.938 -11.805 1 98.25 90 LYS B N 1
ATOM 5842 C CA . LYS B 1 90 ? -5.109 -42.25 -11.906 1 98.25 90 LYS B CA 1
ATOM 5843 C C . LYS B 1 90 ? -6.262 -42.219 -12.906 1 98.25 90 LYS B C 1
ATOM 5845 O O . LYS B 1 90 ? -7.031 -43.188 -13 1 98.25 90 LYS B O 1
ATOM 5850 N N . GLY B 1 91 ? -6.426 -41.094 -13.547 1 98.12 91 GLY B N 1
ATOM 5851 C CA . GLY B 1 91 ? -7.414 -40.969 -14.609 1 98.12 91 GLY B CA 1
ATOM 5852 C C . GLY B 1 91 ? -8.789 -40.594 -14.102 1 98.12 91 GLY B C 1
ATOM 5853 O O . GLY B 1 91 ? -9.781 -40.688 -14.836 1 98.12 91 GLY B O 1
ATOM 5854 N N . LYS B 1 92 ? -8.914 -40.188 -12.859 1 98.75 92 LYS B N 1
ATOM 5855 C CA . LYS B 1 92 ? -10.203 -39.812 -12.297 1 98.75 92 LYS B CA 1
ATOM 5856 C C . LYS B 1 92 ? -10.523 -38.344 -12.609 1 98.75 92 LYS B C 1
ATOM 5858 O O . LYS B 1 92 ? -9.633 -37.5 -12.586 1 98.75 92 LYS B O 1
ATOM 5863 N N . HIS B 1 93 ? -11.805 -38.094 -12.953 1 98.81 93 HIS B N 1
ATOM 5864 C CA . HIS B 1 93 ? -12.281 -36.719 -12.922 1 98.81 93 HIS B CA 1
ATOM 5865 C C . HIS B 1 93 ? -12.375 -36.188 -11.492 1 98.81 93 HIS B C 1
ATOM 5867 O O . HIS B 1 93 ? -12.617 -36.969 -10.562 1 98.81 93 HIS B O 1
ATOM 5873 N N . VAL B 1 94 ? -12.141 -34.844 -11.32 1 98.94 94 VAL B N 1
ATOM 5874 C CA . VAL B 1 94 ? -12.078 -34.344 -9.953 1 98.94 94 VAL B CA 1
ATOM 5875 C C . VAL B 1 94 ? -12.961 -33.094 -9.805 1 98.94 94 VAL B C 1
ATOM 5877 O O . VAL B 1 94 ? -12.867 -32.156 -10.609 1 98.94 94 VAL B O 1
ATOM 5880 N N . LEU B 1 95 ? -13.844 -33.062 -8.898 1 98.88 95 LEU B N 1
ATOM 5881 C CA . LEU B 1 95 ? -14.469 -31.875 -8.336 1 98.88 95 LEU B CA 1
ATOM 5882 C C . LEU B 1 95 ? -13.961 -31.609 -6.922 1 98.88 95 LEU B C 1
ATOM 5884 O O . LEU B 1 95 ? -14.25 -32.375 -5.992 1 98.88 95 LEU B O 1
ATOM 5888 N N . CYS B 1 96 ? -13.172 -30.547 -6.758 1 98.81 96 CYS B N 1
ATOM 5889 C CA . CYS B 1 96 ? -12.523 -30.234 -5.488 1 98.81 96 CYS B CA 1
ATOM 5890 C C . CYS B 1 96 ? -13.273 -29.156 -4.73 1 98.81 96 CYS B C 1
ATOM 5892 O O . CYS B 1 96 ? -13.523 -28.078 -5.27 1 98.81 96 CYS B O 1
ATOM 5894 N N . GLU B 1 97 ? -13.625 -29.422 -3.529 1 98.38 97 GLU B N 1
ATOM 5895 C CA . GLU B 1 97 ? -14.25 -28.422 -2.674 1 98.38 97 GLU B CA 1
ATOM 5896 C C . GLU B 1 97 ? -13.375 -27.188 -2.551 1 98.38 97 GLU B C 1
ATOM 5898 O O . GLU B 1 97 ? -12.148 -27.281 -2.568 1 98.38 97 GLU B O 1
ATOM 5903 N N . LYS B 1 98 ? -13.969 -26.047 -2.514 1 98.31 98 LYS B N 1
ATOM 5904 C CA . LYS B 1 98 ? -13.234 -24.797 -2.318 1 98.31 98 LYS B CA 1
ATOM 5905 C C . LYS B 1 98 ? -12.594 -24.75 -0.934 1 98.31 98 LYS B C 1
ATOM 5907 O O . LYS B 1 98 ? -13.125 -25.328 0.021 1 98.31 98 LYS B O 1
ATOM 5912 N N . PRO B 1 99 ? -11.562 -24.125 -0.673 1 98.19 99 PRO B N 1
ATOM 5913 C CA . PRO B 1 99 ? -10.734 -23.641 -1.781 1 98.19 99 PRO B CA 1
ATOM 5914 C C . PRO B 1 99 ? -9.992 -24.781 -2.49 1 98.19 99 PRO B C 1
ATOM 5916 O O . PRO B 1 99 ? -9.641 -25.781 -1.859 1 98.19 99 PRO B O 1
ATOM 5919 N N . MET B 1 100 ? -9.844 -24.656 -3.762 1 97.81 100 MET B N 1
ATOM 5920 C CA . MET B 1 100 ? -9.234 -25.75 -4.531 1 97.81 100 MET B CA 1
ATOM 5921 C C . MET B 1 100 ? -7.848 -26.078 -3.996 1 97.81 100 MET B C 1
ATOM 5923 O O . MET B 1 100 ? -7.508 -27.25 -3.84 1 97.81 100 MET B O 1
ATOM 5927 N N . GLY B 1 101 ? -7.043 -25.109 -3.783 1 97.38 101 GLY B N 1
ATOM 5928 C CA . GLY B 1 101 ? -5.727 -25.156 -3.168 1 97.38 101 GLY B CA 1
ATOM 5929 C C . GLY B 1 101 ? -5.48 -24.031 -2.191 1 97.38 101 GLY B C 1
ATOM 5930 O O . GLY B 1 101 ? -6.301 -23.109 -2.076 1 97.38 101 GLY B O 1
ATOM 5931 N N . LEU B 1 102 ? -4.359 -24.141 -1.527 1 97.88 102 LEU B N 1
ATOM 5932 C CA . LEU B 1 102 ? -4.047 -23.078 -0.571 1 97.88 102 LEU B CA 1
ATOM 5933 C C . LEU B 1 102 ? -3.623 -21.812 -1.291 1 97.88 102 LEU B C 1
ATOM 5935 O O . LEU B 1 102 ? -3.641 -20.719 -0.705 1 97.88 102 LEU B O 1
ATOM 5939 N N . SER B 1 103 ? -3.176 -21.969 -2.512 1 97.81 103 SER B N 1
ATOM 5940 C CA . SER B 1 103 ? -2.654 -20.844 -3.281 1 97.81 103 SER B CA 1
ATOM 5941 C C . SER B 1 103 ? -2.895 -21.031 -4.773 1 97.81 103 SER B C 1
ATOM 5943 O O . SER B 1 103 ? -3.283 -22.125 -5.211 1 97.81 103 SER B O 1
ATOM 5945 N N . THR B 1 104 ? -2.691 -19.953 -5.496 1 98.25 104 THR B N 1
ATOM 5946 C CA . THR B 1 104 ? -2.752 -20.016 -6.953 1 98.25 104 THR B CA 1
ATOM 5947 C C . THR B 1 104 ? -1.78 -21.047 -7.496 1 98.25 104 THR B C 1
ATOM 5949 O O . THR B 1 104 ? -2.109 -21.781 -8.43 1 98.25 104 THR B O 1
ATOM 5952 N N . ALA B 1 105 ? -0.604 -21.172 -6.938 1 98.06 105 ALA B N 1
ATOM 5953 C CA . ALA B 1 105 ? 0.425 -22.094 -7.391 1 98.06 105 ALA B CA 1
ATOM 5954 C C . ALA B 1 105 ? -0.031 -23.547 -7.219 1 98.06 105 ALA B C 1
ATOM 5956 O O . ALA B 1 105 ? 0.162 -24.375 -8.109 1 98.06 105 ALA B O 1
ATOM 5957 N N . GLU B 1 106 ? -0.67 -23.844 -6.102 1 98.38 106 GLU B N 1
ATOM 5958 C CA . GLU B 1 106 ? -1.165 -25.188 -5.879 1 98.38 106 GLU B CA 1
ATOM 5959 C C . GLU B 1 106 ? -2.262 -25.547 -6.879 1 98.38 106 GLU B C 1
ATOM 5961 O O . GLU B 1 106 ? -2.246 -26.641 -7.465 1 98.38 106 GLU B O 1
ATOM 5966 N N . ALA B 1 107 ? -3.186 -24.625 -7.004 1 98.75 107 ALA B N 1
ATOM 5967 C CA . ALA B 1 107 ? -4.273 -24.875 -7.945 1 98.75 107 ALA B CA 1
ATOM 5968 C C . ALA B 1 107 ? -3.738 -25.078 -9.359 1 98.75 107 ALA B C 1
ATOM 5970 O O . ALA B 1 107 ? -4.234 -25.938 -10.102 1 98.75 107 ALA B O 1
ATOM 5971 N N . ASP B 1 108 ? -2.789 -24.266 -9.703 1 98.5 108 ASP B N 1
ATOM 5972 C CA . ASP B 1 108 ? -2.172 -24.391 -11.016 1 98.5 108 ASP B CA 1
ATOM 5973 C C . ASP B 1 108 ? -1.554 -25.781 -11.195 1 98.5 108 ASP B C 1
ATOM 5975 O O . ASP B 1 108 ? -1.703 -26.406 -12.25 1 98.5 108 ASP B O 1
ATOM 5979 N N . ALA B 1 109 ? -0.87 -26.281 -10.211 1 98.56 109 ALA B N 1
ATOM 5980 C CA . ALA B 1 109 ? -0.287 -27.609 -10.258 1 98.56 109 ALA B CA 1
ATOM 5981 C C . ALA B 1 109 ? -1.369 -28.688 -10.398 1 98.56 109 ALA B C 1
ATOM 5983 O O . ALA B 1 109 ? -1.193 -29.656 -11.125 1 98.56 109 ALA B O 1
ATOM 5984 N N . MET B 1 110 ? -2.443 -28.484 -9.68 1 98.75 110 MET B N 1
ATOM 5985 C CA . MET B 1 110 ? -3.576 -29.406 -9.773 1 98.75 110 MET B CA 1
ATOM 5986 C C . MET B 1 110 ? -4.117 -29.453 -11.203 1 98.75 110 MET B C 1
ATOM 5988 O O . MET B 1 110 ? -4.293 -30.531 -11.766 1 98.75 110 MET B O 1
ATOM 5992 N N . PHE B 1 111 ? -4.352 -28.312 -11.758 1 98.62 111 PHE B N 1
ATOM 5993 C CA . PHE B 1 111 ? -4.887 -28.219 -13.109 1 98.62 111 PHE B CA 1
ATOM 5994 C C . PHE B 1 111 ? -3.918 -28.828 -14.117 1 98.62 111 PHE B C 1
ATOM 5996 O O . PHE B 1 111 ? -4.34 -29.422 -15.117 1 98.62 111 PHE B O 1
ATOM 6003 N N . GLU B 1 112 ? -2.598 -28.672 -13.898 1 97.81 112 GLU B N 1
ATOM 6004 C CA . GLU B 1 112 ? -1.606 -29.25 -14.797 1 97.81 112 GLU B CA 1
ATOM 6005 C C . GLU B 1 112 ? -1.671 -30.781 -14.773 1 97.81 112 GLU B C 1
ATOM 6007 O O . GLU B 1 112 ? -1.527 -31.422 -15.812 1 97.81 112 GLU B O 1
ATOM 6012 N N . ALA B 1 113 ? -1.899 -31.359 -13.609 1 98.25 113 ALA B N 1
ATOM 6013 C CA . ALA B 1 113 ? -2.062 -32.812 -13.508 1 98.25 113 ALA B CA 1
ATOM 6014 C C . ALA B 1 113 ? -3.277 -33.281 -14.305 1 98.25 113 ALA B C 1
ATOM 6016 O O . ALA B 1 113 ? -3.211 -34.281 -15.016 1 98.25 113 ALA B O 1
ATOM 6017 N N . ALA B 1 114 ? -4.379 -32.562 -14.188 1 98.56 114 ALA B N 1
ATOM 6018 C CA . ALA B 1 114 ? -5.602 -32.906 -14.914 1 98.56 114 ALA B CA 1
ATOM 6019 C C . ALA B 1 114 ? -5.398 -32.781 -16.422 1 98.56 114 ALA B C 1
ATOM 6021 O O . ALA B 1 114 ? -5.875 -33.594 -17.188 1 98.56 114 ALA B O 1
ATOM 6022 N N . ARG B 1 115 ? -4.762 -31.719 -16.781 1 97.31 115 ARG B N 1
ATOM 6023 C CA . ARG B 1 115 ? -4.484 -31.484 -18.188 1 97.31 115 ARG B CA 1
ATOM 6024 C C . ARG B 1 115 ? -3.693 -32.656 -18.797 1 97.31 115 ARG B C 1
ATOM 6026 O O . ARG B 1 115 ? -4.043 -33.156 -19.859 1 97.31 115 ARG B O 1
ATOM 6033 N N . LYS B 1 116 ? -2.648 -33.094 -18.156 1 95.69 116 LYS B N 1
ATOM 6034 C CA . LYS B 1 116 ? -1.813 -34.188 -18.609 1 95.69 116 LYS B CA 1
ATOM 6035 C C . LYS B 1 116 ? -2.613 -35.469 -18.703 1 95.69 116 LYS B C 1
ATOM 6037 O O . LYS B 1 116 ? -2.424 -36.281 -19.625 1 95.69 116 LYS B O 1
ATOM 6042 N N . ALA B 1 117 ? -3.541 -35.625 -17.75 1 97.44 117 ALA B N 1
ATOM 6043 C CA . ALA B 1 117 ? -4.34 -36.844 -17.688 1 97.44 117 ALA B CA 1
ATOM 6044 C C . ALA B 1 117 ? -5.516 -36.781 -18.656 1 97.44 117 ALA B C 1
ATOM 6046 O O . ALA B 1 117 ? -6.129 -37.812 -18.969 1 97.44 117 ALA B O 1
ATOM 6047 N N . GLY B 1 118 ? -5.828 -35.562 -19.094 1 97.25 118 GLY B N 1
ATOM 6048 C CA . GLY B 1 118 ? -6.984 -35.375 -19.969 1 97.25 118 GLY B CA 1
ATOM 6049 C C . GLY B 1 118 ? -8.305 -35.531 -19.234 1 97.25 118 GLY B C 1
ATOM 6050 O O . GLY B 1 118 ? -9.273 -36.031 -19.797 1 97.25 118 GLY B O 1
ATOM 6051 N N . THR B 1 119 ? -8.375 -35.156 -17.969 1 98.31 119 THR B N 1
ATOM 6052 C CA . THR B 1 119 ? -9.57 -35.344 -17.156 1 98.31 119 THR B CA 1
ATOM 6053 C C . THR B 1 119 ? -10.18 -34 -16.781 1 98.31 119 THR B C 1
ATOM 6055 O O . THR B 1 119 ? -9.516 -32.969 -16.891 1 98.31 119 THR B O 1
ATOM 6058 N N . PHE B 1 120 ? -11.469 -34.031 -16.344 1 98.44 120 PHE B N 1
ATOM 6059 C CA . PHE B 1 120 ? -12.18 -32.906 -15.797 1 98.44 120 PHE B CA 1
ATOM 6060 C C . PHE B 1 120 ? -11.648 -32.562 -14.414 1 98.44 120 PHE B C 1
ATOM 6062 O O . PHE B 1 120 ? -11.406 -33.438 -13.594 1 98.44 120 PHE B O 1
ATOM 6069 N N . MET B 1 121 ? -11.43 -31.266 -14.203 1 98.81 121 MET B N 1
ATOM 6070 C CA . MET B 1 121 ? -11.164 -30.797 -12.844 1 98.81 121 MET B CA 1
ATOM 6071 C C . MET B 1 121 ? -11.734 -29.391 -12.641 1 98.81 121 MET B C 1
ATOM 6073 O O . MET B 1 121 ? -11.539 -28.5 -13.469 1 98.81 121 MET B O 1
ATOM 6077 N N . ALA B 1 122 ? -12.406 -29.188 -11.516 1 98.81 122 ALA B N 1
ATOM 6078 C CA . ALA B 1 122 ? -13 -27.891 -11.227 1 98.81 122 ALA B CA 1
ATOM 6079 C C . ALA B 1 122 ? -13.102 -27.656 -9.719 1 98.81 122 ALA B C 1
ATOM 6081 O O . ALA B 1 122 ? -13.039 -28.609 -8.938 1 98.81 122 ALA B O 1
ATOM 6082 N N . GLU B 1 123 ? -13.125 -26.375 -9.383 1 98.81 123 GLU B N 1
ATOM 6083 C CA . GLU B 1 123 ? -13.383 -25.938 -8.008 1 98.81 123 GLU B CA 1
ATOM 6084 C C . GLU B 1 123 ? -14.875 -25.859 -7.723 1 98.81 123 GLU B C 1
ATOM 6086 O O . GLU B 1 123 ? -15.648 -25.359 -8.547 1 98.81 123 GLU B O 1
ATOM 6091 N N . ALA B 1 124 ? -15.242 -26.312 -6.566 1 98.44 124 ALA B N 1
ATOM 6092 C CA . ALA B 1 124 ? -16.656 -26.453 -6.246 1 98.44 124 ALA B CA 1
ATOM 6093 C C . ALA B 1 124 ? -17.172 -25.219 -5.492 1 98.44 124 ALA B C 1
ATOM 6095 O O . ALA B 1 124 ? -17.031 -25.141 -4.27 1 98.44 124 ALA B O 1
ATOM 6096 N N . TYR B 1 125 ? -17.719 -24.281 -6.148 1 98.06 125 TYR B N 1
ATOM 6097 C CA . TYR B 1 125 ? -18.594 -23.234 -5.652 1 98.06 125 TYR B CA 1
ATOM 6098 C C . TYR B 1 125 ? -20.031 -23.469 -6.102 1 98.06 125 TYR B C 1
ATOM 6100 O O . TYR B 1 125 ? -20.469 -22.922 -7.125 1 98.06 125 TYR B O 1
ATOM 6108 N N . MET B 1 126 ? -20.75 -24.188 -5.312 1 97.44 126 MET B N 1
ATOM 6109 C CA . MET B 1 126 ? -22.047 -24.703 -5.715 1 97.44 126 MET B CA 1
ATOM 6110 C C . MET B 1 126 ? -23 -23.578 -6.105 1 97.44 126 MET B C 1
ATOM 6112 O O . MET B 1 126 ? -23.797 -23.719 -7.035 1 97.44 126 MET B O 1
ATOM 6116 N N . TYR B 1 127 ? -22.922 -22.391 -5.465 1 97.31 127 TYR B N 1
ATOM 6117 C CA . TYR B 1 127 ? -23.859 -21.297 -5.703 1 97.31 127 TYR B CA 1
ATOM 6118 C C . TYR B 1 127 ? -23.641 -20.688 -7.086 1 97.31 127 TYR B C 1
ATOM 6120 O O . TYR B 1 127 ? -24.562 -20.109 -7.668 1 97.31 127 TYR B O 1
ATOM 6128 N N . ARG B 1 128 ? -22.422 -20.797 -7.637 1 98.12 128 ARG B N 1
ATOM 6129 C CA . ARG B 1 128 ? -22.109 -20.281 -8.969 1 98.12 128 ARG B CA 1
ATOM 6130 C C . ARG B 1 128 ? -22.938 -20.984 -10.031 1 98.12 128 ARG B C 1
ATOM 6132 O O . ARG B 1 128 ? -23.234 -20.406 -11.086 1 98.12 128 ARG B O 1
ATOM 6139 N N . LEU B 1 129 ? -23.344 -22.219 -9.719 1 98 129 LEU B N 1
ATOM 6140 C CA . LEU B 1 129 ? -24.062 -23.062 -10.688 1 98 129 LEU B CA 1
ATOM 6141 C C . LEU B 1 129 ? -25.562 -23.016 -10.43 1 98 129 LEU B C 1
ATOM 6143 O O . LEU B 1 129 ? -26.344 -23.578 -11.203 1 98 129 LEU B O 1
ATOM 6147 N N . HIS B 1 130 ? -25.953 -22.406 -9.312 1 97.81 130 HIS B N 1
ATOM 6148 C CA . HIS B 1 130 ? -27.375 -22.266 -8.977 1 97.81 130 HIS B CA 1
ATOM 6149 C C . HIS B 1 130 ? -28.062 -21.266 -9.906 1 97.81 130 HIS B C 1
ATOM 6151 O O . HIS B 1 130 ? -27.469 -20.266 -10.289 1 97.81 130 HIS B O 1
ATOM 6157 N N . PRO B 1 131 ? -29.344 -21.438 -10.242 1 97.44 131 PRO B N 1
ATOM 6158 C CA . PRO B 1 131 ? -30.094 -20.531 -11.117 1 97.44 131 PRO B CA 1
ATOM 6159 C C . PRO B 1 131 ? -30.094 -19.094 -10.609 1 97.44 131 PRO B C 1
ATOM 6161 O O . PRO B 1 131 ? -30.234 -18.141 -11.398 1 97.44 131 PRO B O 1
ATOM 6164 N N . LEU B 1 132 ? -30 -18.922 -9.328 1 97.75 132 LEU B N 1
ATOM 6165 C CA . LEU B 1 132 ? -29.953 -17.594 -8.734 1 97.75 132 LEU B CA 1
ATOM 6166 C C . LEU B 1 132 ? -28.797 -16.781 -9.312 1 97.75 132 LEU B C 1
ATOM 6168 O O . LEU B 1 132 ? -28.969 -15.594 -9.633 1 97.75 132 LEU B O 1
ATOM 6172 N N . THR B 1 133 ? -27.625 -17.359 -9.453 1 98.19 133 THR B N 1
ATOM 6173 C CA . THR B 1 133 ? -26.453 -16.672 -10.016 1 98.19 133 THR B CA 1
ATOM 6174 C C . THR B 1 133 ? -26.703 -16.281 -11.461 1 98.19 133 THR B C 1
ATOM 6176 O O . THR B 1 133 ? -26.422 -15.148 -11.867 1 98.19 133 THR B O 1
ATOM 6179 N N . ALA B 1 134 ? -27.266 -17.188 -12.219 1 97.5 134 ALA B N 1
ATOM 6180 C CA . ALA B 1 134 ? -27.594 -16.891 -13.609 1 97.5 134 ALA B CA 1
ATOM 6181 C C . ALA B 1 134 ? -28.562 -15.734 -13.719 1 97.5 134 ALA B C 1
ATOM 6183 O O . ALA B 1 134 ? -28.438 -14.883 -14.602 1 97.5 134 ALA B O 1
ATOM 6184 N N . ARG B 1 135 ? -29.531 -15.742 -12.859 1 97.88 135 ARG B N 1
ATOM 6185 C CA . ARG B 1 135 ? -30.547 -14.688 -12.867 1 97.88 135 ARG B CA 1
ATOM 6186 C C . ARG B 1 135 ? -29.922 -13.328 -12.562 1 97.88 135 ARG B C 1
ATOM 6188 O O . ARG B 1 135 ? -30.266 -12.328 -13.18 1 97.88 135 ARG B O 1
ATOM 6195 N N . ILE B 1 136 ? -29.047 -13.242 -11.578 1 98.12 136 ILE B N 1
ATOM 6196 C CA . ILE B 1 136 ? -28.344 -12.008 -11.227 1 98.12 136 ILE B CA 1
ATOM 6197 C C . ILE B 1 136 ? -27.547 -11.516 -12.422 1 98.12 136 ILE B C 1
ATOM 6199 O O . ILE B 1 136 ? -27.578 -10.328 -12.758 1 98.12 136 ILE B O 1
ATOM 6203 N N . VAL B 1 137 ? -26.797 -12.43 -13.078 1 98.38 137 VAL B N 1
ATOM 6204 C CA . VAL B 1 137 ? -25.984 -12.078 -14.25 1 98.38 137 VAL B CA 1
ATOM 6205 C C . VAL B 1 137 ? -26.891 -11.469 -15.328 1 98.38 137 VAL B C 1
ATOM 6207 O O . VAL B 1 137 ? -26.547 -10.453 -15.938 1 98.38 137 VAL B O 1
ATOM 6210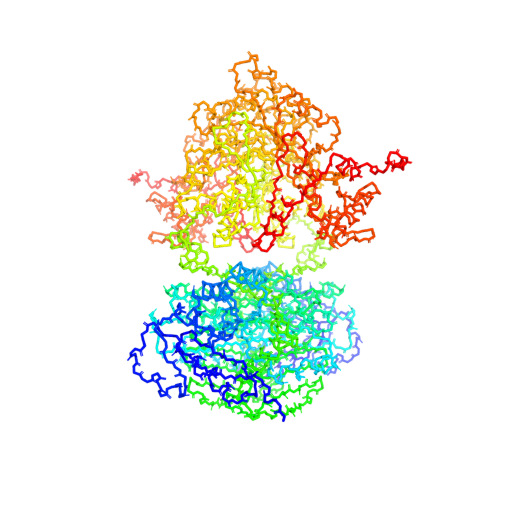 N N . GLU B 1 138 ? -28.047 -12.07 -15.508 1 97.94 138 GLU B N 1
ATOM 6211 C CA . GLU B 1 138 ? -29 -11.602 -16.516 1 97.94 138 GLU B CA 1
ATOM 6212 C C . GLU B 1 138 ? -29.5 -10.195 -16.188 1 97.94 138 GLU B C 1
ATOM 6214 O O . GLU B 1 138 ? -29.547 -9.336 -17.078 1 97.94 138 GLU B O 1
ATOM 6219 N N . LEU B 1 139 ? -29.828 -9.984 -14.961 1 97.94 139 LEU B N 1
ATOM 6220 C CA . LEU B 1 139 ? -30.344 -8.688 -14.539 1 97.94 139 LEU B CA 1
ATOM 6221 C C . LEU B 1 139 ? -29.297 -7.598 -14.742 1 97.94 139 LEU B C 1
ATOM 6223 O O . LEU B 1 139 ? -29.609 -6.52 -15.258 1 97.94 139 LEU B O 1
ATOM 6227 N N . VAL B 1 140 ? -28.062 -7.852 -14.383 1 98.25 140 VAL B N 1
ATOM 6228 C CA . VAL B 1 140 ? -26.984 -6.875 -14.508 1 98.25 140 VAL B CA 1
ATOM 6229 C C . VAL B 1 140 ? -26.688 -6.641 -15.992 1 98.25 140 VAL B C 1
ATOM 6231 O O . VAL B 1 140 ? -26.547 -5.496 -16.422 1 98.25 140 VAL B O 1
ATOM 6234 N N . LYS B 1 141 ? -26.594 -7.727 -16.781 1 97.56 141 LYS B N 1
ATOM 6235 C CA . LYS B 1 141 ? -26.297 -7.664 -18.203 1 97.56 141 LYS B CA 1
ATOM 6236 C C . LYS B 1 141 ? -27.344 -6.848 -18.953 1 97.56 141 LYS B C 1
ATOM 6238 O O . LYS B 1 141 ? -27.016 -6.129 -19.906 1 97.56 141 LYS B O 1
ATOM 6243 N N . ASN B 1 142 ? -28.594 -6.934 -18.5 1 97.19 142 ASN B N 1
ATOM 6244 C CA . ASN B 1 142 ? -29.703 -6.254 -19.172 1 97.19 142 ASN B CA 1
ATOM 6245 C C . ASN B 1 142 ? -29.844 -4.809 -18.703 1 97.19 142 ASN B C 1
ATOM 6247 O O . ASN B 1 142 ? -30.797 -4.121 -19.062 1 97.19 142 ASN B O 1
ATOM 6251 N N . GLY B 1 143 ? -29.016 -4.379 -17.828 1 96.75 143 GLY B N 1
ATOM 6252 C CA . GLY B 1 143 ? -28.922 -2.971 -17.469 1 96.75 143 GLY B CA 1
ATOM 6253 C C . GLY B 1 143 ? -29.859 -2.578 -16.344 1 96.75 143 GLY B C 1
ATOM 6254 O O . GLY B 1 143 ? -30.234 -1.409 -16.219 1 96.75 143 GLY B O 1
ATOM 6255 N N . MET B 1 144 ? -30.297 -3.541 -15.555 1 96.12 144 MET B N 1
ATOM 6256 C CA . MET B 1 144 ? -31.25 -3.285 -14.484 1 96.12 144 MET B CA 1
ATOM 6257 C C . MET B 1 144 ? -30.75 -2.193 -13.547 1 96.12 144 MET B C 1
ATOM 6259 O O . MET B 1 144 ? -31.547 -1.388 -13.047 1 96.12 144 MET B O 1
ATOM 6263 N N . VAL B 1 145 ? -29.453 -2.117 -13.375 1 97.31 145 VAL B N 1
ATOM 6264 C CA . VAL B 1 145 ? -28.922 -1.136 -12.438 1 97.31 145 VAL B CA 1
ATOM 6265 C C . VAL B 1 145 ? -28 -0.156 -13.172 1 97.31 145 VAL B C 1
ATOM 6267 O O . VAL B 1 145 ? -27.203 0.546 -12.555 1 97.31 145 VAL B O 1
ATOM 6270 N N . GLY B 1 146 ? -28.062 -0.088 -14.453 1 97.19 146 GLY B N 1
ATOM 6271 C CA . GLY B 1 146 ? -27.172 0.768 -15.211 1 97.19 146 GLY B CA 1
ATOM 6272 C C . GLY B 1 146 ? -25.719 0.308 -15.164 1 97.19 146 GLY B C 1
ATOM 6273 O O . GLY B 1 146 ? -25.453 -0.893 -15.211 1 97.19 146 GLY B O 1
ATOM 6274 N N . ASP B 1 147 ? -24.781 1.295 -15.164 1 96.81 147 ASP B N 1
ATOM 6275 C CA . ASP B 1 147 ? -23.359 0.963 -15.039 1 96.81 147 ASP B CA 1
ATOM 6276 C C . ASP B 1 147 ? -23 0.626 -13.594 1 96.81 147 ASP B C 1
ATOM 6278 O O . ASP B 1 147 ? -23.156 1.46 -12.695 1 96.81 147 ASP B O 1
ATOM 6282 N N . VAL B 1 148 ? -22.531 -0.574 -13.398 1 98.38 148 VAL B N 1
ATOM 6283 C CA . VAL B 1 148 ? -22.125 -0.981 -12.062 1 98.38 148 VAL B CA 1
ATOM 6284 C C . VAL B 1 148 ? -20.891 -0.18 -11.633 1 98.38 148 VAL B C 1
ATOM 6286 O O . VAL B 1 148 ? -19.938 -0.051 -12.391 1 98.38 148 VAL B O 1
ATOM 6289 N N . ARG B 1 149 ? -20.984 0.388 -10.383 1 98.25 149 ARG B N 1
ATOM 6290 C CA . ARG B 1 149 ? -19.875 1.179 -9.875 1 98.25 149 ARG B CA 1
ATOM 6291 C C . ARG B 1 149 ? -19.266 0.531 -8.633 1 98.25 149 ARG B C 1
ATOM 6293 O O . ARG B 1 149 ? -18.078 0.703 -8.359 1 98.25 149 ARG B O 1
ATOM 6300 N N . LYS B 1 150 ? -20.078 -0.162 -7.934 1 98.56 150 LYS B N 1
ATOM 6301 C CA . LYS B 1 150 ? -19.625 -0.722 -6.66 1 98.56 150 LYS B CA 1
ATOM 6302 C C . LYS B 1 150 ? -20.281 -2.08 -6.398 1 98.56 150 LYS B C 1
ATOM 6304 O O . LYS B 1 150 ? -21.438 -2.301 -6.75 1 98.56 150 LYS B O 1
ATOM 6309 N N . ILE B 1 151 ? -19.5 -2.969 -5.844 1 98.81 151 ILE B N 1
ATOM 6310 C CA . ILE B 1 151 ? -19.953 -4.258 -5.344 1 98.81 151 ILE B CA 1
ATOM 6311 C C . ILE B 1 151 ? -19.625 -4.387 -3.861 1 98.81 151 ILE B C 1
ATOM 6313 O O . ILE B 1 151 ? -18.5 -4.086 -3.447 1 98.81 151 ILE B O 1
ATOM 6317 N N . GLN B 1 152 ? -20.562 -4.742 -3.059 1 98.06 152 GLN B N 1
ATOM 6318 C CA . GLN B 1 152 ? -20.359 -4.996 -1.639 1 98.06 152 GLN B CA 1
ATOM 6319 C C . GLN B 1 152 ? -20.828 -6.395 -1.254 1 98.06 152 GLN B C 1
ATOM 6321 O O . GLN B 1 152 ? -21.969 -6.773 -1.54 1 98.06 152 GLN B O 1
ATOM 6326 N N . SER B 1 153 ? -19.922 -7.117 -0.662 1 97.44 153 SER B N 1
ATOM 6327 C CA . SER B 1 153 ? -20.312 -8.469 -0.278 1 97.44 153 SER B CA 1
ATOM 6328 C C . SER B 1 153 ? -19.578 -8.922 0.981 1 97.44 153 SER B C 1
ATOM 6330 O O . SER B 1 153 ? -18.469 -8.461 1.256 1 97.44 153 SER B O 1
ATOM 6332 N N . SER B 1 154 ? -20.266 -9.766 1.776 1 97.88 154 SER B N 1
ATOM 6333 C CA . SER B 1 154 ? -19.688 -10.289 3.01 1 97.88 154 SER B CA 1
ATOM 6334 C C . SER B 1 154 ? -20.156 -11.727 3.262 1 97.88 154 SER B C 1
ATOM 6336 O O . SER B 1 154 ? -21.234 -12.125 2.83 1 97.88 154 SER B O 1
ATOM 6338 N N . PHE B 1 155 ? -19.344 -12.5 3.811 1 98.12 155 PHE B N 1
ATOM 6339 C CA . PHE B 1 155 ? -19.609 -13.828 4.355 1 98.12 155 PHE B CA 1
ATOM 6340 C C . PHE B 1 155 ? -18.906 -14.023 5.691 1 98.12 155 PHE B C 1
ATOM 6342 O O . PHE B 1 155 ? -17.703 -14.242 5.738 1 98.12 155 PHE B O 1
ATOM 6349 N N . GLY B 1 156 ? -19.688 -13.938 6.758 1 96.56 156 GLY B N 1
ATOM 6350 C CA . GLY B 1 156 ? -19.125 -14.078 8.086 1 96.56 156 GLY B CA 1
ATOM 6351 C C . GLY B 1 156 ? -20.062 -14.781 9.062 1 96.56 156 GLY B C 1
ATOM 6352 O O . GLY B 1 156 ? -21.281 -14.609 8.992 1 96.56 156 GLY B O 1
ATOM 6353 N N . PHE B 1 157 ? -19.484 -15.57 9.898 1 95.81 157 PHE B N 1
ATOM 6354 C CA . PHE B 1 157 ? -20.172 -16.25 10.992 1 95.81 157 PHE B CA 1
ATOM 6355 C C . PHE B 1 157 ? -19.297 -16.312 12.227 1 95.81 157 PHE B C 1
ATOM 6357 O O . PHE B 1 157 ? -18.109 -15.992 12.164 1 95.81 157 PHE B O 1
ATOM 6364 N N . ALA B 1 158 ? -19.906 -16.625 13.375 1 95.12 158 ALA B N 1
ATOM 6365 C CA . ALA B 1 158 ? -19.141 -16.766 14.617 1 95.12 158 ALA B CA 1
ATOM 6366 C C . ALA B 1 158 ? -19.172 -18.203 15.117 1 95.12 158 ALA B C 1
ATOM 6368 O O . ALA B 1 158 ? -20.188 -18.672 15.656 1 95.12 158 ALA B O 1
ATOM 6369 N N . LYS B 1 159 ? -18.031 -18.844 14.859 1 94.12 159 LYS B N 1
ATOM 6370 C CA . LYS B 1 159 ? -17.875 -20.141 15.492 1 94.12 159 LYS B CA 1
ATOM 6371 C C . LYS B 1 159 ? -17.5 -20.016 16.969 1 94.12 159 LYS B C 1
ATOM 6373 O O . LYS B 1 159 ? -16.359 -19.672 17.297 1 94.12 159 LYS B O 1
ATOM 6378 N N . LEU B 1 160 ? -18.5 -20.234 17.859 1 87.94 160 LEU B N 1
ATOM 6379 C CA . LEU B 1 160 ? -18.297 -20.094 19.297 1 87.94 160 LEU B CA 1
ATOM 6380 C C . LEU B 1 160 ? -18.609 -21.406 20.016 1 87.94 160 LEU B C 1
ATOM 6382 O O . LEU B 1 160 ? -19.5 -22.156 19.594 1 87.94 160 LEU B O 1
ATOM 6386 N N . PRO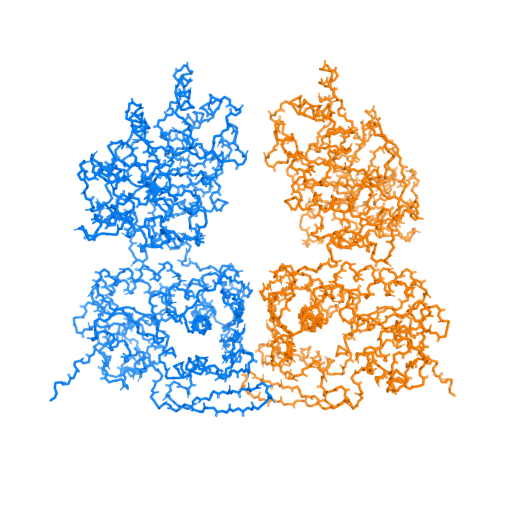 B 1 161 ? -17.875 -21.844 21.078 1 90.62 161 PRO B N 1
ATOM 6387 C CA . PRO B 1 161 ? -16.734 -21.062 21.578 1 90.62 161 PRO B CA 1
ATOM 6388 C C . PRO B 1 161 ? -15.469 -21.297 20.766 1 90.62 161 PRO B C 1
ATOM 6390 O O . PRO B 1 161 ? -15.383 -22.25 20 1 90.62 161 PRO B O 1
ATOM 6393 N N . PHE B 1 162 ? -14.602 -20.375 20.953 1 92.38 162 PHE B N 1
ATOM 6394 C CA . PHE B 1 162 ? -13.289 -20.516 20.328 1 92.38 162 PHE B CA 1
ATOM 6395 C C . PHE B 1 162 ? -12.68 -21.875 20.688 1 92.38 162 PHE B C 1
ATOM 6397 O O . PHE B 1 162 ? -12.711 -22.281 21.844 1 92.38 162 PHE B O 1
ATOM 6404 N N . ASP B 1 163 ? -12.211 -22.562 19.641 1 94.12 163 ASP B N 1
ATOM 6405 C CA . ASP B 1 163 ? -11.539 -23.844 19.781 1 94.12 163 ASP B CA 1
ATOM 6406 C C . ASP B 1 163 ? -10.289 -23.906 18.906 1 94.12 163 ASP B C 1
ATOM 6408 O O . ASP B 1 163 ? -10.383 -24.031 17.688 1 94.12 163 ASP B O 1
ATOM 6412 N N . GLU B 1 164 ? -9.18 -23.906 19.547 1 91.94 164 GLU B N 1
ATOM 6413 C CA . GLU B 1 164 ? -7.898 -23.828 18.859 1 91.94 164 GLU B CA 1
ATOM 6414 C C . GLU B 1 164 ? -7.695 -25.047 17.953 1 91.94 164 GLU B C 1
ATOM 6416 O O . GLU B 1 164 ? -7.012 -24.969 16.938 1 91.94 164 GLU B O 1
ATOM 6421 N N . GLY B 1 165 ? -8.242 -26.125 18.297 1 92.56 165 GLY B N 1
ATOM 6422 C CA . GLY B 1 165 ? -8.07 -27.359 17.547 1 92.56 165 GLY B CA 1
ATOM 6423 C C . GLY B 1 165 ? -9.031 -27.484 16.391 1 92.56 165 GLY B C 1
ATOM 6424 O O . GLY B 1 165 ? -8.844 -28.344 15.516 1 92.56 165 GLY B O 1
ATOM 6425 N N . HIS B 1 166 ? -10.008 -26.609 16.375 1 95.06 166 HIS B N 1
ATOM 6426 C CA . HIS B 1 166 ? -10.969 -26.641 15.273 1 95.06 166 HIS B CA 1
ATOM 6427 C C . HIS B 1 166 ? -10.336 -26.172 13.969 1 95.06 166 HIS B C 1
ATOM 6429 O O . HIS B 1 166 ? -9.531 -25.234 13.969 1 95.06 166 HIS B O 1
ATOM 6435 N N . ARG B 1 167 ? -10.773 -26.766 12.836 1 95.06 167 ARG B N 1
ATOM 6436 C CA . ARG B 1 167 ? -10.156 -26.516 11.539 1 95.06 167 ARG B CA 1
ATOM 6437 C C . ARG B 1 167 ? -10.242 -25.047 11.156 1 95.06 167 ARG B C 1
ATOM 6439 O O . ARG B 1 167 ? -9.375 -24.531 10.438 1 95.06 167 ARG B O 1
ATOM 6446 N N . LEU B 1 168 ? -11.195 -24.297 11.711 1 96.88 168 LEU B N 1
ATOM 6447 C CA . LEU B 1 168 ? -11.414 -22.906 11.359 1 96.88 168 LEU B CA 1
ATOM 6448 C C . LEU B 1 168 ? -10.375 -22 12.023 1 96.88 168 LEU B C 1
ATOM 6450 O O . LEU B 1 168 ? -10.086 -20.906 11.531 1 96.88 168 LEU B O 1
ATOM 6454 N N . PHE B 1 169 ? -9.883 -22.531 13.141 1 97.5 169 PHE B N 1
ATOM 6455 C CA . PHE B 1 169 ? -8.977 -21.688 13.914 1 97.5 169 PHE B CA 1
ATOM 6456 C C . PHE B 1 169 ? -7.551 -22.219 13.852 1 97.5 169 PHE B C 1
ATOM 6458 O O . PHE B 1 169 ? -6.613 -21.547 14.297 1 97.5 169 PHE B O 1
ATOM 6465 N N . SER B 1 170 ? -7.34 -23.359 13.211 1 97.56 170 SER B N 1
ATOM 6466 C CA . SER B 1 170 ? -6.031 -24 13.172 1 97.56 170 SER B CA 1
ATOM 6467 C C . SER B 1 170 ? -5.199 -23.484 12 1 97.56 170 SER B C 1
ATOM 6469 O O . SER B 1 170 ? -5.59 -23.641 10.844 1 97.56 170 SER B O 1
ATOM 6471 N N . ASN B 1 171 ? -4.066 -22.938 12.328 1 98 171 ASN B N 1
ATOM 6472 C CA . ASN B 1 171 ? -3.15 -22.5 11.273 1 98 171 ASN B CA 1
ATOM 6473 C C . ASN B 1 171 ? -2.611 -23.688 10.477 1 98 171 ASN B C 1
ATOM 6475 O O . ASN B 1 171 ? -2.508 -23.625 9.258 1 98 171 ASN B O 1
ATOM 6479 N N . GLU B 1 172 ? -2.412 -24.766 11.102 1 96.56 172 GLU B N 1
ATOM 6480 C CA . GLU B 1 172 ? -1.906 -25.984 10.469 1 96.56 172 GLU B CA 1
ATOM 6481 C C . GLU B 1 172 ? -2.889 -26.516 9.43 1 96.56 172 GLU B C 1
ATOM 6483 O O . GLU B 1 172 ? -2.48 -27.094 8.422 1 96.56 172 GLU B O 1
ATOM 6488 N N . MET B 1 173 ? -4.133 -26.312 9.711 1 97.38 173 MET B N 1
ATOM 6489 C CA . MET B 1 173 ? -5.164 -26.812 8.805 1 97.38 173 MET B CA 1
ATOM 6490 C C . MET B 1 173 ? -5.602 -25.719 7.828 1 97.38 173 MET B C 1
ATOM 6492 O O . MET B 1 173 ? -6.617 -25.875 7.145 1 97.38 173 MET B O 1
ATOM 6496 N N . ALA B 1 174 ? -4.836 -24.625 7.809 1 98.12 174 ALA B N 1
ATOM 6497 C CA . ALA B 1 174 ? -5.098 -23.516 6.91 1 98.12 174 ALA B CA 1
ATOM 6498 C C . ALA B 1 174 ? -6.488 -22.922 7.156 1 98.12 174 ALA B C 1
ATOM 6500 O O . ALA B 1 174 ? -7.258 -22.719 6.215 1 98.12 174 ALA B O 1
ATOM 6501 N N . GLY B 1 175 ? -6.77 -22.688 8.43 1 98.12 175 GLY B N 1
ATOM 6502 C CA . GLY B 1 175 ? -8.039 -22.094 8.82 1 98.12 175 GLY B CA 1
ATOM 6503 C C . GLY B 1 175 ? -8.102 -20.609 8.57 1 98.12 175 GLY B C 1
ATOM 6504 O O . GLY B 1 175 ? -7.242 -20.047 7.887 1 98.12 175 GLY B O 1
ATOM 6505 N N . GLY B 1 176 ? -9.227 -19.953 9.125 1 98.12 176 GLY B N 1
ATOM 6506 C CA . GLY B 1 176 ? -9.461 -18.531 8.93 1 98.12 176 GLY B CA 1
ATOM 6507 C C . GLY B 1 176 ? -10.539 -18.25 7.906 1 98.12 176 GLY B C 1
ATOM 6508 O O . GLY B 1 176 ? -11.086 -19.172 7.289 1 98.12 176 GLY B O 1
ATOM 6509 N N . GLY B 1 177 ? -10.82 -17 7.754 1 98.62 177 GLY B N 1
ATOM 6510 C CA . GLY B 1 177 ? -11.961 -16.594 6.953 1 98.62 177 GLY B CA 1
ATOM 6511 C C . GLY B 1 177 ? -11.648 -16.516 5.469 1 98.62 177 GLY B C 1
ATOM 6512 O O . GLY B 1 177 ? -12.492 -16.875 4.641 1 98.62 177 GLY B O 1
ATOM 6513 N N . ILE B 1 178 ? -10.492 -16.172 5.031 1 98.81 178 ILE B N 1
ATOM 6514 C CA . ILE B 1 178 ? -10.18 -15.891 3.637 1 98.81 178 ILE B CA 1
ATOM 6515 C C . ILE B 1 178 ? -10.336 -17.156 2.801 1 98.81 178 ILE B C 1
ATOM 6517 O O . ILE B 1 178 ? -11.07 -17.172 1.812 1 98.81 178 ILE B O 1
ATOM 6521 N N . LEU B 1 179 ? -9.711 -18.234 3.189 1 98.62 179 LEU B N 1
ATOM 6522 C CA . LEU B 1 179 ? -9.805 -19.453 2.404 1 98.62 179 LEU B CA 1
ATOM 6523 C C . LEU B 1 179 ? -11.148 -20.141 2.617 1 98.62 179 LEU B C 1
ATOM 6525 O O . LEU B 1 179 ? -11.68 -20.781 1.701 1 98.62 179 LEU B O 1
ATOM 6529 N N . ASP B 1 180 ? -11.703 -19.984 3.785 1 98.19 180 ASP B N 1
ATOM 6530 C CA . ASP B 1 180 ? -12.945 -20.672 4.094 1 98.19 180 ASP B CA 1
ATOM 6531 C C . ASP B 1 180 ? -14.133 -20.016 3.391 1 98.19 180 ASP B C 1
ATOM 6533 O O . ASP B 1 180 ? -14.945 -20.703 2.768 1 98.19 180 ASP B O 1
ATOM 6537 N N . VAL B 1 181 ? -14.242 -18.703 3.545 1 98.31 181 VAL B N 1
ATOM 6538 C CA . VAL B 1 181 ? -15.469 -18.109 3.023 1 98.31 181 VAL B CA 1
ATOM 6539 C C . VAL B 1 181 ? -15.133 -16.859 2.197 1 98.31 181 VAL B C 1
ATOM 6541 O O . VAL B 1 181 ? -15.984 -16.359 1.458 1 98.31 181 VAL B O 1
ATOM 6544 N N . GLY B 1 182 ? -13.922 -16.391 2.186 1 98.62 182 GLY B N 1
ATOM 6545 C CA . GLY B 1 182 ? -13.531 -15.219 1.417 1 98.62 182 GLY B CA 1
ATOM 6546 C C . GLY B 1 182 ? -13.633 -15.43 -0.082 1 98.62 182 GLY B C 1
ATOM 6547 O O . GLY B 1 182 ? -13.891 -14.484 -0.832 1 98.62 182 GLY B O 1
ATOM 6548 N N . GLY B 1 183 ? -13.406 -16.641 -0.488 1 98.69 183 GLY B N 1
ATOM 6549 C CA . GLY B 1 183 ? -13.477 -16.969 -1.903 1 98.69 183 GLY B CA 1
ATOM 6550 C C . GLY B 1 183 ? -14.859 -16.766 -2.488 1 98.69 183 GLY B C 1
ATOM 6551 O O . GLY B 1 183 ? -15.008 -16.562 -3.693 1 98.69 183 GLY B O 1
ATOM 6552 N N . TYR B 1 184 ? -15.93 -16.844 -1.645 1 98.56 184 TYR B N 1
ATOM 6553 C CA . TYR B 1 184 ? -17.297 -16.609 -2.107 1 98.56 184 TYR B CA 1
ATOM 6554 C C . TYR B 1 184 ? -17.469 -15.18 -2.588 1 98.56 184 TYR B C 1
ATOM 6556 O O . TYR B 1 184 ? -17.875 -14.945 -3.729 1 98.56 184 TYR B O 1
ATOM 6564 N N . THR B 1 185 ? -17.047 -14.266 -1.739 1 98.69 185 THR B N 1
ATOM 6565 C CA . THR B 1 185 ? -17.219 -12.852 -2.047 1 98.69 185 THR B CA 1
ATOM 6566 C C . THR B 1 185 ? -16.312 -12.438 -3.203 1 98.69 185 THR B C 1
ATOM 6568 O O . THR B 1 185 ? -16.734 -11.688 -4.086 1 98.69 185 THR B O 1
ATOM 6571 N N . THR B 1 186 ? -15.133 -13 -3.232 1 98.81 186 THR B N 1
ATOM 6572 C CA . THR B 1 186 ? -14.164 -12.703 -4.285 1 98.81 186 THR B CA 1
ATOM 6573 C C . THR B 1 186 ? -14.68 -13.164 -5.641 1 98.81 186 THR B C 1
ATOM 6575 O O . THR B 1 186 ? -14.641 -12.414 -6.617 1 98.81 186 THR B O 1
ATOM 6578 N N . SER B 1 187 ? -15.156 -14.359 -5.688 1 98.62 187 SER B N 1
ATOM 6579 C CA . SER B 1 187 ? -15.609 -14.945 -6.945 1 98.62 187 SER B CA 1
ATOM 6580 C C . SER B 1 187 ? -16.781 -14.164 -7.531 1 98.62 187 SER B C 1
ATOM 6582 O O . SER B 1 187 ? -16.828 -13.922 -8.734 1 98.62 187 SER B O 1
ATOM 6584 N N . MET B 1 188 ? -17.703 -13.734 -6.727 1 98.69 188 MET B N 1
ATOM 6585 C CA . MET B 1 188 ? -18.859 -12.992 -7.23 1 98.69 188 MET B CA 1
ATOM 6586 C C . MET B 1 188 ? -18.438 -11.594 -7.688 1 98.69 188 MET B C 1
ATOM 6588 O O . MET B 1 188 ? -18.953 -11.086 -8.68 1 98.69 188 MET B O 1
ATOM 6592 N N . ALA B 1 189 ? -17.547 -10.969 -6.938 1 98.81 189 ALA B N 1
ATOM 6593 C CA . ALA B 1 189 ? -17.078 -9.648 -7.355 1 98.81 189 ALA B CA 1
ATOM 6594 C C . ALA B 1 189 ? -16.453 -9.711 -8.742 1 98.81 189 ALA B C 1
ATOM 6596 O O . ALA B 1 189 ? -16.734 -8.875 -9.602 1 98.81 189 ALA B O 1
ATOM 6597 N N . ARG B 1 190 ? -15.625 -10.703 -8.969 1 98.81 190 ARG B N 1
ATOM 6598 C CA . ARG B 1 190 ? -14.953 -10.867 -10.258 1 98.81 190 ARG B CA 1
ATOM 6599 C C . ARG B 1 190 ? -15.953 -11.203 -11.359 1 98.81 190 ARG B C 1
ATOM 6601 O O . ARG B 1 190 ? -15.828 -10.719 -12.484 1 98.81 190 ARG B O 1
ATOM 6608 N N . LEU B 1 191 ? -16.922 -12.062 -11.023 1 98.88 191 LEU B N 1
ATOM 6609 C CA . LEU B 1 191 ? -17.953 -12.43 -11.984 1 98.88 191 LEU B CA 1
ATOM 6610 C C . LEU B 1 191 ? -18.766 -11.211 -12.414 1 98.88 191 LEU B C 1
ATOM 6612 O O . LEU B 1 191 ? -18.922 -10.953 -13.609 1 98.88 191 LEU B O 1
ATOM 6616 N N . ILE B 1 192 ? -19.219 -10.406 -11.453 1 98.81 192 ILE B N 1
ATOM 6617 C CA . ILE B 1 192 ? -20.062 -9.25 -11.727 1 98.81 192 ILE B CA 1
ATOM 6618 C C . ILE B 1 192 ? -19.281 -8.203 -12.5 1 98.81 192 ILE B C 1
ATOM 6620 O O . ILE B 1 192 ? -19.766 -7.633 -13.477 1 98.81 192 ILE B O 1
ATOM 6624 N N . ALA B 1 193 ? -18.047 -7.984 -12.102 1 98.69 193 ALA B N 1
ATOM 6625 C CA . ALA B 1 193 ? -17.188 -7.012 -12.789 1 98.69 193 ALA B CA 1
ATOM 6626 C C . ALA B 1 193 ? -16.953 -7.418 -14.242 1 98.69 193 ALA B C 1
ATOM 6628 O O . ALA B 1 193 ? -16.766 -6.562 -15.102 1 98.69 193 ALA B O 1
ATOM 6629 N N . GLY B 1 194 ? -16.984 -8.719 -14.484 1 98.38 194 GLY B N 1
ATOM 6630 C CA . GLY B 1 194 ? -16.641 -9.227 -15.797 1 98.38 194 GLY B CA 1
ATOM 6631 C C . GLY B 1 194 ? -17.844 -9.352 -16.734 1 98.38 194 GLY B C 1
ATOM 6632 O O . GLY B 1 194 ? -17.688 -9.688 -17.906 1 98.38 194 GLY B O 1
ATOM 6633 N N . ILE B 1 195 ? -19.047 -9.125 -16.281 1 98.19 195 ILE B N 1
ATOM 6634 C CA . ILE B 1 195 ? -20.234 -9.234 -17.125 1 98.19 195 ILE B CA 1
ATOM 6635 C C . ILE B 1 195 ? -20.094 -8.328 -18.328 1 98.19 195 ILE B C 1
ATOM 6637 O O . ILE B 1 195 ? -19.797 -7.137 -18.203 1 98.19 195 ILE B O 1
ATOM 6641 N N . GLY B 1 196 ? -20.266 -8.938 -19.5 1 94.69 196 GLY B N 1
ATOM 6642 C CA . GLY B 1 196 ? -20.156 -8.188 -20.75 1 94.69 196 GLY B CA 1
ATOM 6643 C C . GLY B 1 196 ? -18.812 -8.391 -21.438 1 94.69 196 GLY B C 1
ATOM 6644 O O . GLY B 1 196 ? -18.656 -8.055 -22.609 1 94.69 196 GLY B O 1
ATOM 6645 N N . THR B 1 197 ? -17.844 -8.859 -20.703 1 95.06 197 THR B N 1
ATOM 6646 C CA . THR B 1 197 ? -16.562 -9.188 -21.312 1 95.06 197 THR B CA 1
ATOM 6647 C C . THR B 1 197 ? -16.609 -10.578 -21.953 1 95.06 197 THR B C 1
ATOM 6649 O O . THR B 1 197 ? -17.531 -11.352 -21.703 1 95.06 197 THR B O 1
ATOM 6652 N N . SER B 1 198 ? -15.609 -10.945 -22.703 1 93.44 198 SER B N 1
ATOM 6653 C CA . SER B 1 198 ? -15.562 -12.227 -23.391 1 93.44 198 SER B CA 1
ATOM 6654 C C . SER B 1 198 ? -15.383 -13.383 -22.406 1 93.44 198 SER B C 1
ATOM 6656 O O . SER B 1 198 ? -15.961 -14.453 -22.594 1 93.44 198 SER B O 1
ATOM 6658 N N . SER B 1 199 ? -14.68 -13.164 -21.359 1 92.88 199 SER B N 1
ATOM 6659 C CA . SER B 1 199 ? -14.398 -14.227 -20.406 1 92.88 199 SER B CA 1
ATOM 6660 C C . SER B 1 199 ? -15.508 -14.352 -19.375 1 92.88 199 SER B C 1
ATOM 6662 O O . SER B 1 199 ? -15.617 -15.367 -18.688 1 92.88 199 SER B O 1
ATOM 6664 N N . GLY B 1 200 ? -16.234 -13.312 -19.156 1 96.56 200 GLY B N 1
ATOM 6665 C CA . GLY B 1 200 ? -17.297 -13.289 -18.172 1 96.56 200 GLY B CA 1
ATOM 6666 C C . GLY B 1 200 ? -16.797 -13.008 -16.766 1 96.56 200 GLY B C 1
ATOM 6667 O O . GLY B 1 200 ? -17.594 -12.953 -15.828 1 96.56 200 GLY B O 1
ATOM 6668 N N . VAL B 1 201 ? -15.5 -12.906 -16.531 1 97.81 201 VAL B N 1
ATOM 6669 C CA . VAL B 1 201 ? -14.891 -12.547 -15.258 1 97.81 201 VAL B CA 1
ATOM 6670 C C . VAL B 1 201 ? -13.828 -11.477 -15.469 1 97.81 201 VAL B C 1
ATOM 6672 O O . VAL B 1 201 ? -13.359 -11.273 -16.594 1 97.81 201 VAL B O 1
ATOM 6675 N N . MET B 1 202 ? -13.477 -10.75 -14.422 1 98.06 202 MET B N 1
ATOM 6676 C CA . MET B 1 202 ? -12.477 -9.695 -14.547 1 98.06 202 MET B CA 1
ATOM 6677 C C . MET B 1 202 ? -11.477 -9.75 -13.398 1 98.06 202 MET B C 1
ATOM 6679 O O . MET B 1 202 ? -11.859 -10 -12.25 1 98.06 202 MET B O 1
ATOM 6683 N N . GLU B 1 203 ? -10.219 -9.617 -13.773 1 98.06 203 GLU B N 1
ATOM 6684 C CA . GLU B 1 203 ? -9.172 -9.516 -12.766 1 98.06 203 GLU B CA 1
ATOM 6685 C C . GLU B 1 203 ? -9.07 -8.102 -12.211 1 98.06 203 GLU B C 1
ATOM 6687 O O . GLU B 1 203 ? -9.078 -7.129 -12.969 1 98.06 203 GLU B O 1
ATOM 6692 N N . PRO B 1 204 ? -9.062 -7.977 -10.898 1 98.62 204 PRO B N 1
ATOM 6693 C CA . PRO B 1 204 ? -8.859 -6.625 -10.367 1 98.62 204 PRO B CA 1
ATOM 6694 C C . PRO B 1 204 ? -7.457 -6.09 -10.656 1 98.62 204 PRO B C 1
ATOM 6696 O O . PRO B 1 204 ? -6.496 -6.863 -10.719 1 98.62 204 PRO B O 1
ATOM 6699 N N . ALA B 1 205 ? -7.383 -4.816 -10.836 1 97.69 205 ALA B N 1
ATOM 6700 C CA . ALA B 1 205 ? -6.105 -4.133 -11.016 1 97.69 205 ALA B CA 1
ATOM 6701 C C . ALA B 1 205 ? -5.375 -3.973 -9.688 1 97.69 205 ALA B C 1
ATOM 6703 O O . ALA B 1 205 ? -4.145 -3.973 -9.641 1 97.69 205 ALA B O 1
ATOM 6704 N N . GLU B 1 206 ? -6.105 -3.812 -8.633 1 97.94 206 GLU B N 1
ATOM 6705 C CA . GLU B 1 206 ? -5.531 -3.621 -7.309 1 97.94 206 GLU B CA 1
ATOM 6706 C C . GLU B 1 206 ? -6.32 -4.383 -6.25 1 97.94 206 GLU B C 1
ATOM 6708 O O . GLU B 1 206 ? -7.547 -4.492 -6.34 1 97.94 206 GLU B O 1
ATOM 6713 N N . VAL B 1 207 ? -5.598 -4.891 -5.27 1 98.62 207 VAL B N 1
ATOM 6714 C CA . VAL B 1 207 ? -6.16 -5.539 -4.086 1 98.62 207 VAL B CA 1
ATOM 6715 C C . VAL B 1 207 ? -5.477 -5.004 -2.83 1 98.62 207 VAL B C 1
ATOM 6717 O O . VAL B 1 207 ? -4.246 -4.992 -2.744 1 98.62 207 VAL B O 1
ATOM 6720 N N . THR B 1 208 ? -6.191 -4.52 -1.915 1 98.5 208 THR B N 1
ATOM 6721 C CA . THR B 1 208 ? -5.68 -4.16 -0.597 1 98.5 208 THR B CA 1
ATOM 6722 C C . THR B 1 208 ? -6.598 -4.684 0.502 1 98.5 208 THR B C 1
ATOM 6724 O O . THR B 1 208 ? -7.75 -5.035 0.24 1 98.5 208 THR B O 1
ATOM 6727 N N . ALA B 1 209 ? -6.051 -4.824 1.707 1 98.81 209 ALA B N 1
ATOM 6728 C CA . ALA B 1 209 ? -6.859 -5.438 2.756 1 98.81 209 ALA B CA 1
ATOM 6729 C C . ALA B 1 209 ? -6.301 -5.117 4.141 1 98.81 209 ALA B C 1
ATOM 6731 O O . ALA B 1 209 ? -5.141 -4.715 4.27 1 98.81 209 ALA B O 1
ATOM 6732 N N . LEU B 1 210 ? -7.145 -5.184 5.109 1 98.69 210 LEU B N 1
ATOM 6733 C CA . LEU B 1 210 ? -6.816 -5.156 6.531 1 98.69 210 LEU B CA 1
ATOM 6734 C C . LEU B 1 210 ? -7.562 -6.254 7.281 1 98.69 210 LEU B C 1
ATOM 6736 O O . LEU B 1 210 ? -8.617 -6.707 6.836 1 98.69 210 LEU B O 1
ATOM 6740 N N . GLY B 1 211 ? -6.965 -6.703 8.336 1 98.31 211 GLY B N 1
ATOM 6741 C CA . GLY B 1 211 ? -7.625 -7.77 9.07 1 98.31 211 GLY B CA 1
ATOM 6742 C C . GLY B 1 211 ? -6.969 -8.07 10.406 1 98.31 211 GLY B C 1
ATOM 6743 O O . GLY B 1 211 ? -5.977 -7.441 10.773 1 98.31 211 GLY B O 1
ATOM 6744 N N . HIS B 1 212 ? -7.637 -8.969 11.125 1 98.06 212 HIS B N 1
ATOM 6745 C CA . HIS B 1 212 ? -7.168 -9.391 12.438 1 98.06 212 HIS B CA 1
ATOM 6746 C C . HIS B 1 212 ? -6.793 -10.875 12.438 1 98.06 212 HIS B C 1
ATOM 6748 O O . HIS B 1 212 ? -7.637 -11.727 12.172 1 98.06 212 HIS B O 1
ATOM 6754 N N . LEU B 1 213 ? -5.543 -11.117 12.75 1 98.06 213 LEU B N 1
ATOM 6755 C CA . LEU B 1 213 ? -5.082 -12.477 12.984 1 98.06 213 LEU B CA 1
ATOM 6756 C C . LEU B 1 213 ? -5.227 -12.859 14.453 1 98.06 213 LEU B C 1
ATOM 6758 O O . LEU B 1 213 ? -4.715 -12.164 15.328 1 98.06 213 LEU B O 1
ATOM 6762 N N . GLY B 1 214 ? -5.895 -13.883 14.695 1 96.94 214 GLY B N 1
ATOM 6763 C CA . GLY B 1 214 ? -6.09 -14.344 16.062 1 96.94 214 GLY B CA 1
ATOM 6764 C C . GLY B 1 214 ? -4.848 -14.977 16.656 1 96.94 214 GLY B C 1
ATOM 6765 O O . GLY B 1 214 ? -3.773 -14.938 16.062 1 96.94 214 GLY B O 1
ATOM 6766 N N . ARG B 1 215 ? -4.988 -15.57 17.828 1 95.56 215 ARG B N 1
ATOM 6767 C CA . ARG B 1 215 ? -3.857 -16.078 18.594 1 95.56 215 ARG B CA 1
ATOM 6768 C C . ARG B 1 215 ? -3.229 -17.281 17.922 1 95.56 215 ARG B C 1
ATOM 6770 O O . ARG B 1 215 ? -2.062 -17.594 18.156 1 95.56 215 ARG B O 1
ATOM 6777 N N . THR B 1 216 ? -4.047 -17.969 17.016 1 97.31 216 THR B N 1
ATOM 6778 C CA . THR B 1 216 ? -3.504 -19.141 16.328 1 97.31 216 THR B CA 1
ATOM 6779 C C . THR B 1 216 ? -2.865 -18.734 15.008 1 97.31 216 THR B C 1
ATOM 6781 O O . THR B 1 216 ? -2.391 -19.594 14.25 1 97.31 216 THR B O 1
ATOM 6784 N N . GLY B 1 217 ? -2.922 -17.484 14.703 1 97.5 217 GLY B N 1
ATOM 6785 C CA . GLY B 1 217 ? -2.25 -16.969 13.516 1 97.5 217 GLY B CA 1
ATOM 6786 C C . GLY B 1 217 ? -3.129 -16.984 12.281 1 97.5 217 GLY B C 1
ATOM 6787 O O . GLY B 1 217 ? -2.646 -16.766 11.164 1 97.5 217 GLY B O 1
ATOM 6788 N N . VAL B 1 218 ? -4.445 -17.266 12.414 1 98.31 218 VAL B N 1
ATOM 6789 C CA . VAL B 1 218 ? -5.32 -17.25 11.25 1 98.31 218 VAL B CA 1
ATOM 6790 C C . VAL B 1 218 ? -6.203 -16 11.289 1 98.31 218 VAL B C 1
ATOM 6792 O O . VAL B 1 218 ? -6.344 -15.359 12.336 1 98.31 218 VAL B O 1
ATOM 6795 N N . ASP B 1 219 ? -6.727 -15.625 10.172 1 98.5 219 ASP B N 1
ATOM 6796 C CA . ASP B 1 219 ? -7.582 -14.445 10.078 1 98.5 219 ASP B CA 1
ATOM 6797 C C . ASP B 1 219 ? -8.969 -14.727 10.656 1 98.5 219 ASP B C 1
ATOM 6799 O O . ASP B 1 219 ? -9.711 -15.555 10.125 1 98.5 219 ASP B O 1
ATOM 6803 N N . GLU B 1 220 ? -9.336 -14.016 11.602 1 98.31 220 GLU B N 1
ATOM 6804 C CA . GLU B 1 220 ? -10.641 -14.211 12.234 1 98.31 220 GLU B CA 1
ATOM 6805 C C . GLU B 1 220 ? -11.688 -13.273 11.633 1 98.31 220 GLU B C 1
ATOM 6807 O O . GLU B 1 220 ? -12.852 -13.664 11.469 1 98.31 220 GLU B O 1
ATOM 6812 N N . TRP B 1 221 ? -11.352 -12.031 11.367 1 98.38 221 TRP B N 1
ATOM 6813 C CA . TRP B 1 221 ? -12.164 -11.117 10.578 1 98.38 221 TRP B CA 1
ATOM 6814 C C . TRP B 1 221 ? -11.289 -10.195 9.734 1 98.38 221 TRP B C 1
ATOM 6816 O O . TRP B 1 221 ? -10.219 -9.766 10.172 1 98.38 221 TRP B O 1
ATOM 6826 N N . THR B 1 222 ? -11.641 -9.969 8.508 1 98.69 222 THR B N 1
ATOM 6827 C CA . THR B 1 222 ? -10.836 -9.203 7.566 1 98.69 222 THR B CA 1
ATOM 6828 C C . THR B 1 222 ? -11.711 -8.617 6.457 1 98.69 222 THR B C 1
ATOM 6830 O O . THR B 1 222 ? -12.789 -9.133 6.176 1 98.69 222 THR B O 1
ATOM 6833 N N . SER B 1 223 ? -11.266 -7.484 5.914 1 98.75 223 SER B N 1
ATOM 6834 C CA . SER B 1 223 ? -11.914 -6.816 4.789 1 98.75 223 SER B CA 1
ATOM 6835 C C . SER B 1 223 ? -10.906 -6.473 3.697 1 98.75 223 SER B C 1
ATOM 6837 O O . SER B 1 223 ? -9.734 -6.199 3.986 1 98.75 223 SER B O 1
ATOM 6839 N N . ALA B 1 224 ? -11.375 -6.52 2.488 1 98.88 224 ALA B N 1
ATOM 6840 C CA . ALA B 1 224 ? -10.539 -6.195 1.337 1 98.88 224 ALA B CA 1
ATOM 6841 C C . ALA B 1 224 ? -11.25 -5.234 0.391 1 98.88 224 ALA B C 1
ATOM 6843 O O . ALA B 1 224 ? -12.484 -5.188 0.356 1 98.88 224 ALA B O 1
ATOM 6844 N N . LEU B 1 225 ? -10.469 -4.473 -0.305 1 98.88 225 LEU B N 1
ATOM 6845 C CA . LEU B 1 225 ? -10.93 -3.637 -1.406 1 98.88 225 LEU B CA 1
ATOM 6846 C C . LEU B 1 225 ? -10.289 -4.062 -2.721 1 98.88 225 LEU B C 1
ATOM 6848 O O . LEU B 1 225 ? -9.094 -4.348 -2.768 1 98.88 225 LEU B O 1
ATOM 6852 N N . LEU B 1 226 ? -11.133 -4.164 -3.732 1 98.88 226 LEU B N 1
ATOM 6853 C CA . LEU B 1 226 ? -10.672 -4.434 -5.09 1 98.88 226 LEU B CA 1
ATOM 6854 C C . LEU B 1 226 ? -11.023 -3.283 -6.023 1 98.88 226 LEU B C 1
ATOM 6856 O O . LEU B 1 226 ? -12.117 -2.719 -5.934 1 98.88 226 LEU B O 1
ATOM 6860 N N . SER B 1 227 ? -10.109 -2.928 -6.895 1 98.69 227 SER B N 1
ATOM 6861 C CA . SER B 1 227 ? -10.398 -2.02 -8 1 98.69 227 SER B CA 1
ATOM 6862 C C . SER B 1 227 ? -10.266 -2.729 -9.344 1 98.69 227 SER B C 1
ATOM 6864 O O . SER B 1 227 ? -9.234 -3.346 -9.633 1 98.69 227 SER B O 1
ATOM 6866 N N . PHE B 1 228 ? -11.289 -2.645 -10.102 1 98.44 228 PHE B N 1
ATOM 6867 C CA . PHE B 1 228 ? -11.281 -3.277 -11.414 1 98.44 228 PHE B CA 1
ATOM 6868 C C . PHE B 1 228 ? -10.969 -2.258 -12.5 1 98.44 228 PHE B C 1
ATOM 6870 O O . PHE B 1 228 ? -11.25 -1.069 -12.352 1 98.44 228 PHE B O 1
ATOM 6877 N N . PRO B 1 229 ? -10.375 -2.654 -13.68 1 96.5 229 PRO B N 1
ATOM 6878 C CA . PRO B 1 229 ? -9.969 -1.746 -14.75 1 96.5 229 PRO B CA 1
ATOM 6879 C C . PRO B 1 229 ? -11.141 -0.941 -15.312 1 96.5 229 PRO B C 1
ATOM 6881 O O . PRO B 1 229 ? -10.945 0.15 -15.859 1 96.5 229 PRO B O 1
ATOM 6884 N N . ASN B 1 230 ? -12.312 -1.497 -15.156 1 96.69 230 ASN B N 1
ATOM 6885 C CA . ASN B 1 230 ? -13.469 -0.802 -15.711 1 96.69 230 ASN B CA 1
ATOM 6886 C C . ASN B 1 230 ? -14.078 0.172 -14.703 1 96.69 230 ASN B C 1
ATOM 6888 O O . ASN B 1 230 ? -15.203 0.636 -14.883 1 96.69 230 ASN B O 1
ATOM 6892 N N . GLY B 1 231 ? -13.43 0.427 -13.609 1 96.5 231 GLY B N 1
ATOM 6893 C CA . GLY B 1 231 ? -13.812 1.48 -12.688 1 96.5 231 GLY B CA 1
ATOM 6894 C C . GLY B 1 231 ? -14.625 0.972 -11.508 1 96.5 231 GLY B C 1
ATOM 6895 O O . GLY B 1 231 ? -14.914 1.725 -10.578 1 96.5 231 GLY B O 1
ATOM 6896 N N . ILE B 1 232 ? -15 -0.277 -11.43 1 98.44 232 ILE B N 1
ATOM 6897 C CA . ILE B 1 232 ? -15.781 -0.859 -10.344 1 98.44 232 ILE B CA 1
ATOM 6898 C C . ILE B 1 232 ? -14.906 -1.017 -9.102 1 98.44 232 ILE B C 1
ATOM 6900 O O . ILE B 1 232 ? -13.75 -1.434 -9.203 1 98.44 232 ILE B O 1
ATOM 6904 N N . ILE B 1 233 ? -15.422 -0.642 -7.961 1 98.62 233 ILE B N 1
ATOM 6905 C CA . ILE B 1 233 ? -14.789 -0.898 -6.672 1 98.62 233 ILE B CA 1
ATOM 6906 C C . ILE B 1 233 ? -15.586 -1.949 -5.902 1 98.62 233 ILE B C 1
ATOM 6908 O O . ILE B 1 233 ? -16.812 -1.866 -5.816 1 98.62 233 ILE B O 1
ATOM 6912 N N . ALA B 1 234 ? -14.875 -2.918 -5.363 1 98.88 234 ALA B N 1
ATOM 6913 C CA . ALA B 1 234 ? -15.555 -3.939 -4.566 1 98.88 234 ALA B CA 1
ATOM 6914 C C . ALA B 1 234 ? -15.078 -3.91 -3.117 1 98.88 234 ALA B C 1
ATOM 6916 O O . ALA B 1 234 ? -13.883 -3.73 -2.852 1 98.88 234 ALA B O 1
ATOM 6917 N N . GLU B 1 235 ? -16.031 -4.016 -2.203 1 98.62 235 GLU B N 1
ATOM 6918 C CA . GLU B 1 235 ? -15.781 -4.199 -0.774 1 98.62 235 GLU B CA 1
ATOM 6919 C C . GLU B 1 235 ? -16.125 -5.617 -0.333 1 98.62 235 GLU B C 1
ATOM 6921 O O . GLU B 1 235 ? -17.281 -6.031 -0.383 1 98.62 235 GLU B O 1
ATOM 6926 N N . LEU B 1 236 ? -15.102 -6.262 0.116 1 98.75 236 LEU B N 1
ATOM 6927 C CA . LEU B 1 236 ? -15.297 -7.645 0.534 1 98.75 236 LEU B CA 1
ATOM 6928 C C . LEU B 1 236 ? -14.969 -7.82 2.014 1 98.75 236 LEU B C 1
ATOM 6930 O O . LEU B 1 236 ? -14.07 -7.156 2.535 1 98.75 236 LEU B O 1
ATOM 6934 N N . SER B 1 237 ? -15.727 -8.742 2.682 1 98.56 237 SER B N 1
ATOM 6935 C CA . SER B 1 237 ? -15.445 -9.031 4.086 1 98.56 237 SER B CA 1
ATOM 6936 C C . SER B 1 237 ? -15.75 -10.484 4.422 1 98.56 237 SER B C 1
ATOM 6938 O O . SER B 1 237 ? -16.688 -11.07 3.875 1 98.56 237 SER B O 1
ATOM 6940 N N . CYS B 1 238 ? -14.914 -11.055 5.258 1 98.56 238 CYS B N 1
ATOM 6941 C CA . CYS B 1 238 ? -15.18 -12.398 5.754 1 98.56 238 CYS B CA 1
ATOM 6942 C C . CYS B 1 238 ? -14.703 -12.547 7.195 1 98.56 238 CYS B C 1
ATOM 6944 O O . CYS B 1 238 ? -13.891 -11.758 7.672 1 98.56 238 CYS B O 1
ATOM 6946 N N . SER B 1 239 ? -15.289 -13.523 7.91 1 98.31 239 SER B N 1
ATOM 6947 C CA . SER B 1 239 ? -14.93 -13.758 9.305 1 98.31 239 SER B CA 1
ATOM 6948 C C . SER B 1 239 ? -15.359 -15.156 9.75 1 98.31 239 SER B C 1
ATOM 6950 O O . SER B 1 239 ? -16.328 -15.703 9.234 1 98.31 239 SER B O 1
ATOM 6952 N N . VAL B 1 240 ? -14.633 -15.688 10.711 1 97.88 240 VAL B N 1
ATOM 6953 C CA . VAL B 1 240 ? -15.016 -16.969 11.297 1 97.88 240 VAL B CA 1
ATOM 6954 C C . VAL B 1 240 ? -15.359 -16.781 12.773 1 97.88 240 VAL B C 1
ATOM 6956 O O . VAL B 1 240 ? -15.789 -17.719 13.445 1 97.88 240 VAL B O 1
ATOM 6959 N N . SER B 1 241 ? -15.188 -15.539 13.281 1 96.25 241 SER B N 1
ATOM 6960 C CA . SER B 1 241 ? -15.438 -15.266 14.695 1 96.25 241 SER B CA 1
ATOM 6961 C C . SER B 1 241 ? -16.375 -14.078 14.867 1 96.25 241 SER B C 1
ATOM 6963 O O . SER B 1 241 ? -16.469 -13.508 15.961 1 96.25 241 SER B O 1
ATOM 6965 N N . LEU B 1 242 ? -16.984 -13.68 13.812 1 96.31 242 LEU B N 1
ATOM 6966 C CA . LEU B 1 242 ? -17.875 -12.523 13.828 1 96.31 242 LEU B CA 1
ATOM 6967 C C . LEU B 1 242 ? -19.047 -12.719 12.867 1 96.31 242 LEU B C 1
ATOM 6969 O O . LEU B 1 242 ? -18.828 -12.914 11.664 1 96.31 242 LEU B O 1
ATOM 6973 N N . GLU B 1 243 ? -20.234 -12.625 13.406 1 95.69 243 GLU B N 1
ATOM 6974 C CA . GLU B 1 243 ? -21.406 -12.703 12.547 1 95.69 243 GLU B CA 1
ATOM 6975 C C . GLU B 1 243 ? -21.547 -11.453 11.688 1 95.69 243 GLU B C 1
ATOM 6977 O O . GLU B 1 243 ? -21.438 -10.328 12.188 1 95.69 243 GLU B O 1
ATOM 6982 N N . GLN B 1 244 ? -21.75 -11.695 10.398 1 94.56 244 GLN B N 1
ATOM 6983 C CA . GLN B 1 244 ? -21.969 -10.578 9.477 1 94.56 244 GLN B CA 1
ATOM 6984 C C . GLN B 1 244 ? -23.297 -10.719 8.734 1 94.56 244 GLN B C 1
ATOM 6986 O O . GLN B 1 244 ? -24.047 -11.672 8.969 1 94.56 244 GLN B O 1
ATOM 6991 N N . GLU B 1 245 ? -23.781 -9.742 7.934 1 87.12 245 GLU B N 1
ATOM 6992 C CA . GLU B 1 245 ? -25.047 -9.766 7.203 1 87.12 245 GLU B CA 1
ATOM 6993 C C . GLU B 1 245 ? -25.016 -10.789 6.074 1 87.12 245 GLU B C 1
ATOM 6995 O O . GLU B 1 245 ? -26.062 -11.305 5.664 1 87.12 245 GLU B O 1
ATOM 7000 N N . ASN B 1 246 ? -24.031 -11.422 5.648 1 94.12 246 ASN B N 1
ATOM 7001 C CA . ASN B 1 246 ? -23.812 -12.297 4.504 1 94.12 246 ASN B CA 1
ATOM 7002 C C . ASN B 1 246 ? -24.641 -11.875 3.299 1 94.12 246 ASN B C 1
ATOM 7004 O O . ASN B 1 246 ? -25.641 -12.516 2.975 1 94.12 246 ASN B O 1
ATOM 7008 N N . VAL B 1 247 ? -24.25 -10.875 2.574 1 94.88 247 VAL B N 1
ATOM 7009 C CA . VAL B 1 247 ? -25.062 -10.18 1.582 1 94.88 247 VAL B CA 1
ATOM 7010 C C . VAL B 1 247 ? -24.266 -9.992 0.296 1 94.88 247 VAL B C 1
ATOM 7012 O O . VAL B 1 247 ? -23.031 -10.078 0.307 1 94.88 247 VAL B O 1
ATOM 7015 N N . LEU B 1 248 ? -24.953 -9.859 -0.804 1 98.12 248 LEU B N 1
ATOM 7016 C CA . LEU B 1 248 ? -24.438 -9.359 -2.074 1 98.12 248 LEU B CA 1
ATOM 7017 C C . LEU B 1 248 ? -25.188 -8.102 -2.506 1 98.12 248 LEU B C 1
ATOM 7019 O O . LEU B 1 248 ? -26.422 -8.117 -2.641 1 98.12 248 LEU B O 1
ATOM 7023 N N . ARG B 1 249 ? -24.484 -7.012 -2.643 1 98.12 249 ARG B N 1
ATOM 7024 C CA . ARG B 1 249 ? -25.047 -5.758 -3.141 1 98.12 249 ARG B CA 1
ATOM 7025 C C . ARG B 1 249 ? -24.312 -5.289 -4.391 1 98.12 249 ARG B C 1
ATOM 7027 O O . ARG B 1 249 ? -23.078 -5.281 -4.426 1 98.12 249 ARG B O 1
ATOM 7034 N N . ILE B 1 250 ? -25.047 -4.973 -5.398 1 98.75 250 ILE B N 1
ATOM 7035 C CA . ILE B 1 250 ? -24.531 -4.441 -6.656 1 98.75 250 ILE B CA 1
ATOM 7036 C C . ILE B 1 250 ? -25.109 -3.047 -6.898 1 98.75 250 ILE B C 1
ATOM 7038 O O . ILE B 1 250 ? -26.297 -2.896 -7.148 1 98.75 250 ILE B O 1
ATOM 7042 N N . LEU B 1 251 ? -24.25 -2.031 -6.816 1 98.5 251 LEU B N 1
ATOM 7043 C CA . LEU B 1 251 ? -24.703 -0.654 -6.957 1 98.5 251 LEU B CA 1
ATOM 7044 C C . LEU B 1 251 ? -24.328 -0.087 -8.32 1 98.5 251 LEU B C 1
ATOM 7046 O O . LEU B 1 251 ? -23.156 -0.141 -8.711 1 98.5 251 LEU B O 1
ATOM 7050 N N . GLY B 1 252 ? -25.328 0.447 -9 1 97.88 252 GLY B N 1
ATOM 7051 C CA . GLY B 1 252 ? -25.109 1.06 -10.297 1 97.88 252 GLY B CA 1
ATOM 7052 C C . GLY B 1 252 ? -25.766 2.416 -10.445 1 97.88 252 GLY B C 1
ATOM 7053 O O . GLY B 1 252 ? -26.344 2.938 -9.484 1 97.88 252 GLY B O 1
ATOM 7054 N N . THR B 1 253 ? -25.688 3.012 -11.594 1 96.44 253 THR B N 1
ATOM 7055 C CA . THR B 1 253 ? -26.109 4.383 -11.867 1 96.44 253 THR B CA 1
ATOM 7056 C C . THR B 1 253 ? -27.625 4.5 -11.867 1 96.44 253 THR B C 1
ATOM 7058 O O . THR B 1 253 ? -28.172 5.602 -11.781 1 96.44 253 THR B O 1
ATOM 7061 N N . LYS B 1 254 ? -28.391 3.391 -11.938 1 96.5 254 LYS B N 1
ATOM 7062 C CA . LYS B 1 254 ? -29.844 3.449 -12.023 1 96.5 254 LYS B CA 1
ATOM 7063 C C . LYS B 1 254 ? -30.5 2.746 -10.836 1 96.5 254 LYS B C 1
ATOM 7065 O O . LYS B 1 254 ? -31.719 2.521 -10.836 1 96.5 254 LYS B O 1
ATOM 7070 N N . GLY B 1 255 ? -29.688 2.346 -9.898 1 96.38 255 GLY B N 1
ATOM 7071 C CA . GLY B 1 255 ? -30.219 1.646 -8.742 1 96.38 255 GLY B CA 1
ATOM 7072 C C . GLY B 1 255 ? -29.281 0.579 -8.203 1 96.38 255 GLY B C 1
ATOM 7073 O O . GLY B 1 255 ? -28.062 0.647 -8.414 1 96.38 255 GLY B O 1
ATOM 7074 N N . ARG B 1 256 ? -29.828 -0.371 -7.375 1 97.5 256 ARG B N 1
ATOM 7075 C CA . ARG B 1 256 ? -28.984 -1.425 -6.824 1 97.5 256 ARG B CA 1
ATOM 7076 C C . ARG B 1 256 ? -29.766 -2.725 -6.66 1 97.5 256 ARG B C 1
ATOM 7078 O O . ARG B 1 256 ? -31 -2.711 -6.613 1 97.5 256 ARG B O 1
ATOM 7085 N N . ILE B 1 257 ? -29.047 -3.783 -6.711 1 98.31 257 ILE B N 1
ATOM 7086 C CA . ILE B 1 257 ? -29.547 -5.129 -6.426 1 98.31 257 ILE B CA 1
ATOM 7087 C C . ILE B 1 257 ? -29 -5.602 -5.078 1 98.31 257 ILE B C 1
ATOM 7089 O O . ILE B 1 257 ? -27.828 -5.402 -4.773 1 98.31 257 ILE B O 1
ATOM 7093 N N . GLU B 1 258 ? -29.891 -6.18 -4.281 1 97.25 258 GLU B N 1
ATOM 7094 C CA . GLU B 1 258 ? -29.5 -6.738 -2.99 1 97.25 258 GLU B CA 1
ATOM 7095 C C . GLU B 1 258 ? -30.047 -8.148 -2.811 1 97.25 258 GLU B C 1
ATOM 7097 O O . GLU B 1 258 ? -31.234 -8.398 -3.076 1 97.25 258 GLU B O 1
ATOM 7102 N N . VAL B 1 259 ? -29.188 -9.008 -2.404 1 97.75 259 VAL B N 1
ATOM 7103 C CA . VAL B 1 259 ? -29.609 -10.359 -2.07 1 97.75 259 VAL B CA 1
ATOM 7104 C C . VAL B 1 259 ? -29.109 -10.727 -0.675 1 97.75 259 VAL B C 1
ATOM 7106 O O . VAL B 1 259 ? -27.906 -10.906 -0.47 1 97.75 259 VAL B O 1
ATOM 7109 N N . ASP B 1 260 ? -30.016 -10.922 0.246 1 94.19 260 ASP B N 1
ATOM 7110 C CA . ASP B 1 260 ? -29.688 -11.344 1.603 1 94.19 260 ASP B CA 1
ATOM 7111 C C . ASP B 1 260 ? -29.438 -12.852 1.659 1 94.19 260 ASP B C 1
ATOM 7113 O O . ASP B 1 260 ? -30.109 -13.625 0.973 1 94.19 260 ASP B O 1
ATOM 7117 N N . GLN B 1 261 ? -28.484 -13.234 2.467 1 92.06 261 GLN B N 1
ATOM 7118 C CA . GLN B 1 261 ? -28.141 -14.633 2.648 1 92.06 261 GLN B CA 1
ATOM 7119 C C . GLN B 1 261 ? -27.875 -15.32 1.309 1 92.06 261 GLN B C 1
ATOM 7121 O O . GLN B 1 261 ? -28.422 -16.391 1.041 1 92.06 261 GLN B O 1
ATOM 7126 N N . PHE B 1 262 ? -27.109 -14.75 0.566 1 91.56 262 PHE B N 1
ATOM 7127 C CA . PHE B 1 262 ? -26.906 -15.094 -0.837 1 91.56 262 PHE B CA 1
ATOM 7128 C C . PHE B 1 262 ? -26.266 -16.469 -0.975 1 91.56 262 PHE B C 1
ATOM 7130 O O . PHE B 1 262 ? -26.609 -17.234 -1.882 1 91.56 262 PHE B O 1
ATOM 7137 N N . TRP B 1 263 ? -25.422 -16.875 -0.137 1 94.44 263 TRP B N 1
ATOM 7138 C CA . TRP B 1 263 ? -24.469 -17.938 -0.392 1 94.44 263 TRP B CA 1
ATOM 7139 C C . TRP B 1 263 ? -25.156 -19.297 -0.395 1 94.44 263 TRP B C 1
ATOM 7141 O O . TRP B 1 263 ? -24.625 -20.266 -0.956 1 94.44 263 TRP B O 1
ATOM 7151 N N . PHE B 1 264 ? -26.391 -19.375 0.182 1 93.94 264 PHE B N 1
ATOM 7152 C CA . PHE B 1 264 ? -27.109 -20.641 0.216 1 93.94 264 PHE B CA 1
ATOM 7153 C C . PHE B 1 264 ? -28.438 -20.516 -0.494 1 93.94 264 PHE B C 1
ATOM 7155 O O . PHE B 1 264 ? -29.328 -21.359 -0.302 1 93.94 264 PHE B O 1
ATOM 7162 N N . ALA B 1 265 ? -28.578 -19.469 -1.23 1 94.12 265 ALA B N 1
ATOM 7163 C CA . ALA B 1 265 ? -29.797 -19.219 -1.98 1 94.12 265 ALA B CA 1
ATOM 7164 C C . ALA B 1 265 ? -31.031 -19.391 -1.094 1 94.12 265 ALA B C 1
ATOM 7166 O O . ALA B 1 265 ? -31.109 -18.812 -0.011 1 94.12 265 ALA B O 1
ATOM 7167 N N . GLY B 1 266 ? -31.969 -20.203 -1.502 1 92.88 266 GLY B N 1
ATOM 7168 C CA . GLY B 1 266 ? -33.156 -20.438 -0.71 1 92.88 266 GLY B CA 1
ATOM 7169 C C . GLY B 1 266 ? -32.969 -21.422 0.417 1 92.88 266 GLY B C 1
ATOM 7170 O O . GLY B 1 266 ? -33.906 -21.859 1.061 1 92.88 266 GLY B O 1
ATOM 7171 N N . GLY B 1 267 ? -31.734 -21.797 0.654 1 94.62 267 GLY B N 1
ATOM 7172 C CA . GLY B 1 267 ? -31.375 -22.828 1.618 1 94.62 267 GLY B CA 1
ATOM 7173 C C . GLY B 1 267 ? -30.828 -24.094 0.973 1 94.62 267 GLY B C 1
ATOM 7174 O O . GLY B 1 267 ? -31.156 -24.391 -0.178 1 94.62 267 GLY B O 1
ATOM 7175 N N . LYS B 1 268 ? -30.094 -24.906 1.712 1 95 268 LYS B N 1
ATOM 7176 C CA . LYS B 1 268 ? -29.469 -26.109 1.178 1 95 268 LYS B CA 1
ATOM 7177 C C . LYS B 1 268 ? -30.531 -27.078 0.649 1 95 268 LYS B C 1
ATOM 7179 O O . LYS B 1 268 ? -30.375 -27.641 -0.442 1 95 268 LYS B O 1
ATOM 7184 N N . PRO B 1 269 ? -31.672 -27.234 1.358 1 95.56 269 PRO B N 1
ATOM 7185 C CA . PRO B 1 269 ? -32.688 -28.172 0.862 1 95.56 269 PRO B CA 1
ATOM 7186 C C . PRO B 1 269 ? -33.438 -27.625 -0.337 1 95.56 269 PRO B C 1
ATOM 7188 O O . PRO B 1 269 ? -34.312 -28.312 -0.882 1 95.56 269 PRO B O 1
ATOM 7191 N N . GLY B 1 270 ? -33.219 -26.469 -0.68 1 95.06 270 GLY B N 1
ATOM 7192 C CA . GLY B 1 270 ? -34 -25.781 -1.699 1 95.06 270 GLY B CA 1
ATOM 7193 C C . GLY B 1 270 ? -35 -24.812 -1.124 1 95.06 270 GLY B C 1
ATOM 7194 O O . GLY B 1 270 ? -35.25 -24.828 0.081 1 95.06 270 GLY B O 1
ATOM 7195 N N . GLY B 1 271 ? -35.469 -23.906 -1.97 1 95.88 271 GLY B N 1
ATOM 7196 C CA . GLY B 1 271 ? -36.438 -22.938 -1.514 1 95.88 271 GLY B CA 1
ATOM 7197 C C . GLY B 1 271 ? -36.5 -21.703 -2.4 1 95.88 271 GLY B C 1
ATOM 7198 O O . GLY B 1 271 ? -36.219 -21.781 -3.594 1 95.88 271 GLY B O 1
ATOM 7199 N N . THR B 1 272 ? -37.031 -20.703 -1.761 1 96.88 272 THR B N 1
ATOM 7200 C CA . THR B 1 272 ? -37.219 -19.453 -2.502 1 96.88 272 THR B CA 1
ATOM 7201 C C . THR B 1 272 ? -36.156 -18.422 -2.119 1 96.88 272 THR B C 1
ATOM 7203 O O . THR B 1 272 ? -35.938 -18.156 -0.936 1 96.88 272 THR B O 1
ATOM 7206 N N . SER B 1 273 ? -35.469 -17.906 -3.098 1 96.38 273 SER B N 1
ATOM 7207 C CA . SER B 1 273 ? -34.562 -16.766 -2.939 1 96.38 273 SER B CA 1
ATOM 7208 C C . SER B 1 273 ? -35.219 -15.469 -3.393 1 96.38 273 SER B C 1
ATOM 7210 O O . SER B 1 273 ? -36.062 -15.477 -4.293 1 96.38 273 SER B O 1
ATOM 7212 N N . ILE B 1 274 ? -34.906 -14.383 -2.734 1 97.44 274 ILE B N 1
ATOM 7213 C CA . ILE B 1 274 ? -35.469 -13.094 -3.096 1 97.44 274 ILE B CA 1
ATOM 7214 C C . ILE B 1 274 ? -34.375 -12.148 -3.564 1 97.44 274 ILE B C 1
ATOM 7216 O O . ILE B 1 274 ? -33.406 -11.898 -2.832 1 97.44 274 ILE B O 1
ATOM 7220 N N . ILE B 1 275 ? -34.438 -11.664 -4.75 1 98.12 275 ILE B N 1
ATOM 7221 C CA . ILE B 1 275 ? -33.625 -10.57 -5.254 1 98.12 275 ILE B CA 1
ATOM 7222 C C . ILE B 1 275 ? -34.344 -9.242 -5.055 1 98.12 275 ILE B C 1
ATOM 7224 O O . ILE B 1 275 ? -35.438 -9.031 -5.613 1 98.12 275 ILE B O 1
ATOM 7228 N N . ARG B 1 276 ? -33.781 -8.375 -4.27 1 97.94 276 ARG B N 1
ATOM 7229 C CA . ARG B 1 276 ? -34.375 -7.051 -4.07 1 97.94 276 ARG B CA 1
ATOM 7230 C C . ARG B 1 276 ? -33.75 -6.027 -5.008 1 97.94 276 ARG B C 1
ATOM 7232 O O . ARG B 1 276 ? -32.5 -5.93 -5.09 1 97.94 276 ARG B O 1
ATOM 7239 N N . ILE B 1 277 ? -34.562 -5.297 -5.68 1 98 277 ILE B N 1
ATOM 7240 C CA . ILE B 1 277 ? -34.125 -4.238 -6.578 1 98 277 ILE B CA 1
ATOM 7241 C C . ILE B 1 277 ? -34.594 -2.885 -6.055 1 98 277 ILE B C 1
ATOM 7243 O O . ILE B 1 277 ? -35.781 -2.701 -5.785 1 98 277 ILE B O 1
ATOM 7247 N N . VAL B 1 278 ? -33.719 -1.986 -5.812 1 96.69 278 VAL B N 1
ATOM 7248 C CA . VAL B 1 278 ? -34.031 -0.609 -5.453 1 96.69 278 VAL B CA 1
ATOM 7249 C C . VAL B 1 278 ? -33.688 0.32 -6.621 1 96.69 278 VAL B C 1
ATOM 7251 O O . VAL B 1 278 ? -32.531 0.46 -7.004 1 96.69 278 VAL B O 1
ATOM 7254 N N . HIS B 1 279 ? -34.656 0.958 -7.125 1 94.62 279 HIS B N 1
ATOM 7255 C CA . HIS B 1 279 ? -34.469 1.832 -8.281 1 94.62 279 HIS B CA 1
ATOM 7256 C C . HIS B 1 279 ? -33.969 3.209 -7.859 1 94.62 279 HIS B C 1
ATOM 7258 O O . HIS B 1 279 ? -34 3.549 -6.676 1 94.62 279 HIS B O 1
ATOM 7264 N N . ALA B 1 280 ? -33.594 3.979 -8.828 1 88.81 280 ALA B N 1
ATOM 7265 C CA . ALA B 1 280 ? -33.031 5.293 -8.57 1 88.81 280 ALA B CA 1
ATOM 7266 C C . ALA B 1 280 ? -34.031 6.219 -7.902 1 88.81 280 ALA B C 1
ATOM 7268 O O . ALA B 1 280 ? -33.656 7.098 -7.121 1 88.81 280 ALA B O 1
ATOM 7269 N N . ASP B 1 281 ? -35.188 5.988 -8.156 1 87.81 281 ASP B N 1
ATOM 7270 C CA . ASP B 1 281 ? -36.219 6.859 -7.617 1 87.81 281 ASP B CA 1
ATOM 7271 C C . ASP B 1 281 ? -36.688 6.371 -6.246 1 87.81 281 ASP B C 1
ATOM 7273 O O . ASP B 1 281 ? -37.656 6.91 -5.684 1 87.81 281 ASP B O 1
ATOM 7277 N N . GLY B 1 282 ? -36.094 5.273 -5.789 1 87.81 282 GLY B N 1
ATOM 7278 C CA . GLY B 1 282 ? -36.406 4.781 -4.457 1 87.81 282 GLY B CA 1
ATOM 7279 C C . GLY B 1 282 ? -37.406 3.633 -4.453 1 87.81 282 GLY B C 1
ATOM 7280 O O . GLY B 1 282 ? -37.562 2.959 -3.438 1 87.81 282 GLY B O 1
ATOM 7281 N N . ARG B 1 283 ? -38.094 3.357 -5.66 1 93.38 283 ARG B N 1
ATOM 7282 C CA . ARG B 1 283 ? -39 2.229 -5.754 1 93.38 283 ARG B CA 1
ATOM 7283 C C . ARG B 1 283 ? -38.281 0.908 -5.527 1 93.38 283 ARG B C 1
ATOM 7285 O O . ARG B 1 283 ? -37.188 0.697 -6.051 1 93.38 283 ARG B O 1
ATOM 7292 N N . GLN B 1 284 ? -38.938 0.028 -4.715 1 95.56 284 GLN B N 1
ATOM 7293 C CA . GLN B 1 284 ? -38.375 -1.285 -4.422 1 95.56 284 GLN B CA 1
ATOM 7294 C C . GLN B 1 284 ? -39.188 -2.396 -5.047 1 95.56 284 GLN B C 1
ATOM 7296 O O . GLN B 1 284 ? -40.438 -2.312 -5.078 1 95.56 284 GLN B O 1
ATOM 7301 N N . GLU B 1 285 ? -38.469 -3.318 -5.586 1 95.94 285 GLU B N 1
ATOM 7302 C CA . GLU B 1 285 ? -39.062 -4.5 -6.195 1 95.94 285 GLU B CA 1
ATOM 7303 C C . GLU B 1 285 ? -38.406 -5.781 -5.688 1 95.94 285 GLU B C 1
ATOM 7305 O O . GLU B 1 285 ? -37.188 -5.82 -5.477 1 95.94 285 GLU B O 1
ATOM 7310 N N . GLU B 1 286 ? -39.25 -6.781 -5.426 1 97.12 286 GLU B N 1
ATOM 7311 C CA . GLU B 1 286 ? -38.719 -8.102 -5.059 1 97.12 286 GLU B CA 1
ATOM 7312 C C . GLU B 1 286 ? -38.969 -9.117 -6.176 1 97.12 286 GLU B C 1
ATOM 7314 O O . GLU B 1 286 ? -40.062 -9.203 -6.719 1 97.12 286 GLU B O 1
ATOM 7319 N N . VAL B 1 287 ? -37.938 -9.836 -6.516 1 96.44 287 VAL B N 1
ATOM 7320 C CA . VAL B 1 287 ? -38 -10.875 -7.535 1 96.44 287 VAL B CA 1
ATOM 7321 C C . VAL B 1 287 ? -37.719 -12.234 -6.902 1 96.44 287 VAL B C 1
ATOM 7323 O O . VAL B 1 287 ? -36.562 -12.609 -6.695 1 96.44 287 VAL B O 1
ATOM 7326 N N . PRO B 1 288 ? -38.719 -13.008 -6.707 1 96.69 288 PRO B N 1
ATOM 7327 C CA . PRO B 1 288 ? -38.531 -14.344 -6.137 1 96.69 288 PRO B CA 1
ATOM 7328 C C . PRO B 1 288 ? -38.031 -15.352 -7.16 1 96.69 288 PRO B C 1
ATOM 7330 O O . PRO B 1 288 ? -38.406 -15.297 -8.328 1 96.69 288 PRO B O 1
ATOM 7333 N N . LEU B 1 289 ? -37.156 -16.234 -6.797 1 97.06 289 LEU B N 1
ATOM 7334 C CA . LEU B 1 289 ? -36.688 -17.375 -7.566 1 97.06 289 LEU B CA 1
ATOM 7335 C C . LEU B 1 289 ? -36.875 -18.672 -6.781 1 97.06 289 LEU B C 1
ATOM 7337 O O . LEU B 1 289 ? -36.25 -18.875 -5.75 1 97.06 289 LEU B O 1
ATOM 7341 N N . VAL B 1 290 ? -37.688 -19.531 -7.316 1 97 290 VAL B N 1
ATOM 7342 C CA . VAL B 1 290 ? -38.031 -20.781 -6.637 1 97 290 VAL B CA 1
ATOM 7343 C C . VAL B 1 290 ? -37.25 -21.922 -7.262 1 97 290 VAL B C 1
ATOM 7345 O O . VAL B 1 290 ? -37.344 -22.188 -8.461 1 97 290 VAL B O 1
ATOM 7348 N N . GLU B 1 291 ? -36.5 -22.578 -6.48 1 96 291 GLU B N 1
ATOM 7349 C CA . GLU B 1 291 ? -35.75 -23.781 -6.863 1 96 291 GLU B CA 1
ATOM 7350 C C . GLU B 1 291 ? -35.812 -24.844 -5.777 1 96 291 GLU B C 1
ATOM 7352 O O . GLU B 1 291 ? -35.156 -24.734 -4.746 1 96 291 GLU B O 1
ATOM 7357 N N . PRO B 1 292 ? -36.531 -25.906 -6.012 1 95.5 292 PRO B N 1
ATOM 7358 C CA . PRO B 1 292 ? -36.781 -26.875 -4.949 1 95.5 292 PRO B CA 1
ATOM 7359 C C . PRO B 1 292 ? -35.625 -27.875 -4.789 1 95.5 292 PRO B C 1
ATOM 7361 O O . PRO B 1 292 ? -35.562 -28.609 -3.805 1 95.5 292 PRO B O 1
ATOM 7364 N N . ARG B 1 293 ? -34.812 -27.953 -5.695 1 95.62 293 ARG B N 1
ATOM 7365 C CA . ARG B 1 293 ? -33.719 -28.953 -5.645 1 95.62 293 ARG B CA 1
ATOM 7366 C C . ARG B 1 293 ? -32.656 -28.562 -4.633 1 95.62 293 ARG B C 1
ATOM 7368 O O . ARG B 1 293 ? -32.438 -27.375 -4.371 1 95.62 293 ARG B O 1
ATOM 7375 N N . HIS B 1 294 ? -31.969 -29.594 -4.125 1 97.44 294 HIS B N 1
ATOM 7376 C CA . HIS B 1 294 ? -30.859 -29.359 -3.193 1 97.44 294 HIS B CA 1
ATOM 7377 C C . HIS B 1 294 ? -29.766 -28.531 -3.832 1 97.44 294 HIS B C 1
ATOM 7379 O O . HIS B 1 294 ? -29.422 -28.734 -4.996 1 97.44 294 HIS B O 1
ATOM 7385 N N . LEU B 1 295 ? -29.25 -27.641 -3.102 1 97.56 295 LEU B N 1
ATOM 7386 C CA . LEU B 1 295 ? -28.281 -26.656 -3.578 1 97.56 295 LEU B CA 1
ATOM 7387 C C . LEU B 1 295 ? -27.094 -27.328 -4.246 1 97.56 295 LEU B C 1
ATOM 7389 O O . LEU B 1 295 ? -26.609 -26.875 -5.277 1 97.56 295 LEU B O 1
ATOM 7393 N N . TYR B 1 296 ? -26.609 -28.5 -3.748 1 98.12 296 TYR B N 1
ATOM 7394 C CA . TYR B 1 296 ? -25.422 -29.172 -4.23 1 98.12 296 TYR B CA 1
ATOM 7395 C C . TYR B 1 296 ? -25.734 -30.047 -5.438 1 98.12 296 TYR B C 1
ATOM 7397 O O . TYR B 1 296 ? -24.812 -30.594 -6.062 1 98.12 296 TYR B O 1
ATOM 7405 N N . SER B 1 297 ? -26.984 -30.203 -5.797 1 98.06 297 SER B N 1
ATOM 7406 C CA . SER B 1 297 ? -27.328 -30.984 -6.977 1 98.06 297 SER B CA 1
ATOM 7407 C C . SER B 1 297 ? -26.828 -30.328 -8.25 1 98.06 297 SER B C 1
ATOM 7409 O O . SER B 1 297 ? -26.469 -31 -9.219 1 98.06 297 SER B O 1
ATOM 7411 N N . PHE B 1 298 ? -26.703 -29.047 -8.188 1 97.81 298 PHE B N 1
ATOM 7412 C CA . PHE B 1 298 ? -26.344 -28.281 -9.383 1 97.81 298 PHE B CA 1
ATOM 7413 C C . PHE B 1 298 ? -24.875 -28.5 -9.75 1 97.81 298 PHE B C 1
ATOM 7415 O O . PHE B 1 298 ? -24.531 -28.594 -10.93 1 97.81 298 PHE B O 1
ATOM 7422 N N . GLU B 1 299 ? -24.016 -28.578 -8.734 1 98.06 299 GLU B N 1
ATOM 7423 C CA . GLU B 1 299 ? -22.609 -28.812 -9.07 1 98.06 299 GLU B CA 1
ATOM 7424 C C . GLU B 1 299 ? -22.375 -30.266 -9.492 1 98.06 299 GLU B C 1
ATOM 7426 O O . GLU B 1 299 ? -21.547 -30.531 -10.367 1 98.06 299 GLU B O 1
ATOM 7431 N N . VAL B 1 300 ? -23.141 -31.219 -8.953 1 98.06 300 VAL B N 1
ATOM 7432 C CA . VAL B 1 300 ? -23.047 -32.625 -9.383 1 98.06 300 VAL B CA 1
ATOM 7433 C C . VAL B 1 300 ? -23.453 -32.719 -10.852 1 98.06 300 VAL B C 1
ATOM 7435 O O . VAL B 1 300 ? -22.766 -33.344 -11.656 1 98.06 300 VAL B O 1
ATOM 7438 N N . GLU B 1 301 ? -24.516 -32.125 -11.164 1 97.25 301 GLU B N 1
ATOM 7439 C CA . GLU B 1 301 ? -25.078 -32.188 -12.516 1 97.25 301 GLU B CA 1
ATOM 7440 C C . GLU B 1 301 ? -24.172 -31.484 -13.516 1 97.25 301 GLU B C 1
ATOM 7442 O O . GLU B 1 301 ? -23.906 -32 -14.602 1 97.25 301 GLU B O 1
ATOM 7447 N N . ALA B 1 302 ? -23.734 -30.328 -13.141 1 98.19 302 ALA B N 1
ATOM 7448 C CA . ALA B 1 302 ? -22.891 -29.562 -14.047 1 98.19 302 ALA B CA 1
ATOM 7449 C C . ALA B 1 302 ? -21.578 -30.297 -14.328 1 98.19 302 ALA B C 1
ATOM 7451 O O . ALA B 1 302 ? -21.094 -30.312 -15.461 1 98.19 302 ALA B O 1
ATOM 7452 N N . ALA B 1 303 ? -21 -30.859 -13.312 1 98.5 303 ALA B N 1
ATOM 7453 C CA . ALA B 1 303 ? -19.781 -31.656 -13.5 1 98.5 303 ALA B CA 1
ATOM 7454 C C . ALA B 1 303 ? -20.047 -32.875 -14.383 1 98.5 303 ALA B C 1
ATOM 7456 O O . ALA B 1 303 ? -19.281 -33.156 -15.305 1 98.5 303 ALA B O 1
ATOM 7457 N N . GLY B 1 304 ? -21.109 -33.562 -14.086 1 97.62 304 GLY B N 1
ATOM 7458 C CA . GLY B 1 304 ? -21.484 -34.688 -14.906 1 97.62 304 GLY B CA 1
ATOM 7459 C C . GLY B 1 304 ? -21.688 -34.344 -16.359 1 97.62 304 GLY B C 1
ATOM 7460 O O . GLY B 1 304 ? -21.234 -35.062 -17.25 1 97.62 304 GLY B O 1
ATOM 7461 N N . ASP B 1 305 ? -22.344 -33.25 -16.578 1 97.31 305 ASP B N 1
ATOM 7462 C CA . ASP B 1 305 ? -22.578 -32.781 -17.938 1 97.31 305 ASP B CA 1
ATOM 7463 C C . ASP B 1 305 ? -21.266 -32.5 -18.641 1 97.31 305 ASP B C 1
ATOM 7465 O O . ASP B 1 305 ? -21.078 -32.844 -19.812 1 97.31 305 ASP B O 1
ATOM 7469 N N . ALA B 1 306 ? -20.375 -31.844 -17.969 1 97.88 306 ALA B N 1
ATOM 7470 C CA . ALA B 1 306 ? -19.078 -31.516 -18.547 1 97.88 306 ALA B CA 1
ATOM 7471 C C . ALA B 1 306 ? -18.297 -32.781 -18.906 1 97.88 306 ALA B C 1
ATOM 7473 O O . ALA B 1 306 ? -17.797 -32.906 -20.016 1 97.88 306 ALA B O 1
ATOM 7474 N N . ILE B 1 307 ? -18.281 -33.688 -17.953 1 97.81 307 ILE B N 1
ATOM 7475 C CA . ILE B 1 307 ? -17.547 -34.938 -18.141 1 97.81 307 ILE B CA 1
ATOM 7476 C C . ILE B 1 307 ? -18.125 -35.688 -19.328 1 97.81 307 ILE B C 1
ATOM 7478 O O . ILE B 1 307 ? -17.375 -36.156 -20.203 1 97.81 307 ILE B O 1
ATOM 7482 N N . ARG B 1 308 ? -19.375 -35.781 -19.422 1 96.38 308 ARG B N 1
ATOM 7483 C CA . ARG B 1 308 ? -20.047 -36.531 -20.484 1 96.38 308 ARG B CA 1
ATOM 7484 C C . ARG B 1 308 ? -19.812 -35.875 -21.844 1 96.38 308 ARG B C 1
ATOM 7486 O O . ARG B 1 308 ? -19.719 -36.531 -22.859 1 96.38 308 ARG B O 1
ATOM 7493 N N . ALA B 1 309 ? -19.688 -34.594 -21.797 1 96.44 309 ALA B N 1
ATOM 7494 C CA . ALA B 1 309 ? -19.484 -33.844 -23.031 1 96.44 309 ALA B CA 1
ATOM 7495 C C . ALA B 1 309 ? -18 -33.812 -23.406 1 96.44 309 ALA B C 1
ATOM 7497 O O . ALA B 1 309 ? -17.641 -33.25 -24.438 1 96.44 309 ALA B O 1
ATOM 7498 N N . GLY B 1 310 ? -17.156 -34.281 -22.547 1 96.19 310 GLY B N 1
ATOM 7499 C CA . GLY B 1 310 ? -15.734 -34.312 -22.828 1 96.19 310 GLY B CA 1
ATOM 7500 C C . GLY B 1 310 ? -15.039 -33 -22.5 1 96.19 310 GLY B C 1
ATOM 7501 O O . GLY B 1 310 ? -13.906 -32.781 -22.938 1 96.19 310 GLY B O 1
ATOM 7502 N N . ARG B 1 311 ? -15.75 -32.156 -21.766 1 96.88 311 ARG B N 1
ATOM 7503 C CA . ARG B 1 311 ? -15.141 -30.906 -21.328 1 96.88 311 ARG B CA 1
ATOM 7504 C C . ARG B 1 311 ? -14.266 -31.125 -20.094 1 96.88 311 ARG B C 1
ATOM 7506 O O . ARG B 1 311 ? -14.555 -32 -19.266 1 96.88 311 ARG B O 1
ATOM 7513 N N . THR B 1 312 ? -13.289 -30.281 -19.922 1 97.25 312 THR B N 1
ATOM 7514 C CA . THR B 1 312 ? -12.336 -30.453 -18.828 1 97.25 312 THR B CA 1
ATOM 7515 C C . THR B 1 312 ? -12.594 -29.453 -17.703 1 97.25 312 THR B C 1
ATOM 7517 O O . THR B 1 312 ? -11.883 -29.438 -16.703 1 97.25 312 THR B O 1
ATOM 7520 N N . GLU B 1 313 ? -13.547 -28.562 -17.891 1 97.38 313 GLU B N 1
ATOM 7521 C CA . GLU B 1 313 ? -13.898 -27.562 -16.891 1 97.38 313 GLU B CA 1
ATOM 7522 C C . GLU B 1 313 ? -15.383 -27.219 -16.953 1 97.38 313 GLU B C 1
ATOM 7524 O O . GLU B 1 313 ? -16.094 -27.672 -17.859 1 97.38 313 GLU B O 1
ATOM 7529 N N . PHE B 1 314 ? -15.875 -26.406 -16.016 1 98 314 PHE B N 1
ATOM 7530 C CA . PHE B 1 314 ? -17.266 -25.969 -15.992 1 98 314 PHE B CA 1
ATOM 7531 C C . PHE B 1 314 ? -17.531 -24.969 -17.109 1 98 314 PHE B C 1
ATOM 7533 O O . PHE B 1 314 ? -16.625 -24.234 -17.531 1 98 314 PHE B O 1
ATOM 7540 N N . ALA B 1 315 ? -18.734 -24.969 -17.562 1 96.19 315 ALA B N 1
ATOM 7541 C CA . ALA B 1 315 ? -19.219 -23.844 -18.359 1 96.19 315 ALA B CA 1
ATOM 7542 C C . ALA B 1 315 ? -19.594 -22.656 -17.484 1 96.19 315 ALA B C 1
ATOM 7544 O O . ALA B 1 315 ? -19.906 -22.828 -16.297 1 96.19 315 ALA B O 1
ATOM 7545 N N . TYR B 1 316 ? -19.547 -21.516 -18.062 1 96.19 316 TYR B N 1
ATOM 7546 C CA . TYR B 1 316 ? -19.984 -20.297 -17.406 1 96.19 316 TYR B CA 1
ATOM 7547 C C . TYR B 1 316 ? -21.453 -20.391 -17 1 96.19 316 TYR B C 1
ATOM 7549 O O . TYR B 1 316 ? -22.297 -20.859 -17.766 1 96.19 316 TYR B O 1
ATOM 7557 N N . PRO B 1 317 ? -21.766 -20 -15.719 1 97.19 317 PRO B N 1
ATOM 7558 C CA . PRO B 1 317 ? -21 -19.188 -14.766 1 97.19 317 PRO B CA 1
ATOM 7559 C C . PRO B 1 317 ? -20.25 -20.031 -13.734 1 97.19 317 PRO B C 1
ATOM 7561 O O . PRO B 1 317 ? -19.812 -19.516 -12.711 1 97.19 317 PRO B O 1
ATOM 7564 N N . GLY B 1 318 ? -20.203 -21.391 -13.969 1 98 318 GLY B N 1
ATOM 7565 C CA . GLY B 1 318 ? -19.344 -22.219 -13.133 1 98 318 GLY B CA 1
ATOM 7566 C C . GLY B 1 318 ? -17.875 -21.812 -13.203 1 98 318 GLY B C 1
ATOM 7567 O O . GLY B 1 318 ? -17.469 -21.094 -14.109 1 98 318 GLY B O 1
ATOM 7568 N N . MET B 1 319 ? -17.109 -22.297 -12.25 1 98 319 MET B N 1
ATOM 7569 C CA . MET B 1 319 ? -15.711 -21.891 -12.133 1 98 319 MET B CA 1
ATOM 7570 C C . MET B 1 319 ? -14.859 -22.531 -13.227 1 98 319 MET B C 1
ATOM 7572 O O . MET B 1 319 ? -14.617 -23.734 -13.195 1 98 319 MET B O 1
ATOM 7576 N N . SER B 1 320 ? -14.391 -21.766 -14.156 1 97.56 320 SER B N 1
ATOM 7577 C CA . SER B 1 320 ? -13.383 -22.234 -15.094 1 97.56 320 SER B CA 1
ATOM 7578 C C . SER B 1 320 ? -12 -22.266 -14.461 1 97.56 320 SER B C 1
ATOM 7580 O O . SER B 1 320 ? -11.812 -21.781 -13.336 1 97.56 320 SER B O 1
ATOM 7582 N N . ARG B 1 321 ? -11.062 -22.891 -15.133 1 97.38 321 ARG B N 1
ATOM 7583 C CA . ARG B 1 321 ? -9.672 -22.875 -14.68 1 97.38 321 ARG B CA 1
ATOM 7584 C C . ARG B 1 321 ? -9.188 -21.453 -14.438 1 97.38 321 ARG B C 1
ATOM 7586 O O . ARG B 1 321 ? -8.656 -21.156 -13.367 1 97.38 321 ARG B O 1
ATOM 7593 N N . ALA B 1 322 ? -9.391 -20.594 -15.406 1 97.12 322 ALA B N 1
ATOM 7594 C CA . ALA B 1 322 ? -8.945 -19.203 -15.312 1 97.12 322 ALA B CA 1
ATOM 7595 C C . ALA B 1 322 ? -9.633 -18.484 -14.148 1 97.12 322 ALA B C 1
ATOM 7597 O O . ALA B 1 322 ? -9.008 -17.688 -13.453 1 97.12 322 ALA B O 1
ATOM 7598 N N . ASP B 1 323 ? -10.891 -18.797 -13.953 1 98.25 323 ASP B N 1
ATOM 7599 C CA . ASP B 1 323 ? -11.648 -18.188 -12.867 1 98.25 323 ASP B CA 1
ATOM 7600 C C . ASP B 1 323 ? -11.117 -18.625 -11.508 1 98.25 323 ASP B C 1
ATOM 7602 O O . ASP B 1 323 ? -10.945 -17.797 -10.609 1 98.25 323 ASP B O 1
ATOM 7606 N N . THR B 1 324 ? -10.875 -19.906 -11.383 1 98.69 324 THR B N 1
ATOM 7607 C CA . THR B 1 324 ? -10.344 -20.453 -10.141 1 98.69 324 THR B CA 1
ATOM 7608 C C . THR B 1 324 ? -8.977 -19.828 -9.828 1 98.69 324 THR B C 1
ATOM 7610 O O . THR B 1 324 ? -8.727 -19.391 -8.703 1 98.69 324 THR B O 1
ATOM 7613 N N . LEU B 1 325 ? -8.133 -19.766 -10.789 1 98.5 325 LEU B N 1
ATOM 7614 C CA . LEU B 1 325 ? -6.805 -19.188 -10.594 1 98.5 325 LEU B CA 1
ATOM 7615 C C . LEU B 1 325 ? -6.891 -17.719 -10.234 1 98.5 325 LEU B C 1
ATOM 7617 O O . LEU B 1 325 ? -6.188 -17.25 -9.336 1 98.5 325 LEU B O 1
ATOM 7621 N N . GLY B 1 326 ? -7.746 -17 -10.953 1 98.56 326 GLY B N 1
ATOM 7622 C CA . GLY B 1 326 ? -7.945 -15.602 -10.633 1 98.56 326 GLY B CA 1
ATOM 7623 C C . GLY B 1 326 ? -8.469 -15.375 -9.227 1 98.56 326 GLY B C 1
ATOM 7624 O O . GLY B 1 326 ? -8.023 -14.461 -8.531 1 98.56 326 GLY B O 1
ATOM 7625 N N . ASN B 1 327 ? -9.43 -16.203 -8.859 1 98.75 327 ASN B N 1
ATOM 7626 C CA . ASN B 1 327 ? -10 -16.125 -7.523 1 98.75 327 ASN B CA 1
ATOM 7627 C C . ASN B 1 327 ? -8.938 -16.328 -6.445 1 98.75 327 ASN B C 1
ATOM 7629 O O . ASN B 1 327 ? -8.867 -15.555 -5.484 1 98.75 327 ASN B O 1
ATOM 7633 N N . LEU B 1 328 ? -8.125 -17.312 -6.641 1 98.69 328 LEU B N 1
ATOM 7634 C CA . LEU B 1 328 ? -7.066 -17.609 -5.68 1 98.69 328 LEU B CA 1
ATOM 7635 C C . LEU B 1 328 ? -5.996 -16.516 -5.688 1 98.69 328 LEU B C 1
ATOM 7637 O O . LEU B 1 328 ? -5.406 -16.219 -4.648 1 98.69 328 LEU B O 1
ATOM 7641 N N . ARG B 1 329 ? -5.734 -15.945 -6.836 1 98.38 329 ARG B N 1
ATOM 7642 C CA . ARG B 1 329 ? -4.766 -14.859 -6.91 1 98.38 329 ARG B CA 1
ATOM 7643 C C . ARG B 1 329 ? -5.199 -13.68 -6.043 1 98.38 329 ARG B C 1
ATOM 7645 O O . ARG B 1 329 ? -4.379 -13.078 -5.352 1 98.38 329 ARG B O 1
ATOM 7652 N N . VAL B 1 330 ? -6.445 -13.336 -6.082 1 98.81 330 VAL B N 1
ATOM 7653 C CA . VAL B 1 330 ? -6.973 -12.266 -5.238 1 98.81 330 VAL B CA 1
ATOM 7654 C C . VAL B 1 330 ? -6.828 -12.656 -3.77 1 98.81 330 VAL B C 1
ATOM 7656 O O . VAL B 1 330 ? -6.391 -11.844 -2.949 1 98.81 330 VAL B O 1
ATOM 7659 N N . MET B 1 331 ? -7.133 -13.852 -3.469 1 98.75 331 MET B N 1
ATOM 7660 C CA . MET B 1 331 ? -7.051 -14.297 -2.082 1 98.75 331 MET B CA 1
ATOM 7661 C C . MET B 1 331 ? -5.602 -14.352 -1.612 1 98.75 331 MET B C 1
ATOM 7663 O O . MET B 1 331 ? -5.312 -14.094 -0.443 1 98.75 331 MET B O 1
ATOM 7667 N N . ASP B 1 332 ? -4.684 -14.75 -2.549 1 98.5 332 ASP B N 1
ATOM 7668 C CA . ASP B 1 332 ? -3.262 -14.695 -2.219 1 98.5 332 ASP B CA 1
ATOM 7669 C C . ASP B 1 332 ? -2.848 -13.273 -1.82 1 98.5 332 ASP B C 1
ATOM 7671 O O . ASP B 1 332 ? -2.156 -13.086 -0.817 1 98.5 332 ASP B O 1
ATOM 7675 N N . LYS B 1 333 ? -3.258 -12.359 -2.594 1 98.56 333 LYS B N 1
ATOM 7676 C CA . LYS B 1 333 ? -2.945 -10.961 -2.305 1 98.56 333 LYS B CA 1
ATOM 7677 C C . LYS B 1 333 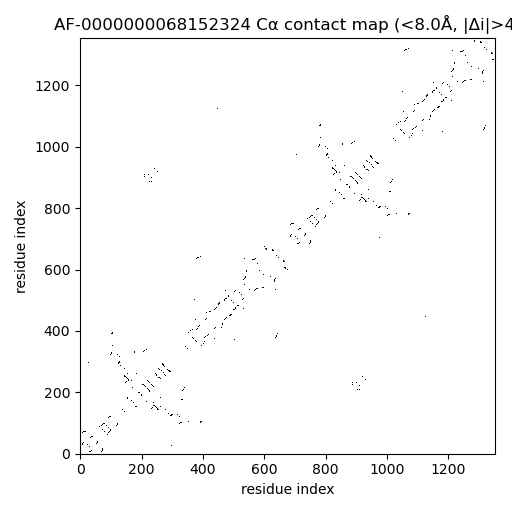? -3.604 -10.508 -1.005 1 98.56 333 LYS B C 1
ATOM 7679 O O . LYS B 1 333 ? -3.018 -9.742 -0.241 1 98.56 333 LYS B O 1
ATOM 7684 N N . TRP B 1 334 ? -4.836 -10.969 -0.8 1 98.81 334 TRP B N 1
ATOM 7685 C CA . TRP B 1 334 ? -5.562 -10.672 0.429 1 98.81 334 TRP B CA 1
ATOM 7686 C C . TRP B 1 334 ? -4.801 -11.172 1.649 1 98.81 334 TRP B C 1
ATOM 7688 O O . TRP B 1 334 ? -4.57 -10.422 2.6 1 98.81 334 TRP B O 1
ATOM 7698 N N . ARG B 1 335 ? -4.367 -12.367 1.638 1 98.69 335 ARG B N 1
ATOM 7699 C CA . ARG B 1 335 ? -3.59 -12.953 2.723 1 98.69 335 ARG B CA 1
ATOM 7700 C C . ARG B 1 335 ? -2.283 -12.195 2.936 1 98.69 335 ARG B C 1
ATOM 7702 O O . ARG B 1 335 ? -1.909 -11.898 4.07 1 98.69 335 ARG B O 1
ATOM 7709 N N . ALA B 1 336 ? -1.61 -11.898 1.821 1 97.94 336 ALA B N 1
ATOM 7710 C CA . ALA B 1 336 ? -0.343 -11.18 1.907 1 97.94 336 ALA B CA 1
ATOM 7711 C C . ALA B 1 336 ? -0.533 -9.812 2.562 1 97.94 336 ALA B C 1
ATOM 7713 O O . ALA B 1 336 ? 0.284 -9.398 3.387 1 97.94 336 ALA B O 1
ATOM 7714 N N . ALA B 1 337 ? -1.598 -9.188 2.268 1 98.31 337 ALA B N 1
ATOM 7715 C CA . ALA B 1 337 ? -1.858 -7.836 2.76 1 98.31 337 ALA B CA 1
ATOM 7716 C C . ALA B 1 337 ? -2.016 -7.828 4.277 1 98.31 337 ALA B C 1
ATOM 7718 O O . ALA B 1 337 ? -1.676 -6.844 4.938 1 98.31 337 ALA B O 1
ATOM 7719 N N . ILE B 1 338 ? -2.492 -8.875 4.812 1 98.38 338 ILE B N 1
ATOM 7720 C CA . ILE B 1 338 ? -2.758 -8.852 6.246 1 98.38 338 ILE B CA 1
ATOM 7721 C C . ILE B 1 338 ? -1.705 -9.68 6.98 1 98.38 338 ILE B C 1
ATOM 7723 O O . ILE B 1 338 ? -1.817 -9.906 8.188 1 98.38 338 ILE B O 1
ATOM 7727 N N . GLY B 1 339 ? -0.721 -10.258 6.25 1 97.31 339 GLY B N 1
ATOM 7728 C CA . GLY B 1 339 ? 0.403 -10.961 6.844 1 97.31 339 GLY B CA 1
ATOM 7729 C C . GLY B 1 339 ? 0.076 -12.391 7.23 1 97.31 339 GLY B C 1
ATOM 7730 O O . GLY B 1 339 ? 0.675 -12.945 8.156 1 97.31 339 GLY B O 1
ATOM 7731 N N . LEU B 1 340 ? -0.908 -12.945 6.516 1 98.25 340 LEU B N 1
ATOM 7732 C CA . LEU B 1 340 ? -1.308 -14.312 6.832 1 98.25 340 LEU B CA 1
ATOM 7733 C C . LEU B 1 340 ? -0.442 -15.32 6.078 1 98.25 340 LEU B C 1
ATOM 7735 O O . LEU B 1 340 ? -0.378 -15.289 4.848 1 98.25 340 LEU B O 1
ATOM 7739 N N . GLU B 1 341 ? 0.196 -16.219 6.75 1 96.62 341 GLU B N 1
ATOM 7740 C CA . GLU B 1 341 ? 0.958 -17.344 6.219 1 96.62 341 GLU B CA 1
ATOM 7741 C C . GLU B 1 341 ? 0.687 -18.625 7.012 1 96.62 341 GLU B C 1
ATOM 7743 O O . GLU B 1 341 ? 0.622 -18.594 8.242 1 96.62 341 GLU B O 1
ATOM 7748 N N . TYR B 1 342 ? 0.488 -19.656 6.367 1 97.94 342 TYR B N 1
ATOM 7749 C CA . TYR B 1 342 ? 0.208 -20.922 7.027 1 97.94 342 TYR B CA 1
ATOM 7750 C C . TYR B 1 342 ? 1.496 -21.688 7.305 1 97.94 342 TYR B C 1
ATOM 7752 O O . TYR B 1 342 ? 2.42 -21.672 6.488 1 97.94 342 TYR B O 1
ATOM 7760 N N . GLU B 1 343 ? 1.487 -22.453 8.391 1 95.88 343 GLU B N 1
ATOM 7761 C CA . GLU B 1 343 ? 2.641 -23.266 8.781 1 95.88 343 GLU B CA 1
ATOM 7762 C C . GLU B 1 343 ? 2.998 -24.281 7.695 1 95.88 343 GLU B C 1
ATOM 7764 O O . GLU B 1 343 ? 4.176 -24.516 7.422 1 95.88 343 GLU B O 1
ATOM 7769 N N . GLY B 1 344 ? 2.016 -24.766 7.102 1 96.31 344 GLY B N 1
ATOM 7770 C CA . GLY B 1 344 ? 2.217 -25.781 6.082 1 96.31 344 GLY B CA 1
ATOM 7771 C C . GLY B 1 344 ? 2.828 -25.234 4.805 1 96.31 344 GLY B C 1
ATOM 7772 O O . GLY B 1 344 ? 3.246 -26 3.934 1 96.31 344 GLY B O 1
ATOM 7773 N N . GLU B 1 345 ? 2.98 -23.953 4.742 1 96.94 345 GLU B N 1
ATOM 7774 C CA . GLU B 1 345 ? 3.537 -23.344 3.543 1 96.94 345 GLU B CA 1
ATOM 7775 C C . GLU B 1 345 ? 4.996 -22.938 3.754 1 96.94 345 GLU B C 1
ATOM 7777 O O . GLU B 1 345 ? 5.684 -22.562 2.805 1 96.94 345 GLU B O 1
ATOM 7782 N N . LYS B 1 346 ? 5.508 -23.094 4.934 1 96.5 346 LYS B N 1
ATOM 7783 C CA . LYS B 1 346 ? 6.875 -22.703 5.277 1 96.5 346 LYS B CA 1
ATOM 7784 C C . LYS B 1 346 ? 7.859 -23.812 4.93 1 96.5 346 LYS B C 1
ATOM 7786 O O . LYS B 1 346 ? 7.52 -25 4.984 1 96.5 346 LYS B O 1
ATOM 7791 N N . HIS B 1 347 ? 9.102 -23.422 4.672 1 97.19 347 HIS B N 1
ATOM 7792 C CA . HIS B 1 347 ? 10.125 -24.344 4.203 1 97.19 347 HIS B CA 1
ATOM 7793 C C . HIS B 1 347 ? 10.461 -25.375 5.273 1 97.19 347 HIS B C 1
ATOM 7795 O O . HIS B 1 347 ? 10.898 -26.484 4.957 1 97.19 347 HIS B O 1
ATOM 7801 N N . THR B 1 348 ? 10.242 -25.047 6.594 1 96.94 348 THR B N 1
ATOM 7802 C CA . THR B 1 348 ? 10.57 -25.938 7.699 1 96.94 348 THR B CA 1
ATOM 7803 C C . THR B 1 348 ? 9.539 -27.047 7.82 1 96.94 348 THR B C 1
ATOM 7805 O O . THR B 1 348 ? 9.836 -28.125 8.344 1 96.94 348 THR B O 1
ATOM 7808 N N . THR B 1 349 ? 8.328 -26.797 7.336 1 96.38 349 THR B N 1
ATOM 7809 C CA . THR B 1 349 ? 7.246 -27.766 7.461 1 96.38 349 THR B CA 1
ATOM 7810 C C . THR B 1 349 ? 6.977 -28.453 6.125 1 96.38 349 THR B C 1
ATOM 7812 O O . THR B 1 349 ? 6.754 -29.656 6.078 1 96.38 349 THR B O 1
ATOM 7815 N N . ARG B 1 350 ? 7.023 -27.672 5.086 1 96.56 350 ARG B N 1
ATOM 7816 C CA . ARG B 1 350 ? 6.758 -28.203 3.754 1 96.56 350 ARG B CA 1
ATOM 7817 C C . ARG B 1 350 ? 8 -28.859 3.168 1 96.56 350 ARG B C 1
ATOM 7819 O O . ARG B 1 350 ? 8.602 -28.328 2.23 1 96.56 350 ARG B O 1
ATOM 7826 N N . THR B 1 351 ? 8.273 -30.078 3.523 1 97.44 351 THR B N 1
ATOM 7827 C CA . THR B 1 351 ? 9.531 -30.719 3.139 1 97.44 351 THR B CA 1
ATOM 7828 C C . THR B 1 351 ? 9.32 -31.656 1.953 1 97.44 351 THR B C 1
ATOM 7830 O O . THR B 1 351 ? 10.273 -32.219 1.414 1 97.44 351 THR B O 1
ATOM 7833 N N . ARG B 1 352 ? 8.047 -31.828 1.526 1 97.69 352 ARG B N 1
ATOM 7834 C CA . ARG B 1 352 ? 7.703 -32.688 0.397 1 97.69 352 ARG B CA 1
ATOM 7835 C C . ARG B 1 352 ? 7.184 -31.859 -0.779 1 97.69 352 ARG B C 1
ATOM 7837 O O . ARG B 1 352 ? 6.887 -30.672 -0.632 1 97.69 352 ARG B O 1
ATOM 7844 N N . THR B 1 353 ? 7.184 -32.5 -1.976 1 98.06 353 THR B N 1
ATOM 7845 C CA . THR B 1 353 ? 6.602 -31.844 -3.146 1 98.06 353 THR B CA 1
ATOM 7846 C C . THR B 1 353 ? 5.094 -31.672 -2.975 1 98.06 353 THR B C 1
ATOM 7848 O O . THR B 1 353 ? 4.5 -32.219 -2.045 1 98.06 353 THR B O 1
ATOM 7851 N N . VAL B 1 354 ? 4.438 -30.953 -3.85 1 97.5 354 VAL B N 1
ATOM 7852 C CA . VAL B 1 354 ? 3.008 -30.672 -3.775 1 97.5 354 VAL B CA 1
ATOM 7853 C C . VAL B 1 354 ? 2.223 -31.984 -3.926 1 97.5 354 VAL B C 1
ATOM 7855 O O . VAL B 1 354 ? 1.122 -32.125 -3.385 1 97.5 354 VAL B O 1
ATOM 7858 N N . ARG B 1 355 ? 2.809 -33 -4.543 1 96.38 355 ARG B N 1
ATOM 7859 C CA . ARG B 1 355 ? 2.203 -34.312 -4.711 1 96.38 355 ARG B CA 1
ATOM 7860 C C . ARG B 1 355 ? 2.361 -35.156 -3.445 1 96.38 355 ARG B C 1
ATOM 7862 O O . ARG B 1 355 ? 1.674 -36.156 -3.271 1 96.38 355 ARG B O 1
ATOM 7869 N N . GLY B 1 356 ? 3.277 -34.781 -2.553 1 95.88 356 GLY B N 1
ATOM 7870 C CA . GLY B 1 356 ? 3.523 -35.469 -1.31 1 95.88 356 GLY B CA 1
ATOM 7871 C C . GLY B 1 356 ? 4.738 -36.375 -1.373 1 95.88 356 GLY B C 1
ATOM 7872 O O . GLY B 1 356 ? 4.965 -37.188 -0.467 1 95.88 356 GLY B O 1
ATOM 7873 N N . ASP B 1 357 ? 5.574 -36.219 -2.338 1 96.94 357 ASP B N 1
ATOM 7874 C CA . ASP B 1 357 ? 6.742 -37.062 -2.523 1 96.94 357 ASP B CA 1
ATOM 7875 C C . ASP B 1 357 ? 8 -36.406 -1.969 1 96.94 357 ASP B C 1
ATOM 7877 O O . ASP B 1 357 ? 8.055 -35.188 -1.821 1 96.94 357 ASP B O 1
ATOM 7881 N N . LYS B 1 358 ? 8.945 -37.281 -1.661 1 97.5 358 LYS B N 1
ATOM 7882 C CA . LYS B 1 358 ? 10.305 -36.75 -1.542 1 97.5 358 LYS B CA 1
ATOM 7883 C C . LYS B 1 358 ? 10.852 -36.344 -2.9 1 97.5 358 LYS B C 1
ATOM 7885 O O . LYS B 1 358 ? 10.648 -37.031 -3.902 1 97.5 358 LYS B O 1
ATOM 7890 N N . LEU B 1 359 ? 11.531 -35.219 -2.939 1 98.06 359 LEU B N 1
ATOM 7891 C CA . LEU B 1 359 ? 12.031 -34.719 -4.211 1 98.06 359 LEU B CA 1
ATOM 7892 C C . LEU B 1 359 ? 13.086 -35.625 -4.797 1 98.06 359 LEU B C 1
ATOM 7894 O O . LEU B 1 359 ? 13.969 -36.125 -4.082 1 98.06 359 LEU B O 1
ATOM 7898 N N . ALA B 1 360 ? 12.938 -35.938 -6.035 1 96.94 360 ALA B N 1
ATOM 7899 C CA . ALA B 1 360 ? 13.898 -36.75 -6.789 1 96.94 360 ALA B CA 1
ATOM 7900 C C . ALA B 1 360 ? 13.805 -36.438 -8.281 1 96.94 360 ALA B C 1
ATOM 7902 O O . ALA B 1 360 ? 12.758 -36.031 -8.773 1 96.94 360 ALA B O 1
ATOM 7903 N N . ARG B 1 361 ? 14.938 -36.625 -8.938 1 95.75 361 ARG B N 1
ATOM 7904 C CA . ARG B 1 361 ? 14.898 -36.531 -10.398 1 95.75 361 ARG B CA 1
ATOM 7905 C C . ARG B 1 361 ? 14.039 -37.625 -11 1 95.75 361 ARG B C 1
ATOM 7907 O O . ARG B 1 361 ? 14.133 -38.781 -10.586 1 95.75 361 ARG B O 1
ATOM 7914 N N . LYS B 1 362 ? 13.242 -37.25 -11.938 1 94.25 362 LYS B N 1
ATOM 7915 C CA . LYS B 1 362 ? 12.32 -38.219 -12.508 1 94.25 362 LYS B CA 1
ATOM 7916 C C . LYS B 1 362 ? 12.586 -38.406 -13.992 1 94.25 362 LYS B C 1
ATOM 7918 O O . LYS B 1 362 ? 12.352 -39.5 -14.523 1 94.25 362 LYS B O 1
ATOM 7923 N N . THR B 1 363 ? 13.023 -37.344 -14.641 1 92.31 363 THR B N 1
ATOM 7924 C CA . THR B 1 363 ? 13.305 -37.438 -16.062 1 92.31 363 THR B CA 1
ATOM 7925 C C . THR B 1 363 ? 14.586 -36.688 -16.406 1 92.31 363 THR B C 1
ATOM 7927 O O . THR B 1 363 ? 15.219 -36.094 -15.531 1 92.31 363 THR B O 1
ATOM 7930 N N . SER B 1 364 ? 14.961 -36.781 -17.672 1 92.81 364 SER B N 1
ATOM 7931 C CA . SER B 1 364 ? 16.094 -36.031 -18.219 1 92.81 364 SER B CA 1
ATOM 7932 C C . SER B 1 364 ? 15.664 -35.156 -19.391 1 92.81 364 SER B C 1
ATOM 7934 O O . SER B 1 364 ? 16.406 -35 -20.344 1 92.81 364 SER B O 1
ATOM 7936 N N . LEU B 1 365 ? 14.414 -34.719 -19.172 1 94.25 365 LEU B N 1
ATOM 7937 C CA . LEU B 1 365 ? 13.867 -33.844 -20.203 1 94.25 365 LEU B CA 1
ATOM 7938 C C . LEU B 1 365 ? 14.781 -32.656 -20.453 1 94.25 365 LEU B C 1
ATOM 7940 O O . LEU B 1 365 ? 15.062 -32.312 -21.594 1 94.25 365 LEU B O 1
ATOM 7944 N N . VAL B 1 366 ? 15.234 -32.062 -19.406 1 95.06 366 VAL B N 1
ATOM 7945 C CA . VAL B 1 366 ? 16.203 -30.969 -19.516 1 95.06 366 VAL B CA 1
ATOM 7946 C C . VAL B 1 366 ? 17.609 -31.531 -19.625 1 95.06 366 VAL B C 1
ATOM 7948 O O . VAL B 1 366 ? 18.172 -32.031 -18.641 1 95.06 366 VAL B O 1
ATOM 7951 N N . ARG B 1 367 ? 18.109 -31.359 -20.75 1 92.25 367 ARG B N 1
ATOM 7952 C CA . ARG B 1 367 ? 19.453 -31.906 -20.984 1 92.25 367 ARG B CA 1
ATOM 7953 C C . ARG B 1 367 ? 20.5 -31.125 -20.203 1 92.25 367 ARG B C 1
ATOM 7955 O O . ARG B 1 367 ? 20.266 -29.984 -19.797 1 92.25 367 ARG B O 1
ATOM 7962 N N . SER B 1 368 ? 21.625 -31.797 -19.969 1 92.12 368 SER B N 1
ATOM 7963 C CA . SER B 1 368 ? 22.703 -31.188 -19.203 1 92.12 368 SER B CA 1
ATOM 7964 C C . SER B 1 368 ? 24.031 -31.234 -19.969 1 92.12 368 SER B C 1
ATOM 7966 O O . SER B 1 368 ? 24.141 -31.953 -20.969 1 92.12 368 SER B O 1
ATOM 7968 N N . GLY B 1 369 ? 24.922 -30.406 -19.594 1 91.06 369 GLY B N 1
ATOM 7969 C CA . GLY B 1 369 ? 26.266 -30.375 -20.141 1 91.06 369 GLY B CA 1
ATOM 7970 C C . GLY B 1 369 ? 27.297 -29.797 -19.188 1 91.06 369 GLY B C 1
ATOM 7971 O O . GLY B 1 369 ? 26.984 -29.516 -18.016 1 91.06 369 GLY B O 1
ATOM 7972 N N . ARG B 1 370 ? 28.531 -29.719 -19.719 1 91.81 370 ARG B N 1
ATOM 7973 C CA . ARG B 1 370 ? 29.641 -29.234 -18.891 1 91.81 370 ARG B CA 1
ATOM 7974 C C . ARG B 1 370 ? 30.141 -27.875 -19.375 1 91.81 370 ARG B C 1
ATOM 7976 O O . ARG B 1 370 ? 30.125 -27.609 -20.578 1 91.81 370 ARG B O 1
ATOM 7983 N N . ILE B 1 371 ? 30.5 -27.078 -18.438 1 88.5 371 ILE B N 1
ATOM 7984 C CA . ILE B 1 371 ? 31.234 -25.859 -18.781 1 88.5 371 ILE B CA 1
ATOM 7985 C C . ILE B 1 371 ? 32.531 -25.797 -17.969 1 88.5 371 ILE B C 1
ATOM 7987 O O . ILE B 1 371 ? 32.625 -26.406 -16.891 1 88.5 371 ILE B O 1
ATOM 7991 N N . ASP B 1 372 ? 33.5 -25.125 -18.547 1 86.62 372 ASP B N 1
ATOM 7992 C CA . ASP B 1 372 ? 34.781 -25.047 -17.891 1 86.62 372 ASP B CA 1
ATOM 7993 C C . ASP B 1 372 ? 34.688 -24.312 -16.547 1 86.62 372 ASP B C 1
ATOM 7995 O O . ASP B 1 372 ? 33.969 -23.312 -16.438 1 86.62 372 ASP B O 1
ATOM 7999 N N . GLY B 1 373 ? 35.344 -24.875 -15.57 1 87.62 373 GLY B N 1
ATOM 8000 C CA . GLY B 1 373 ? 35.406 -24.219 -14.273 1 87.62 373 GLY B CA 1
ATOM 8001 C C . GLY B 1 373 ? 34.375 -24.734 -13.281 1 87.62 373 GLY B C 1
ATOM 8002 O O . GLY B 1 373 ? 34.438 -24.422 -12.094 1 87.62 373 GLY B O 1
ATOM 8003 N N . LEU B 1 374 ? 33.469 -25.531 -13.812 1 91.88 374 LEU B N 1
ATOM 8004 C CA . LEU B 1 374 ? 32.469 -26.094 -12.922 1 91.88 374 LEU B CA 1
ATOM 8005 C C . LEU B 1 374 ? 32.625 -27.609 -12.812 1 91.88 374 LEU B C 1
ATOM 8007 O O . LEU B 1 374 ? 32.719 -28.297 -13.82 1 91.88 374 LEU B O 1
ATOM 8011 N N . GLN B 1 375 ? 32.594 -28.031 -11.625 1 88.94 375 GLN B N 1
ATOM 8012 C CA . GLN B 1 375 ? 32.719 -29.469 -11.391 1 88.94 375 GLN B CA 1
ATOM 8013 C C . GLN B 1 375 ? 31.438 -30.203 -11.75 1 88.94 375 GLN B C 1
ATOM 8015 O O . GLN B 1 375 ? 31.484 -31.297 -12.312 1 88.94 375 GLN B O 1
ATOM 8020 N N . LYS B 1 376 ? 30.359 -29.609 -11.531 1 91.62 376 LYS B N 1
ATOM 8021 C CA . LYS B 1 376 ? 29.047 -30.203 -11.789 1 91.62 376 LYS B CA 1
ATOM 8022 C C . LYS B 1 376 ? 28.609 -29.969 -13.234 1 91.62 376 LYS B C 1
ATOM 8024 O O . LYS B 1 376 ? 28.922 -28.938 -13.82 1 91.62 376 LYS B O 1
ATOM 8029 N N . GLU B 1 377 ? 27.891 -30.953 -13.719 1 93.69 377 GLU B N 1
ATOM 8030 C CA . GLU B 1 377 ? 27.156 -30.672 -14.953 1 93.69 377 GLU B CA 1
ATOM 8031 C C . GLU B 1 377 ? 26.016 -29.688 -14.703 1 93.69 377 GLU B C 1
ATOM 8033 O O . GLU B 1 377 ? 25.469 -29.625 -13.602 1 93.69 377 GLU B O 1
ATOM 8038 N N . ILE B 1 378 ? 25.75 -28.953 -15.734 1 94.88 378 ILE B N 1
ATOM 8039 C CA . ILE B 1 378 ? 24.672 -27.984 -15.562 1 94.88 378 ILE B CA 1
ATOM 8040 C C . ILE B 1 378 ? 23.578 -28.234 -16.609 1 94.88 378 ILE B C 1
ATOM 8042 O O . ILE B 1 378 ? 23.859 -28.688 -17.719 1 94.88 378 ILE B O 1
ATOM 8046 N N . SER B 1 379 ? 22.328 -27.984 -16.172 1 95.56 379 SER B N 1
ATOM 8047 C CA . SER B 1 379 ? 21.219 -28.047 -17.109 1 95.56 379 SER B CA 1
ATOM 8048 C C . SER B 1 379 ? 21.344 -26.984 -18.188 1 95.56 379 SER B C 1
ATOM 8050 O O . SER B 1 379 ? 21.922 -25.906 -17.953 1 95.56 379 SER B O 1
ATOM 8052 N N . HIS B 1 380 ? 20.812 -27.219 -19.359 1 94.94 380 HIS B N 1
ATOM 8053 C CA . HIS B 1 380 ? 20.953 -26.359 -20.516 1 94.94 380 HIS B CA 1
ATOM 8054 C C . HIS B 1 380 ? 19.984 -25.172 -20.422 1 94.94 380 HIS B C 1
ATOM 8056 O O . HIS B 1 380 ? 19.875 -24.391 -21.375 1 94.94 380 HIS B O 1
ATOM 8062 N N . ALA B 1 381 ? 19.328 -25.031 -19.344 1 95.75 381 ALA B N 1
ATOM 8063 C CA . ALA B 1 381 ? 18.531 -23.859 -19 1 95.75 381 ALA B CA 1
ATOM 8064 C C . ALA B 1 381 ? 18.656 -23.531 -17.516 1 95.75 381 ALA B C 1
ATOM 8066 O O . ALA B 1 381 ? 18.859 -24.406 -16.688 1 95.75 381 ALA B O 1
ATOM 8067 N N . ALA B 1 382 ? 18.594 -22.281 -17.25 1 96.81 382 ALA B N 1
ATOM 8068 C CA . ALA B 1 382 ? 18.594 -21.812 -15.875 1 96.81 382 ALA B CA 1
ATOM 8069 C C . ALA B 1 382 ? 17.234 -21.266 -15.477 1 96.81 382 ALA B C 1
ATOM 8071 O O . ALA B 1 382 ? 16.578 -20.578 -16.266 1 96.81 382 ALA B O 1
ATOM 8072 N N . LEU B 1 383 ? 16.812 -21.641 -14.32 1 97.56 383 LEU B N 1
ATOM 8073 C CA . LEU B 1 383 ? 15.562 -21.109 -13.789 1 97.56 383 LEU B CA 1
ATOM 8074 C C . LEU B 1 383 ? 15.797 -19.812 -13.031 1 97.56 383 LEU B C 1
ATOM 8076 O O . LEU B 1 383 ? 16.469 -19.797 -12.008 1 97.56 383 LEU B O 1
ATOM 8080 N N . GLY B 1 384 ? 15.258 -18.719 -13.586 1 95.44 384 GLY B N 1
ATOM 8081 C CA . GLY B 1 384 ? 15.312 -17.438 -12.898 1 95.44 384 GLY B CA 1
ATOM 8082 C C . GLY B 1 384 ? 14.242 -17.281 -11.836 1 95.44 384 GLY B C 1
ATOM 8083 O O . GLY B 1 384 ? 13.07 -17.578 -12.078 1 95.44 384 GLY B O 1
ATOM 8084 N N . LEU B 1 385 ? 14.516 -16.734 -10.688 1 91.44 385 LEU B N 1
ATOM 8085 C CA . LEU B 1 385 ? 13.594 -16.75 -9.555 1 91.44 385 LEU B CA 1
ATOM 8086 C C . LEU B 1 385 ? 12.977 -15.375 -9.336 1 91.44 385 LEU B C 1
ATOM 8088 O O . LEU B 1 385 ? 12.25 -15.164 -8.359 1 91.44 385 LEU B O 1
ATOM 8092 N N . MET B 1 386 ? 13.148 -14.445 -10.195 1 84.12 386 MET B N 1
ATOM 8093 C CA . MET B 1 386 ? 12.797 -13.047 -9.992 1 84.12 386 MET B CA 1
ATOM 8094 C C . MET B 1 386 ? 11.312 -12.898 -9.664 1 84.12 386 MET B C 1
ATOM 8096 O O . MET B 1 386 ? 10.922 -11.984 -8.938 1 84.12 386 MET B O 1
ATOM 8100 N N . GLU B 1 387 ? 10.484 -13.797 -10.008 1 82.75 387 GLU B N 1
ATOM 8101 C CA . GLU B 1 387 ? 9.039 -13.594 -9.984 1 82.75 387 GLU B CA 1
ATOM 8102 C C . GLU B 1 387 ? 8.414 -14.234 -8.742 1 82.75 387 GLU B C 1
ATOM 8104 O O . GLU B 1 387 ? 7.203 -14.133 -8.531 1 82.75 387 GLU B O 1
ATOM 8109 N N . PHE B 1 388 ? 9.172 -14.852 -7.875 1 92 388 PHE B N 1
ATOM 8110 C CA . PHE B 1 388 ? 8.602 -15.578 -6.75 1 92 388 PHE B CA 1
ATOM 8111 C C . PHE B 1 388 ? 8.641 -14.742 -5.48 1 92 388 PHE B C 1
ATOM 8113 O O . PHE B 1 388 ? 9.609 -14.016 -5.242 1 92 388 PHE B O 1
ATOM 8120 N N . SER B 1 389 ? 7.621 -14.875 -4.711 1 92.44 389 SER B N 1
ATOM 8121 C CA . SER B 1 389 ? 7.578 -14.109 -3.475 1 92.44 389 SER B CA 1
ATOM 8122 C C . SER B 1 389 ? 7.34 -15.008 -2.27 1 92.44 389 SER B C 1
ATOM 8124 O O . SER B 1 389 ? 7.516 -14.578 -1.125 1 92.44 389 SER B O 1
ATOM 8126 N N . THR B 1 390 ? 6.941 -16.25 -2.461 1 95.56 390 THR B N 1
ATOM 8127 C CA . THR B 1 390 ? 6.695 -17.156 -1.35 1 95.56 390 THR B CA 1
ATOM 8128 C C . THR B 1 390 ? 7.402 -18.484 -1.579 1 95.56 390 THR B C 1
ATOM 8130 O O . THR B 1 390 ? 7.59 -18.906 -2.723 1 95.56 390 THR B O 1
ATOM 8133 N N . PHE B 1 391 ? 7.695 -19.109 -0.525 1 96.81 391 PHE B N 1
ATOM 8134 C CA . PHE B 1 391 ? 8.352 -20.422 -0.609 1 96.81 391 PHE B CA 1
ATOM 8135 C C . PHE B 1 391 ? 7.449 -21.438 -1.301 1 96.81 391 PHE B C 1
ATOM 8137 O O . PHE B 1 391 ? 7.906 -22.188 -2.156 1 96.81 391 PHE B O 1
ATOM 8144 N N . SER B 1 392 ? 6.23 -21.453 -0.899 1 94.44 392 SER B N 1
ATOM 8145 C CA . SER B 1 392 ? 5.312 -22.469 -1.414 1 94.44 392 SER B CA 1
ATOM 8146 C C . SER B 1 392 ? 5.199 -22.391 -2.934 1 94.44 392 SER B C 1
ATOM 8148 O O . SER B 1 392 ? 5.219 -23.406 -3.617 1 94.44 392 SER B O 1
ATOM 8150 N N . SER B 1 393 ? 5.094 -21.219 -3.469 1 96.12 393 SER B N 1
ATOM 8151 C CA . SER B 1 393 ? 4.992 -21.047 -4.914 1 96.12 393 SER B CA 1
ATOM 8152 C C . SER B 1 393 ? 6.312 -21.359 -5.605 1 96.12 393 SER B C 1
ATOM 8154 O O . SER B 1 393 ? 6.332 -22.047 -6.629 1 96.12 393 SER B O 1
ATOM 8156 N N . ALA B 1 394 ? 7.395 -20.906 -5.035 1 97.56 394 ALA B N 1
ATOM 8157 C CA . ALA B 1 394 ? 8.719 -21.156 -5.609 1 97.56 394 ALA B CA 1
ATOM 8158 C C . ALA B 1 394 ? 9.031 -22.656 -5.613 1 97.56 394 ALA B C 1
ATOM 8160 O O . ALA B 1 394 ? 9.531 -23.188 -6.605 1 97.56 394 ALA B O 1
ATOM 8161 N N . ALA B 1 395 ? 8.703 -23.281 -4.547 1 98.12 395 ALA B N 1
ATOM 8162 C CA . ALA B 1 395 ? 9.047 -24.703 -4.363 1 98.12 395 ALA B CA 1
ATOM 8163 C C . ALA B 1 395 ? 8.375 -25.562 -5.422 1 98.12 395 ALA B C 1
ATOM 8165 O O . ALA B 1 395 ? 8.984 -26.516 -5.922 1 98.12 395 ALA B O 1
ATOM 8166 N N . ILE B 1 396 ? 7.16 -25.25 -5.742 1 98.19 396 ILE B N 1
ATOM 8167 C CA . ILE B 1 396 ? 6.422 -26.047 -6.711 1 98.19 396 ILE B CA 1
ATOM 8168 C C . ILE B 1 396 ? 7.129 -26 -8.062 1 98.19 396 ILE B C 1
ATOM 8170 O O . ILE B 1 396 ? 7.336 -27.047 -8.695 1 98.19 396 ILE B O 1
ATOM 8174 N N . VAL B 1 397 ? 7.613 -24.875 -8.461 1 98.19 397 VAL B N 1
ATOM 8175 C CA . VAL B 1 397 ? 8.258 -24.688 -9.758 1 98.19 397 VAL B CA 1
ATOM 8176 C C . VAL B 1 397 ? 9.688 -25.25 -9.703 1 98.19 397 VAL B C 1
ATOM 8178 O O . VAL B 1 397 ? 10.125 -25.938 -10.625 1 98.19 397 VAL B O 1
ATOM 8181 N N . LEU B 1 398 ? 10.352 -25.016 -8.602 1 98.44 398 LEU B N 1
ATOM 8182 C CA . LEU B 1 398 ? 11.711 -25.516 -8.422 1 98.44 398 LEU B CA 1
ATOM 8183 C C . LEU B 1 398 ? 11.727 -27.031 -8.398 1 98.44 398 LEU B C 1
ATOM 8185 O O . LEU B 1 398 ? 12.594 -27.672 -9.008 1 98.44 398 LEU B O 1
ATOM 8189 N N . ASP B 1 399 ? 10.773 -27.625 -7.676 1 98.69 399 ASP B N 1
ATOM 8190 C CA . ASP B 1 399 ? 10.656 -29.078 -7.637 1 98.69 399 ASP B CA 1
ATOM 8191 C C . ASP B 1 399 ? 10.484 -29.656 -9.039 1 98.69 399 ASP B C 1
ATOM 8193 O O . ASP B 1 399 ? 11.188 -30.594 -9.422 1 98.69 399 ASP B O 1
ATOM 8197 N N . ALA B 1 400 ? 9.547 -29.078 -9.75 1 98.25 400 ALA B N 1
ATOM 8198 C CA . ALA B 1 400 ? 9.242 -29.578 -11.086 1 98.25 400 ALA B CA 1
ATOM 8199 C C . ALA B 1 400 ? 10.453 -29.453 -12.008 1 98.25 400 ALA B C 1
ATOM 8201 O O . ALA B 1 400 ? 10.727 -30.344 -12.812 1 98.25 400 ALA B O 1
ATOM 8202 N N . PHE B 1 401 ? 11.141 -28.344 -11.969 1 98.25 401 PHE B N 1
ATOM 8203 C CA . PHE B 1 401 ? 12.336 -28.141 -12.773 1 98.25 401 PHE B CA 1
ATOM 8204 C C . PHE B 1 401 ? 13.398 -29.188 -12.453 1 98.25 401 PHE B C 1
ATOM 8206 O O . PHE B 1 401 ? 13.992 -29.766 -13.367 1 98.25 401 PHE B O 1
ATOM 8213 N N . PHE B 1 402 ? 13.633 -29.406 -11.172 1 98.5 402 PHE B N 1
ATOM 8214 C CA . PHE B 1 402 ? 14.578 -30.406 -10.703 1 98.5 402 PHE B CA 1
ATOM 8215 C C . PHE B 1 402 ? 14.172 -31.797 -11.156 1 98.5 402 PHE B C 1
ATOM 8217 O O . PHE B 1 402 ? 15.008 -32.562 -11.656 1 98.5 402 PHE B O 1
ATOM 8224 N N . GLU B 1 403 ? 12.914 -32.125 -11.023 1 98.12 403 GLU B N 1
ATOM 8225 C CA . GLU B 1 403 ? 12.391 -33.438 -11.43 1 98.12 403 GLU B CA 1
ATOM 8226 C C . GLU B 1 403 ? 12.602 -33.688 -12.922 1 98.12 403 GLU B C 1
ATOM 8228 O O . GLU B 1 403 ? 12.812 -34.812 -13.359 1 98.12 403 GLU B O 1
ATOM 8233 N N . ALA B 1 404 ? 12.617 -32.625 -13.688 1 97.81 404 ALA B N 1
ATOM 8234 C CA . ALA B 1 404 ? 12.758 -32.719 -15.141 1 97.81 404 ALA B CA 1
ATOM 8235 C C . ALA B 1 404 ? 14.227 -32.75 -15.555 1 97.81 404 ALA B C 1
ATOM 8237 O O . ALA B 1 404 ? 14.539 -32.875 -16.734 1 97.81 404 ALA B O 1
ATOM 8238 N N . GLY B 1 405 ? 15.102 -32.594 -14.578 1 97.12 405 GLY B N 1
ATOM 8239 C CA . GLY B 1 405 ? 16.531 -32.719 -14.852 1 97.12 405 GLY B CA 1
ATOM 8240 C C . GLY B 1 405 ? 17.266 -31.391 -14.688 1 97.12 405 GLY B C 1
ATOM 8241 O O . GLY B 1 405 ? 18.484 -31.328 -14.852 1 97.12 405 GLY B O 1
ATOM 8242 N N . GLY B 1 406 ? 16.578 -30.344 -14.398 1 97.5 406 GLY B N 1
ATOM 8243 C CA . GLY B 1 406 ? 17.203 -29.047 -14.195 1 97.5 406 GLY B CA 1
ATOM 8244 C C . GLY B 1 406 ? 17.938 -28.938 -12.875 1 97.5 406 GLY B C 1
ATOM 8245 O O . GLY B 1 406 ? 17.531 -29.531 -11.875 1 97.5 406 GLY B O 1
ATOM 8246 N N . ASN B 1 407 ? 19.031 -28.141 -12.859 1 97.75 407 ASN B N 1
ATOM 8247 C CA . ASN B 1 407 ? 19.734 -27.953 -11.594 1 97.75 407 ASN B CA 1
ATOM 8248 C C . ASN B 1 407 ? 20.375 -26.562 -11.516 1 97.75 407 ASN B C 1
ATOM 8250 O O . ASN B 1 407 ? 21.156 -26.297 -10.609 1 97.75 407 ASN B O 1
ATOM 8254 N N . LEU B 1 408 ? 20.141 -25.781 -12.484 1 97.56 408 LEU B N 1
ATOM 8255 C CA . LEU B 1 408 ? 20.688 -24.438 -12.547 1 97.56 408 LEU B CA 1
ATOM 8256 C C . LEU B 1 408 ? 19.656 -23.391 -12.117 1 97.56 408 LEU B C 1
ATOM 8258 O O . LEU B 1 408 ? 18.594 -23.281 -12.734 1 97.56 408 LEU B O 1
ATOM 8262 N N . VAL B 1 409 ? 19.953 -22.656 -11.016 1 98.25 409 VAL B N 1
ATOM 8263 C CA . VAL B 1 409 ? 19.031 -21.641 -10.508 1 98.25 409 VAL B CA 1
ATOM 8264 C C . VAL B 1 409 ? 19.734 -20.297 -10.461 1 98.25 409 VAL B C 1
ATOM 8266 O O . VAL B 1 409 ? 20.922 -20.203 -10.117 1 98.25 409 VAL B O 1
ATOM 8269 N N . ASP B 1 410 ? 19.016 -19.266 -10.859 1 97.88 410 ASP B N 1
ATOM 8270 C CA . ASP B 1 410 ? 19.594 -17.922 -10.992 1 97.88 410 ASP B CA 1
ATOM 8271 C C . ASP B 1 410 ? 18.906 -16.938 -10.031 1 97.88 410 ASP B C 1
ATOM 8273 O O . ASP B 1 410 ? 17.688 -16.812 -10.023 1 97.88 410 ASP B O 1
ATOM 8277 N N . THR B 1 411 ? 19.656 -16.281 -9.164 1 97.56 411 THR B N 1
ATOM 8278 C CA . THR B 1 411 ? 19.172 -15.25 -8.25 1 97.56 411 THR B CA 1
ATOM 8279 C C . THR B 1 411 ? 20.109 -14.055 -8.25 1 97.56 411 THR B C 1
ATOM 8281 O O . THR B 1 411 ? 21.078 -14.008 -9.016 1 97.56 411 THR B O 1
ATOM 8284 N N . ALA B 1 412 ? 19.75 -13 -7.555 1 97.69 412 ALA B N 1
ATOM 8285 C CA . ALA B 1 412 ? 20.578 -11.805 -7.414 1 97.69 412 ALA B CA 1
ATOM 8286 C C . ALA B 1 412 ? 20.312 -11.117 -6.074 1 97.69 412 ALA B C 1
ATOM 8288 O O . ALA B 1 412 ? 19.234 -11.227 -5.512 1 97.69 412 ALA B O 1
ATOM 8289 N N . PHE B 1 413 ? 21.312 -10.414 -5.676 1 96.94 413 PHE B N 1
ATOM 8290 C CA . PHE B 1 413 ? 21.281 -9.695 -4.41 1 96.94 413 PHE B CA 1
ATOM 8291 C C . PHE B 1 413 ? 20.016 -8.828 -4.32 1 96.94 413 PHE B C 1
ATOM 8293 O O . PHE B 1 413 ? 19.359 -8.781 -3.279 1 96.94 413 PHE B O 1
ATOM 8300 N N . LEU B 1 414 ? 19.766 -8.195 -5.355 1 95.19 414 LEU B N 1
ATOM 8301 C CA . LEU B 1 414 ? 18.766 -7.133 -5.348 1 95.19 414 LEU B CA 1
ATOM 8302 C C . LEU B 1 414 ? 17.359 -7.707 -5.566 1 95.19 414 LEU B C 1
ATOM 8304 O O . LEU B 1 414 ? 16.375 -7.016 -5.355 1 95.19 414 LEU B O 1
ATOM 8308 N N . TYR B 1 415 ? 17.203 -8.922 -6.074 1 94.25 415 TYR B N 1
ATOM 8309 C CA . TYR B 1 415 ? 15.898 -9.461 -6.41 1 94.25 415 TYR B CA 1
ATOM 8310 C C . TYR B 1 415 ? 15.008 -9.555 -5.172 1 94.25 415 TYR B C 1
ATOM 8312 O O . TYR B 1 415 ? 15.391 -10.156 -4.168 1 94.25 415 TYR B O 1
ATOM 8320 N N . GLY B 1 416 ? 13.867 -8.898 -5.309 1 94.06 416 GLY B N 1
ATOM 8321 C CA . GLY B 1 416 ? 12.906 -8.922 -4.219 1 94.06 416 GLY B CA 1
ATOM 8322 C C . GLY B 1 416 ? 13.492 -8.453 -2.896 1 94.06 416 GLY B C 1
ATOM 8323 O O . GLY B 1 416 ? 13.109 -8.953 -1.835 1 94.06 416 GLY B O 1
ATOM 8324 N N . ASN B 1 417 ? 14.516 -7.609 -2.943 1 93.62 417 ASN B N 1
ATOM 8325 C CA . ASN B 1 417 ? 15.211 -7.145 -1.748 1 93.62 417 ASN B CA 1
ATOM 8326 C C . ASN B 1 417 ? 15.734 -8.305 -0.912 1 93.62 417 ASN B C 1
ATOM 8328 O O . ASN B 1 417 ? 15.602 -8.305 0.313 1 93.62 417 ASN B O 1
ATOM 8332 N N . GLY B 1 418 ? 16.125 -9.312 -1.589 1 96.5 418 GLY B N 1
ATOM 8333 C CA . GLY B 1 418 ? 16.766 -10.43 -0.914 1 96.5 418 GLY B CA 1
ATOM 8334 C C . GLY B 1 418 ? 15.867 -11.641 -0.785 1 96.5 418 GLY B C 1
ATOM 8335 O O . GLY B 1 418 ? 16.328 -12.727 -0.421 1 96.5 418 GLY B O 1
ATOM 8336 N N . VAL B 1 419 ? 14.672 -11.523 -1.141 1 96.31 419 VAL B N 1
ATOM 8337 C CA . VAL B 1 419 ? 13.695 -12.594 -0.984 1 96.31 419 VAL B CA 1
ATOM 8338 C C . VAL B 1 419 ? 14.109 -13.789 -1.835 1 96.31 419 VAL B C 1
ATOM 8340 O O . VAL B 1 419 ? 14 -14.938 -1.395 1 96.31 419 VAL B O 1
ATOM 8343 N N . GLN B 1 420 ? 14.562 -13.578 -3.004 1 97.12 420 GLN B N 1
ATOM 8344 C CA . GLN B 1 420 ? 14.875 -14.68 -3.902 1 97.12 420 GLN B CA 1
ATOM 8345 C C . GLN B 1 420 ? 16.094 -15.461 -3.412 1 97.12 420 GLN B C 1
ATOM 8347 O O . GLN B 1 420 ? 16.125 -16.688 -3.52 1 97.12 420 GLN B O 1
ATOM 8352 N N . ASP B 1 421 ? 17.062 -14.688 -2.887 1 97.94 421 ASP B N 1
ATOM 8353 C CA . ASP B 1 421 ? 18.156 -15.391 -2.23 1 97.94 421 ASP B CA 1
ATOM 8354 C C . ASP B 1 421 ? 17.641 -16.328 -1.138 1 97.94 421 ASP B C 1
ATOM 8356 O O . ASP B 1 421 ? 18.031 -17.484 -1.073 1 97.94 421 ASP B O 1
ATOM 8360 N N . ARG B 1 422 ? 16.812 -15.828 -0.369 1 97.94 422 ARG B N 1
ATOM 8361 C CA . ARG B 1 422 ? 16.25 -16.594 0.741 1 97.94 422 ARG B CA 1
ATOM 8362 C C . ARG B 1 422 ? 15.492 -17.812 0.235 1 97.94 422 ARG B C 1
ATOM 8364 O O . ARG B 1 422 ? 15.633 -18.922 0.779 1 97.94 422 ARG B O 1
ATOM 8371 N N . LEU B 1 423 ? 14.688 -17.641 -0.752 1 98 423 LEU B N 1
ATOM 8372 C CA . LEU B 1 423 ? 13.867 -18.734 -1.29 1 98 423 LEU B CA 1
ATOM 8373 C C . LEU B 1 423 ? 14.742 -19.859 -1.829 1 98 423 LEU B C 1
ATOM 8375 O O . LEU B 1 423 ? 14.445 -21.031 -1.624 1 98 423 LEU B O 1
ATOM 8379 N N . VAL B 1 424 ? 15.805 -19.5 -2.514 1 98.12 424 VAL B N 1
ATOM 8380 C CA . VAL B 1 424 ? 16.734 -20.5 -3.021 1 98.12 424 VAL B CA 1
ATOM 8381 C C . VAL B 1 424 ? 17.328 -21.297 -1.86 1 98.12 424 VAL B C 1
ATOM 8383 O O . VAL B 1 424 ? 17.328 -22.531 -1.886 1 98.12 424 VAL B O 1
ATOM 8386 N N . GLY B 1 425 ? 17.781 -20.547 -0.875 1 98.56 425 GLY B N 1
ATOM 8387 C CA . GLY B 1 425 ? 18.359 -21.203 0.292 1 98.56 425 GLY B CA 1
ATOM 8388 C C . GLY B 1 425 ? 17.375 -22.094 1.023 1 98.56 425 GLY B C 1
ATOM 8389 O O . GLY B 1 425 ? 17.703 -23.234 1.376 1 98.56 425 GLY B O 1
ATOM 8390 N N . GLU B 1 426 ? 16.234 -21.625 1.242 1 98.44 426 GLU B N 1
ATOM 8391 C CA . GLU B 1 426 ? 15.18 -22.375 1.926 1 98.44 426 GLU B CA 1
ATOM 8392 C C . GLU B 1 426 ? 14.828 -23.641 1.166 1 98.44 426 GLU B C 1
ATOM 8394 O O . GLU B 1 426 ? 14.648 -24.703 1.771 1 98.44 426 GLU B O 1
ATOM 8399 N N . TRP B 1 427 ? 14.719 -23.516 -0.118 1 98.5 427 TRP B N 1
ATOM 8400 C CA . TRP B 1 427 ? 14.383 -24.688 -0.935 1 98.5 427 TRP B CA 1
ATOM 8401 C C . TRP B 1 427 ? 15.469 -25.75 -0.851 1 98.5 427 TRP B C 1
ATOM 8403 O O . TRP B 1 427 ? 15.18 -26.922 -0.615 1 98.5 427 TRP B O 1
ATOM 8413 N N . MET B 1 428 ? 16.734 -25.344 -0.979 1 98.44 428 MET B N 1
ATOM 8414 C CA . MET B 1 428 ? 17.859 -26.281 -0.932 1 98.44 428 MET B CA 1
ATOM 8415 C C . MET B 1 428 ? 17.906 -27 0.409 1 98.44 428 MET B C 1
ATOM 8417 O O . MET B 1 428 ? 18.141 -28.203 0.458 1 98.44 428 MET B O 1
ATOM 8421 N N . ARG B 1 429 ? 17.672 -26.266 1.405 1 97.94 429 ARG B N 1
ATOM 8422 C CA . ARG B 1 429 ? 17.688 -26.859 2.744 1 97.94 429 ARG B CA 1
ATOM 8423 C C . ARG B 1 429 ? 16.516 -27.797 2.949 1 97.94 429 ARG B C 1
ATOM 8425 O O . ARG B 1 429 ? 16.672 -28.906 3.461 1 97.94 429 ARG B O 1
ATOM 8432 N N . SER B 1 430 ? 15.406 -27.312 2.574 1 98.12 430 SER B N 1
ATOM 8433 C CA . SER B 1 430 ? 14.172 -28.078 2.758 1 98.12 430 SER B CA 1
ATOM 8434 C C . SER B 1 430 ? 14.234 -29.406 2.02 1 98.12 430 SER B C 1
ATOM 8436 O O . SER B 1 430 ? 13.781 -30.438 2.539 1 98.12 430 SER B O 1
ATOM 8438 N N . ARG B 1 431 ? 14.805 -29.406 0.837 1 98.38 431 ARG B N 1
ATOM 8439 C CA . ARG B 1 431 ? 14.812 -30.594 -0.014 1 98.38 431 ARG B CA 1
ATOM 8440 C C . ARG B 1 431 ? 16.125 -31.359 0.142 1 98.38 431 ARG B C 1
ATOM 8442 O O . ARG B 1 431 ? 16.219 -32.531 -0.277 1 98.38 431 ARG B O 1
ATOM 8449 N N . GLY B 1 432 ? 17.125 -30.797 0.749 1 97.62 432 GLY B N 1
ATOM 8450 C CA . GLY B 1 432 ? 18.422 -31.422 0.894 1 97.62 432 GLY B CA 1
ATOM 8451 C C . GLY B 1 432 ? 19.156 -31.594 -0.424 1 97.62 432 GLY B C 1
ATOM 8452 O O . GLY B 1 432 ? 19.734 -32.656 -0.689 1 97.62 432 GLY B O 1
ATOM 8453 N N . VAL B 1 433 ? 19.172 -30.5 -1.281 1 97.94 433 VAL B N 1
ATOM 8454 C CA . VAL B 1 433 ? 19.688 -30.703 -2.629 1 97.94 433 VAL B CA 1
ATOM 8455 C C . VAL B 1 433 ? 20.781 -29.672 -2.926 1 97.94 433 VAL B C 1
ATOM 8457 O O . VAL B 1 433 ? 21.016 -29.328 -4.086 1 97.94 433 VAL B O 1
ATOM 8460 N N . ARG B 1 434 ? 21.406 -29.094 -1.938 1 97.69 434 ARG B N 1
ATOM 8461 C CA . ARG B 1 434 ? 22.422 -28.078 -2.156 1 97.69 434 ARG B CA 1
ATOM 8462 C C . ARG B 1 434 ? 23.547 -28.594 -3.043 1 97.69 434 ARG B C 1
ATOM 8464 O O . ARG B 1 434 ? 24 -27.906 -3.957 1 97.69 434 ARG B O 1
ATOM 8471 N N . GLN B 1 435 ? 24 -29.812 -2.879 1 96.5 435 GLN B N 1
ATOM 8472 C CA . GLN B 1 435 ? 25.125 -30.391 -3.59 1 96.5 435 GLN B CA 1
ATOM 8473 C C . GLN B 1 435 ? 24.797 -30.641 -5.059 1 96.5 435 GLN B C 1
ATOM 8475 O O . GLN B 1 435 ? 25.672 -30.594 -5.918 1 96.5 435 GLN B O 1
ATOM 8480 N N . GLU B 1 436 ? 23.531 -30.812 -5.316 1 96.62 436 GLU B N 1
ATOM 8481 C CA . GLU B 1 436 ? 23.109 -31.109 -6.68 1 96.62 436 GLU B CA 1
ATOM 8482 C C . GLU B 1 436 ? 22.75 -29.828 -7.434 1 96.62 436 GLU B C 1
ATOM 8484 O O . GLU B 1 436 ? 22.703 -29.828 -8.664 1 96.62 436 GLU B O 1
ATOM 8489 N N . THR B 1 437 ? 22.562 -28.766 -6.707 1 97.81 437 THR B N 1
ATOM 8490 C CA . THR B 1 437 ? 22.062 -27.531 -7.305 1 97.81 437 THR B CA 1
ATOM 8491 C C . THR B 1 437 ? 23.234 -26.609 -7.656 1 97.81 437 THR B C 1
ATOM 8493 O O . THR B 1 437 ? 24.188 -26.469 -6.879 1 97.81 437 THR B O 1
ATOM 8496 N N . VAL B 1 438 ? 23.203 -26.078 -8.828 1 98.12 438 VAL B N 1
ATOM 8497 C CA . VAL B 1 438 ? 24.141 -25.047 -9.25 1 98.12 438 VAL B CA 1
ATOM 8498 C C . VAL B 1 438 ? 23.5 -23.672 -9.117 1 98.12 438 VAL B C 1
ATOM 8500 O O . VAL B 1 438 ? 22.5 -23.375 -9.773 1 98.12 438 VAL B O 1
ATOM 8503 N N . VAL B 1 439 ? 24.094 -22.781 -8.273 1 98.5 439 VAL B N 1
ATOM 8504 C CA . VAL B 1 439 ? 23.5 -21.484 -7.973 1 98.5 439 VAL B CA 1
ATOM 8505 C C . VAL B 1 439 ? 24.281 -20.391 -8.688 1 98.5 439 VAL B C 1
ATOM 8507 O O . VAL B 1 439 ? 25.5 -20.266 -8.516 1 98.5 439 VAL B O 1
ATOM 8510 N N . ILE B 1 440 ? 23.594 -19.641 -9.492 1 98.38 440 ILE B N 1
ATOM 8511 C CA . ILE B 1 440 ? 24.109 -18.406 -10.078 1 98.38 440 ILE B CA 1
ATOM 8512 C C . ILE B 1 440 ? 23.734 -17.219 -9.203 1 98.38 440 ILE B C 1
ATOM 8514 O O . ILE B 1 440 ? 22.547 -16.938 -8.992 1 98.38 440 ILE B O 1
ATOM 8518 N N . ALA B 1 441 ? 24.688 -16.5 -8.703 1 98.25 441 ALA B N 1
ATOM 8519 C CA . ALA B 1 441 ? 24.453 -15.281 -7.934 1 98.25 441 ALA B CA 1
ATOM 8520 C C . ALA B 1 441 ? 24.953 -14.047 -8.68 1 98.25 441 ALA B C 1
ATOM 8522 O O . ALA B 1 441 ? 25.844 -14.148 -9.531 1 98.25 441 ALA B O 1
ATOM 8523 N N . LYS B 1 442 ? 24.359 -12.945 -8.352 1 97.81 442 LYS B N 1
ATOM 8524 C CA . LYS B 1 442 ? 24.766 -11.656 -8.93 1 97.81 442 LYS B CA 1
ATOM 8525 C C . LYS B 1 442 ? 24.766 -10.562 -7.863 1 97.81 442 LYS B C 1
ATOM 8527 O O . LYS B 1 442 ? 23.922 -10.539 -6.977 1 97.81 442 LYS B O 1
ATOM 8532 N N . GLY B 1 443 ? 25.75 -9.719 -7.996 1 97.38 443 GLY B N 1
ATOM 8533 C CA . GLY B 1 443 ? 25.844 -8.555 -7.129 1 97.38 443 GLY B CA 1
ATOM 8534 C C . GLY B 1 443 ? 26.422 -7.336 -7.824 1 97.38 443 GLY B C 1
ATOM 8535 O O . GLY B 1 443 ? 26.734 -7.383 -9.016 1 97.38 443 GLY B O 1
ATOM 8536 N N . ALA B 1 444 ? 26.391 -6.191 -7.059 1 96.62 444 ALA B N 1
ATOM 8537 C CA . ALA B 1 444 ? 26.938 -4.934 -7.547 1 96.62 444 ALA B CA 1
ATOM 8538 C C . ALA B 1 444 ? 26.125 -4.391 -8.719 1 96.62 444 ALA B C 1
ATOM 8540 O O . ALA B 1 444 ? 26.672 -4.109 -9.789 1 96.62 444 ALA B O 1
ATOM 8541 N N . HIS B 1 445 ? 24.859 -4.207 -8.438 1 94.81 445 HIS B N 1
ATOM 8542 C CA . HIS B 1 445 ? 23.938 -3.6 -9.391 1 94.81 445 HIS B CA 1
ATOM 8543 C C . HIS B 1 445 ? 23.953 -2.078 -9.289 1 94.81 445 HIS B C 1
ATOM 8545 O O . HIS B 1 445 ? 24.266 -1.531 -8.227 1 94.81 445 HIS B O 1
ATOM 8551 N N . SER B 1 446 ? 23.656 -1.425 -10.383 1 91.56 446 SER B N 1
ATOM 8552 C CA . SER B 1 446 ? 23.5 0.026 -10.336 1 91.56 446 SER B CA 1
ATOM 8553 C C . SER B 1 446 ? 22.469 0.445 -9.297 1 91.56 446 SER B C 1
ATOM 8555 O O . SER B 1 446 ? 21.406 -0.159 -9.195 1 91.56 446 SER B O 1
ATOM 8557 N N . PRO B 1 447 ? 22.797 1.466 -8.484 1 91.12 447 PRO B N 1
ATOM 8558 C CA . PRO B 1 447 ? 23.938 2.373 -8.633 1 91.12 447 PRO B CA 1
ATOM 8559 C C . PRO B 1 447 ? 25.172 1.921 -7.836 1 91.12 447 PRO B C 1
ATOM 8561 O O . PRO B 1 447 ? 26.203 2.586 -7.863 1 91.12 447 PRO B O 1
ATOM 8564 N N . LEU B 1 448 ? 25.078 0.79 -7.16 1 93.5 448 LEU B N 1
ATOM 8565 C CA . LEU B 1 448 ? 26.188 0.333 -6.328 1 93.5 448 LEU B CA 1
ATOM 8566 C C . LEU B 1 448 ? 27.109 -0.594 -7.109 1 93.5 448 LEU B C 1
ATOM 8568 O O . LEU B 1 448 ? 27.328 -1.74 -6.711 1 93.5 448 LEU B O 1
ATOM 8572 N N . CYS B 1 449 ? 27.672 -0.116 -8.18 1 95 449 CYS B N 1
ATOM 8573 C CA . CYS B 1 449 ? 28.594 -0.871 -9.016 1 95 449 CYS B CA 1
ATOM 8574 C C . CYS B 1 449 ? 30.047 -0.521 -8.688 1 95 449 CYS B C 1
ATOM 8576 O O . CYS B 1 449 ? 30.75 0.066 -9.516 1 95 449 CYS B O 1
ATOM 8578 N N . TYR B 1 450 ? 30.5 -0.954 -7.586 1 95.88 450 TYR B N 1
ATOM 8579 C CA . TYR B 1 450 ? 31.859 -0.69 -7.105 1 95.88 450 TYR B CA 1
ATOM 8580 C C . TYR B 1 450 ? 32.531 -1.978 -6.652 1 95.88 450 TYR B C 1
ATOM 8582 O O . TYR B 1 450 ? 31.859 -2.904 -6.184 1 95.88 450 TYR B O 1
ATOM 8590 N N . PRO B 1 451 ? 33.906 -2.096 -6.762 1 96.94 451 PRO B N 1
ATOM 8591 C CA . PRO B 1 451 ? 34.625 -3.336 -6.461 1 96.94 451 PRO B CA 1
ATOM 8592 C C . PRO B 1 451 ? 34.406 -3.799 -5.02 1 96.94 451 PRO B C 1
ATOM 8594 O O . PRO B 1 451 ? 34.25 -4.996 -4.77 1 96.94 451 PRO B O 1
ATOM 8597 N N . ASP B 1 452 ? 34.375 -2.863 -4.086 1 95.38 452 ASP B N 1
ATOM 8598 C CA . ASP B 1 452 ? 34.281 -3.238 -2.68 1 95.38 452 ASP B CA 1
ATOM 8599 C C . ASP B 1 452 ? 32.906 -3.785 -2.35 1 95.38 452 ASP B C 1
ATOM 8601 O O . ASP B 1 452 ? 32.719 -4.484 -1.349 1 95.38 452 ASP B O 1
ATOM 8605 N N . VAL B 1 453 ? 31.891 -3.451 -3.166 1 96.69 453 VAL B N 1
ATOM 8606 C CA . VAL B 1 453 ? 30.5 -3.834 -2.947 1 96.69 453 VAL B CA 1
ATOM 8607 C C . VAL B 1 453 ? 30.328 -5.328 -3.219 1 96.69 453 VAL B C 1
ATOM 8609 O O . VAL B 1 453 ? 29.469 -5.98 -2.611 1 96.69 453 VAL B O 1
ATOM 8612 N N . ILE B 1 454 ? 31.109 -5.891 -4.051 1 98.25 454 ILE B N 1
ATOM 8613 C CA . ILE B 1 454 ? 31 -7.281 -4.473 1 98.25 454 ILE B CA 1
ATOM 8614 C C . ILE B 1 454 ? 31.109 -8.195 -3.258 1 98.25 454 ILE B C 1
ATOM 8616 O O . ILE B 1 454 ? 30.203 -8.992 -2.998 1 98.25 454 ILE B O 1
ATOM 8620 N N . GLY B 1 455 ? 32.188 -8.07 -2.477 1 98.12 455 GLY B N 1
ATOM 8621 C CA . GLY B 1 455 ? 32.375 -8.914 -1.309 1 98.12 455 GLY B CA 1
ATOM 8622 C C . GLY B 1 455 ? 31.297 -8.703 -0.256 1 98.12 455 GLY B C 1
ATOM 8623 O O . GLY B 1 455 ? 30.797 -9.664 0.337 1 98.12 455 GLY B O 1
ATOM 8624 N N . LYS B 1 456 ? 30.938 -7.43 -0.018 1 96.75 456 LYS B N 1
ATOM 8625 C CA . LYS B 1 456 ? 29.938 -7.078 0.99 1 96.75 456 LYS B CA 1
ATOM 8626 C C . LYS B 1 456 ? 28.578 -7.672 0.649 1 96.75 456 LYS B C 1
ATOM 8628 O O . LYS B 1 456 ? 27.938 -8.281 1.504 1 96.75 456 LYS B O 1
ATOM 8633 N N . GLN B 1 457 ? 28.141 -7.531 -0.594 1 97.94 457 GLN B N 1
ATOM 8634 C CA . GLN B 1 457 ? 26.828 -8.031 -1.01 1 97.94 457 GLN B CA 1
ATOM 8635 C C . GLN B 1 457 ? 26.828 -9.555 -1.078 1 97.94 457 GLN B C 1
ATOM 8637 O O . GLN B 1 457 ? 25.812 -10.188 -0.774 1 97.94 457 GLN B O 1
ATOM 8642 N N . LEU B 1 458 ? 27.938 -10.164 -1.496 1 98.69 458 LEU B N 1
ATOM 8643 C CA . LEU B 1 458 ? 28 -11.617 -1.512 1 98.69 458 LEU B CA 1
ATOM 8644 C C . LEU B 1 458 ? 27.859 -12.188 -0.103 1 98.69 458 LEU B C 1
ATOM 8646 O O . LEU B 1 458 ? 27.219 -13.219 0.091 1 98.69 458 LEU B O 1
ATOM 8650 N N . THR B 1 459 ? 28.484 -11.484 0.896 1 98.5 459 THR B N 1
ATOM 8651 C CA . THR B 1 459 ? 28.328 -11.898 2.285 1 98.5 459 THR B CA 1
ATOM 8652 C C . THR B 1 459 ? 26.844 -11.977 2.658 1 98.5 459 THR B C 1
ATOM 8654 O O . THR B 1 459 ? 26.391 -12.984 3.199 1 98.5 459 THR B O 1
ATOM 8657 N N . THR B 1 460 ? 26.141 -10.984 2.322 1 98.19 460 THR B N 1
ATOM 8658 C CA . THR B 1 460 ? 24.719 -10.906 2.641 1 98.19 460 THR B CA 1
ATOM 8659 C C . THR B 1 460 ? 23.938 -11.984 1.887 1 98.19 460 THR B C 1
ATOM 8661 O O . THR B 1 460 ? 23.062 -12.641 2.459 1 98.19 460 THR B O 1
ATOM 8664 N N . SER B 1 461 ? 24.188 -12.133 0.592 1 98.56 461 SER B N 1
ATOM 8665 C CA . SER B 1 461 ? 23.5 -13.141 -0.216 1 98.56 461 SER B CA 1
ATOM 8666 C C . SER B 1 461 ? 23.719 -14.539 0.35 1 98.56 461 SER B C 1
ATOM 8668 O O . SER B 1 461 ? 22.766 -15.328 0.443 1 98.56 461 SER B O 1
ATOM 8670 N N . LEU B 1 462 ? 24.953 -14.867 0.717 1 98.81 462 LEU B N 1
ATOM 8671 C CA . LEU B 1 462 ? 25.281 -16.188 1.264 1 98.81 462 LEU B CA 1
ATOM 8672 C C . LEU B 1 462 ? 24.562 -16.406 2.588 1 98.81 462 LEU B C 1
ATOM 8674 O O . LEU B 1 462 ? 24.062 -17.516 2.857 1 98.81 462 LEU B O 1
ATOM 8678 N N . GLU B 1 463 ? 24.5 -15.352 3.352 1 98.5 463 GLU B N 1
ATOM 8679 C CA . GLU B 1 463 ? 23.766 -15.438 4.609 1 98.5 463 GLU B CA 1
ATOM 8680 C C . GLU B 1 463 ? 22.281 -15.703 4.363 1 98.5 463 GLU B C 1
ATOM 8682 O O . GLU B 1 463 ? 21.688 -16.562 5.008 1 98.5 463 GLU B O 1
ATOM 8687 N N . ARG B 1 464 ? 21.719 -15.008 3.459 1 98.25 464 ARG B N 1
ATOM 8688 C CA . ARG B 1 464 ? 20.312 -15.188 3.102 1 98.25 464 ARG B CA 1
ATOM 8689 C C . ARG B 1 464 ? 20.047 -16.609 2.619 1 98.25 464 ARG B C 1
ATOM 8691 O O . ARG B 1 464 ? 19.031 -17.203 2.973 1 98.25 464 ARG B O 1
ATOM 8698 N N . MET B 1 465 ? 20.938 -17.172 1.883 1 98.31 465 MET B N 1
ATOM 8699 C CA . MET B 1 465 ? 20.766 -18.5 1.298 1 98.31 465 MET B CA 1
ATOM 8700 C C . MET B 1 465 ? 21.094 -19.578 2.314 1 98.31 465 MET B C 1
ATOM 8702 O O . MET B 1 465 ? 20.688 -20.734 2.148 1 98.31 465 MET B O 1
ATOM 8706 N N . GLY B 1 466 ? 21.875 -19.25 3.338 1 97.94 466 GLY B N 1
ATOM 8707 C CA . GLY B 1 466 ? 22.312 -20.25 4.301 1 97.94 466 GLY B CA 1
ATOM 8708 C C . GLY B 1 466 ? 23.328 -21.203 3.736 1 97.94 466 GLY B C 1
ATOM 8709 O O . GLY B 1 466 ? 23.266 -22.406 3.996 1 97.94 466 GLY B O 1
ATOM 8710 N N . THR B 1 467 ? 24.156 -20.75 2.883 1 98.06 467 THR B N 1
ATOM 8711 C CA . THR B 1 467 ? 25.25 -21.531 2.303 1 98.06 467 THR B CA 1
ATOM 8712 C C . THR B 1 467 ? 26.547 -20.719 2.303 1 98.06 467 THR B C 1
ATOM 8714 O O . THR B 1 467 ? 26.531 -19.5 2.504 1 98.06 467 THR B O 1
ATOM 8717 N N . ASP B 1 468 ? 27.656 -21.375 2.066 1 98.06 468 ASP B N 1
ATOM 8718 C CA . ASP B 1 468 ? 28.938 -20.688 2.205 1 98.06 468 ASP B CA 1
ATOM 8719 C C . ASP B 1 468 ? 29.547 -20.391 0.838 1 98.06 468 ASP B C 1
ATOM 8721 O O . ASP B 1 468 ? 30.625 -19.797 0.751 1 98.06 468 ASP B O 1
ATOM 8725 N N . TYR B 1 469 ? 28.828 -20.797 -0.226 1 98.25 469 TYR B N 1
ATOM 8726 C CA . TYR B 1 469 ? 29.391 -20.531 -1.549 1 98.25 469 TYR B CA 1
ATOM 8727 C C . TYR B 1 469 ? 28.281 -20.469 -2.6 1 98.25 469 TYR B C 1
ATOM 8729 O O . TYR B 1 469 ? 27.156 -20.906 -2.359 1 98.25 469 TYR B O 1
ATOM 8737 N N . VAL B 1 470 ? 28.625 -19.906 -3.711 1 98.5 470 VAL B N 1
ATOM 8738 C CA . VAL B 1 470 ? 27.859 -20 -4.949 1 98.5 470 VAL B CA 1
ATOM 8739 C C . VAL B 1 470 ? 28.719 -20.641 -6.043 1 98.5 470 VAL B C 1
ATOM 8741 O O . VAL B 1 470 ? 29.938 -20.75 -5.898 1 98.5 470 VAL B O 1
ATOM 8744 N N . ASP B 1 471 ? 28.031 -21.078 -7.074 1 98.5 471 ASP B N 1
ATOM 8745 C CA . ASP B 1 471 ? 28.719 -21.859 -8.094 1 98.5 471 ASP B CA 1
ATOM 8746 C C . ASP B 1 471 ? 29.172 -20.984 -9.258 1 98.5 471 ASP B C 1
ATOM 8748 O O . ASP B 1 471 ? 30.188 -21.25 -9.891 1 98.5 471 ASP B O 1
ATOM 8752 N N . ILE B 1 472 ? 28.406 -20.016 -9.594 1 98.19 472 ILE B N 1
ATOM 8753 C CA . ILE B 1 472 ? 28.703 -19.031 -10.633 1 98.19 472 ILE B CA 1
ATOM 8754 C C . ILE B 1 472 ? 28.391 -17.625 -10.125 1 98.19 472 ILE B C 1
ATOM 8756 O O . ILE B 1 472 ? 27.391 -17.422 -9.43 1 98.19 472 ILE B O 1
ATOM 8760 N N . TYR B 1 473 ? 29.25 -16.672 -10.445 1 98.56 473 TYR B N 1
ATOM 8761 C CA . TYR B 1 473 ? 29 -15.305 -10 1 98.56 473 TYR B CA 1
ATOM 8762 C C . TYR B 1 473 ? 29.141 -14.32 -11.148 1 98.56 473 TYR B C 1
ATOM 8764 O O . TYR B 1 473 ? 30.109 -14.375 -11.906 1 98.56 473 TYR B O 1
ATOM 8772 N N . PHE B 1 474 ? 28.172 -13.461 -11.25 1 98.06 474 PHE B N 1
ATOM 8773 C CA . PHE B 1 474 ? 28.219 -12.359 -12.195 1 98.06 474 PHE B CA 1
ATOM 8774 C C . PHE B 1 474 ? 28.219 -11.023 -11.469 1 98.06 474 PHE B C 1
ATOM 8776 O O . PHE B 1 474 ? 27.438 -10.812 -10.547 1 98.06 474 PHE B O 1
ATOM 8783 N N . MET B 1 475 ? 29.094 -10.133 -11.906 1 97.25 475 MET B N 1
ATOM 8784 C CA . MET B 1 475 ? 28.812 -8.734 -11.609 1 97.25 475 MET B CA 1
ATOM 8785 C C . MET B 1 475 ? 27.562 -8.266 -12.344 1 97.25 475 MET B C 1
ATOM 8787 O O . MET B 1 475 ? 27.5 -8.32 -13.57 1 97.25 475 MET B O 1
ATOM 8791 N N . HIS B 1 476 ? 26.531 -7.727 -11.648 1 95.62 476 HIS B N 1
ATOM 8792 C CA . HIS B 1 476 ? 25.172 -7.566 -12.156 1 95.62 476 HIS B CA 1
ATOM 8793 C C . HIS B 1 476 ? 25.109 -6.449 -13.195 1 95.62 476 HIS B C 1
ATOM 8795 O O . HIS B 1 476 ? 24.297 -6.52 -14.133 1 95.62 476 HIS B O 1
ATOM 8801 N N . ARG B 1 477 ? 25.875 -5.398 -12.984 1 95.69 477 ARG B N 1
ATOM 8802 C CA . ARG B 1 477 ? 26 -4.293 -13.93 1 95.69 477 ARG B CA 1
ATOM 8803 C C . ARG B 1 477 ? 27.438 -3.803 -14.016 1 95.69 477 ARG B C 1
ATOM 8805 O O . ARG B 1 477 ? 28.234 -4.023 -13.102 1 95.69 477 ARG B O 1
ATOM 8812 N N . ASP B 1 478 ? 27.703 -3.215 -15.156 1 94.38 478 ASP B N 1
ATOM 8813 C CA . ASP B 1 478 ? 29.047 -2.682 -15.312 1 94.38 478 ASP B CA 1
ATOM 8814 C C . ASP B 1 478 ? 29.109 -1.221 -14.867 1 94.38 478 ASP B C 1
ATOM 8816 O O . ASP B 1 478 ? 28.078 -0.563 -14.719 1 94.38 478 ASP B O 1
ATOM 8820 N N . ASN B 1 479 ? 30.281 -0.791 -14.461 1 94.81 479 ASN B N 1
ATOM 8821 C CA . ASN B 1 479 ? 30.641 0.605 -14.258 1 94.81 479 ASN B CA 1
ATOM 8822 C C . ASN B 1 479 ? 31.906 0.973 -15.039 1 94.81 479 ASN B C 1
ATOM 8824 O O . ASN B 1 479 ? 33.031 0.812 -14.547 1 94.81 479 ASN B O 1
ATOM 8828 N N . PRO B 1 480 ? 31.719 1.521 -16.203 1 94.19 480 PRO B N 1
ATOM 8829 C CA . PRO B 1 480 ? 32.844 1.761 -17.094 1 94.19 480 PRO B CA 1
ATOM 8830 C C . PRO B 1 480 ? 33.812 2.836 -16.562 1 94.19 480 PRO B C 1
ATOM 8832 O O . PRO B 1 480 ? 34.906 2.998 -17.078 1 94.19 480 PRO B O 1
ATOM 8835 N N . ASP B 1 481 ? 33.406 3.607 -15.562 1 92.94 481 ASP B N 1
ATOM 8836 C CA . ASP B 1 481 ? 34.25 4.652 -14.992 1 92.94 481 ASP B CA 1
ATOM 8837 C C . ASP B 1 481 ? 35.344 4.055 -14.125 1 92.94 481 ASP B C 1
ATOM 8839 O O . ASP B 1 481 ? 36.312 4.738 -13.766 1 92.94 481 ASP B O 1
ATOM 8843 N N . ILE B 1 482 ? 35.281 2.809 -13.805 1 95.38 482 ILE B N 1
ATOM 8844 C CA . ILE B 1 482 ? 36.281 2.113 -12.977 1 95.38 482 ILE B CA 1
ATOM 8845 C C . ILE B 1 482 ? 37.031 1.092 -13.828 1 95.38 482 ILE B C 1
ATOM 8847 O O . ILE B 1 482 ? 36.406 0.34 -14.594 1 95.38 482 ILE B O 1
ATOM 8851 N N . PRO B 1 483 ? 38.344 1.026 -13.711 1 97.12 483 PRO B N 1
ATOM 8852 C CA . PRO B 1 483 ? 39.094 -0.007 -14.438 1 97.12 483 PRO B CA 1
ATOM 8853 C C . PRO B 1 483 ? 38.594 -1.417 -14.133 1 97.12 483 PRO B C 1
ATOM 8855 O O . PRO B 1 483 ? 38.406 -1.768 -12.969 1 97.12 483 PRO B O 1
ATOM 8858 N N . VAL B 1 484 ? 38.438 -2.176 -15.18 1 97.88 484 VAL B N 1
ATOM 8859 C CA . VAL B 1 484 ? 37.812 -3.479 -15.047 1 97.88 484 VAL B CA 1
ATOM 8860 C C . VAL B 1 484 ? 38.656 -4.387 -14.156 1 97.88 484 VAL B C 1
ATOM 8862 O O . VAL B 1 484 ? 38.125 -5.266 -13.477 1 97.88 484 VAL B O 1
ATOM 8865 N N . GLY B 1 485 ? 39.969 -4.121 -14.156 1 98.31 485 GLY B N 1
ATOM 8866 C CA . GLY B 1 485 ? 40.875 -4.91 -13.336 1 98.31 485 GLY B CA 1
ATOM 8867 C C . GLY B 1 485 ? 40.5 -4.898 -11.867 1 98.31 485 GLY B C 1
ATOM 8868 O O . GLY B 1 485 ? 40.719 -5.895 -11.164 1 98.31 485 GLY B O 1
ATOM 8869 N N . GLU B 1 486 ? 39.906 -3.781 -11.383 1 97.81 486 GLU B N 1
ATOM 8870 C CA . GLU B 1 486 ? 39.531 -3.676 -9.984 1 97.81 486 GLU B CA 1
ATOM 8871 C C . GLU B 1 486 ? 38.375 -4.617 -9.672 1 97.81 486 GLU B C 1
ATOM 8873 O O . GLU B 1 486 ? 38.281 -5.164 -8.57 1 97.81 486 GLU B O 1
ATOM 8878 N N . PHE B 1 487 ? 37.5 -4.844 -10.609 1 98.38 487 PHE B N 1
ATOM 8879 C CA . PHE B 1 487 ? 36.406 -5.789 -10.438 1 98.38 487 PHE B CA 1
ATOM 8880 C C . PHE B 1 487 ? 36.906 -7.223 -10.492 1 98.38 487 PHE B C 1
ATOM 8882 O O . PHE B 1 487 ? 36.469 -8.078 -9.719 1 98.38 487 PHE B O 1
ATOM 8889 N N . VAL B 1 488 ? 37.844 -7.492 -11.383 1 98.56 488 VAL B N 1
ATOM 8890 C CA . VAL B 1 488 ? 38.469 -8.812 -11.469 1 98.56 488 VAL B CA 1
ATOM 8891 C C . VAL B 1 488 ? 39.125 -9.148 -10.148 1 98.56 488 VAL B C 1
ATOM 8893 O O . VAL B 1 488 ? 39 -10.266 -9.633 1 98.56 488 VAL B O 1
ATOM 8896 N N . ASP B 1 489 ? 39.844 -8.148 -9.625 1 98.62 489 ASP B N 1
ATOM 8897 C CA . ASP B 1 489 ? 40.5 -8.352 -8.344 1 98.62 489 ASP B CA 1
ATOM 8898 C C . ASP B 1 489 ? 39.5 -8.711 -7.25 1 98.62 489 ASP B C 1
ATOM 8900 O O . ASP B 1 489 ? 39.75 -9.609 -6.441 1 98.62 489 ASP B O 1
ATOM 8904 N N . ALA B 1 490 ? 38.406 -7.992 -7.184 1 98.44 490 ALA B N 1
ATOM 8905 C CA . ALA B 1 490 ? 37.375 -8.211 -6.164 1 98.44 490 ALA B CA 1
ATOM 8906 C C . ALA B 1 490 ? 36.75 -9.602 -6.289 1 98.44 490 ALA B C 1
ATOM 8908 O O . ALA B 1 490 ? 36.594 -10.305 -5.289 1 98.44 490 ALA B O 1
ATOM 8909 N N . MET B 1 491 ? 36.469 -10.062 -7.473 1 98.69 491 MET B N 1
ATOM 8910 C CA . MET B 1 491 ? 35.875 -11.383 -7.68 1 98.69 491 MET B CA 1
ATOM 8911 C C . MET B 1 491 ? 36.906 -12.484 -7.402 1 98.69 491 MET B C 1
ATOM 8913 O O . MET B 1 491 ? 36.562 -13.516 -6.82 1 98.69 491 MET B O 1
ATOM 8917 N N . ASP B 1 492 ? 38.125 -12.242 -7.844 1 98.62 492 ASP B N 1
ATOM 8918 C CA . ASP B 1 492 ? 39.188 -13.195 -7.602 1 98.62 492 ASP B CA 1
ATOM 8919 C C . ASP B 1 492 ? 39.406 -13.438 -6.105 1 98.62 492 ASP B C 1
ATOM 8921 O O . ASP B 1 492 ? 39.656 -14.562 -5.684 1 98.62 492 ASP B O 1
ATOM 8925 N N . ALA B 1 493 ? 39.281 -12.383 -5.363 1 98.69 493 ALA B N 1
ATOM 8926 C CA . ALA B 1 493 ? 39.438 -12.508 -3.912 1 98.69 493 ALA B CA 1
ATOM 8927 C C . ALA B 1 493 ? 38.375 -13.453 -3.344 1 98.69 493 ALA B C 1
ATOM 8929 O O . ALA B 1 493 ? 38.656 -14.219 -2.42 1 98.69 493 ALA B O 1
ATOM 8930 N N . GLU B 1 494 ? 37.156 -13.398 -3.859 1 98.69 494 GLU B N 1
ATOM 8931 C CA . GLU B 1 494 ? 36.062 -14.25 -3.398 1 98.69 494 GLU B CA 1
ATOM 8932 C C . GLU B 1 494 ? 36.25 -15.695 -3.85 1 98.69 494 GLU B C 1
ATOM 8934 O O . GLU B 1 494 ? 35.875 -16.625 -3.145 1 98.69 494 GLU B O 1
ATOM 8939 N N . VAL B 1 495 ? 36.844 -15.945 -5.016 1 98.5 495 VAL B N 1
ATOM 8940 C CA . VAL B 1 495 ? 37.219 -17.281 -5.48 1 98.5 495 VAL B CA 1
ATOM 8941 C C . VAL B 1 495 ? 38.281 -17.875 -4.559 1 98.5 495 VAL B C 1
ATOM 8943 O O . VAL B 1 495 ? 38.156 -19.016 -4.105 1 98.5 495 VAL B O 1
ATOM 8946 N N . ALA B 1 496 ? 39.25 -17.062 -4.305 1 98.44 496 ALA B N 1
ATOM 8947 C CA . ALA B 1 496 ? 40.344 -17.5 -3.441 1 98.44 496 ALA B CA 1
ATOM 8948 C C . ALA B 1 496 ? 39.812 -17.875 -2.053 1 98.44 496 ALA B C 1
ATOM 8950 O O . ALA B 1 496 ? 40.312 -18.812 -1.43 1 98.44 496 ALA B O 1
ATOM 8951 N N . ALA B 1 497 ? 38.844 -17.188 -1.607 1 98.5 497 ALA B N 1
ATOM 8952 C CA . ALA B 1 497 ? 38.25 -17.422 -0.286 1 98.5 497 ALA B CA 1
ATOM 8953 C C . ALA B 1 497 ? 37.312 -18.609 -0.304 1 98.5 497 ALA B C 1
ATOM 8955 O O . ALA B 1 497 ? 36.812 -19.047 0.743 1 98.5 497 ALA B O 1
ATOM 8956 N N . GLY B 1 498 ? 36.969 -19.172 -1.455 1 98.25 498 GLY B N 1
ATOM 8957 C CA . GLY B 1 498 ? 36.094 -20.328 -1.592 1 98.25 498 GLY B CA 1
ATOM 8958 C C . GLY B 1 498 ? 34.625 -19.984 -1.557 1 98.25 498 GLY B C 1
ATOM 8959 O O . GLY B 1 498 ? 33.781 -20.875 -1.431 1 98.25 498 GLY B O 1
ATOM 8960 N N . ARG B 1 499 ? 34.312 -18.672 -1.64 1 98.62 499 ARG B N 1
ATOM 8961 C CA . ARG B 1 499 ? 32.938 -18.234 -1.581 1 98.62 499 ARG B CA 1
ATOM 8962 C C . ARG B 1 499 ? 32.281 -18.281 -2.959 1 98.62 499 ARG B C 1
ATOM 8964 O O . ARG B 1 499 ? 31.062 -18.344 -3.068 1 98.62 499 ARG B O 1
ATOM 8971 N N . ILE B 1 500 ? 33.125 -18.188 -3.982 1 98.56 500 ILE B N 1
ATOM 8972 C CA . ILE B 1 500 ? 32.781 -18.531 -5.355 1 98.56 500 ILE B CA 1
ATOM 8973 C C . ILE B 1 500 ? 33.594 -19.75 -5.789 1 98.56 500 ILE B C 1
ATOM 8975 O O . ILE B 1 500 ? 34.812 -19.719 -5.797 1 98.56 500 ILE B O 1
ATOM 8979 N N . ARG B 1 501 ? 32.938 -20.812 -6.172 1 97.75 501 ARG B N 1
ATOM 8980 C CA . ARG B 1 501 ? 33.656 -22.047 -6.406 1 97.75 501 ARG B CA 1
ATOM 8981 C C . ARG B 1 501 ? 33.656 -22.422 -7.883 1 97.75 501 ARG B C 1
ATOM 8983 O O . ARG B 1 501 ? 34.156 -23.484 -8.266 1 97.75 501 ARG B O 1
ATOM 8990 N N . GLY B 1 502 ? 33.094 -21.609 -8.75 1 96.62 502 GLY B N 1
ATOM 8991 C CA . GLY B 1 502 ? 33.094 -21.797 -10.188 1 96.62 502 GLY B CA 1
ATOM 8992 C C . GLY B 1 502 ? 33.469 -20.547 -10.961 1 96.62 502 GLY B C 1
ATOM 8993 O O . GLY B 1 502 ? 34.344 -19.797 -10.531 1 96.62 502 GLY B O 1
ATOM 8994 N N . PRO B 1 503 ? 32.969 -20.453 -12.172 1 97.12 503 PRO B N 1
ATOM 8995 C CA . PRO B 1 503 ? 33.375 -19.344 -13.031 1 97.12 503 PRO B CA 1
ATOM 8996 C C . PRO B 1 503 ? 32.812 -18 -12.562 1 97.12 503 PRO B C 1
ATOM 8998 O O . PRO B 1 503 ? 31.797 -17.953 -11.852 1 97.12 503 PRO B O 1
ATOM 9001 N N . ILE B 1 504 ? 33.5 -16.938 -12.969 1 98.31 504 ILE B N 1
ATOM 9002 C CA . ILE B 1 504 ? 33.094 -15.562 -12.719 1 98.31 504 ILE B CA 1
ATOM 9003 C C . ILE B 1 504 ? 32.938 -14.812 -14.047 1 98.31 504 ILE B C 1
ATOM 9005 O O . ILE B 1 504 ? 33.531 -15.227 -15.055 1 98.31 504 ILE B O 1
ATOM 9009 N N . GLY B 1 505 ? 32.188 -13.844 -14.023 1 97.62 505 GLY B N 1
ATOM 9010 C CA . GLY B 1 505 ? 32.031 -13.008 -15.203 1 97.62 505 GLY B CA 1
ATOM 9011 C C . GLY B 1 505 ? 31.188 -11.773 -14.953 1 97.62 505 GLY B C 1
ATOM 9012 O O . GLY B 1 505 ? 31.078 -11.312 -13.812 1 97.62 505 GLY B O 1
ATOM 9013 N N . GLY B 1 506 ? 30.781 -11.125 -16.047 1 97 506 GLY B N 1
ATOM 9014 C CA . GLY B 1 506 ? 30 -9.898 -15.977 1 97 506 GLY B CA 1
ATOM 9015 C C . GLY B 1 506 ? 28.703 -9.977 -16.766 1 97 506 GLY B C 1
ATOM 9016 O O . GLY B 1 506 ? 28.594 -10.711 -17.75 1 97 506 GLY B O 1
ATOM 9017 N N . SER B 1 507 ? 27.719 -9.266 -16.234 1 96.62 507 SER B N 1
ATOM 9018 C CA . SER B 1 507 ? 26.469 -9.078 -16.969 1 96.62 507 SER B CA 1
ATOM 9019 C C . SER B 1 507 ? 26.469 -7.758 -17.719 1 96.62 507 SER B C 1
ATOM 9021 O O . SER B 1 507 ? 26.859 -6.723 -17.188 1 96.62 507 SER B O 1
ATOM 9023 N N . ASN B 1 508 ? 26.125 -7.84 -18.984 1 96.5 508 ASN B N 1
ATOM 9024 C CA . ASN B 1 508 ? 26.031 -6.672 -19.859 1 96.5 508 ASN B CA 1
ATOM 9025 C C . ASN B 1 508 ? 27.406 -6.02 -20.062 1 96.5 508 ASN B C 1
ATOM 9027 O O . ASN B 1 508 ? 27.531 -4.801 -19.938 1 96.5 508 ASN B O 1
ATOM 9031 N N . TRP B 1 509 ? 28.375 -6.859 -20.25 1 97 509 TRP B N 1
ATOM 9032 C CA . TRP B 1 509 ? 29.719 -6.402 -20.625 1 97 509 TRP B CA 1
ATOM 9033 C C . TRP B 1 509 ? 29.891 -6.43 -22.141 1 97 509 TRP B C 1
ATOM 9035 O O . TRP B 1 509 ? 29.422 -7.355 -22.812 1 97 509 TRP B O 1
ATOM 9045 N N . THR B 1 510 ? 30.547 -5.461 -22.703 1 96.19 510 THR B N 1
ATOM 9046 C CA . THR B 1 510 ? 30.922 -5.492 -24.109 1 96.19 510 THR B CA 1
ATOM 9047 C C . THR B 1 510 ? 32.062 -6.48 -24.344 1 96.19 510 THR B C 1
ATOM 9049 O O . THR B 1 510 ? 32.688 -6.957 -23.391 1 96.19 510 THR B O 1
ATOM 9052 N N . ARG B 1 511 ? 32.219 -6.82 -25.609 1 96.56 511 ARG B N 1
ATOM 9053 C CA . ARG B 1 511 ? 33.344 -7.695 -25.938 1 96.56 511 ARG B CA 1
ATOM 9054 C C . ARG B 1 511 ? 34.688 -7.07 -25.516 1 96.56 511 ARG B C 1
ATOM 9056 O O . ARG B 1 511 ? 35.531 -7.754 -24.953 1 96.56 511 ARG B O 1
ATOM 9063 N N . GLU B 1 512 ? 34.781 -5.77 -25.75 1 96.94 512 GLU B N 1
ATOM 9064 C CA . GLU B 1 512 ? 36 -5.055 -25.391 1 96.94 512 GLU B CA 1
ATOM 9065 C C . GLU B 1 512 ? 36.25 -5.09 -23.891 1 96.94 512 GLU B C 1
ATOM 9067 O O . GLU B 1 512 ? 37.375 -5.328 -23.453 1 96.94 512 GLU B O 1
ATOM 9072 N N . ARG B 1 513 ? 35.219 -4.816 -23.141 1 97.5 513 ARG B N 1
ATOM 9073 C CA . ARG B 1 513 ? 35.281 -4.828 -21.688 1 97.5 513 ARG B CA 1
ATOM 9074 C C . ARG B 1 513 ? 35.719 -6.199 -21.172 1 97.5 513 ARG B C 1
ATOM 9076 O O . ARG B 1 513 ? 36.562 -6.301 -20.266 1 97.5 513 ARG B O 1
ATOM 9083 N N . PHE B 1 514 ? 35.156 -7.27 -21.766 1 97.81 514 PHE B N 1
ATOM 9084 C CA . PHE B 1 514 ? 35.438 -8.641 -21.375 1 97.81 514 PHE B CA 1
ATOM 9085 C C . PHE B 1 514 ? 36.875 -9.031 -21.734 1 97.81 514 PHE B C 1
ATOM 9087 O O . PHE B 1 514 ? 37.562 -9.664 -20.938 1 97.81 514 PHE B O 1
ATOM 9094 N N . GLU B 1 515 ? 37.281 -8.609 -22.906 1 97.81 515 GLU B N 1
ATOM 9095 C CA . GLU B 1 515 ? 38.656 -8.875 -23.359 1 97.81 515 GLU B CA 1
ATOM 9096 C C . GLU B 1 515 ? 39.688 -8.188 -22.453 1 97.81 515 GLU B C 1
ATOM 9098 O O . GLU B 1 515 ? 40.719 -8.758 -22.125 1 97.81 515 GLU B O 1
ATOM 9103 N N . GLU B 1 516 ? 39.375 -6.984 -22.109 1 98.25 516 GLU B N 1
ATOM 9104 C CA . GLU B 1 516 ? 40.219 -6.262 -21.156 1 98.25 516 GLU B CA 1
ATOM 9105 C C . GLU B 1 516 ? 40.312 -6.996 -19.828 1 98.25 516 GLU B C 1
ATOM 9107 O O . GLU B 1 516 ? 41.375 -7.066 -19.234 1 98.25 516 GLU B O 1
ATOM 9112 N N . ALA B 1 517 ? 39.281 -7.504 -19.359 1 98.44 517 ALA B N 1
ATOM 9113 C CA . ALA B 1 517 ? 39.25 -8.258 -18.109 1 98.44 517 ALA B CA 1
ATOM 9114 C C . ALA B 1 517 ? 40.094 -9.516 -18.203 1 98.44 517 ALA B C 1
ATOM 9116 O O . ALA B 1 517 ? 40.844 -9.828 -17.281 1 98.44 517 ALA B O 1
ATOM 9117 N N . ILE B 1 518 ? 39.969 -10.258 -19.266 1 97.69 518 ILE B N 1
ATOM 9118 C CA . ILE B 1 518 ? 40.75 -11.461 -19.5 1 97.69 518 ILE B CA 1
ATOM 9119 C C . ILE B 1 518 ? 42.25 -11.109 -19.516 1 97.69 518 ILE B C 1
ATOM 9121 O O . ILE B 1 518 ? 43.062 -11.766 -18.859 1 97.69 518 ILE B O 1
ATOM 9125 N N . ALA B 1 519 ? 42.531 -10.055 -20.25 1 98.19 519 ALA B N 1
ATOM 9126 C CA . ALA B 1 519 ? 43.938 -9.633 -20.375 1 98.19 519 ALA B CA 1
ATOM 9127 C C . ALA B 1 519 ? 44.531 -9.266 -19.016 1 98.19 519 ALA B C 1
ATOM 9129 O O . ALA B 1 519 ? 45.656 -9.633 -18.703 1 98.19 519 ALA B O 1
ATOM 9130 N N . TYR B 1 520 ? 43.812 -8.539 -18.312 1 98.5 520 TYR B N 1
ATOM 9131 C CA . TYR B 1 520 ? 44.281 -8.156 -16.984 1 98.5 520 TYR B CA 1
ATOM 9132 C C . TYR B 1 520 ? 44.5 -9.383 -16.109 1 98.5 520 TYR B C 1
ATOM 9134 O O . TYR B 1 520 ? 45.5 -9.492 -15.422 1 98.5 520 TYR B O 1
ATOM 9142 N N . ALA B 1 521 ? 43.531 -10.289 -16.062 1 98.31 521 ALA B N 1
ATOM 9143 C CA . ALA B 1 521 ? 43.625 -11.492 -15.227 1 98.31 521 ALA B CA 1
ATOM 9144 C C . ALA B 1 521 ? 44.875 -12.305 -15.562 1 98.31 521 ALA B C 1
ATOM 9146 O O . ALA B 1 521 ? 45.562 -12.789 -14.664 1 98.31 521 ALA B O 1
ATOM 9147 N N . GLU B 1 522 ? 45.125 -12.438 -16.812 1 97.5 522 GLU B N 1
ATOM 9148 C CA . GLU B 1 522 ? 46.312 -13.18 -17.266 1 97.5 522 GLU B CA 1
ATOM 9149 C C . GLU B 1 522 ? 47.594 -12.508 -16.797 1 97.5 522 GLU B C 1
ATOM 9151 O O . GLU B 1 522 ? 48.5 -13.172 -16.297 1 97.5 522 GLU B O 1
ATOM 9156 N N . ARG B 1 523 ? 47.594 -11.25 -16.953 1 98.12 523 ARG B N 1
ATOM 9157 C CA . ARG B 1 523 ? 48.781 -10.5 -16.594 1 98.12 523 ARG B CA 1
ATOM 9158 C C . ARG B 1 523 ? 49 -10.523 -15.078 1 98.12 523 ARG B C 1
ATOM 9160 O O . ARG B 1 523 ? 50.156 -10.648 -14.609 1 98.12 523 ARG B O 1
ATOM 9167 N N . ALA B 1 524 ? 47.969 -10.406 -14.367 1 98.06 524 ALA B N 1
ATOM 9168 C CA . ALA B 1 524 ? 48.062 -10.234 -12.922 1 98.06 524 ALA B CA 1
ATOM 9169 C C . ALA B 1 524 ? 48 -11.57 -12.195 1 98.06 524 ALA B C 1
ATOM 9171 O O . ALA B 1 524 ? 48.125 -11.633 -10.977 1 98.06 524 ALA B O 1
ATOM 9172 N N . GLY B 1 525 ? 47.781 -12.711 -12.906 1 97.81 525 GLY B N 1
ATOM 9173 C CA . GLY B 1 525 ? 47.656 -14.031 -12.312 1 97.81 525 GLY B CA 1
ATOM 9174 C C . GLY B 1 525 ? 46.375 -14.227 -11.516 1 97.81 525 GLY B C 1
ATOM 9175 O O . GLY B 1 525 ? 46.406 -14.766 -10.414 1 97.81 525 GLY B O 1
ATOM 9176 N N . LYS B 1 526 ? 45.281 -13.594 -12 1 98.12 526 LYS B N 1
ATOM 9177 C CA . LYS B 1 526 ? 43.969 -13.664 -11.352 1 98.12 526 LYS B CA 1
ATOM 9178 C C . LYS B 1 526 ? 43.062 -14.625 -12.086 1 98.12 526 LYS B C 1
ATOM 9180 O O . LYS B 1 526 ? 43.406 -15.125 -13.156 1 98.12 526 LYS B O 1
ATOM 9185 N N . THR B 1 527 ? 42 -14.953 -11.414 1 97.25 527 THR B N 1
ATOM 9186 C CA . THR B 1 527 ? 40.969 -15.781 -12.047 1 97.25 527 THR B CA 1
ATOM 9187 C C . THR B 1 527 ? 40.469 -15.109 -13.312 1 97.25 527 THR B C 1
ATOM 9189 O O . THR B 1 527 ? 39.969 -13.969 -13.273 1 97.25 527 THR B O 1
ATOM 9192 N N . LYS B 1 528 ? 40.5 -15.828 -14.391 1 96.62 528 LYS B N 1
ATOM 9193 C CA . LYS B 1 528 ? 40.031 -15.32 -15.68 1 96.62 528 LYS B CA 1
ATOM 9194 C C . LYS B 1 528 ? 38.531 -15.414 -15.789 1 96.62 528 LYS B C 1
ATOM 9196 O O . LYS B 1 528 ? 37.938 -16.469 -15.547 1 96.62 528 LYS B O 1
ATOM 9201 N N . PRO B 1 529 ? 37.812 -14.25 -16.125 1 97.81 529 PRO B N 1
ATOM 9202 C CA . PRO B 1 529 ? 36.375 -14.383 -16.422 1 97.81 529 PRO B CA 1
ATOM 9203 C C . PRO B 1 529 ? 36.125 -15.305 -17.609 1 97.81 529 PRO B C 1
ATOM 9205 O O . PRO B 1 529 ? 36.875 -15.281 -18.594 1 97.81 529 PRO B O 1
ATOM 9208 N N . SER B 1 530 ? 35.062 -16.172 -17.453 1 96.44 530 SER B N 1
ATOM 9209 C CA . SER B 1 530 ? 34.812 -17.125 -18.531 1 96.44 530 SER B CA 1
ATOM 9210 C C . SER B 1 530 ? 33.344 -17.266 -18.812 1 96.44 530 SER B C 1
ATOM 9212 O O . SER B 1 530 ? 32.938 -18.047 -19.672 1 96.44 530 SER B O 1
ATOM 9214 N N . VAL B 1 531 ? 32.469 -16.531 -18.125 1 96.69 531 VAL B N 1
ATOM 9215 C CA . VAL B 1 531 ? 31.031 -16.562 -18.359 1 96.69 531 VAL B CA 1
ATOM 9216 C C . VAL B 1 531 ? 30.484 -15.148 -18.5 1 96.69 531 VAL B C 1
ATOM 9218 O O . VAL B 1 531 ? 31.062 -14.195 -17.969 1 96.69 531 VAL B O 1
ATOM 9221 N N . LEU B 1 532 ? 29.438 -15.023 -19.234 1 96.88 532 LEU B N 1
ATOM 9222 C CA . LEU B 1 532 ? 28.781 -13.766 -19.562 1 96.88 532 LEU B CA 1
ATOM 9223 C C . LEU B 1 532 ? 27.266 -13.883 -19.391 1 96.88 532 LEU B C 1
ATOM 9225 O O . LEU B 1 532 ? 26.703 -14.953 -19.594 1 96.88 532 LEU B O 1
ATOM 9229 N N . SER B 1 533 ? 26.625 -12.836 -18.922 1 97.31 533 SER B N 1
ATOM 9230 C CA . SER B 1 533 ? 25.172 -12.797 -18.891 1 97.31 533 SER B CA 1
ATOM 9231 C C . SER B 1 533 ? 24.641 -11.586 -19.656 1 97.31 533 SER B C 1
ATOM 9233 O O . SER B 1 533 ? 24.281 -10.57 -19.047 1 97.31 533 SER B O 1
ATOM 9235 N N . ASN B 1 534 ? 24.547 -11.688 -20.953 1 97.44 534 ASN B N 1
ATOM 9236 C CA . ASN B 1 534 ? 23.953 -10.695 -21.844 1 97.44 534 ASN B CA 1
ATOM 9237 C C . ASN B 1 534 ? 22.641 -11.188 -22.422 1 97.44 534 ASN B C 1
ATOM 9239 O O . ASN B 1 534 ? 22.312 -12.367 -22.328 1 97.44 534 ASN B O 1
ATOM 9243 N N . ASN B 1 535 ? 21.938 -10.273 -22.984 1 97.06 535 ASN B N 1
ATOM 9244 C CA . ASN B 1 535 ? 20.703 -10.664 -23.656 1 97.06 535 ASN B CA 1
ATOM 9245 C C . ASN B 1 535 ? 21 -11.484 -24.922 1 97.06 535 ASN B C 1
ATOM 9247 O O . ASN B 1 535 ? 21.922 -11.172 -25.672 1 97.06 535 ASN B O 1
ATOM 9251 N N . PHE B 1 536 ? 20.266 -12.5 -25.109 1 96.38 536 PHE B N 1
ATOM 9252 C CA . PHE B 1 536 ? 20.266 -13.273 -26.359 1 96.38 536 PHE B CA 1
ATOM 9253 C C . PHE B 1 536 ? 18.891 -13.906 -26.594 1 96.38 536 PHE B C 1
ATOM 9255 O O . PHE B 1 536 ? 18.344 -14.547 -25.688 1 96.38 536 PHE B O 1
ATOM 9262 N N . SER B 1 537 ? 18.297 -13.734 -27.75 1 96.5 537 SER B N 1
ATOM 9263 C CA . SER B 1 537 ? 17.031 -14.328 -28.172 1 96.5 537 SER B CA 1
ATOM 9264 C C . SER B 1 537 ? 16.891 -14.344 -29.688 1 96.5 537 SER B C 1
ATOM 9266 O O . SER B 1 537 ? 17.75 -13.797 -30.391 1 96.5 537 SER B O 1
ATOM 9268 N N . LEU B 1 538 ? 15.906 -15.031 -30.125 1 96.5 538 LEU B N 1
ATOM 9269 C CA . LEU B 1 538 ? 15.617 -15.008 -31.547 1 96.5 538 LEU B CA 1
ATOM 9270 C C . LEU B 1 538 ? 15.281 -13.594 -32.031 1 96.5 538 LEU B C 1
ATOM 9272 O O . LEU B 1 538 ? 15.773 -13.148 -33.062 1 96.5 538 LEU B O 1
ATOM 9276 N N . ALA B 1 539 ? 14.43 -12.977 -31.25 1 96.62 539 ALA B N 1
ATOM 9277 C CA . ALA B 1 539 ? 14.195 -11.562 -31.531 1 96.62 539 ALA B CA 1
ATOM 9278 C C . ALA B 1 539 ? 15.367 -10.703 -31.078 1 96.62 539 ALA B C 1
ATOM 9280 O O . ALA B 1 539 ? 15.93 -10.93 -30 1 96.62 539 ALA B O 1
ATOM 9281 N N . GLU B 1 540 ? 15.75 -9.781 -31.906 1 93.88 540 GLU B N 1
ATOM 9282 C CA . GLU B 1 540 ? 16.844 -8.883 -31.562 1 93.88 540 GLU B CA 1
ATOM 9283 C C . GLU B 1 540 ? 16.344 -7.652 -30.812 1 93.88 540 GLU B C 1
ATOM 9285 O O . GLU B 1 540 ? 15.367 -7.027 -31.219 1 93.88 540 GLU B O 1
ATOM 9290 N N . MET B 1 541 ? 16.984 -7.328 -29.75 1 95.31 541 MET B N 1
ATOM 9291 C CA . MET B 1 541 ? 16.609 -6.145 -28.984 1 95.31 541 MET B CA 1
ATOM 9292 C C . MET B 1 541 ? 16.875 -4.875 -29.781 1 95.31 541 MET B C 1
ATOM 9294 O O . MET B 1 541 ? 17.984 -4.641 -30.25 1 95.31 541 MET B O 1
ATOM 9298 N N . VAL B 1 542 ? 15.883 -4.008 -29.984 1 94.19 542 VAL B N 1
ATOM 9299 C CA . VAL B 1 542 ? 15.961 -2.793 -30.797 1 94.19 542 VAL B CA 1
ATOM 9300 C C . VAL B 1 542 ? 16.391 -1.619 -29.922 1 94.19 542 VAL B C 1
ATOM 9302 O O . VAL B 1 542 ? 17.281 -0.842 -30.297 1 94.19 542 VAL B O 1
ATOM 9305 N N . GLN B 1 543 ? 15.812 -1.491 -28.844 1 94.5 543 GLN B N 1
ATOM 9306 C CA . GLN B 1 543 ? 16.188 -0.519 -27.828 1 94.5 543 GLN B CA 1
ATOM 9307 C C . GLN B 1 543 ? 16.406 -1.199 -26.484 1 94.5 543 GLN B C 1
ATOM 9309 O O . GLN B 1 543 ? 15.672 -2.111 -26.109 1 94.5 543 GLN B O 1
ATOM 9314 N N . PRO B 1 544 ? 17.438 -0.694 -25.859 1 93.25 544 PRO B N 1
ATOM 9315 C CA . PRO B 1 544 ? 17.734 -1.333 -24.578 1 93.25 544 PRO B CA 1
ATOM 9316 C C . PRO B 1 544 ? 16.578 -1.254 -23.578 1 93.25 544 PRO B C 1
ATOM 9318 O O . PRO B 1 544 ? 15.938 -0.209 -23.469 1 93.25 544 PRO B O 1
ATOM 9321 N N . VAL B 1 545 ? 16.297 -2.318 -22.844 1 90.5 545 VAL B N 1
ATOM 9322 C CA . VAL B 1 545 ? 15.25 -2.398 -21.844 1 90.5 545 VAL B CA 1
ATOM 9323 C C . VAL B 1 545 ? 15.57 -1.448 -20.688 1 90.5 545 VAL B C 1
ATOM 9325 O O . VAL B 1 545 ? 14.672 -0.799 -20.141 1 90.5 545 VAL B O 1
ATOM 9328 N N . TRP B 1 546 ? 16.875 -1.312 -20.312 1 88.56 546 TRP B N 1
ATOM 9329 C CA . TRP B 1 546 ? 17.391 -0.349 -19.359 1 88.56 546 TRP B CA 1
ATOM 9330 C C . TRP B 1 546 ? 18.781 0.116 -19.75 1 88.56 546 TRP B C 1
ATOM 9332 O O . TRP B 1 546 ? 19.453 -0.51 -20.578 1 88.56 546 TRP B O 1
ATOM 9342 N N . ALA B 1 547 ? 19.188 1.122 -19.125 1 88 547 ALA B N 1
ATOM 9343 C CA . ALA B 1 547 ? 20.484 1.706 -19.484 1 88 547 ALA B CA 1
ATOM 9344 C C . ALA B 1 547 ? 21.609 0.717 -19.219 1 88 547 ALA B C 1
ATOM 9346 O O . ALA B 1 547 ? 21.656 0.071 -18.172 1 88 547 ALA B O 1
ATOM 9347 N N . GLY B 1 548 ? 22.438 0.47 -20.25 1 89.31 548 GLY B N 1
ATOM 9348 C CA . GLY B 1 548 ? 23.625 -0.36 -20.094 1 89.31 548 GLY B CA 1
ATOM 9349 C C . GLY B 1 548 ? 23.422 -1.788 -20.562 1 89.31 548 GLY B C 1
ATOM 9350 O O . GLY B 1 548 ? 24.359 -2.586 -20.562 1 89.31 548 GLY B O 1
ATOM 9351 N N . CYS B 1 549 ? 22.266 -2.111 -21.078 1 92.12 549 CYS B N 1
ATOM 9352 C CA . CYS B 1 549 ? 21.984 -3.453 -21.578 1 92.12 549 CYS B CA 1
ATOM 9353 C C . CYS B 1 549 ? 22.766 -3.727 -22.859 1 92.12 549 CYS B C 1
ATOM 9355 O O . CYS B 1 549 ? 22.922 -2.84 -23.703 1 92.12 549 CYS B O 1
ATOM 9357 N N . ILE B 1 550 ? 23.203 -4.93 -22.984 1 93.12 550 ILE B N 1
ATOM 9358 C CA . ILE B 1 550 ? 23.922 -5.336 -24.172 1 93.12 550 ILE B CA 1
ATOM 9359 C C . ILE B 1 550 ? 23.281 -6.586 -24.766 1 93.12 550 ILE B C 1
ATOM 9361 O O . ILE B 1 550 ? 23.078 -7.582 -24.062 1 93.12 550 ILE B O 1
ATOM 9365 N N . SER B 1 551 ? 22.922 -6.512 -26 1 93.06 551 SER B N 1
ATOM 9366 C CA . SER B 1 551 ? 22.453 -7.676 -26.75 1 93.06 551 SER B CA 1
ATOM 9367 C C . SER B 1 551 ? 23.594 -8.398 -27.453 1 93.06 551 SER B C 1
ATOM 9369 O O . SER B 1 551 ? 24.391 -7.766 -28.141 1 93.06 551 SER B O 1
ATOM 9371 N N . SER B 1 552 ? 23.656 -9.695 -27.234 1 91.75 552 SER B N 1
ATOM 9372 C CA . SER B 1 552 ? 24.703 -10.516 -27.828 1 91.75 552 SER B CA 1
ATOM 9373 C C . SER B 1 552 ? 24.125 -11.523 -28.812 1 91.75 552 SER B C 1
ATOM 9375 O O . SER B 1 552 ? 24.516 -12.688 -28.812 1 91.75 552 SER B O 1
ATOM 9377 N N . SER B 1 553 ? 23.234 -11.133 -29.641 1 86.38 553 SER B N 1
ATOM 9378 C CA . SER B 1 553 ? 22.453 -12.07 -30.438 1 86.38 553 SER B CA 1
ATOM 9379 C C . SER B 1 553 ? 22.922 -12.102 -31.891 1 86.38 553 SER B C 1
ATOM 9381 O O . SER B 1 553 ? 22.422 -12.883 -32.688 1 86.38 553 SER B O 1
ATOM 9383 N N . ASP B 1 554 ? 23.984 -11.359 -32.25 1 84.31 554 ASP B N 1
ATOM 9384 C CA . ASP B 1 554 ? 24.391 -11.32 -33.656 1 84.31 554 ASP B CA 1
ATOM 9385 C C . ASP B 1 554 ? 25.531 -12.297 -33.906 1 84.31 554 ASP B C 1
ATOM 9387 O O . ASP B 1 554 ? 26.078 -12.906 -33 1 84.31 554 ASP B O 1
ATOM 9391 N N . ASP B 1 555 ? 25.922 -12.414 -35.156 1 83.75 555 ASP B N 1
ATOM 9392 C CA . ASP B 1 555 ? 26.922 -13.383 -35.594 1 83.75 555 ASP B CA 1
ATOM 9393 C C . ASP B 1 555 ? 28.297 -13.078 -35 1 83.75 555 ASP B C 1
ATOM 9395 O O . ASP B 1 555 ? 29.062 -13.992 -34.688 1 83.75 555 ASP B O 1
ATOM 9399 N N . ALA B 1 556 ? 28.531 -11.867 -34.938 1 89.06 556 ALA B N 1
ATOM 9400 C CA . ALA B 1 556 ? 29.844 -11.469 -34.406 1 89.06 556 ALA B CA 1
ATOM 9401 C C . ALA B 1 556 ? 29.984 -11.914 -32.969 1 89.06 556 ALA B C 1
ATOM 9403 O O . ALA B 1 556 ? 31.047 -12.406 -32.562 1 89.06 556 ALA B O 1
ATOM 9404 N N . TRP B 1 557 ? 29 -11.75 -32.219 1 91.62 557 TRP B N 1
ATOM 9405 C CA . TRP B 1 557 ? 29 -12.188 -30.828 1 91.62 557 TRP B CA 1
ATOM 9406 C C . TRP B 1 557 ? 29.125 -13.703 -30.734 1 91.62 557 TRP B C 1
ATOM 9408 O O . TRP B 1 557 ? 29.891 -14.219 -29.906 1 91.62 557 TRP B O 1
ATOM 9418 N N . MET B 1 558 ? 28.391 -14.414 -31.578 1 88.19 558 MET B N 1
ATOM 9419 C CA . MET B 1 558 ? 28.406 -15.875 -31.516 1 88.19 558 MET B CA 1
ATOM 9420 C C . MET B 1 558 ? 29.797 -16.422 -31.859 1 88.19 558 MET B C 1
ATOM 9422 O O . MET B 1 558 ? 30.266 -17.344 -31.203 1 88.19 558 MET B O 1
ATOM 9426 N N . ARG B 1 559 ? 30.375 -15.812 -32.812 1 89.56 559 ARG B N 1
ATOM 9427 C CA . ARG B 1 559 ? 31.734 -16.188 -33.156 1 89.56 559 ARG B CA 1
ATOM 9428 C C . ARG B 1 559 ? 32.688 -15.906 -32 1 89.56 559 ARG B C 1
ATOM 9430 O O . ARG B 1 559 ? 33.562 -16.719 -31.703 1 89.56 559 ARG B O 1
ATOM 9437 N N . TRP B 1 560 ? 32.5 -14.758 -31.484 1 93.19 560 TRP B N 1
ATOM 9438 C CA . TRP B 1 560 ? 33.375 -14.344 -30.406 1 93.19 560 TRP B CA 1
ATOM 9439 C C . TRP B 1 560 ? 33.219 -15.281 -29.203 1 93.19 560 TRP B C 1
ATOM 9441 O O . TRP B 1 560 ? 34.219 -15.656 -28.594 1 93.19 560 TRP B O 1
ATOM 9451 N N . LEU B 1 561 ? 32.062 -15.664 -28.812 1 92.69 561 LEU B N 1
ATOM 9452 C CA . LEU B 1 561 ? 31.797 -16.578 -27.703 1 92.69 561 LEU B CA 1
ATOM 9453 C C . LEU B 1 561 ? 32.5 -17.922 -27.938 1 92.69 561 LEU B C 1
ATOM 9455 O O . LEU B 1 561 ? 33.094 -18.469 -27.016 1 92.69 561 LEU B O 1
ATOM 9459 N N . GLU B 1 562 ? 32.375 -18.406 -29.125 1 89 562 GLU B N 1
ATOM 9460 C CA . GLU B 1 562 ? 33 -19.672 -29.484 1 89 562 GLU B CA 1
ATOM 9461 C C . GLU B 1 562 ? 34.5 -19.594 -29.438 1 89 562 GLU B C 1
ATOM 9463 O O . GLU B 1 562 ? 35.156 -20.453 -28.844 1 89 562 GLU B O 1
ATOM 9468 N N . GLU B 1 563 ? 35 -18.562 -30.016 1 91.06 563 GLU B N 1
ATOM 9469 C CA . GLU B 1 563 ? 36.438 -18.391 -30.141 1 91.06 563 GLU B CA 1
ATOM 9470 C C . GLU B 1 563 ? 37.094 -18.234 -28.766 1 91.06 563 GLU B C 1
ATOM 9472 O O . GLU B 1 563 ? 38.219 -18.656 -28.547 1 91.06 563 GLU B O 1
ATOM 9477 N N . ASN B 1 564 ? 36.438 -17.656 -27.859 1 91.5 564 ASN B N 1
ATOM 9478 C CA . ASN B 1 564 ? 37 -17.344 -26.547 1 91.5 564 ASN B CA 1
ATOM 9479 C C . ASN B 1 564 ? 36.531 -18.312 -25.484 1 91.5 564 ASN B C 1
ATOM 9481 O O . ASN B 1 564 ? 36.844 -18.156 -24.297 1 91.5 564 ASN B O 1
ATOM 9485 N N . ASP B 1 565 ? 35.75 -19.297 -25.859 1 90.12 565 ASP B N 1
ATOM 9486 C CA . ASP B 1 565 ? 35.219 -20.312 -24.953 1 90.12 565 ASP B CA 1
ATOM 9487 C C . ASP B 1 565 ? 34.469 -19.688 -23.797 1 90.12 565 ASP B C 1
ATOM 9489 O O . ASP B 1 565 ? 34.75 -19.969 -22.625 1 90.12 565 ASP B O 1
ATOM 9493 N N . VAL B 1 566 ? 33.656 -18.719 -24.109 1 93.81 566 VAL B N 1
ATOM 9494 C CA . VAL B 1 566 ? 32.844 -18.016 -23.141 1 93.81 566 VAL B CA 1
ATOM 9495 C C . VAL B 1 566 ? 31.391 -18.5 -23.234 1 93.81 566 VAL B C 1
ATOM 9497 O O . VAL B 1 566 ? 30.844 -18.609 -24.344 1 93.81 566 VAL B O 1
ATOM 9500 N N . THR B 1 567 ? 30.781 -18.922 -22.125 1 94.5 567 THR B N 1
ATOM 9501 C CA . THR B 1 567 ? 29.375 -19.312 -22.078 1 94.5 567 THR B CA 1
ATOM 9502 C C . THR B 1 567 ? 28.5 -18.109 -21.719 1 94.5 567 THR B C 1
ATOM 9504 O O . THR B 1 567 ? 28.781 -17.391 -20.766 1 94.5 567 THR B O 1
ATOM 9507 N N . ASN B 1 568 ? 27.453 -17.828 -22.531 1 96.56 568 ASN B N 1
ATOM 9508 C CA . ASN B 1 568 ? 26.531 -16.734 -22.266 1 96.56 568 ASN B CA 1
ATOM 9509 C C . ASN B 1 568 ? 25.234 -17.219 -21.641 1 96.56 568 ASN B C 1
ATOM 9511 O O . ASN B 1 568 ? 24.531 -18.047 -22.219 1 96.56 568 ASN B O 1
ATOM 9515 N N . PHE B 1 569 ? 24.984 -16.828 -20.438 1 96.81 569 PHE B N 1
ATOM 9516 C CA . PHE B 1 569 ? 23.703 -17.062 -19.781 1 96.81 569 PHE B CA 1
ATOM 9517 C C . PHE B 1 569 ? 22.703 -15.992 -20.172 1 96.81 569 PHE B C 1
ATOM 9519 O O . PHE B 1 569 ? 22.734 -14.883 -19.625 1 96.81 569 PHE B O 1
ATOM 9526 N N . ALA B 1 570 ? 21.812 -16.281 -21.062 1 97.12 570 ALA B N 1
ATOM 9527 C CA . ALA B 1 570 ? 21.031 -15.32 -21.812 1 97.12 570 ALA B CA 1
ATOM 9528 C C . ALA B 1 570 ? 19.781 -14.906 -21.031 1 97.12 570 ALA B C 1
ATOM 9530 O O . ALA B 1 570 ? 18.844 -15.688 -20.891 1 97.12 570 ALA B O 1
ATOM 9531 N N . TRP B 1 571 ? 19.812 -13.664 -20.5 1 96.06 571 TRP B N 1
ATOM 9532 C CA . TRP B 1 571 ? 18.578 -13.148 -19.906 1 96.06 571 TRP B CA 1
ATOM 9533 C C . TRP B 1 571 ? 17.625 -12.656 -20.984 1 96.06 571 TRP B C 1
ATOM 9535 O O . TRP B 1 571 ? 18.031 -12.375 -22.109 1 96.06 571 TRP B O 1
ATOM 9545 N N . SER B 1 572 ? 16.266 -12.648 -20.719 1 95.94 572 SER B N 1
ATOM 9546 C CA . SER B 1 572 ? 15.211 -12.359 -21.688 1 95.94 572 SER B CA 1
ATOM 9547 C C . SER B 1 572 ? 15.367 -13.219 -22.938 1 95.94 572 SER B C 1
ATOM 9549 O O . SER B 1 572 ? 15.32 -12.711 -24.062 1 95.94 572 SER B O 1
ATOM 9551 N N . SER B 1 573 ? 15.57 -14.484 -22.719 1 96.06 573 SER B N 1
ATOM 9552 C CA . SER B 1 573 ? 15.883 -15.438 -23.781 1 96.06 573 SER B CA 1
ATOM 9553 C C . SER B 1 573 ? 14.688 -15.641 -24.703 1 96.06 573 SER B C 1
ATOM 9555 O O . SER B 1 573 ? 14.844 -16.141 -25.828 1 96.06 573 SER B O 1
ATOM 9557 N N . GLN B 1 574 ? 13.508 -15.273 -24.25 1 94.88 574 GLN B N 1
ATOM 9558 C CA . GLN B 1 574 ? 12.312 -15.391 -25.078 1 94.88 574 GLN B CA 1
ATOM 9559 C C . GLN B 1 574 ? 11.75 -14.008 -25.406 1 94.88 574 GLN B C 1
ATOM 9561 O O . GLN B 1 574 ? 10.57 -13.883 -25.75 1 94.88 574 GLN B O 1
ATOM 9566 N N . ALA B 1 575 ? 12.477 -13.047 -25.234 1 96.19 575 ALA B N 1
ATOM 9567 C CA . ALA B 1 575 ? 12.18 -11.664 -25.609 1 96.19 575 ALA B CA 1
ATOM 9568 C C . ALA B 1 575 ? 10.93 -11.164 -24.891 1 96.19 575 ALA B C 1
ATOM 9570 O O . ALA B 1 575 ? 10.062 -10.547 -25.516 1 96.19 575 ALA B O 1
ATOM 9571 N N . ARG B 1 576 ? 10.781 -11.5 -23.688 1 93.19 576 ARG B N 1
ATOM 9572 C CA . ARG B 1 576 ? 9.781 -10.969 -22.75 1 93.19 576 ARG B CA 1
ATOM 9573 C C . ARG B 1 576 ? 8.375 -11.102 -23.328 1 93.19 576 ARG B C 1
ATOM 9575 O O . ARG B 1 576 ? 7.594 -10.148 -23.281 1 93.19 576 ARG B O 1
ATOM 9582 N N . GLY B 1 577 ? 8.109 -12.203 -24.016 1 92.19 577 GLY B N 1
ATOM 9583 C CA . GLY B 1 577 ? 6.754 -12.492 -24.469 1 92.19 577 GLY B CA 1
ATOM 9584 C C . GLY B 1 577 ? 6.484 -12.016 -25.875 1 92.19 577 GLY B C 1
ATOM 9585 O O . GLY B 1 577 ? 5.348 -12.086 -26.359 1 92.19 577 GLY B O 1
ATOM 9586 N N . PHE B 1 578 ? 7.488 -11.617 -26.594 1 97.06 578 PHE B N 1
ATOM 9587 C CA . PHE B 1 578 ? 7.348 -11.117 -27.969 1 97.06 578 PHE B CA 1
ATOM 9588 C C . PHE B 1 578 ? 6.758 -12.188 -28.875 1 97.06 578 PHE B C 1
ATOM 9590 O O . PHE B 1 578 ? 6.051 -11.875 -29.828 1 97.06 578 PHE B O 1
ATOM 9597 N N . PHE B 1 579 ? 6.91 -13.438 -28.609 1 97.56 579 PHE B N 1
ATOM 9598 C CA . PHE B 1 579 ? 6.461 -14.531 -29.453 1 97.56 579 PHE B CA 1
ATOM 9599 C C . PHE B 1 579 ? 5.137 -15.102 -28.953 1 97.56 579 PHE B C 1
ATOM 9601 O O . PHE B 1 579 ? 4.797 -16.25 -29.234 1 97.56 579 PHE B O 1
ATOM 9608 N N . THR B 1 580 ? 4.438 -14.352 -28.109 1 95.5 580 THR B N 1
ATOM 9609 C CA . THR B 1 580 ? 3.098 -14.688 -27.641 1 95.5 580 THR B CA 1
ATOM 9610 C C . THR B 1 580 ? 2.07 -13.695 -28.188 1 95.5 580 THR B C 1
ATOM 9612 O O . THR B 1 580 ? 2.414 -12.797 -28.953 1 95.5 580 THR B O 1
ATOM 9615 N N . ASP B 1 581 ? 0.835 -13.875 -27.734 1 92.25 581 ASP B N 1
ATOM 9616 C CA . ASP B 1 581 ? -0.243 -13.008 -28.203 1 92.25 581 ASP B CA 1
ATOM 9617 C C . ASP B 1 581 ? -0.153 -11.625 -27.562 1 92.25 581 ASP B C 1
ATOM 9619 O O . ASP B 1 581 ? -0.873 -10.703 -27.953 1 92.25 581 ASP B O 1
ATOM 9623 N N . ARG B 1 582 ? 0.798 -11.406 -26.75 1 91.81 582 ARG B N 1
ATOM 9624 C CA . ARG B 1 582 ? 1.009 -10.102 -26.125 1 91.81 582 ARG B CA 1
ATOM 9625 C C . ARG B 1 582 ? 1.6 -9.109 -27.125 1 91.81 582 ARG B C 1
ATOM 9627 O O . ARG B 1 582 ? 1.495 -7.898 -26.938 1 91.81 582 ARG B O 1
ATOM 9634 N N . ALA B 1 583 ? 2.215 -9.68 -28.141 1 94.75 583 ALA B N 1
ATOM 9635 C CA . ALA B 1 583 ? 2.867 -8.828 -29.125 1 94.75 583 ALA B CA 1
ATOM 9636 C C . ALA B 1 583 ? 2.227 -9 -30.5 1 94.75 583 ALA B C 1
ATOM 9638 O O . ALA B 1 583 ? 1.466 -9.945 -30.734 1 94.75 583 ALA B O 1
ATOM 9639 N N . GLY B 1 584 ? 2.439 -8.039 -31.344 1 94.5 584 GLY B N 1
ATOM 9640 C CA . GLY B 1 584 ? 1.965 -8.039 -32.719 1 94.5 584 GLY B CA 1
ATOM 9641 C C . GLY B 1 584 ? 2.066 -6.68 -33.375 1 94.5 584 GLY B C 1
ATOM 9642 O O . GLY B 1 584 ? 2.135 -5.656 -32.688 1 94.5 584 GLY B O 1
ATOM 9643 N N . ARG B 1 585 ? 2.021 -6.848 -34.75 1 94.12 585 ARG B N 1
ATOM 9644 C CA . ARG B 1 585 ? 2.049 -5.586 -35.5 1 94.12 585 ARG B CA 1
ATOM 9645 C C . ARG B 1 585 ? 0.898 -4.68 -35.062 1 94.12 585 ARG B C 1
ATOM 9647 O O . ARG B 1 585 ? -0.259 -5.105 -35.062 1 94.12 585 ARG B O 1
ATOM 9654 N N . GLY B 1 586 ? 1.176 -3.49 -34.656 1 92.31 586 GLY B N 1
ATOM 9655 C CA . GLY B 1 586 ? 0.164 -2.51 -34.281 1 92.31 586 GLY B CA 1
ATOM 9656 C C . GLY B 1 586 ? -0.339 -2.67 -32.875 1 92.31 586 GLY B C 1
ATOM 9657 O O . GLY B 1 586 ? -1.118 -1.846 -32.375 1 92.31 586 GLY B O 1
ATOM 9658 N N . LYS B 1 587 ? 0.042 -3.672 -32.125 1 94.19 587 LYS B N 1
ATOM 9659 C CA . LYS B 1 587 ? -0.355 -3.865 -30.734 1 94.19 587 LYS B CA 1
ATOM 9660 C C . LYS B 1 587 ? 0.55 -3.082 -29.797 1 94.19 587 LYS B C 1
ATOM 9662 O O . LYS B 1 587 ? 1.733 -3.4 -29.656 1 94.19 587 LYS B O 1
ATOM 9667 N N . LEU B 1 588 ? 0.015 -2.072 -29.094 1 93.31 588 LEU B N 1
ATOM 9668 C CA . LEU B 1 588 ? 0.859 -1.178 -28.312 1 93.31 588 LEU B CA 1
ATOM 9669 C C . LEU B 1 588 ? 0.441 -1.183 -26.844 1 93.31 588 LEU B C 1
ATOM 9671 O O . LEU B 1 588 ? 0.712 -0.227 -26.109 1 93.31 588 LEU B O 1
ATOM 9675 N N . ASP B 1 589 ? -0.214 -2.234 -26.359 1 89.12 589 ASP B N 1
ATOM 9676 C CA . ASP B 1 589 ? -0.651 -2.355 -24.969 1 89.12 589 ASP B CA 1
ATOM 9677 C C . ASP B 1 589 ? 0.544 -2.449 -24.016 1 89.12 589 ASP B C 1
ATOM 9679 O O . ASP B 1 589 ? 0.46 -2.029 -22.859 1 89.12 589 ASP B O 1
ATOM 9683 N N . ASP B 1 590 ? 1.6 -3.055 -24.5 1 92.56 590 ASP B N 1
ATOM 9684 C CA . ASP B 1 590 ? 2.857 -3.139 -23.766 1 92.56 590 ASP B CA 1
ATOM 9685 C C . ASP B 1 590 ? 3.941 -2.293 -24.438 1 92.56 590 ASP B C 1
ATOM 9687 O O . ASP B 1 590 ? 4.723 -2.801 -25.234 1 92.56 590 ASP B O 1
ATOM 9691 N N . LEU B 1 591 ? 4.051 -1.129 -23.953 1 92.75 591 LEU B N 1
ATOM 9692 C CA . LEU B 1 591 ? 4.906 -0.152 -24.625 1 92.75 591 LEU B CA 1
ATOM 9693 C C . LEU B 1 591 ? 6.375 -0.509 -24.438 1 92.75 591 LEU B C 1
ATOM 9695 O O . LEU B 1 591 ? 7.195 -0.225 -25.312 1 92.75 591 LEU B O 1
ATOM 9699 N N . GLU B 1 592 ? 6.699 -1.098 -23.344 1 93.06 592 GLU B N 1
ATOM 9700 C CA . GLU B 1 592 ? 8.078 -1.504 -23.125 1 93.06 592 GLU B CA 1
ATOM 9701 C C . GLU B 1 592 ? 8.492 -2.623 -24.078 1 93.06 592 GLU B C 1
ATOM 9703 O O . GLU B 1 592 ? 9.602 -2.605 -24.609 1 93.06 592 GLU B O 1
ATOM 9708 N N . LEU B 1 593 ? 7.551 -3.566 -24.172 1 95.31 593 LEU B N 1
ATOM 9709 C CA . LEU B 1 593 ? 7.793 -4.648 -25.125 1 95.31 593 LEU B CA 1
ATOM 9710 C C . LEU B 1 593 ? 7.941 -4.105 -26.547 1 95.31 593 LEU B C 1
ATOM 9712 O O . LEU B 1 593 ? 8.859 -4.496 -27.266 1 95.31 593 LEU B O 1
ATOM 9716 N N . ALA B 1 594 ? 7.031 -3.166 -26.891 1 96.06 594 ALA B N 1
ATOM 9717 C CA . ALA B 1 594 ? 7.07 -2.561 -28.219 1 96.06 594 ALA B CA 1
ATOM 9718 C C . ALA B 1 594 ? 8.367 -1.789 -28.422 1 96.06 594 ALA B C 1
ATOM 9720 O O . ALA B 1 594 ? 9.016 -1.931 -29.469 1 96.06 594 ALA B O 1
ATOM 9721 N N . ARG B 1 595 ? 8.758 -1.084 -27.438 1 95.75 595 ARG B N 1
ATOM 9722 C CA . ARG B 1 595 ? 9.961 -0.264 -27.516 1 95.75 595 ARG B CA 1
ATOM 9723 C C . ARG B 1 595 ? 11.203 -1.13 -27.734 1 95.75 595 ARG B C 1
ATOM 9725 O O . ARG B 1 595 ? 12.062 -0.804 -28.547 1 95.75 595 ARG B O 1
ATOM 9732 N N . SER B 1 596 ? 11.25 -2.225 -27.094 1 96.5 596 SER B N 1
ATOM 9733 C CA . SER B 1 596 ? 12.484 -2.992 -27.031 1 96.5 596 SER B CA 1
ATOM 9734 C C . SER B 1 596 ? 12.57 -3.992 -28.188 1 96.5 596 SER B C 1
ATOM 9736 O O . SER B 1 596 ? 13.664 -4.379 -28.594 1 96.5 596 SER B O 1
ATOM 9738 N N . TRP B 1 597 ? 11.375 -4.48 -28.812 1 96.81 597 TRP B N 1
ATOM 9739 C CA . TRP B 1 597 ? 11.477 -5.648 -29.688 1 96.81 597 TRP B CA 1
ATOM 9740 C C . TRP B 1 597 ? 10.758 -5.406 -31.016 1 96.81 597 TRP B C 1
ATOM 9742 O O . TRP B 1 597 ? 10.875 -6.207 -31.953 1 96.81 597 TRP B O 1
ATOM 9752 N N . TYR B 1 598 ? 10 -4.336 -31.141 1 96.81 598 TYR B N 1
ATOM 9753 C CA . TYR B 1 598 ? 9.234 -4.176 -32.375 1 96.81 598 TYR B CA 1
ATOM 9754 C C . TYR B 1 598 ? 10.125 -3.654 -33.5 1 96.81 598 TYR B C 1
ATOM 9756 O O . TYR B 1 598 ? 10.742 -2.594 -33.375 1 96.81 598 TYR B O 1
ATOM 9764 N N . SER B 1 599 ? 10.266 -4.289 -34.562 1 96.12 599 SER B N 1
ATOM 9765 C CA . SER B 1 599 ? 10.898 -3.988 -35.844 1 96.12 599 SER B CA 1
ATOM 9766 C C . SER B 1 599 ? 10.406 -4.93 -36.938 1 96.12 599 SER B C 1
ATOM 9768 O O . SER B 1 599 ? 9.898 -6.012 -36.625 1 96.12 599 SER B O 1
ATOM 9770 N N . GLU B 1 600 ? 10.523 -4.535 -38.125 1 96.12 600 GLU B N 1
ATOM 9771 C CA . GLU B 1 600 ? 10.094 -5.406 -39.219 1 96.12 600 GLU B CA 1
ATOM 9772 C C . GLU B 1 600 ? 10.922 -6.688 -39.25 1 96.12 600 GLU B C 1
ATOM 9774 O O . GLU B 1 600 ? 10.406 -7.754 -39.594 1 96.12 600 GLU B O 1
ATOM 9779 N N . GLY B 1 601 ? 12.125 -6.594 -38.906 1 95.44 601 GLY B N 1
ATOM 9780 C CA . GLY B 1 601 ? 12.969 -7.773 -38.812 1 95.44 601 GLY B CA 1
ATOM 9781 C C . GLY B 1 601 ? 12.477 -8.773 -37.781 1 95.44 601 GLY B C 1
ATOM 9782 O O . GLY B 1 601 ? 12.438 -9.977 -38.062 1 95.44 601 GLY B O 1
ATOM 9783 N N . ASN B 1 602 ? 12.156 -8.297 -36.656 1 97.06 602 ASN B N 1
ATOM 9784 C CA . ASN B 1 602 ? 11.672 -9.172 -35.594 1 97.06 602 ASN B CA 1
ATOM 9785 C C . ASN B 1 602 ? 10.297 -9.75 -35.906 1 97.06 602 ASN B C 1
ATOM 9787 O O . ASN B 1 602 ? 10.008 -10.898 -35.562 1 97.06 602 ASN B O 1
ATOM 9791 N N . PHE B 1 603 ? 9.477 -8.922 -36.562 1 97.69 603 PHE B N 1
ATOM 9792 C CA . PHE B 1 603 ? 8.172 -9.438 -36.969 1 97.69 603 PHE B CA 1
ATOM 9793 C C . PHE B 1 603 ? 8.32 -10.555 -38 1 97.69 603 PHE B C 1
ATOM 9795 O O . PHE B 1 603 ? 7.562 -11.523 -38 1 97.69 603 PHE B O 1
ATOM 9802 N N . ALA B 1 604 ? 9.281 -10.383 -38.844 1 97.38 604 ALA B N 1
ATOM 9803 C CA . ALA B 1 604 ? 9.57 -11.453 -39.812 1 97.38 604 ALA B CA 1
ATOM 9804 C C . ALA B 1 604 ? 10.008 -12.719 -39.094 1 97.38 604 ALA B C 1
ATOM 9806 O O . ALA B 1 604 ? 9.578 -13.82 -39.438 1 97.38 604 ALA B O 1
ATOM 9807 N N . ARG B 1 605 ? 10.828 -12.602 -38.094 1 97.5 605 ARG B N 1
ATOM 9808 C CA . ARG B 1 605 ? 11.242 -13.742 -37.281 1 97.5 605 ARG B CA 1
ATOM 9809 C C . ARG B 1 605 ? 10.055 -14.375 -36.594 1 97.5 605 ARG B C 1
ATOM 9811 O O . ARG B 1 605 ? 9.961 -15.602 -36.5 1 97.5 605 ARG B O 1
ATOM 9818 N N . ARG B 1 606 ? 9.219 -13.547 -36.062 1 98 606 ARG B N 1
ATOM 9819 C CA . ARG B 1 606 ? 8.008 -14.031 -35.406 1 98 606 ARG B CA 1
ATOM 9820 C C . ARG B 1 606 ? 7.137 -14.82 -36.375 1 98 606 ARG B C 1
ATOM 9822 O O . ARG B 1 606 ? 6.594 -15.867 -36.031 1 98 606 ARG B O 1
ATOM 9829 N N . ASP B 1 607 ? 6.988 -14.273 -37.625 1 97.81 607 ASP B N 1
ATOM 9830 C CA . ASP B 1 607 ? 6.211 -14.969 -38.656 1 97.81 607 ASP B CA 1
ATOM 9831 C C . ASP B 1 607 ? 6.797 -16.344 -38.938 1 97.81 607 ASP B C 1
ATOM 9833 O O . ASP B 1 607 ? 6.055 -17.312 -39.125 1 97.81 607 ASP B O 1
ATOM 9837 N N . ARG B 1 608 ? 8.055 -16.422 -38.969 1 98.31 608 ARG B N 1
ATOM 9838 C CA . ARG B 1 608 ? 8.711 -17.703 -39.25 1 98.31 608 ARG B CA 1
ATOM 9839 C C . ARG B 1 608 ? 8.547 -18.656 -38.062 1 98.31 608 ARG B C 1
ATOM 9841 O O . ARG B 1 608 ? 8.352 -19.859 -38.25 1 98.31 608 ARG B O 1
ATOM 9848 N N . ALA B 1 609 ? 8.664 -18.141 -36.875 1 98.31 609 ALA B N 1
ATOM 9849 C CA . ALA B 1 609 ? 8.43 -18.969 -35.719 1 98.31 609 ALA B CA 1
ATOM 9850 C C . ALA B 1 609 ? 7 -19.5 -35.688 1 98.31 609 ALA B C 1
ATOM 9852 O O . ALA B 1 609 ? 6.77 -20.656 -35.312 1 98.31 609 ALA B O 1
ATOM 9853 N N . ILE B 1 610 ? 6.027 -18.625 -36.062 1 97.94 610 ILE B N 1
ATOM 9854 C CA . ILE B 1 610 ? 4.629 -19.031 -36.125 1 97.94 610 ILE B CA 1
ATOM 9855 C C . ILE B 1 610 ? 4.473 -20.156 -37.156 1 97.94 610 ILE B C 1
ATOM 9857 O O . ILE B 1 610 ? 3.83 -21.172 -36.906 1 97.94 610 ILE B O 1
ATOM 9861 N N . ALA B 1 611 ? 5.094 -19.953 -38.312 1 97.69 611 ALA B N 1
ATOM 9862 C CA . ALA B 1 611 ? 5.004 -20.922 -39.406 1 97.69 611 ALA B CA 1
ATOM 9863 C C . ALA B 1 611 ? 5.602 -22.266 -38.969 1 97.69 611 ALA B C 1
ATOM 9865 O O . ALA B 1 611 ? 4.984 -23.312 -39.188 1 97.69 611 ALA B O 1
ATOM 9866 N N . LEU B 1 612 ? 6.773 -22.234 -38.438 1 97.44 612 LEU B N 1
ATOM 9867 C CA . LEU B 1 612 ? 7.422 -23.469 -38.031 1 97.44 612 LEU B CA 1
ATOM 9868 C C . LEU B 1 612 ? 6.672 -24.109 -36.875 1 97.44 612 LEU B C 1
ATOM 9870 O O . LEU B 1 612 ? 6.59 -25.328 -36.781 1 97.44 612 LEU B O 1
ATOM 9874 N N . GLY B 1 613 ? 6.246 -23.297 -35.969 1 97.44 613 GLY B N 1
ATOM 9875 C CA . GLY B 1 613 ? 5.422 -23.797 -34.875 1 97.44 613 GLY B CA 1
ATOM 9876 C C . GLY B 1 613 ? 4.207 -24.578 -35.344 1 97.44 613 GLY B C 1
ATOM 9877 O O . GLY B 1 613 ? 3.9 -25.641 -34.844 1 97.44 613 GLY B O 1
ATOM 9878 N N . ARG B 1 614 ? 3.518 -24.047 -36.312 1 97 614 ARG B N 1
ATOM 9879 C CA . ARG B 1 614 ? 2.365 -24.719 -36.906 1 97 614 ARG B CA 1
ATOM 9880 C C . ARG B 1 614 ? 2.764 -26.078 -37.5 1 97 614 ARG B C 1
ATOM 9882 O O . ARG B 1 614 ? 2.045 -27.062 -37.312 1 97 614 ARG B O 1
ATOM 9889 N N . LYS B 1 615 ? 3.83 -26.094 -38.094 1 96.31 615 LYS B N 1
ATOM 9890 C CA . LYS B 1 615 ? 4.32 -27.328 -38.719 1 96.31 615 LYS B CA 1
ATOM 9891 C C . LYS B 1 615 ? 4.652 -28.375 -37.656 1 96.31 615 LYS B C 1
ATOM 9893 O O . LYS B 1 615 ? 4.387 -29.562 -37.875 1 96.31 615 LYS B O 1
ATOM 9898 N N . LEU B 1 616 ? 5.191 -27.938 -36.594 1 96.06 616 LEU B N 1
ATOM 9899 C CA . LEU B 1 616 ? 5.691 -28.875 -35.594 1 96.06 616 LEU B CA 1
ATOM 9900 C C . LEU B 1 616 ? 4.672 -29.062 -34.469 1 96.06 616 LEU B C 1
ATOM 9902 O O . LEU B 1 616 ? 4.887 -29.859 -33.562 1 96.06 616 LEU B O 1
ATOM 9906 N N . GLY B 1 617 ? 3.574 -28.359 -34.562 1 95.5 617 GLY B N 1
ATOM 9907 C CA . GLY B 1 617 ? 2.568 -28.406 -33.5 1 95.5 617 GLY B CA 1
ATOM 9908 C C . GLY B 1 617 ? 3.023 -27.766 -32.219 1 95.5 617 GLY B C 1
ATOM 9909 O O . GLY B 1 617 ? 2.777 -28.312 -31.125 1 95.5 617 GLY B O 1
ATOM 9910 N N . LYS B 1 618 ? 3.801 -26.766 -32.25 1 97.12 618 LYS B N 1
ATOM 9911 C CA . LYS B 1 618 ? 4.32 -26.047 -31.094 1 97.12 618 LYS B CA 1
ATOM 9912 C C . LYS B 1 618 ? 3.971 -24.562 -31.172 1 97.12 618 LYS B C 1
ATOM 9914 O O . LYS B 1 618 ? 3.627 -24.062 -32.25 1 97.12 618 LYS B O 1
ATOM 9919 N N . ASP B 1 619 ? 4.004 -23.922 -30.047 1 96.75 619 ASP B N 1
ATOM 9920 C CA . ASP B 1 619 ? 3.779 -22.484 -30.016 1 96.75 619 ASP B CA 1
ATOM 9921 C C . ASP B 1 619 ? 5.023 -21.734 -30.469 1 96.75 619 ASP B C 1
ATOM 9923 O O . ASP B 1 619 ? 6.148 -22.203 -30.281 1 96.75 619 ASP B O 1
ATOM 9927 N N . PRO B 1 620 ? 4.789 -20.516 -30.969 1 97.56 620 PRO B N 1
ATOM 9928 C CA . PRO B 1 620 ? 5.934 -19.734 -31.469 1 97.56 620 PRO B CA 1
ATOM 9929 C C . PRO B 1 620 ? 6.969 -19.469 -30.375 1 97.56 620 PRO B C 1
ATOM 9931 O O . PRO B 1 620 ? 8.172 -19.438 -30.656 1 97.56 620 PRO B O 1
ATOM 9934 N N . ILE B 1 621 ? 6.562 -19.25 -29.188 1 97.5 621 ILE B N 1
ATOM 9935 C CA . ILE B 1 621 ? 7.492 -18.938 -28.109 1 97.5 621 ILE B CA 1
ATOM 9936 C C . ILE B 1 621 ? 8.344 -20.156 -27.781 1 97.5 621 ILE B C 1
ATOM 9938 O O . ILE B 1 621 ? 9.508 -20.031 -27.391 1 97.5 621 ILE B O 1
ATOM 9942 N N . GLN B 1 622 ? 7.824 -21.375 -28.016 1 97.56 622 GLN B N 1
ATOM 9943 C CA . GLN B 1 622 ? 8.602 -22.594 -27.844 1 97.56 622 GLN B CA 1
ATOM 9944 C C . GLN B 1 622 ? 9.648 -22.734 -28.953 1 97.56 622 GLN B C 1
ATOM 9946 O O . GLN B 1 622 ? 10.758 -23.203 -28.703 1 97.56 622 GLN B O 1
ATOM 9951 N N . ILE B 1 623 ? 9.266 -22.312 -30.141 1 97.88 623 ILE B N 1
ATOM 9952 C CA . ILE B 1 623 ? 10.203 -22.312 -31.266 1 97.88 623 ILE B CA 1
ATOM 9953 C C . ILE B 1 623 ? 11.336 -21.328 -30.984 1 97.88 623 ILE B C 1
ATOM 9955 O O . ILE B 1 623 ? 12.508 -21.641 -31.219 1 97.88 623 ILE B O 1
ATOM 9959 N N . ALA B 1 624 ? 10.953 -20.203 -30.453 1 97.88 624 ALA B N 1
ATOM 9960 C CA . ALA B 1 624 ? 11.945 -19.188 -30.125 1 97.88 624 ALA B CA 1
ATOM 9961 C C . ALA B 1 624 ? 12.938 -19.703 -29.078 1 97.88 624 ALA B C 1
ATOM 9963 O O . ALA B 1 624 ? 14.141 -19.469 -29.188 1 97.88 624 ALA B O 1
ATOM 9964 N N . LEU B 1 625 ? 12.453 -20.375 -28.047 1 97.19 625 LEU B N 1
ATOM 9965 C CA . LEU B 1 625 ? 13.336 -20.938 -27.031 1 97.19 625 LEU B CA 1
ATOM 9966 C C . LEU B 1 625 ? 14.195 -22.062 -27.625 1 97.19 625 LEU B C 1
ATOM 9968 O O . LEU B 1 625 ? 15.375 -22.172 -27.297 1 97.19 625 LEU B O 1
ATOM 9972 N N . ALA B 1 626 ? 13.586 -22.906 -28.469 1 96.94 626 ALA B N 1
ATOM 9973 C CA . ALA B 1 626 ? 14.336 -23.969 -29.141 1 96.94 626 ALA B CA 1
ATOM 9974 C C . ALA B 1 626 ? 15.484 -23.391 -29.969 1 96.94 626 ALA B C 1
ATOM 9976 O O . ALA B 1 626 ? 16.562 -24 -30.062 1 96.94 626 ALA B O 1
ATOM 9977 N N . TYR B 1 627 ? 15.258 -22.281 -30.562 1 96.25 627 TYR B N 1
ATOM 9978 C CA . TYR B 1 627 ? 16.312 -21.578 -31.297 1 96.25 627 TYR B CA 1
ATOM 9979 C C . TYR B 1 627 ? 17.5 -21.281 -30.375 1 96.25 627 TYR B C 1
ATOM 9981 O O . TYR B 1 627 ? 18.641 -21.5 -30.766 1 96.25 627 TYR B O 1
ATOM 9989 N N . VAL B 1 628 ? 17.219 -20.719 -29.188 1 95.81 628 VAL B N 1
ATOM 9990 C CA . VAL B 1 628 ? 18.281 -20.391 -28.234 1 95.81 628 VAL B CA 1
ATOM 9991 C C . VAL B 1 628 ? 19.016 -21.656 -27.812 1 95.81 628 VAL B C 1
ATOM 9993 O O . VAL B 1 628 ? 20.25 -21.688 -27.766 1 95.81 628 VAL B O 1
ATOM 9996 N N . LEU B 1 629 ? 18.281 -22.75 -27.609 1 94.31 629 LEU B N 1
ATOM 9997 C CA . LEU B 1 629 ? 18.828 -24.016 -27.172 1 94.31 629 LEU B CA 1
ATOM 9998 C C . LEU B 1 629 ? 19.703 -24.641 -28.25 1 94.31 629 LEU B C 1
ATOM 10000 O O . LEU B 1 629 ? 20.594 -25.438 -27.953 1 94.31 629 LEU B O 1
ATOM 10004 N N . ALA B 1 630 ? 19.438 -24.234 -29.438 1 92.5 630 ALA B N 1
ATOM 10005 C CA . ALA B 1 630 ? 20.094 -24.875 -30.578 1 92.5 630 ALA B CA 1
ATOM 10006 C C . ALA B 1 630 ? 21.422 -24.188 -30.891 1 92.5 630 ALA B C 1
ATOM 10008 O O . ALA B 1 630 ? 22.172 -24.656 -31.75 1 92.5 630 ALA B O 1
ATOM 10009 N N . GLN B 1 631 ? 21.641 -23.141 -30.219 1 87.12 631 GLN B N 1
ATOM 10010 C CA . GLN B 1 631 ? 22.875 -22.406 -30.531 1 87.12 631 GLN B CA 1
ATOM 10011 C C . GLN B 1 631 ? 24.109 -23.266 -30.219 1 87.12 631 GLN B C 1
ATOM 10013 O O . GLN B 1 631 ? 24.141 -23.953 -29.188 1 87.12 631 GLN B O 1
ATOM 10018 N N . LYS B 1 632 ? 24.922 -23.438 -31.203 1 65 632 LYS B N 1
ATOM 10019 C CA . LYS B 1 632 ? 26.141 -24.25 -31.094 1 65 632 LYS B CA 1
ATOM 10020 C C . LYS B 1 632 ? 27.062 -23.703 -30.016 1 65 632 LYS B C 1
ATOM 10022 O O . LYS B 1 632 ? 27.797 -24.453 -29.375 1 65 632 LYS B O 1
ATOM 10027 N N . GLY B 1 633 ? 27.016 -22.422 -29.875 1 61.88 633 GLY B N 1
ATOM 10028 C CA . GLY B 1 633 ? 27.781 -21.812 -28.797 1 61.88 633 GLY B CA 1
ATOM 10029 C C . GLY B 1 633 ? 27.188 -22.031 -27.422 1 61.88 633 GLY B C 1
ATOM 10030 O O . GLY B 1 633 ? 26.156 -22.688 -27.297 1 61.88 633 GLY B O 1
ATOM 10031 N N . ARG B 1 634 ? 27.859 -21.812 -26.406 1 79.69 634 ARG B N 1
ATOM 10032 C CA . ARG B 1 634 ? 27.5 -22.047 -25.016 1 79.69 634 ARG B CA 1
ATOM 10033 C C . ARG B 1 634 ? 26.5 -21 -24.531 1 79.69 634 ARG B C 1
ATOM 10035 O O . ARG B 1 634 ? 26.875 -20.047 -23.844 1 79.69 634 ARG B O 1
ATOM 10042 N N . VAL B 1 635 ? 25.266 -21.047 -25.203 1 92.94 635 VAL B N 1
ATOM 10043 C CA . VAL B 1 635 ? 24.234 -20.156 -24.672 1 92.94 635 VAL B CA 1
ATOM 10044 C C . VAL B 1 635 ? 23.266 -20.938 -23.797 1 92.94 635 VAL B C 1
ATOM 10046 O O . VAL B 1 635 ? 22.719 -21.969 -24.219 1 92.94 635 VAL B O 1
ATOM 10049 N N . ILE B 1 636 ? 23.141 -20.531 -22.672 1 95.69 636 ILE B N 1
ATOM 10050 C CA . ILE B 1 636 ? 22.203 -21.109 -21.719 1 95.69 636 ILE B CA 1
ATOM 10051 C C . ILE B 1 636 ? 21.078 -20.125 -21.422 1 95.69 636 ILE B C 1
ATOM 10053 O O . ILE B 1 636 ? 21.297 -19.078 -20.828 1 95.69 636 ILE B O 1
ATOM 10057 N N . PRO B 1 637 ? 19.859 -20.406 -21.859 1 96.81 637 PRO B N 1
ATOM 10058 C CA . PRO B 1 637 ? 18.75 -19.469 -21.609 1 96.81 637 PRO B CA 1
ATOM 10059 C C . PRO B 1 637 ? 18.359 -19.422 -20.141 1 96.81 637 PRO B C 1
ATOM 10061 O O . PRO B 1 637 ? 18.312 -20.453 -19.469 1 96.81 637 PRO B O 1
ATOM 10064 N N . LEU B 1 638 ? 18.156 -18.219 -19.609 1 96.75 638 LEU B N 1
ATOM 10065 C CA . LEU B 1 638 ? 17.422 -18.016 -18.375 1 96.75 638 LEU B CA 1
ATOM 10066 C C . LEU B 1 638 ? 15.914 -17.953 -18.641 1 96.75 638 LEU B C 1
ATOM 10068 O O . LEU B 1 638 ? 15.453 -17.125 -19.422 1 96.75 638 LEU B O 1
ATOM 10072 N N . ILE B 1 639 ? 15.188 -18.859 -18.062 1 96.25 639 ILE B N 1
ATOM 10073 C CA . ILE B 1 639 ? 13.727 -18.859 -18.188 1 96.25 639 ILE B CA 1
ATOM 10074 C C . ILE B 1 639 ? 13.094 -18.484 -16.859 1 96.25 639 ILE B C 1
ATOM 10076 O O . ILE B 1 639 ? 13.633 -18.797 -15.789 1 96.25 639 ILE B O 1
ATOM 10080 N N . GLY B 1 640 ? 12.039 -17.688 -16.891 1 94.81 640 GLY B N 1
ATOM 10081 C CA . GLY B 1 640 ? 11.453 -17.156 -15.656 1 94.81 640 GLY B CA 1
ATOM 10082 C C . GLY B 1 640 ? 9.977 -17.453 -15.523 1 94.81 640 GLY B C 1
ATOM 10083 O O . GLY B 1 640 ? 9.156 -16.516 -15.469 1 94.81 640 GLY B O 1
ATOM 10084 N N . PRO B 1 641 ? 9.594 -18.781 -15.5 1 94.62 641 PRO B N 1
ATOM 10085 C CA . PRO B 1 641 ? 8.188 -19.109 -15.289 1 94.62 641 PRO B CA 1
ATOM 10086 C C . PRO B 1 641 ? 7.684 -18.719 -13.898 1 94.62 641 PRO B C 1
ATOM 10088 O O . PRO B 1 641 ? 8.43 -18.812 -12.922 1 94.62 641 PRO B O 1
ATOM 10091 N N . ARG B 1 642 ? 6.441 -18.375 -13.75 1 91.56 642 ARG B N 1
ATOM 10092 C CA . ARG B 1 642 ? 5.828 -17.984 -12.484 1 91.56 642 ARG B CA 1
ATOM 10093 C C . ARG B 1 642 ? 5.043 -19.141 -11.867 1 91.56 642 ARG B C 1
ATOM 10095 O O . ARG B 1 642 ? 4.801 -19.156 -10.664 1 91.56 642 ARG B O 1
ATOM 10102 N N . LEU B 1 643 ? 4.535 -19.953 -12.812 1 96.31 643 LEU B N 1
ATOM 10103 C CA . LEU B 1 643 ? 3.711 -21.094 -12.414 1 96.31 643 LEU B CA 1
ATOM 10104 C C . LEU B 1 643 ? 4.195 -22.375 -13.094 1 96.31 643 LEU B C 1
ATOM 10106 O O . LEU B 1 643 ? 4.996 -22.328 -14.031 1 96.31 643 LEU B O 1
ATOM 10110 N N . LEU B 1 644 ? 3.676 -23.469 -12.531 1 97.75 644 LEU B N 1
ATOM 10111 C CA . LEU B 1 644 ? 4.055 -24.766 -13.078 1 97.75 644 LEU B CA 1
ATOM 10112 C C . LEU B 1 644 ? 3.648 -24.891 -14.539 1 97.75 644 LEU B C 1
ATOM 10114 O O . LEU B 1 644 ? 4.41 -25.406 -15.359 1 97.75 644 LEU B O 1
ATOM 10118 N N . ALA B 1 645 ? 2.465 -24.406 -14.875 1 97.25 645 ALA B N 1
ATOM 10119 C CA . ALA B 1 645 ? 1.996 -24.453 -16.25 1 97.25 645 ALA B CA 1
ATOM 10120 C C . ALA B 1 645 ? 2.965 -23.75 -17.188 1 97.25 645 ALA B C 1
ATOM 10122 O O . ALA B 1 645 ? 3.234 -24.219 -18.297 1 97.25 645 ALA B O 1
ATOM 10123 N N . GLU B 1 646 ? 3.52 -22.625 -16.812 1 95.44 646 GLU B N 1
ATOM 10124 C CA . GLU B 1 646 ? 4.473 -21.875 -17.625 1 95.44 646 GLU B CA 1
ATOM 10125 C C . GLU B 1 646 ? 5.801 -22.609 -17.734 1 95.44 646 GLU B C 1
ATOM 10127 O O . GLU B 1 646 ? 6.418 -22.609 -18.812 1 95.44 646 GLU B O 1
ATOM 10132 N N . LEU B 1 647 ? 6.227 -23.156 -16.625 1 97 647 LEU B N 1
ATOM 10133 C CA . LEU B 1 647 ? 7.441 -23.969 -16.688 1 97 647 LEU B CA 1
ATOM 10134 C C . LEU B 1 647 ? 7.281 -25.109 -17.688 1 97 647 LEU B C 1
ATOM 10136 O O . LEU B 1 647 ? 8.117 -25.297 -18.562 1 97 647 LEU B O 1
ATOM 10140 N N . ASN B 1 648 ? 6.16 -25.891 -17.5 1 96.69 648 ASN B N 1
ATOM 10141 C CA . ASN B 1 648 ? 5.91 -27.016 -18.391 1 96.69 648 ASN B CA 1
ATOM 10142 C C . ASN B 1 648 ? 5.863 -26.578 -19.844 1 96.69 648 ASN B C 1
ATOM 10144 O O . ASN B 1 648 ? 6.41 -27.266 -20.719 1 96.69 648 ASN B O 1
ATOM 10148 N N . HIS B 1 649 ? 5.242 -25.469 -20.031 1 95.25 649 HIS B N 1
ATOM 10149 C CA . HIS B 1 649 ? 5.164 -24.922 -21.391 1 95.25 649 HIS B CA 1
ATOM 10150 C C . HIS B 1 649 ? 6.551 -24.625 -21.938 1 95.25 649 HIS B C 1
ATOM 10152 O O . HIS B 1 649 ? 6.852 -24.953 -23.078 1 95.25 649 HIS B O 1
ATOM 10158 N N . SER B 1 650 ? 7.43 -24.031 -21.172 1 96 650 SER B N 1
ATOM 10159 C CA . SER B 1 650 ? 8.797 -23.734 -21.578 1 96 650 SER B CA 1
ATOM 10160 C C . SER B 1 650 ? 9.586 -25.016 -21.828 1 96 650 SER B C 1
ATOM 10162 O O . SER B 1 650 ? 10.352 -25.094 -22.797 1 96 650 SER B O 1
ATOM 10164 N N . LEU B 1 651 ? 9.383 -25.984 -21 1 96.06 651 LEU B N 1
ATOM 10165 C CA . LEU B 1 651 ? 10.156 -27.219 -21.094 1 96.06 651 LEU B CA 1
ATOM 10166 C C . LEU B 1 651 ? 9.773 -28 -22.344 1 96.06 651 LEU B C 1
ATOM 10168 O O . LEU B 1 651 ? 10.555 -28.828 -22.828 1 96.06 651 LEU B O 1
ATOM 10172 N N . ASP B 1 652 ? 8.594 -27.766 -22.859 1 95.06 652 ASP B N 1
ATOM 10173 C CA . ASP B 1 652 ? 8.172 -28.406 -24.109 1 95.06 652 ASP B CA 1
ATOM 10174 C C . ASP B 1 652 ? 9.109 -28.047 -25.266 1 95.06 652 ASP B C 1
ATOM 10176 O O . ASP B 1 652 ? 9.203 -28.766 -26.25 1 95.06 652 ASP B O 1
ATOM 10180 N N . ALA B 1 653 ? 9.797 -26.984 -25.125 1 95.69 653 ALA B N 1
ATOM 10181 C CA . ALA B 1 653 ? 10.75 -26.547 -26.156 1 95.69 653 ALA B CA 1
ATOM 10182 C C . ALA B 1 653 ? 11.898 -27.531 -26.281 1 95.69 653 ALA B C 1
ATOM 10184 O O . ALA B 1 653 ? 12.523 -27.641 -27.344 1 95.69 653 ALA B O 1
ATOM 10185 N N . PHE B 1 654 ? 12.25 -28.234 -25.266 1 94.19 654 PHE B N 1
ATOM 10186 C CA . PHE B 1 654 ? 13.359 -29.188 -25.25 1 94.19 654 PHE B CA 1
ATOM 10187 C C . PHE B 1 654 ? 13.039 -30.391 -26.141 1 94.19 654 PHE B C 1
ATOM 10189 O O . PHE B 1 654 ? 13.945 -31.141 -26.516 1 94.19 654 PHE B O 1
ATOM 10196 N N . ALA B 1 655 ? 11.789 -30.547 -26.438 1 92.19 655 ALA B N 1
ATOM 10197 C CA . ALA B 1 655 ? 11.383 -31.641 -27.328 1 92.19 655 ALA B CA 1
ATOM 10198 C C . ALA B 1 655 ? 11.484 -31.234 -28.781 1 92.19 655 ALA B C 1
ATOM 10200 O O . ALA B 1 655 ? 11.336 -32.062 -29.688 1 92.19 655 ALA B O 1
ATOM 10201 N N . VAL B 1 656 ? 11.758 -30 -29.047 1 94.69 656 VAL B N 1
ATOM 10202 C CA . VAL B 1 656 ? 11.867 -29.5 -30.406 1 94.69 656 VAL B CA 1
ATOM 10203 C C . VAL B 1 656 ? 13.312 -29.641 -30.891 1 94.69 656 VAL B C 1
ATOM 10205 O O . VAL B 1 656 ? 14.242 -29.156 -30.234 1 94.69 656 VAL B O 1
ATOM 10208 N N . THR B 1 657 ? 13.539 -30.25 -31.922 1 92.31 657 THR B N 1
ATOM 10209 C CA . THR B 1 657 ? 14.852 -30.344 -32.562 1 92.31 657 THR B CA 1
ATOM 10210 C C . THR B 1 657 ? 14.891 -29.5 -33.844 1 92.31 657 THR B C 1
ATOM 10212 O O . THR B 1 657 ? 14.094 -29.719 -34.75 1 92.31 657 THR B O 1
ATOM 10215 N N . LEU B 1 658 ? 15.797 -28.594 -33.812 1 95 658 LEU B N 1
ATOM 10216 C CA . LEU B 1 658 ? 15.961 -27.734 -35 1 95 658 LEU B CA 1
ATOM 10217 C C . LEU B 1 658 ? 17.203 -28.109 -35.781 1 95 658 LEU B C 1
ATOM 10219 O O . LEU B 1 658 ? 18.281 -28.266 -35.188 1 95 658 LEU B O 1
ATOM 10223 N N . SER B 1 659 ? 17.062 -28.219 -37.062 1 93.88 659 SER B N 1
ATOM 10224 C CA . SER B 1 659 ? 18.234 -28.391 -37.938 1 93.88 659 SER B CA 1
ATOM 10225 C C . SER B 1 659 ? 19 -27.078 -38.094 1 93.88 659 SER B C 1
ATOM 10227 O O . SER B 1 659 ? 18.469 -26 -37.812 1 93.88 659 SER B O 1
ATOM 10229 N N . PRO B 1 660 ? 20.266 -27.203 -38.5 1 91.25 660 PRO B N 1
ATOM 10230 C CA . PRO B 1 660 ? 21 -25.969 -38.781 1 91.25 660 PRO B CA 1
ATOM 10231 C C . PRO B 1 660 ? 20.281 -25.078 -39.812 1 91.25 660 PRO B C 1
ATOM 10233 O O . PRO B 1 660 ? 20.344 -23.859 -39.719 1 91.25 660 PRO B O 1
ATOM 10236 N N . GLY B 1 661 ? 19.641 -25.719 -40.75 1 93.12 661 GLY B N 1
ATOM 10237 C CA . GLY B 1 661 ? 18.844 -24.969 -41.688 1 93.12 661 GLY B CA 1
ATOM 10238 C C . GLY B 1 661 ? 17.688 -24.234 -41.062 1 93.12 661 GLY B C 1
ATOM 10239 O O . GLY B 1 661 ? 17.391 -23.094 -41.438 1 93.12 661 GLY B O 1
ATOM 10240 N N . ASP B 1 662 ? 17 -24.906 -40.094 1 95.19 662 ASP B N 1
ATOM 10241 C CA . ASP B 1 662 ? 15.914 -24.266 -39.375 1 95.19 662 ASP B CA 1
ATOM 10242 C C . ASP B 1 662 ? 16.406 -23.047 -38.594 1 95.19 662 ASP B C 1
ATOM 10244 O O . ASP B 1 662 ? 15.758 -22 -38.594 1 95.19 662 ASP B O 1
ATOM 10248 N N . VAL B 1 663 ? 17.531 -23.203 -37.938 1 93.69 663 VAL B N 1
ATOM 10249 C CA . VAL B 1 663 ? 18.109 -22.141 -37.125 1 93.69 663 VAL B CA 1
ATOM 10250 C C . VAL B 1 663 ? 18.422 -20.938 -38 1 93.69 663 VAL B C 1
ATOM 10252 O O . VAL B 1 663 ? 18.078 -19.797 -37.656 1 93.69 663 VAL B O 1
ATOM 10255 N N . GLN B 1 664 ? 18.984 -21.188 -39.094 1 92.56 664 GLN B N 1
ATOM 10256 C CA . GLN B 1 664 ? 19.328 -20.109 -40.031 1 92.56 664 GLN B CA 1
ATOM 10257 C C . GLN B 1 664 ? 18.062 -19.453 -40.594 1 92.56 664 GLN B C 1
ATOM 10259 O O . GLN B 1 664 ? 17.984 -18.234 -40.719 1 92.56 664 GLN B O 1
ATOM 10264 N N . TRP B 1 665 ? 17.172 -20.281 -40.938 1 95.94 665 TRP B N 1
ATOM 10265 C CA . TRP B 1 665 ? 15.93 -19.781 -41.531 1 95.94 665 TRP B CA 1
ATOM 10266 C C . TRP B 1 665 ? 15.164 -18.922 -40.531 1 95.94 665 TRP B C 1
ATOM 10268 O O . TRP B 1 665 ? 14.609 -17.875 -40.906 1 95.94 665 TRP B O 1
ATOM 10278 N N . LEU B 1 666 ? 15.094 -19.297 -39.312 1 96.62 666 LEU B N 1
ATOM 10279 C CA . LEU B 1 666 ? 14.43 -18.531 -38.25 1 96.62 666 LEU B CA 1
ATOM 10280 C C . LEU B 1 666 ? 15.094 -17.156 -38.094 1 96.62 666 LEU B C 1
ATOM 10282 O O . LEU B 1 666 ? 14.406 -16.156 -37.938 1 96.62 666 LEU B O 1
ATOM 10286 N N . ARG B 1 667 ? 16.344 -17.156 -38.188 1 93.19 667 ARG B N 1
ATOM 10287 C CA . ARG B 1 667 ? 17.109 -15.945 -37.938 1 93.19 667 ARG B CA 1
ATOM 10288 C C . ARG B 1 667 ? 17.047 -15.008 -39.125 1 93.19 667 ARG B C 1
ATOM 10290 O O . ARG B 1 667 ? 16.812 -13.812 -38.969 1 93.19 667 ARG B O 1
ATOM 10297 N N . ASP B 1 668 ? 17.219 -15.633 -40.406 1 92.44 668 ASP B N 1
ATOM 10298 C CA . ASP B 1 668 ? 17.531 -14.781 -41.562 1 92.44 668 ASP B CA 1
ATOM 10299 C C . ASP B 1 668 ? 16.469 -14.93 -42.656 1 92.44 668 ASP B C 1
ATOM 10301 O O . ASP B 1 668 ? 16.391 -14.102 -43.562 1 92.44 668 ASP B O 1
ATOM 10305 N N . GLY B 1 669 ? 15.703 -15.906 -42.562 1 92.19 669 GLY B N 1
ATOM 10306 C CA . GLY B 1 669 ? 14.766 -16.188 -43.656 1 92.19 669 GLY B CA 1
ATOM 10307 C C . GLY B 1 669 ? 15.414 -16.891 -44.812 1 92.19 669 GLY B C 1
ATOM 10308 O O . GLY B 1 669 ? 16.5 -17.453 -44.688 1 92.19 669 GLY B O 1
ATOM 10309 N N . ASP B 1 670 ? 14.711 -16.969 -46 1 84.31 670 ASP B N 1
ATOM 10310 C CA . ASP B 1 670 ? 15.211 -17.625 -47.188 1 84.31 670 ASP B CA 1
ATOM 10311 C C . ASP B 1 670 ? 16.359 -16.828 -47.812 1 84.31 670 ASP B C 1
ATOM 10313 O O . ASP B 1 670 ? 16.359 -15.594 -47.781 1 84.31 670 ASP B O 1
ATOM 10317 N N . PRO B 1 671 ? 17.672 -17.453 -48.094 1 67.69 671 PRO B N 1
ATOM 10318 C CA . PRO B 1 671 ? 18.844 -16.766 -48.656 1 67.69 671 PRO B CA 1
ATOM 10319 C C . PRO B 1 671 ? 18.469 -15.688 -49.688 1 67.69 671 PRO B C 1
ATOM 10321 O O . PRO B 1 671 ? 19.141 -14.656 -49.781 1 67.69 671 PRO B O 1
ATOM 10324 N N . GLY B 1 672 ? 17.344 -15.508 -50.438 1 55.69 672 GLY B N 1
ATOM 10325 C CA . GLY B 1 672 ? 16.875 -14.523 -51.406 1 55.69 672 GLY B CA 1
ATOM 10326 C C . GLY B 1 672 ? 16 -13.445 -50.781 1 55.69 672 GLY B C 1
ATOM 10327 O O . GLY B 1 672 ? 15.641 -12.469 -51.438 1 55.69 672 GLY B O 1
ATOM 10328 N N . GLU B 1 673 ? 15.352 -13.5 -49.75 1 48.5 673 GLU B N 1
ATOM 10329 C CA . GLU B 1 673 ? 14.484 -12.531 -49.094 1 48.5 673 GLU B CA 1
ATOM 10330 C C . GLU B 1 673 ? 15.281 -11.547 -48.25 1 48.5 673 GLU B C 1
ATOM 10332 O O . GLU B 1 673 ? 15.875 -11.93 -47.25 1 48.5 673 GLU B O 1
ATOM 10337 N N . SER B 1 674 ? 16.141 -10.766 -48.875 1 42.22 674 SER B N 1
ATOM 10338 C CA . SER B 1 674 ? 16.938 -9.719 -48.25 1 42.22 674 SER B CA 1
ATOM 10339 C C . SER B 1 674 ? 16.109 -8.906 -47.25 1 42.22 674 SER B C 1
ATOM 10341 O O . SER B 1 674 ? 15.078 -8.344 -47.625 1 42.22 674 SER B O 1
ATOM 10343 N N . SER B 1 675 ? 16.078 -9.305 -46.094 1 40.84 675 SER B N 1
ATOM 10344 C CA . SER B 1 675 ? 15.445 -8.539 -45 1 40.84 675 SER B CA 1
ATOM 10345 C C . SER B 1 675 ? 15.938 -7.094 -45 1 40.84 675 SER B C 1
ATOM 10347 O O . SER B 1 675 ? 17.141 -6.84 -45.062 1 40.84 675 SER B O 1
ATOM 10349 N N . ALA B 1 676 ? 15.297 -6.141 -45.719 1 35.59 676 ALA B N 1
ATOM 10350 C CA . ALA B 1 676 ? 15.531 -4.754 -45.312 1 35.59 676 ALA B CA 1
ATOM 10351 C C . ALA B 1 676 ? 15.641 -4.621 -43.812 1 35.59 676 ALA B C 1
ATOM 10353 O O . ALA B 1 676 ? 14.688 -4.91 -43.094 1 35.59 676 ALA B O 1
ATOM 10354 N N . ALA B 1 677 ? 16.844 -4.805 -43.125 1 33.28 677 ALA B N 1
ATOM 10355 C CA . ALA B 1 677 ? 17.062 -4.336 -41.781 1 33.28 677 ALA B CA 1
ATOM 10356 C C . ALA B 1 677 ? 16.672 -2.867 -41.625 1 33.28 677 ALA B C 1
ATOM 10358 O O . ALA B 1 677 ? 17.016 -2.037 -42.469 1 33.28 677 ALA B O 1
#

pLDDT: mean 95.28, std 7.51, range [27.42, 98.94]

InterPro domains:
  IPR000683 Gfo/Idh/MocA-like oxidoreductase, N-terminal [PF01408] (7-120)
  IPR023210 NADP-dependent oxidoreductase domain [PF00248] (387-664)
  IPR036291 NAD(P)-binding domain superfamily [SSF51735] (5-156)
  IPR036812 NAD(P)-dependent oxidoreductase domain superfamily [G3DSA:3.20.20.100] (372-673)
  IPR036812 NAD(P)-dependent oxidoreductase domain superfamily [SSF51430] (374-669)
  IPR050984 Gfo/Idh/MocA domain-containing protein [PTHR22604] (2-350)
  IPR055170 GFO/IDH/MocA-like oxidoreductase domain [PF22725] (135-258)

Foldseek 3Di:
DPQQAAAEEEEEDPDPVVLLLQQLQVVASRHHYAAYEDCCLVDPCSCVSRPNHHYDHHLVRVLLDPRHAAYEYDDFALCQLQSLLVSLLSLHAYEYEFPNHLFLQSLQSSVVSNVVSLHAYAYDQLLQLPVVVVVVLVCVLVQVQNAWQEKEFEAEDADPDDDCPDLQNALQSVHWWLRPPVLVQLLSVQQSVQRPPPVSGFFFPDKAKAADQDPNQYTAKMWMWTHTPVNHIYIYIYGHRDDDQRKIWTHHPFWIKIWTPSSQACHQQFAKTWIWTQTPVRDIDIDIDGDRHGSSNSVSNQSSVCRVVSHRYGDPPGQGSVSSSSSRNSSVVHCVNHVGDGPCQFLVNVLPASNRHQQDAAEQLFPWADAPFFPAIATLAEAEALQDQGLNLSLNQVSVCVNNPHAHYEDELPRVVQRSLLSQLSNCVSNVCVVVHAYEYEDQDPPRNDLVRVVVSLVVSCVSSVHQAHAEYEHEADDPVDQLCSNQVSVQVCCVVVRYRGAYYYELDDPVSLVSQQVSCVVVVGGRHAEYEAAEWLFAWPDDLDPSGDYQHDPVSLVSLVVRSHAYAHECHLLVQCLHPCHDDPRCPPVSSCNTGDDPLSVQLSVLLCVVCVVVVAGSSLSTNLLQSPRPGNYRYHDHDSHNVRSVNNSVSSVDDDDPVSSCCSNQNDPPPHPPD/DPQQAAAEEEEEDPDPVVLLLQQLQVQASRHHYAAYEDCDLVDPCSCVSRPNHHYDHHLVRVLLDPRHAAYEYDDQALCQLQSLLVSLLSLHAYEYEFPNHLFLQSLQSSVVSNVVSLHAYAYDQLLQLDVVVVVVLVCVLVQVQNAWQEKEFEAEDADPDDDCPDLQNALQSVHWWLRPPVLVQLLSVQQSLQRPPPVSGFFFPDKAKAADQDPNQYTAKMWMWTHTPVNHIYIYIYGHRDDDQRKIWTHHPFWIKIWTPSSQACHQQFAKTWIWTQTPVGDIDIDIDGDRRGSSNSVSNQSSVCRVVSHRYGDPPGQGSVSSSSSRNSSVVHCVNHVGDGPCQFLVNVLAASNRHQQDAAEQLFPWADAPFFPAIATLAEAEALQDQGLNLSLNQVSVCVNNPHAHYEDELPRVVQRSLLSQLSNCVSNVCPVVHAYEYEDQDPPRNDLVRVVVSLVVSCVSSVHQAHAEYEHEADDPVDQLCSNQVSVQVCCVVVRYRGAYYYELDDPVSLVSQQVSCVVVVGGRHAEYEAAEWLFAWPDDLDPSGDYQHDPVSLVSCVVRSHAYAHECHLQVQCLHPCHDDPRCPPVSSCNTGDDPLSVQLSVLLCVVCVVVVAGSSLSTNLLQSQRPGNYRYHDHDSHNVRSVNNSVSSVDDDDPVSSCCSNQNDPPPHPPD

Secondary structure (DSSP, 8-state):
------EEEEEES-SHHHHHHHHHHHT-SSEEEEEEEES-TT-TTHHHHSTTPEEEESHHHHHH-TT-SEEEE-S-GGGHHHHHHHHHHTT-EEEEESSSSSSHHHHHHHHHHHHHHT--EEEE-GGGGSHHHHHHHHHHHTTTTSSEEEEEEEEE-B--S--TTSTTT-TTTT-SHIIIIIHHHHHHHHHHHHTTSSSS----SEEEEEEEE-TTSSEEEEEEEEE-TTS-EEEEEEESBS----EEEEEETTEEEEEETGGGTT-TT-EEEEEEEEETTS-EEEEEEEE-S-TTHHHHHHHHHHHHTT-SSPPTTS--HHHHHHHHHHHHHHHHHHT---GGGSTTT--S-TTSPPP------S-EE--TT-SS-EESSEEE-TT--SHHHHHHHHHHHHHTT--EEE--TTGGGGHHHHHHHHHHHHHT-TTT-EEEEEE--TT---HHHHHHHHHHHHHHHT-S-BSEEEESS--TTS-HHHHHHHHHHHHHTTSB-S-EEEES--HHHHHHHHHHHHHHTPPPP-EEE-B--SSPPSS-SSTT--B--SHHHHHHHHHTT-EEEEBTTTGGGTTSTT--TT--S-HHHHHHH-SHHHHHHHHHHHHHHHHHT--HHHHHHHHHHT-SS-EEEEE--SSHHHHHHHHGGGG----HHHHHHHHH-STTS----/------EEEEEES-SHHHHHHHHHHHT-SSEEEEEEEES-TT-TTHHHHSTTPEEEESHHHHHH-TT-SEEEE-S-GGGHHHHHHHHHHTT-EEEEESSSSSSHHHHHHHHHHHHHHT--EEEE-GGGGSHHHHHHHHHHHTTTTSSEEEEEEEEE-B--S--TTSTTT-TTTT-SHIIIIIHHHHHHHHHHHHTTSSSS----SEEEEEEEE-TTSSEEEEEEEEE-TTS-EEEEEEESBS----EEEEEETTEEEEEETGGGTT-TT-EEEEEEEEETTS-EEEEEEEE-S-TTHHHHHHHHHHHHHT-SSPPTTS--HHHHHHHHHHHHHHHHHHT---GGGSTTT--S-TTSPPP------S-EE--TT-SS-EESSEEE-TT--SHHHHHHHHHHHHHTT--EEE--TTGGGGHHHHHHHHHHHHHT-TTT-EEEEEE--TT---HHHHHHHHHHHHHHHT-S-BSEEEESS--TTS-HHHHHHHHHHHHHTTSB-S-EEEES--HHHHHHHHHHHHHHTPPPP-EEE-B--SSPPSS-SSTT--B--SHHHHHHHHHTT-EEEEBTTTGGGTTSTT--TT--S-HHHHHHH-SHHHHHHHHHHHHHHHHHT--HHHHHHHHHHT-SS-EEEEE--SSHHHHHHHHGGGG----HHHHHHHHH-STTS----

Nearest PDB structures (foldseek):
  3rc2-assembly1_A  TM=9.076E-01  e=1.602E-23  Actinomadura kijaniata
  1rye-assembly1_B  TM=8.894E-01  e=1.597E-21  Zymomonas mobilis
  1rye-assembly1_D  TM=8.843E-01  e=2.556E-21  Zymomonas mobilis
  1h6d-assembly3_I  TM=8.515E-01  e=3.498E-21  Zymomonas mobilis
  1rye-assembly1_C  TM=8.408E-01  e=1.362E-20  Zymomonas mobilis